Protein 4E51 (pdb70)

Foldseek 3Di:
DDDDDDAQADDQDPVRVLLVVLLVVLLVVLCVVVVADEDDFDQKDQLVLCCLFQHPLFCCNPPKWDWDADDPPRGTMTGAQDCPSVVLVCCFVVVVDVPHKHKYKYKDWHAIDDDDHHRIFMKIKIKGWFDQDPVVVLVQVVSVVVSCVSLVHDQWAKEKEFCADDVLVVVLLVQQLVLVVVVPVPDDPVCVVCSVPPNLQVLVDPDPVCPVSSVPGRFSLVSHDDVLVCRQVVSVVSCVVVPHDYDYDRSDDDRGPQAGRMWMFIQHPVGTFKIWHKRQCNSVSVPHDRGTMIMMMGGVVVVSVVCVVVVSSDDDDFFAEEEAEDDPLQLVVSVVLQVVLVVVVGGYHYDADPVRHHDDPVVSVVVRLVRNHQKYWYDYPVCSVVQWIWIDGCPDIDTDRSVCVNVVSVVVVVD/DDDDDDDQQADDQDPVNVLLVVLLVVLLVVLCVVVVADEDDFDQKDQLVLVVLVQNPAWWDWDADPPPRGIMTGAQDCPSVVLVCCFVVVVDVVHWHKYKYKDWHATHDNHRIFIKIKIKGWFDADPPVVLVQVVSVVVSCVSLVHDQKAKEKEFCADDVLVVVLLVQQLVLVVVDPVPDCSPPPSLVVCVVCVVSNVPGRFSLVSHDDVLVVRVVVSVVSCVVVPHDYHYDSNDDDPDPQAGRMWMFICHCHTFKIWHKRQCSSVSVPHDGGIMIMMMGTVVVVSVVCVVVVSSDDDAFFAEEEAEADPLQLVVLVVLQVVLVVLPGGYHYDADPVRHHDDRVVSVVVRLVRNHQWYWYDYPVCSVVQWIWIDGVPGIHIDRSVCVNVVSVVVVVD

Sequence (812 aa):
EKLTGVKGMNDILPQDAGLWEFFEATVKSLLRAYGYQNIRTPIVEHTPLFTRGIGEVTDIVEKEMYSFVDALNGENLTLRPENTAAVVRAAIEHNMLYDGPKRLWYIGPMFRHERPRYRQFHQVGVEALGFAGPDADAEIVMMCQRLWEDLGLTGIKLEINSLGLAEERAAHRVELIKYLEQHADKLDDDAQRRLYTNPLRVLDTKNPALQEIVRNAPKLIDFLGDVSRAHFEGLQRLLKANNVPFTINPRLVRGLDYYNLTVFEWVTDKGTVAAGGRYDPLIEQLGGKPTAACGWAMGIERILELLKEEHLVPEQEGVDVYVVHQGDAAREQAFIVAERLRDTGLDVILHCSADGAGASFKSQMKRADASGAAFAVIFGEDEVTNGTASVKPLSVQQSVPVESLTEFLINAMVALEKLTGVKGMNDILPQDAGLWEFFEATVKSLLRAYGYQNIRTPIVEHTPLFTRDIVEKEMYSFVDALNGENLTLRPENTAAVVRAAIEHNMLYDGPKRLWYIGPMFRHERYRQFHQVGVEALGFAGPDADAEIVMMCQRLWEDLGLTGIKLEINSLGLAEERAAHRVELIKYLEQHADQRRLYTNPLRVLPALQEIVRNAPKLIDFLGDVSRAHFEGLQRLLKANNVPFTINPRLVRGLDYYNLTVFEWVTDGTVAAGGRYDPLIEQLGGKPTAACGWAMGIERILELLKEEHLVPEQEGVDVYVVHQGDAAREQAFIVAERLRDTGLDVILHCSADGAGASFKSQMKRADASGAAFAVIFGEDEVTNGTASVKPLSVQQSVPVESLTEFLINAMVA

InterPro domains:
  IPR004154 Anticodon-binding [PF03129] (335-434)
  IPR004516 Histidine-tRNA ligase/ATP phosphoribosyltransferase regulatory subunit [PIRSF001549] (11-435)
  IPR004516 Histidine-tRNA ligase/ATP phosphoribosyltransferase regulatory subunit [PTHR43707] (13-410)
  IPR006195 Aminoacyl-tRNA synthetase, class II [PS50862] (1-341)
  IPR015807 Histidine-tRNA ligase [MF_00127] (9-435)
  IPR015807 Histidine-tRNA ligase [TIGR00442] (14-410)
  IPR033656 Histidyl-anticodon-binding [cd00859] (333-434)
  IPR036621 Anticodon-binding domain superfamily [G3DSA:3.40.50.800] (332-432)
  IPR041715 Class II Histidinyl-tRNA synthetase (HisRS)-like catalytic core domain [PF13393] (16-318)
  IPR041715 Class II Histidinyl-tRNA synthetase (HisRS)-like catalytic core domain [cd00773] (24-323)
  IPR045864 Class II Aminoacyl-tRNA synthetase/Biotinyl protein ligase (BPL) and lipoyl protein ligase (LPL) [G3DSA:3.30.930.10] (8-331)
  IPR045864 Class II Aminoacyl-tRNA synthetase/Biotinyl protein ligase (BPL) and lipoyl protein ligase (LPL) [SSF55681] (14-328)

Nearest PDB structures (foldseek):
  4e51-assembly1_A  TM=1.002E+00  e=2.594E-89  Burkholderia thailandensis E264
  4e51-assembly1_B  TM=9.849E-01  e=3.561E-78  Burkholderia thailandensis E264
  1htt-assembly2_C  TM=9.519E-01  e=2.570E-47  Escherichia coli
  1htt-assembly2_D  TM=9.475E-01  e=1.790E-46  Escherichia coli
  1h4v-assembly1_B-2  TM=8.874E-01  e=1.080E-42  Thermus thermophilus HB27

Organism: Burkholderia thailandensis (strain ATCC 700388 / DSM 13276 / CCUG 48851 / CIP 106301 / E264) (NCBI:txid271848)

B-factor: mean 51.8, std 16.65, range [24.07, 127.15]

Radius of gyration: 30.36 Å; Cα contacts (8 Å, |Δi|>4): 1565; chains: 2; bounding box: 76×84×80 Å

CATH classification: 3.30.930.10 (+1 more: 3.40.50.800)

Structure (mmCIF, N/CA/C/O backbone):
data_4E51
#
_entry.id   4E51
#
_cell.length_a   70.160
_cell.length_b   116.360
_cell.length_c   142.990
_cell.angle_alpha   90.000
_cell.angle_beta   90.000
_cell.angle_gamma   90.000
#
_symmetry.space_group_name_H-M   'P 21 21 21'
#
loop_
_entity.id
_entity.type
_entity.pdbx_description
1 polymer 'Histidine--tRNA ligase'
2 non-polymer HISTIDINE
3 water water
#
loop_
_atom_site.group_PDB
_atom_site.id
_atom_site.type_symbol
_atom_site.label_atom_id
_atom_site.label_alt_id
_atom_site.label_comp_id
_atom_site.label_asym_id
_atom_site.label_entity_id
_atom_site.label_seq_id
_atom_site.pdbx_PDB_ins_code
_atom_site.Cartn_x
_atom_site.Cartn_y
_atom_site.Cartn_z
_atom_site.occupancy
_atom_site.B_iso_or_equiv
_atom_site.auth_seq_id
_atom_site.auth_comp_id
_atom_site.auth_asym_id
_atom_site.auth_atom_id
_atom_site.pdbx_PDB_model_num
ATOM 1 N N . GLU A 1 30 ? 35.264 8.373 25.544 1.00 66.00 9 GLU A N 1
ATOM 2 C CA . GLU A 1 30 ? 35.020 7.160 26.405 1.00 72.69 9 GLU A CA 1
ATOM 3 C C . GLU A 1 30 ? 33.566 7.116 26.959 1.00 72.17 9 GLU A C 1
ATOM 4 O O . GLU A 1 30 ? 33.173 7.989 27.738 1.00 71.06 9 GLU A O 1
ATOM 6 N N . LYS A 1 31 ? 32.791 6.095 26.560 1.00 70.04 10 LYS A N 1
ATOM 7 C CA . LYS A 1 31 ? 31.382 5.926 26.990 1.00 64.14 10 LYS A CA 1
ATOM 8 C C . LYS A 1 31 ? 31.271 5.658 28.475 1.00 62.14 10 LYS A C 1
ATOM 9 O O . LYS A 1 31 ? 32.121 4.967 29.056 1.00 64.09 10 LYS A O 1
ATOM 15 N N . LEU A 1 32 ? 30.216 6.207 29.081 1.00 61.05 11 LEU A N 1
ATOM 16 C CA . LEU A 1 32 ? 29.896 6.029 30.516 1.00 58.68 11 LEU A CA 1
ATOM 17 C C . LEU A 1 32 ? 28.679 5.140 30.653 1.00 56.34 11 LEU A C 1
ATOM 18 O O . LEU A 1 32 ? 27.861 5.065 29.735 1.00 61.73 11 LEU A O 1
ATOM 23 N N . THR A 1 33 ? 28.540 4.464 31.783 1.00 53.90 12 THR A N 1
ATOM 24 C CA . THR A 1 33 ? 27.365 3.618 31.987 1.00 51.40 12 THR A CA 1
ATOM 25 C C . THR A 1 33 ? 26.616 3.936 33.265 1.00 47.39 12 THR A C 1
ATOM 26 O O . THR A 1 33 ? 27.140 4.545 34.181 1.00 44.12 12 THR A O 1
ATOM 30 N N . GLY A 1 34 ? 25.356 3.521 33.298 1.00 46.23 13 GLY A N 1
ATOM 31 C CA . GLY A 1 34 ? 24.513 3.748 34.447 1.00 44.83 13 GLY A CA 1
ATOM 32 C C . GLY A 1 34 ? 24.960 2.830 35.558 1.00 45.88 13 GLY A C 1
ATOM 33 O O . GLY A 1 34 ? 25.289 1.657 35.329 1.00 47.10 13 GLY A O 1
ATOM 34 N N . VAL A 1 35 ? 25.006 3.364 36.762 1.00 44.95 14 VAL A N 1
ATOM 35 C CA . VAL A 1 35 ? 25.256 2.530 37.926 1.00 45.43 14 VAL A CA 1
ATOM 36 C C . VAL A 1 35 ? 24.601 1.145 37.801 1.00 46.05 14 VAL A C 1
ATOM 37 O O . VAL A 1 35 ? 23.433 1.040 37.442 1.00 46.86 14 VAL A O 1
ATOM 41 N N . LYS A 1 36 ? 25.375 0.088 38.037 1.00 46.25 15 LYS A N 1
ATOM 42 C CA . LYS A 1 36 ? 24.827 -1.266 37.939 1.00 47.90 15 LYS A CA 1
ATOM 43 C C . LYS A 1 36 ? 23.683 -1.384 38.957 1.00 46.97 15 LYS A C 1
ATOM 44 O O . LYS A 1 36 ? 23.799 -0.903 40.092 1.00 47.80 15 LYS A O 1
ATOM 46 N N . GLY A 1 37 ? 22.572 -1.981 38.529 1.00 44.35 16 GLY A N 1
ATOM 47 C CA . GLY A 1 37 ? 21.412 -2.202 39.412 1.00 41.56 16 GLY A CA 1
ATOM 48 C C . GLY A 1 37 ? 20.483 -1.020 39.524 1.00 38.83 16 GLY A C 1
ATOM 49 O O . GLY A 1 37 ? 19.545 -1.021 40.341 1.00 35.64 16 GLY A O 1
ATOM 50 N N . MET A 1 38 ? 20.756 -0.013 38.691 1.00 39.26 17 MET A N 1
ATOM 51 C CA . MET A 1 38 ? 19.956 1.189 38.578 1.00 38.89 17 MET A CA 1
ATOM 52 C C . MET A 1 38 ? 19.591 1.379 37.121 1.00 40.48 17 MET A C 1
ATOM 53 O O . MET A 1 38 ? 20.277 2.048 36.379 1.00 42.75 17 MET A O 1
ATOM 58 N N . ASN A 1 39 ? 18.477 0.788 36.730 1.00 43.64 18 ASN A N 1
ATOM 59 C CA . ASN A 1 39 ? 18.029 0.792 35.349 1.00 45.41 18 ASN A CA 1
ATOM 60 C C . ASN A 1 39 ? 17.393 2.087 34.874 1.00 45.05 18 ASN A C 1
ATOM 61 O O . ASN A 1 39 ? 16.754 2.768 35.626 1.00 44.94 18 ASN A O 1
ATOM 66 N N . ASP A 1 40 ? 17.574 2.405 33.596 1.00 44.74 19 ASP A N 1
ATOM 67 C CA . ASP A 1 40 ? 16.816 3.452 32.980 1.00 42.88 19 ASP A CA 1
ATOM 68 C C . ASP A 1 40 ? 15.472 2.886 32.646 1.00 43.16 19 ASP A C 1
ATOM 69 O O . ASP A 1 40 ? 15.353 1.689 32.411 1.00 41.28 19 ASP A O 1
ATOM 74 N N . ILE A 1 41 ? 14.458 3.748 32.620 1.00 41.84 20 ILE A N 1
ATOM 75 C CA . ILE A 1 41 ? 13.147 3.376 32.113 1.00 38.91 20 ILE A CA 1
ATOM 76 C C . ILE A 1 41 ? 12.977 4.153 30.829 1.00 38.48 20 ILE A C 1
ATOM 77 O O . ILE A 1 41 ? 13.025 5.383 30.817 1.00 37.45 20 ILE A O 1
ATOM 82 N N . LEU A 1 42 ? 12.824 3.420 29.738 1.00 38.37 21 LEU A N 1
ATOM 83 C CA . LEU A 1 42 ? 12.827 4.013 28.407 1.00 38.71 21 LEU A CA 1
ATOM 84 C C . LEU A 1 42 ? 11.427 4.086 27.805 1.00 37.06 21 LEU A C 1
ATOM 85 O O . LEU A 1 42 ? 10.496 3.486 28.322 1.00 36.85 21 LEU A O 1
ATOM 90 N N . PRO A 1 43 ? 11.268 4.843 26.716 1.00 35.95 22 PRO A N 1
ATOM 91 C CA . PRO A 1 43 ? 9.932 4.989 26.164 1.00 36.60 22 PRO A CA 1
ATOM 92 C C . PRO A 1 43 ? 9.202 3.675 25.935 1.00 37.44 22 PRO A C 1
ATOM 93 O O . PRO A 1 43 ? 8.031 3.592 26.217 1.00 40.81 22 PRO A O 1
ATOM 97 N N . GLN A 1 44 ? 9.879 2.663 25.441 1.00 41.67 23 GLN A N 1
ATOM 98 C CA . GLN A 1 44 ? 9.263 1.320 25.252 1.00 46.40 23 GLN A CA 1
ATOM 99 C C . GLN A 1 44 ? 8.644 0.708 26.534 1.00 43.46 23 GLN A C 1
ATOM 100 O O . GLN A 1 44 ? 7.691 -0.044 26.468 1.00 43.28 23 GLN A O 1
ATOM 106 N N . ASP A 1 45 ? 9.180 1.052 27.692 1.00 43.06 24 ASP A N 1
ATOM 107 C CA . ASP A 1 45 ? 8.679 0.542 28.957 1.00 42.89 24 ASP A CA 1
ATOM 108 C C . ASP A 1 45 ? 7.678 1.455 29.624 1.00 42.96 24 ASP A C 1
ATOM 109 O O . ASP A 1 45 ? 6.984 1.013 30.545 1.00 40.53 24 ASP A O 1
ATOM 114 N N . ALA A 1 46 ? 7.644 2.732 29.207 1.00 39.93 25 ALA A N 1
ATOM 115 C CA . ALA A 1 46 ? 6.917 3.783 29.925 1.00 37.47 25 ALA A CA 1
ATOM 116 C C . ALA A 1 46 ? 5.427 3.461 30.073 1.00 36.06 25 ALA A C 1
ATOM 117 O O . ALA A 1 46 ? 4.846 3.519 31.169 1.00 34.91 25 ALA A O 1
ATOM 119 N N . GLY A 1 47 ? 4.811 3.107 28.962 1.00 34.72 26 GLY A N 1
ATOM 120 C CA . GLY A 1 47 ? 3.408 2.744 28.980 1.00 34.90 26 GLY A CA 1
ATOM 121 C C . GLY A 1 47 ? 3.054 1.750 30.061 1.00 35.84 26 GLY A C 1
ATOM 122 O O . GLY A 1 47 ? 2.017 1.870 30.685 1.00 36.72 26 GLY A O 1
ATOM 123 N N . LEU A 1 48 ? 3.923 0.764 30.291 1.00 36.09 27 LEU A N 1
ATOM 124 C CA . LEU A 1 48 ? 3.675 -0.239 31.316 1.00 35.37 27 LEU A CA 1
ATOM 125 C C . LEU A 1 48 ? 3.716 0.407 32.699 1.00 34.71 27 LEU A C 1
ATOM 126 O O . LEU A 1 48 ? 2.861 0.135 33.536 1.00 35.04 27 LEU A O 1
ATOM 131 N N . TRP A 1 49 ? 4.688 1.268 32.937 1.00 33.30 28 TRP A N 1
ATOM 132 C CA . TRP A 1 49 ? 4.711 2.020 34.189 1.00 33.97 28 TRP A CA 1
ATOM 133 C C . TRP A 1 49 ? 3.528 2.915 34.320 1.00 34.56 28 TRP A C 1
ATOM 134 O O . TRP A 1 49 ? 2.961 3.047 35.405 1.00 33.36 28 TRP A O 1
ATOM 145 N N . GLU A 1 50 ? 3.129 3.528 33.211 1.00 35.20 29 GLU A N 1
ATOM 146 C CA . GLU A 1 50 ? 2.027 4.477 33.256 1.00 35.34 29 GLU A CA 1
ATOM 147 C C . GLU A 1 50 ? 0.696 3.795 33.624 1.00 34.53 29 GLU A C 1
ATOM 148 O O . GLU A 1 50 ? -0.117 4.356 34.394 1.00 34.45 29 GLU A O 1
ATOM 154 N N . PHE A 1 51 ? 0.505 2.590 33.092 1.00 32.16 30 PHE A N 1
ATOM 155 C CA . PHE A 1 51 ? -0.656 1.783 33.382 1.00 31.53 30 PHE A CA 1
ATOM 156 C C . PHE A 1 51 ? -0.707 1.457 34.868 1.00 32.76 30 PHE A C 1
ATOM 157 O O . PHE A 1 51 ? -1.759 1.552 35.519 1.00 35.62 30 PHE A O 1
ATOM 165 N N . PHE A 1 52 ? 0.432 1.087 35.419 1.00 34.04 31 PHE A N 1
ATOM 166 C CA . PHE A 1 52 ? 0.487 0.671 36.809 1.00 33.96 31 PHE A CA 1
ATOM 167 C C . PHE A 1 52 ? 0.200 1.872 37.676 1.00 33.54 31 PHE A C 1
ATOM 168 O O . PHE A 1 52 ? -0.658 1.832 38.550 1.00 34.21 31 PHE A O 1
ATOM 176 N N . GLU A 1 53 ? 0.945 2.933 37.437 1.00 33.33 32 GLU A N 1
ATOM 177 C CA . GLU A 1 53 ? 0.763 4.159 38.191 1.00 32.84 32 GLU A CA 1
ATOM 178 C C . GLU A 1 53 ? -0.678 4.655 38.116 1.00 31.48 32 GLU A C 1
ATOM 179 O O . GLU A 1 53 ? -1.286 4.928 39.132 1.00 31.81 32 GLU A O 1
ATOM 185 N N . ALA A 1 54 ? -1.248 4.731 36.931 1.00 30.35 33 ALA A N 1
ATOM 186 C CA . ALA A 1 54 ? -2.654 5.167 36.847 1.00 31.08 33 ALA A CA 1
ATOM 187 C C . ALA A 1 54 ? -3.569 4.221 37.672 1.00 31.84 33 ALA A C 1
ATOM 188 O O . ALA A 1 54 ? -4.412 4.704 38.441 1.00 32.59 33 ALA A O 1
ATOM 190 N N . THR A 1 55 ? -3.402 2.907 37.523 1.00 30.00 34 THR A N 1
ATOM 191 C CA . THR A 1 55 ? -4.288 2.003 38.203 1.00 30.32 34 THR A CA 1
ATOM 192 C C . THR A 1 55 ? -4.224 2.150 39.710 1.00 31.74 34 THR A C 1
ATOM 193 O O . THR A 1 55 ? -5.249 2.263 40.354 1.00 34.10 34 THR A O 1
ATOM 197 N N . VAL A 1 56 ? -3.029 2.153 40.286 1.00 31.97 35 VAL A N 1
ATOM 198 C CA . VAL A 1 56 ? -2.924 2.206 41.720 1.00 30.39 35 VAL A CA 1
ATOM 199 C C . VAL A 1 56 ? -3.356 3.575 42.233 1.00 32.54 35 VAL A C 1
ATOM 200 O O . VAL A 1 56 ? -3.959 3.659 43.283 1.00 34.55 35 VAL A O 1
ATOM 204 N N . LYS A 1 57 ? -3.037 4.655 41.518 1.00 33.55 36 LYS A N 1
ATOM 205 C CA . LYS A 1 57 ? -3.367 6.006 42.014 1.00 34.73 36 LYS A CA 1
ATOM 206 C C . LYS A 1 57 ? -4.883 6.226 42.089 1.00 34.91 36 LYS A C 1
ATOM 207 O O . LYS A 1 57 ? -5.400 6.861 42.988 1.00 36.90 36 LYS A O 1
ATOM 213 N N . SER A 1 58 ? -5.579 5.638 41.150 1.00 33.98 37 SER A N 1
ATOM 214 C CA . SER A 1 58 ? -6.997 5.634 41.149 1.00 33.90 37 SER A CA 1
ATOM 215 C C . SER A 1 58 ? -7.551 4.827 42.323 1.00 35.86 37 SER A C 1
ATOM 216 O O . SER A 1 58 ? -8.508 5.242 42.969 1.00 37.57 37 SER A O 1
ATOM 219 N N . LEU A 1 59 ? -6.944 3.684 42.618 1.00 36.32 38 LEU A N 1
ATOM 220 C CA . LEU A 1 59 ? -7.398 2.870 43.745 1.00 36.70 38 LEU A CA 1
ATOM 221 C C . LEU A 1 59 ? -7.197 3.630 45.031 1.00 36.61 38 LEU A C 1
ATOM 222 O O . LEU A 1 59 ? -8.031 3.580 45.925 1.00 35.82 38 LEU A O 1
ATOM 227 N N . LEU A 1 60 ? -6.077 4.343 45.111 1.00 37.09 39 LEU A N 1
ATOM 228 C CA . LEU A 1 60 ? -5.702 5.026 46.341 1.00 36.51 39 LEU A CA 1
ATOM 229 C C . LEU A 1 60 ? -6.729 6.120 46.637 1.00 37.23 39 LEU A C 1
ATOM 230 O O . LEU A 1 60 ? -7.180 6.230 47.758 1.00 37.44 39 LEU A O 1
ATOM 235 N N . ARG A 1 61 ? -7.057 6.934 45.641 1.00 37.62 40 ARG A N 1
ATOM 236 C CA . ARG A 1 61 ? -8.123 7.907 45.756 1.00 40.46 40 ARG A CA 1
ATOM 237 C C . ARG A 1 61 ? -9.423 7.220 46.235 1.00 38.69 40 ARG A C 1
ATOM 238 O O . ARG A 1 61 ? -10.141 7.736 47.093 1.00 37.73 40 ARG A O 1
ATOM 246 N N . ALA A 1 62 ? -9.713 6.056 45.674 1.00 35.32 41 ALA A N 1
ATOM 247 C CA . ALA A 1 62 ? -10.950 5.358 45.969 1.00 33.98 41 ALA A CA 1
ATOM 248 C C . ALA A 1 62 ? -11.098 4.973 47.436 1.00 32.00 41 ALA A C 1
ATOM 249 O O . ALA A 1 62 ? -12.201 4.667 47.856 1.00 31.53 41 ALA A O 1
ATOM 251 N N . TYR A 1 63 ? -10.010 4.994 48.197 1.00 31.54 42 TYR A N 1
ATOM 252 C CA . TYR A 1 63 ? -10.054 4.755 49.644 1.00 32.85 42 TYR A CA 1
ATOM 253 C C . TYR A 1 63 ? -9.787 6.025 50.483 1.00 33.86 42 TYR A C 1
ATOM 254 O O . TYR A 1 63 ? -9.797 5.975 51.705 1.00 34.70 42 TYR A O 1
ATOM 263 N N . GLY A 1 64 ? -9.535 7.155 49.845 1.00 34.35 43 GLY A N 1
ATOM 264 C CA . GLY A 1 64 ? -9.365 8.387 50.585 1.00 34.98 43 GLY A CA 1
ATOM 265 C C . GLY A 1 64 ? -7.939 8.636 51.010 1.00 36.39 43 GLY A C 1
ATOM 266 O O . GLY A 1 64 ? -7.679 9.557 51.777 1.00 38.23 43 GLY A O 1
ATOM 267 N N . TYR A 1 65 ? -6.995 7.873 50.464 1.00 35.80 44 TYR A N 1
ATOM 268 C CA . TYR A 1 65 ? -5.574 8.060 50.774 1.00 35.15 44 TYR A CA 1
ATOM 269 C C . TYR A 1 65 ? -5.027 9.262 50.003 1.00 36.29 44 TYR A C 1
ATOM 270 O O . TYR A 1 65 ? -5.479 9.541 48.899 1.00 36.28 44 TYR A O 1
ATOM 279 N N . GLN A 1 66 ? -4.087 9.979 50.599 1.00 36.08 45 GLN A N 1
ATOM 280 C CA . GLN A 1 66 ? -3.599 11.243 50.070 1.00 37.38 45 GLN A CA 1
ATOM 281 C C . GLN A 1 66 ? -2.106 11.292 50.061 1.00 37.83 45 GLN A C 1
ATOM 282 O O . GLN A 1 66 ? -1.427 10.775 50.987 1.00 35.66 45 GLN A O 1
ATOM 288 N N . ASN A 1 67 ? -1.588 11.927 49.021 1.00 37.49 46 ASN A N 1
ATOM 289 C CA . ASN A 1 67 ? -0.163 11.828 48.710 1.00 38.52 46 ASN A CA 1
ATOM 290 C C . ASN A 1 67 ? 0.707 12.585 49.734 1.00 36.81 46 ASN A C 1
ATOM 291 O O . ASN A 1 67 ? 0.336 13.658 50.192 1.00 37.43 46 ASN A O 1
ATOM 296 N N . ILE A 1 68 ? 1.824 11.981 50.116 1.00 35.28 47 ILE A N 1
ATOM 297 C CA . ILE A 1 68 ? 2.899 12.665 50.837 1.00 34.90 47 ILE A CA 1
ATOM 298 C C . ILE A 1 68 ? 4.193 12.285 50.129 1.00 35.31 47 ILE A C 1
ATOM 299 O O . ILE A 1 68 ? 4.375 11.116 49.738 1.00 37.29 47 ILE A O 1
ATOM 304 N N . ARG A 1 69 ? 5.071 13.260 49.932 1.00 34.23 48 ARG A N 1
ATOM 305 C CA . ARG A 1 69 ? 6.350 13.023 49.261 1.00 34.01 48 ARG A CA 1
ATOM 306 C C . ARG A 1 69 ? 7.451 13.535 50.117 1.00 35.04 48 ARG A C 1
ATOM 307 O O . ARG A 1 69 ? 7.553 14.768 50.349 1.00 36.81 48 ARG A O 1
ATOM 315 N N . THR A 1 70 ? 8.288 12.613 50.574 1.00 35.00 49 THR A N 1
ATOM 316 C CA . THR A 1 70 ? 9.443 12.933 51.410 1.00 34.59 49 THR A CA 1
ATOM 317 C C . THR A 1 70 ? 10.705 12.919 50.548 1.00 35.13 49 THR A C 1
ATOM 318 O O . THR A 1 70 ? 10.675 12.479 49.426 1.00 35.47 49 THR A O 1
ATOM 322 N N . PRO A 1 71 ? 11.819 13.448 51.060 1.00 37.12 50 PRO A N 1
ATOM 323 C CA . PRO A 1 71 ? 12.987 13.532 50.205 1.00 36.26 50 PRO A CA 1
ATOM 324 C C . PRO A 1 71 ? 13.682 12.235 49.928 1.00 36.39 50 PRO A C 1
ATOM 325 O O . PRO A 1 71 ? 13.502 11.253 50.619 1.00 39.97 50 PRO A O 1
ATOM 329 N N . ILE A 1 72 ? 14.559 12.273 48.951 1.00 39.16 51 ILE A N 1
ATOM 330 C CA . ILE A 1 72 ? 15.344 11.114 48.593 1.00 40.20 51 ILE A CA 1
ATOM 331 C C . ILE A 1 72 ? 16.353 10.802 49.665 1.00 40.06 51 ILE A C 1
ATOM 332 O O . ILE A 1 72 ? 16.694 9.642 49.853 1.00 41.59 51 ILE A O 1
ATOM 337 N N . VAL A 1 73 ? 16.846 11.826 50.354 1.00 43.33 52 VAL A N 1
ATOM 338 C CA . VAL A 1 73 ? 17.776 11.623 51.482 1.00 46.50 52 VAL A CA 1
ATOM 339 C C . VAL A 1 73 ? 17.188 12.098 52.802 1.00 48.27 52 VAL A C 1
ATOM 340 O O . VAL A 1 73 ? 16.365 13.010 52.855 1.00 51.40 52 VAL A O 1
ATOM 344 N N . GLU A 1 74 ? 17.609 11.425 53.862 1.00 49.28 53 GLU A N 1
ATOM 345 C CA . GLU A 1 74 ? 17.280 11.800 55.216 1.00 47.87 53 GLU A CA 1
ATOM 346 C C . GLU A 1 74 ? 18.542 11.615 56.062 1.00 45.65 53 GLU A C 1
ATOM 347 O O . GLU A 1 74 ? 19.515 11.000 55.630 1.00 41.45 53 GLU A O 1
ATOM 353 N N . HIS A 1 75 ? 18.505 12.127 57.278 1.00 44.73 54 HIS A N 1
ATOM 354 C CA . HIS A 1 75 ? 19.583 11.898 58.194 1.00 45.67 54 HIS A CA 1
ATOM 355 C C . HIS A 1 75 ? 19.670 10.458 58.545 1.00 46.90 54 HIS A C 1
ATOM 356 O O . HIS A 1 75 ? 18.673 9.817 58.831 1.00 49.73 54 HIS A O 1
ATOM 363 N N . THR A 1 76 ? 20.887 9.936 58.539 1.00 48.58 55 THR A N 1
ATOM 364 C CA . THR A 1 76 ? 21.119 8.508 58.699 1.00 50.07 55 THR A CA 1
ATOM 365 C C . THR A 1 76 ? 20.522 7.918 59.979 1.00 49.96 55 THR A C 1
ATOM 366 O O . THR A 1 76 ? 20.020 6.780 59.984 1.00 47.80 55 THR A O 1
ATOM 370 N N . PRO A 1 77 ? 20.566 8.686 61.061 1.00 50.15 56 PRO A N 1
ATOM 371 C CA . PRO A 1 77 ? 20.006 8.127 62.267 1.00 52.87 56 PRO A CA 1
ATOM 372 C C . PRO A 1 77 ? 18.525 7.712 62.154 1.00 53.29 56 PRO A C 1
ATOM 373 O O . PRO A 1 77 ? 18.113 6.783 62.873 1.00 53.30 56 PRO A O 1
ATOM 377 N N . LEU A 1 78 ? 17.750 8.360 61.269 1.00 49.56 57 LEU A N 1
ATOM 378 C CA . LEU A 1 78 ? 16.347 7.969 61.035 1.00 46.35 57 LEU A CA 1
ATOM 379 C C . LEU A 1 78 ? 16.190 6.472 60.709 1.00 44.76 57 LEU A C 1
ATOM 380 O O . LEU A 1 78 ? 15.328 5.793 61.251 1.00 42.23 57 LEU A O 1
ATOM 385 N N . PHE A 1 79 ? 17.065 5.957 59.864 1.00 46.18 58 PHE A N 1
ATOM 386 C CA . PHE A 1 79 ? 16.977 4.573 59.434 1.00 48.14 58 PHE A CA 1
ATOM 387 C C . PHE A 1 79 ? 17.562 3.618 60.442 1.00 50.46 58 PHE A C 1
ATOM 388 O O . PHE A 1 79 ? 17.102 2.479 60.570 1.00 55.49 58 PHE A O 1
ATOM 396 N N . THR A 1 80 ? 18.579 4.078 61.154 1.00 53.52 59 THR A N 1
ATOM 397 C CA . THR A 1 80 ? 19.234 3.270 62.163 1.00 54.02 59 THR A CA 1
ATOM 398 C C . THR A 1 80 ? 18.284 2.974 63.318 1.00 54.74 59 THR A C 1
ATOM 399 O O . THR A 1 80 ? 18.308 1.870 63.877 1.00 57.98 59 THR A O 1
ATOM 403 N N . ARG A 1 81 ? 17.422 3.935 63.640 1.00 54.36 60 ARG A N 1
ATOM 404 C CA . ARG A 1 81 ? 16.507 3.814 64.785 1.00 52.14 60 ARG A CA 1
ATOM 405 C C . ARG A 1 81 ? 15.175 3.259 64.396 1.00 51.85 60 ARG A C 1
ATOM 406 O O . ARG A 1 81 ? 14.501 2.609 65.207 1.00 49.61 60 ARG A O 1
ATOM 414 N N . GLY A 1 82 ? 14.760 3.590 63.176 1.00 54.37 61 GLY A N 1
ATOM 415 C CA . GLY A 1 82 ? 13.475 3.146 62.651 1.00 52.67 61 GLY A CA 1
ATOM 416 C C . GLY A 1 82 ? 13.511 1.681 62.276 1.00 51.62 61 GLY A C 1
ATOM 417 O O . GLY A 1 82 ? 12.659 0.910 62.713 1.00 47.73 61 GLY A O 1
ATOM 418 N N . ILE A 1 83 ? 14.525 1.306 61.495 1.00 53.60 62 ILE A N 1
ATOM 419 C CA . ILE A 1 83 ? 14.572 -0.010 60.854 1.00 54.21 62 ILE A CA 1
ATOM 420 C C . ILE A 1 83 ? 15.280 -0.987 61.760 1.00 57.33 62 ILE A C 1
ATOM 421 O O . ILE A 1 83 ? 14.831 -2.138 61.899 1.00 53.13 62 ILE A O 1
ATOM 426 N N . GLY A 1 84 ? 16.371 -0.525 62.381 1.00 60.86 63 GLY A N 1
ATOM 427 C CA . GLY A 1 84 ? 17.000 -1.277 63.462 1.00 61.70 63 GLY A CA 1
ATOM 428 C C . GLY A 1 84 ? 18.376 -1.827 63.141 1.00 64.88 63 GLY A C 1
ATOM 429 O O . GLY A 1 84 ? 18.596 -2.474 62.102 1.00 58.08 63 GLY A O 1
ATOM 430 N N . GLU A 1 85 ? 19.277 -1.615 64.099 1.00 68.06 64 GLU A N 1
ATOM 431 C CA . GLU A 1 85 ? 20.699 -1.889 63.971 1.00 70.89 64 GLU A CA 1
ATOM 432 C C . GLU A 1 85 ? 20.957 -3.388 63.779 1.00 73.76 64 GLU A C 1
ATOM 433 O O . GLU A 1 85 ? 21.966 -3.786 63.192 1.00 74.04 64 GLU A O 1
ATOM 439 N N . VAL A 1 86 ? 20.029 -4.221 64.250 1.00 75.97 65 VAL A N 1
ATOM 440 C CA . VAL A 1 86 ? 20.150 -5.675 64.100 1.00 77.74 65 VAL A CA 1
ATOM 441 C C . VAL A 1 86 ? 19.764 -6.207 62.704 1.00 75.91 65 VAL A C 1
ATOM 442 O O . VAL A 1 86 ? 19.852 -7.418 62.492 1.00 76.86 65 VAL A O 1
ATOM 444 N N . THR A 1 87 ? 19.330 -5.339 61.772 1.00 70.64 66 THR A N 1
ATOM 445 C CA . THR A 1 87 ? 18.832 -5.787 60.440 1.00 63.61 66 THR A CA 1
ATOM 446 C C . THR A 1 87 ? 19.872 -5.674 59.310 1.00 60.21 66 THR A C 1
ATOM 447 O O . THR A 1 87 ? 20.720 -4.773 59.292 1.00 59.56 66 THR A O 1
ATOM 451 N N . ASP A 1 88 ? 19.771 -6.586 58.355 1.00 56.13 67 ASP A N 1
ATOM 452 C CA . ASP A 1 88 ? 20.602 -6.562 57.176 1.00 58.19 67 ASP A CA 1
ATOM 453 C C . ASP A 1 88 ? 20.526 -5.254 56.418 1.00 59.95 67 ASP A C 1
ATOM 454 O O . ASP A 1 88 ? 21.519 -4.834 55.841 1.00 62.26 67 ASP A O 1
ATOM 459 N N . ILE A 1 89 ? 19.336 -4.653 56.362 1.00 61.95 68 ILE A N 1
ATOM 460 C CA . ILE A 1 89 ? 19.170 -3.366 55.678 1.00 60.50 68 ILE A CA 1
ATOM 461 C C . ILE A 1 89 ? 20.132 -2.342 56.282 1.00 62.05 68 ILE A C 1
ATOM 462 O O . ILE A 1 89 ? 20.969 -1.809 55.563 1.00 65.17 68 ILE A O 1
ATOM 467 N N . VAL A 1 90 ? 20.034 -2.084 57.589 1.00 61.31 69 VAL A N 1
ATOM 468 C CA . VAL A 1 90 ? 20.822 -1.004 58.204 1.00 63.71 69 VAL A CA 1
ATOM 469 C C . VAL A 1 90 ? 22.322 -1.335 58.226 1.00 65.74 69 VAL A C 1
ATOM 470 O O . VAL A 1 90 ? 23.174 -0.460 58.051 1.00 66.60 69 VAL A O 1
ATOM 474 N N . GLU A 1 91 ? 22.618 -2.610 58.422 1.00 65.45 70 GLU A N 1
ATOM 475 C CA . GLU A 1 91 ? 23.985 -3.083 58.554 1.00 71.77 70 GLU A CA 1
ATOM 476 C C . GLU A 1 91 ? 24.685 -3.116 57.194 1.00 67.60 70 GLU A C 1
ATOM 477 O O . GLU A 1 91 ? 25.612 -2.364 56.937 1.00 66.82 70 GLU A O 1
ATOM 483 N N . LYS A 1 92 ? 24.208 -3.989 56.325 1.00 67.56 71 LYS A N 1
ATOM 484 C CA . LYS A 1 92 ? 24.873 -4.316 55.079 1.00 68.65 71 LYS A CA 1
ATOM 485 C C . LYS A 1 92 ? 24.366 -3.499 53.837 1.00 65.07 71 LYS A C 1
ATOM 486 O O . LYS A 1 92 ? 25.082 -3.402 52.852 1.00 62.81 71 LYS A O 1
ATOM 488 N N . GLU A 1 93 ? 23.172 -2.897 53.879 1.00 63.05 72 GLU A N 1
ATOM 489 C CA . GLU A 1 93 ? 22.490 -2.489 52.631 1.00 61.13 72 GLU A CA 1
ATOM 490 C C . GLU A 1 93 ? 22.184 -0.995 52.308 1.00 56.88 72 GLU A C 1
ATOM 491 O O . GLU A 1 93 ? 21.662 -0.727 51.240 1.00 57.06 72 GLU A O 1
ATOM 497 N N . MET A 1 94 ? 22.515 -0.028 53.160 1.00 53.85 73 MET A N 1
ATOM 498 C CA . MET A 1 94 ? 22.162 1.369 52.877 1.00 52.14 73 MET A CA 1
ATOM 499 C C . MET A 1 94 ? 23.270 2.137 52.188 1.00 52.06 73 MET A C 1
ATOM 500 O O . MET A 1 94 ? 24.438 1.914 52.455 1.00 58.48 73 MET A O 1
ATOM 505 N N . TYR A 1 95 ? 22.888 3.063 51.312 1.00 51.12 74 TYR A N 1
ATOM 506 C CA . TYR A 1 95 ? 23.826 4.009 50.743 1.00 49.31 74 TYR A CA 1
ATOM 507 C C . TYR A 1 95 ? 23.911 5.198 51.675 1.00 49.70 74 TYR A C 1
ATOM 508 O O . TYR A 1 95 ? 23.052 6.056 51.621 1.00 46.92 74 TYR A O 1
ATOM 517 N N . SER A 1 96 ? 24.941 5.238 52.527 1.00 54.76 75 SER A N 1
ATOM 518 C CA . SER A 1 96 ? 25.157 6.355 53.468 1.00 56.67 75 SER A CA 1
ATOM 519 C C . SER A 1 96 ? 26.446 7.108 53.146 1.00 56.95 75 SER A C 1
ATOM 520 O O . SER A 1 96 ? 27.360 6.548 52.548 1.00 57.50 75 SER A O 1
ATOM 523 N N . PHE A 1 97 ? 26.500 8.382 53.517 1.00 54.64 76 PHE A N 1
ATOM 524 C CA . PHE A 1 97 ? 27.662 9.194 53.244 1.00 57.41 76 PHE A CA 1
ATOM 525 C C . PHE A 1 97 ? 27.639 10.470 54.065 1.00 60.75 76 PHE A C 1
ATOM 526 O O . PHE A 1 97 ? 26.664 10.722 54.749 1.00 67.18 76 PHE A O 1
ATOM 534 N N . VAL A 1 98 ? 28.704 11.269 54.006 1.00 61.14 77 VAL A N 1
ATOM 535 C CA . VAL A 1 98 ? 28.756 12.510 54.774 1.00 63.37 77 VAL A CA 1
ATOM 536 C C . VAL A 1 98 ? 28.804 13.708 53.849 1.00 66.94 77 VAL A C 1
ATOM 537 O O . VAL A 1 98 ? 29.568 13.726 52.893 1.00 68.01 77 VAL A O 1
ATOM 541 N N . ASP A 1 99 ? 27.975 14.703 54.156 1.00 72.89 78 ASP A N 1
ATOM 542 C CA . ASP A 1 99 ? 27.904 15.969 53.425 1.00 77.02 78 ASP A CA 1
ATOM 543 C C . ASP A 1 99 ? 29.189 16.749 53.641 1.00 80.63 78 ASP A C 1
ATOM 544 O O . ASP A 1 99 ? 29.602 16.982 54.785 1.00 81.79 78 ASP A O 1
ATOM 549 N N . ALA A 1 100 ? 29.822 17.145 52.542 1.00 81.10 79 ALA A N 1
ATOM 550 C CA . ALA A 1 100 ? 31.092 17.872 52.604 1.00 81.48 79 ALA A CA 1
ATOM 551 C C . ALA A 1 100 ? 31.016 19.101 53.527 1.00 81.37 79 ALA A C 1
ATOM 552 O O . ALA A 1 100 ? 31.547 19.095 54.662 1.00 74.40 79 ALA A O 1
ATOM 554 N N . LEU A 1 101 ? 30.277 20.108 53.055 1.00 76.46 80 LEU A N 1
ATOM 555 C CA . LEU A 1 101 ? 30.318 21.458 53.615 1.00 78.00 80 LEU A CA 1
ATOM 556 C C . LEU A 1 101 ? 29.719 21.495 55.022 1.00 75.95 80 LEU A C 1
ATOM 557 O O . LEU A 1 101 ? 30.190 22.253 55.871 1.00 72.87 80 LEU A O 1
ATOM 559 N N . ASN A 1 102 ? 28.702 20.665 55.261 1.00 76.41 81 ASN A N 1
ATOM 560 C CA . ASN A 1 102 ? 27.903 20.731 56.479 1.00 76.32 81 ASN A CA 1
ATOM 561 C C . ASN A 1 102 ? 28.265 19.622 57.459 1.00 75.03 81 ASN A C 1
ATOM 562 O O . ASN A 1 102 ? 27.922 19.682 58.639 1.00 69.97 81 ASN A O 1
ATOM 564 N N . GLY A 1 103 ? 28.943 18.591 56.973 1.00 76.81 82 GLY A N 1
ATOM 565 C CA . GLY A 1 103 ? 29.163 17.424 57.811 1.00 79.16 82 GLY A CA 1
ATOM 566 C C . GLY A 1 103 ? 27.872 16.798 58.381 1.00 80.98 82 GLY A C 1
ATOM 567 O O . GLY A 1 103 ? 27.903 16.219 59.464 1.00 81.77 82 GLY A O 1
ATOM 568 N N . GLU A 1 104 ? 26.731 16.954 57.697 1.00 79.79 83 GLU A N 1
ATOM 569 C CA . GLU A 1 104 ? 25.518 16.151 57.974 1.00 77.47 83 GLU A CA 1
ATOM 570 C C . GLU A 1 104 ? 25.701 14.688 57.527 1.00 72.22 83 GLU A C 1
ATOM 571 O O . GLU A 1 104 ? 26.166 14.453 56.405 1.00 71.66 83 GLU A O 1
ATOM 577 N N . ASN A 1 105 ? 25.318 13.714 58.359 1.00 66.94 84 ASN A N 1
ATOM 578 C CA . ASN A 1 105 ? 25.253 12.305 57.902 1.00 68.22 84 ASN A CA 1
ATOM 579 C C . ASN A 1 105 ? 23.954 11.965 57.134 1.00 66.52 84 ASN A C 1
ATOM 580 O O . ASN A 1 105 ? 22.845 12.116 57.669 1.00 64.05 84 ASN A O 1
ATOM 585 N N . LEU A 1 106 ? 24.101 11.496 55.898 1.00 60.57 85 LEU A N 1
ATOM 586 C CA . LEU A 1 106 ? 22.974 11.342 54.995 1.00 57.04 85 LEU A CA 1
ATOM 587 C C . LEU A 1 106 ? 22.924 9.942 54.431 1.00 55.07 85 LEU A C 1
ATOM 588 O O . LEU A 1 106 ? 23.948 9.300 54.233 1.00 55.79 85 LEU A O 1
ATOM 593 N N . THR A 1 107 ? 21.708 9.504 54.140 1.00 55.19 86 THR A N 1
ATOM 594 C CA . THR A 1 107 ? 21.451 8.193 53.567 1.00 52.16 86 THR A CA 1
ATOM 595 C C . THR A 1 107 ? 20.329 8.296 52.518 1.00 50.56 86 THR A C 1
ATOM 596 O O . THR A 1 107 ? 19.340 9.018 52.710 1.00 51.82 86 THR A O 1
ATOM 600 N N . LEU A 1 108 ? 20.524 7.640 51.375 1.00 49.26 87 LEU A N 1
ATOM 601 C CA . LEU A 1 108 ? 19.468 7.514 50.375 1.00 47.35 87 LEU A CA 1
ATOM 602 C C . LEU A 1 108 ? 18.442 6.567 50.982 1.00 46.42 87 LEU A C 1
ATOM 603 O O . LEU A 1 108 ? 18.790 5.447 51.414 1.00 47.19 87 LEU A O 1
ATOM 608 N N . ARG A 1 109 ? 17.188 7.001 51.017 1.00 42.88 88 ARG A N 1
ATOM 609 C CA . ARG A 1 109 ? 16.138 6.203 51.649 1.00 42.18 88 ARG A CA 1
ATOM 610 C C . ARG A 1 109 ? 16.064 4.799 51.098 1.00 40.68 88 ARG A C 1
ATOM 611 O O . ARG A 1 109 ? 16.058 4.613 49.893 1.00 41.05 88 ARG A O 1
ATOM 619 N N . PRO A 1 110 ? 16.069 3.796 51.984 1.00 40.93 89 PRO A N 1
ATOM 620 C CA . PRO A 1 110 ? 15.922 2.405 51.592 1.00 41.07 89 PRO A CA 1
ATOM 621 C C . PRO A 1 110 ? 14.473 1.947 51.600 1.00 40.65 89 PRO A C 1
ATOM 622 O O . PRO A 1 110 ? 14.184 0.795 51.266 1.00 38.16 89 PRO A O 1
ATOM 626 N N . GLU A 1 111 ? 13.588 2.874 51.958 1.00 40.94 90 GLU A N 1
ATOM 627 C CA . GLU A 1 111 ? 12.278 2.558 52.494 1.00 41.04 90 GLU A CA 1
ATOM 628 C C . GLU A 1 111 ? 11.596 3.906 52.771 1.00 38.52 90 GLU A C 1
ATOM 629 O O . GLU A 1 111 ? 12.296 4.911 52.851 1.00 38.50 90 GLU A O 1
ATOM 635 N N . ASN A 1 112 ? 10.273 3.952 52.929 1.00 37.10 91 ASN A N 1
ATOM 636 C CA . ASN A 1 112 ? 9.590 5.243 53.181 1.00 36.53 91 ASN A CA 1
ATOM 637 C C . ASN A 1 112 ? 8.758 5.365 54.474 1.00 35.85 91 ASN A C 1
ATOM 638 O O . ASN A 1 112 ? 8.389 6.467 54.858 1.00 34.08 91 ASN A O 1
ATOM 643 N N . THR A 1 113 ? 8.497 4.265 55.175 1.00 36.11 92 THR A N 1
ATOM 644 C CA . THR A 1 113 ? 7.680 4.349 56.394 1.00 35.80 92 THR A CA 1
ATOM 645 C C . THR A 1 113 ? 8.235 5.261 57.464 1.00 37.17 92 THR A C 1
ATOM 646 O O . THR A 1 113 ? 7.516 6.072 58.035 1.00 35.63 92 THR A O 1
ATOM 650 N N . ALA A 1 114 ? 9.527 5.143 57.745 1.00 41.69 93 ALA A N 1
ATOM 651 C CA . ALA A 1 114 ? 10.154 5.983 58.786 1.00 40.50 93 ALA A CA 1
ATOM 652 C C . ALA A 1 114 ? 10.174 7.449 58.410 1.00 39.47 93 ALA A C 1
ATOM 653 O O . ALA A 1 114 ? 10.014 8.316 59.257 1.00 41.85 93 ALA A O 1
ATOM 655 N N . ALA A 1 115 ? 10.369 7.725 57.139 1.00 39.60 94 ALA A N 1
ATOM 656 C CA . ALA A 1 115 ? 10.359 9.100 56.659 1.00 41.06 94 ALA A CA 1
ATOM 657 C C . ALA A 1 115 ? 8.939 9.714 56.747 1.00 42.72 94 ALA A C 1
ATOM 658 O O . ALA A 1 115 ? 8.769 10.922 57.010 1.00 44.49 94 ALA A O 1
ATOM 660 N N . VAL A 1 116 ? 7.914 8.889 56.545 1.00 40.60 95 VAL A N 1
ATOM 661 C CA . VAL A 1 116 ? 6.534 9.368 56.675 1.00 39.47 95 VAL A CA 1
ATOM 662 C C . VAL A 1 116 ? 6.284 9.718 58.150 1.00 42.05 95 VAL A C 1
ATOM 663 O O . VAL A 1 116 ? 5.830 10.845 58.498 1.00 43.84 95 VAL A O 1
ATOM 667 N N . VAL A 1 117 ? 6.659 8.785 59.020 1.00 39.40 96 VAL A N 1
ATOM 668 C CA . VAL A 1 117 ? 6.624 9.060 60.425 1.00 39.98 96 VAL A CA 1
ATOM 669 C C . VAL A 1 117 ? 7.363 10.337 60.779 1.00 42.08 96 VAL A C 1
ATOM 670 O O . VAL A 1 117 ? 6.848 11.146 61.541 1.00 45.17 96 VAL A O 1
ATOM 674 N N . ARG A 1 118 ? 8.556 10.519 60.227 1.00 43.06 97 ARG A N 1
ATOM 675 C CA . ARG A 1 118 ? 9.359 11.734 60.451 1.00 42.52 97 ARG A CA 1
ATOM 676 C C . ARG A 1 118 ? 8.657 13.023 60.037 1.00 42.94 97 ARG A C 1
ATOM 677 O O . ARG A 1 118 ? 8.687 14.018 60.763 1.00 42.22 97 ARG A O 1
ATOM 685 N N . ALA A 1 119 ? 8.027 13.014 58.869 1.00 43.85 98 ALA A N 1
ATOM 686 C CA . ALA A 1 119 ? 7.260 14.178 58.422 1.00 43.28 98 ALA A CA 1
ATOM 687 C C . ALA A 1 119 ? 5.982 14.355 59.273 1.00 42.36 98 ALA A C 1
ATOM 688 O O . ALA A 1 119 ? 5.625 15.485 59.630 1.00 42.22 98 ALA A O 1
ATOM 690 N N . ALA A 1 120 ? 5.326 13.260 59.640 1.00 40.19 99 ALA A N 1
ATOM 691 C CA . ALA A 1 120 ? 4.101 13.381 60.437 1.00 41.53 99 ALA A CA 1
ATOM 692 C C . ALA A 1 120 ? 4.400 14.075 61.768 1.00 41.99 99 ALA A C 1
ATOM 693 O O . ALA A 1 120 ? 3.634 14.911 62.227 1.00 41.84 99 ALA A O 1
ATOM 695 N N . ILE A 1 121 ? 5.529 13.716 62.368 1.00 42.97 100 ILE A N 1
ATOM 696 C CA . ILE A 1 121 ? 5.941 14.289 63.629 1.00 44.93 100 ILE A CA 1
ATOM 697 C C . ILE A 1 121 ? 6.425 15.697 63.400 1.00 48.20 100 ILE A C 1
ATOM 698 O O . ILE A 1 121 ? 6.022 16.604 64.096 1.00 56.29 100 ILE A O 1
ATOM 703 N N . GLU A 1 122 ? 7.296 15.892 62.428 1.00 50.55 101 GLU A N 1
ATOM 704 C CA . GLU A 1 122 ? 7.842 17.214 62.200 1.00 50.84 101 GLU A CA 1
ATOM 705 C C . GLU A 1 122 ? 6.754 18.238 61.882 1.00 50.22 101 GLU A C 1
ATOM 706 O O . GLU A 1 122 ? 6.830 19.366 62.327 1.00 53.44 101 GLU A O 1
ATOM 712 N N . HIS A 1 123 ? 5.734 17.855 61.136 1.00 51.56 102 HIS A N 1
ATOM 713 C CA . HIS A 1 123 ? 4.700 18.823 60.713 1.00 52.64 102 HIS A CA 1
ATOM 714 C C . HIS A 1 123 ? 3.390 18.773 61.473 1.00 50.53 102 HIS A C 1
ATOM 715 O O . HIS A 1 123 ? 2.432 19.432 61.091 1.00 45.35 102 HIS A O 1
ATOM 722 N N . ASN A 1 124 ? 3.356 17.994 62.552 1.00 49.86 103 ASN A N 1
ATOM 723 C CA . ASN A 1 124 ? 2.218 17.960 63.443 1.00 52.49 103 ASN A CA 1
ATOM 724 C C . ASN A 1 124 ? 0.964 17.484 62.694 1.00 51.14 103 ASN A C 1
ATOM 725 O O . ASN A 1 124 ? -0.141 17.995 62.908 1.00 50.85 103 ASN A O 1
ATOM 730 N N . MET A 1 125 ? 1.133 16.478 61.842 1.00 49.86 104 MET A N 1
ATOM 731 C CA . MET A 1 125 ? 0.045 16.014 60.981 1.00 50.66 104 MET A CA 1
ATOM 732 C C . MET A 1 125 ? -1.123 15.352 61.742 1.00 51.40 104 MET A C 1
ATOM 733 O O . MET A 1 125 ? -2.254 15.370 61.274 1.00 49.82 104 MET A O 1
ATOM 738 N N . LEU A 1 126 ? -0.864 14.801 62.921 1.00 53.67 105 LEU A N 1
ATOM 739 C CA . LEU A 1 126 ? -1.900 14.069 63.657 1.00 55.55 105 LEU A CA 1
ATOM 740 C C . LEU A 1 126 ? -2.703 14.922 64.653 1.00 57.06 105 LEU A C 1
ATOM 741 O O . LEU A 1 126 ? -3.520 14.397 65.404 1.00 51.53 105 LEU A O 1
ATOM 746 N N . TYR A 1 127 ? -2.513 16.242 64.606 1.00 62.87 106 TYR A N 1
ATOM 747 C CA . TYR A 1 127 ? -3.196 17.174 65.531 1.00 64.51 106 TYR A CA 1
ATOM 748 C C . TYR A 1 127 ? -4.689 16.993 65.428 1.00 63.33 106 TYR A C 1
ATOM 749 O O . TYR A 1 127 ? -5.364 16.870 66.431 1.00 65.07 106 TYR A O 1
ATOM 751 N N . ASP A 1 128 ? -5.190 16.968 64.202 1.00 63.20 107 ASP A N 1
ATOM 752 C CA . ASP A 1 128 ? -6.628 16.950 63.952 1.00 63.70 107 ASP A CA 1
ATOM 753 C C . ASP A 1 128 ? -7.139 15.543 63.637 1.00 63.60 107 ASP A C 1
ATOM 754 O O . ASP A 1 128 ? -8.265 15.389 63.184 1.00 65.75 107 ASP A O 1
ATOM 759 N N . GLY A 1 129 ? -6.330 14.515 63.902 1.00 61.46 108 GLY A N 1
ATOM 760 C CA . GLY A 1 129 ? -6.791 13.127 63.809 1.00 56.59 108 GLY A CA 1
ATOM 761 C C . GLY A 1 129 ? -5.901 12.245 62.962 1.00 54.63 108 GLY A C 1
ATOM 762 O O . GLY A 1 129 ? -4.873 12.702 62.447 1.00 53.93 108 GLY A O 1
ATOM 763 N N . PRO A 1 130 ? -6.304 10.979 62.787 1.00 52.36 109 PRO A N 1
ATOM 764 C CA . PRO A 1 130 ? -5.550 10.037 61.965 1.00 52.00 109 PRO A CA 1
ATOM 765 C C . PRO A 1 130 ? -5.488 10.429 60.487 1.00 48.68 109 PRO A C 1
ATOM 766 O O . PRO A 1 130 ? -6.229 11.289 60.046 1.00 47.86 109 PRO A O 1
ATOM 770 N N . LYS A 1 131 ? -4.566 9.816 59.752 1.00 47.12 110 LYS A N 1
ATOM 771 C CA . LYS A 1 131 ? -4.287 10.205 58.380 1.00 46.51 110 LYS A CA 1
ATOM 772 C C . LYS A 1 131 ? -4.061 8.985 57.500 1.00 42.61 110 LYS A C 1
ATOM 773 O O . LYS A 1 131 ? -3.318 8.085 57.867 1.00 44.16 110 LYS A O 1
ATOM 779 N N . ARG A 1 132 ? -4.685 8.995 56.329 1.00 39.75 111 ARG A N 1
ATOM 780 C CA . ARG A 1 132 ? -4.434 7.997 55.298 1.00 37.94 111 ARG A CA 1
ATOM 781 C C . ARG A 1 132 ? -3.454 8.506 54.233 1.00 36.60 111 ARG A C 1
ATOM 782 O O . ARG A 1 132 ? -3.794 9.360 53.433 1.00 36.20 111 ARG A O 1
ATOM 790 N N . LEU A 1 133 ? -2.236 7.974 54.239 1.00 36.44 112 LEU A N 1
ATOM 791 C CA . LEU A 1 133 ? -1.165 8.480 53.389 1.00 35.76 112 LEU A CA 1
ATOM 792 C C . LEU A 1 133 ? -0.658 7.469 52.347 1.00 35.14 112 LEU A C 1
ATOM 793 O O . LEU A 1 133 ? -0.590 6.273 52.626 1.00 34.68 112 LEU A O 1
ATOM 798 N N . TRP A 1 134 ? -0.359 7.951 51.131 1.00 35.01 113 TRP A N 1
ATOM 799 C CA . TRP A 1 134 ? 0.366 7.136 50.148 1.00 34.86 113 TRP A CA 1
ATOM 800 C C . TRP A 1 134 ? 1.558 7.816 49.566 1.00 33.48 113 TRP A C 1
ATOM 801 O O . TRP A 1 134 ? 1.647 9.035 49.573 1.00 32.62 113 TRP A O 1
ATOM 812 N N . TYR A 1 135 ? 2.494 7.014 49.068 1.00 33.35 114 TYR A N 1
ATOM 813 C CA . TYR A 1 135 ? 3.717 7.545 48.465 1.00 34.51 114 TYR A CA 1
ATOM 814 C C . TYR A 1 135 ? 4.156 6.647 47.312 1.00 35.93 114 TYR A C 1
ATOM 815 O O . TYR A 1 135 ? 3.816 5.454 47.270 1.00 35.69 114 TYR A O 1
ATOM 824 N N . ILE A 1 136 ? 4.901 7.247 46.381 1.00 35.68 115 ILE A N 1
ATOM 825 C CA . ILE A 1 136 ? 5.484 6.515 45.279 1.00 34.93 115 ILE A CA 1
ATOM 826 C C . ILE A 1 136 ? 6.816 7.149 44.889 1.00 33.18 115 ILE A C 1
ATOM 827 O O . ILE A 1 136 ? 6.917 8.359 44.713 1.00 32.27 115 ILE A O 1
ATOM 832 N N . GLY A 1 137 ? 7.817 6.316 44.686 1.00 31.99 116 GLY A N 1
ATOM 833 C CA . GLY A 1 137 ? 9.113 6.829 44.309 1.00 32.53 116 GLY A CA 1
ATOM 834 C C . GLY A 1 137 ? 10.207 5.824 44.427 1.00 32.88 116 GLY A C 1
ATOM 835 O O . GLY A 1 137 ? 9.976 4.683 44.806 1.00 33.36 116 GLY A O 1
ATOM 836 N N . PRO A 1 138 ? 11.422 6.249 44.093 1.00 35.82 117 PRO A N 1
ATOM 837 C CA . PRO A 1 138 ? 12.585 5.347 44.152 1.00 37.12 117 PRO A CA 1
ATOM 838 C C . PRO A 1 138 ? 13.157 5.189 45.552 1.00 37.39 117 PRO A C 1
ATOM 839 O O . PRO A 1 138 ? 13.134 6.135 46.347 1.00 37.18 117 PRO A O 1
ATOM 843 N N . MET A 1 139 ? 13.659 3.988 45.807 1.00 38.22 118 MET A N 1
ATOM 844 C CA . MET A 1 139 ? 14.332 3.591 47.043 1.00 39.20 118 MET A CA 1
ATOM 845 C C . MET A 1 139 ? 15.661 2.929 46.682 1.00 39.65 118 MET A C 1
ATOM 846 O O . MET A 1 139 ? 15.819 2.465 45.546 1.00 39.59 118 MET A O 1
ATOM 851 N N . PHE A 1 140 ? 16.576 2.806 47.654 1.00 41.30 119 PHE A N 1
ATOM 852 C CA . PHE A 1 140 ? 17.961 2.346 47.377 1.00 41.94 119 PHE A CA 1
ATOM 853 C C . PHE A 1 140 ? 18.489 1.279 48.312 1.00 42.54 119 PHE A C 1
ATOM 854 O O . PHE A 1 140 ? 18.322 1.388 49.507 1.00 41.67 119 PHE A O 1
ATOM 862 N N . ARG A 1 141 ? 19.125 0.250 47.756 1.00 45.96 120 ARG A N 1
ATOM 863 C CA . ARG A 1 141 ? 19.630 -0.889 48.554 1.00 48.64 120 ARG A CA 1
ATOM 864 C C . ARG A 1 141 ? 20.705 -1.704 47.846 1.00 53.99 120 ARG A C 1
ATOM 865 O O . ARG A 1 141 ? 20.504 -2.145 46.713 1.00 57.73 120 ARG A O 1
ATOM 873 N N . HIS A 1 142 ? 21.823 -1.942 48.530 1.00 59.61 121 HIS A N 1
ATOM 874 C CA . HIS A 1 142 ? 22.836 -2.899 48.072 1.00 61.07 121 HIS A CA 1
ATOM 875 C C . HIS A 1 142 ? 22.371 -4.259 48.447 1.00 64.45 121 HIS A C 1
ATOM 876 O O . HIS A 1 142 ? 22.544 -4.665 49.595 1.00 68.42 121 HIS A O 1
ATOM 883 N N . GLU A 1 143 ? 21.768 -4.986 47.521 1.00 68.98 122 GLU A N 1
ATOM 884 C CA . GLU A 1 143 ? 21.330 -6.344 47.822 1.00 76.90 122 GLU A CA 1
ATOM 885 C C . GLU A 1 143 ? 22.113 -7.397 47.034 1.00 81.00 122 GLU A C 1
ATOM 886 O O . GLU A 1 143 ? 22.742 -7.077 46.027 1.00 82.56 122 GLU A O 1
ATOM 892 N N . ARG A 1 144 ? 22.112 -8.638 47.526 1.00 86.53 123 ARG A N 1
ATOM 893 C CA . ARG A 1 144 ? 22.624 -9.778 46.750 1.00 91.97 123 ARG A CA 1
ATOM 894 C C . ARG A 1 144 ? 21.526 -10.206 45.753 1.00 94.16 123 ARG A C 1
ATOM 895 O O . ARG A 1 144 ? 20.334 -10.142 46.092 1.00 90.47 123 ARG A O 1
ATOM 897 N N . PRO A 1 145 ? 21.912 -10.623 44.522 1.00 98.20 124 PRO A N 1
ATOM 898 C CA . PRO A 1 145 ? 20.884 -10.992 43.531 1.00 99.01 124 PRO A CA 1
ATOM 899 C C . PRO A 1 145 ? 20.404 -12.437 43.686 1.00 99.21 124 PRO A C 1
ATOM 900 O O . PRO A 1 145 ? 19.252 -12.665 44.073 1.00 99.11 124 PRO A O 1
ATOM 904 N N . ARG A 1 149 ? 17.321 -7.878 42.296 1.00 75.95 128 ARG A N 1
ATOM 905 C CA . ARG A 1 149 ? 18.303 -7.493 41.275 1.00 75.03 128 ARG A CA 1
ATOM 906 C C . ARG A 1 149 ? 18.577 -5.990 41.303 1.00 70.57 128 ARG A C 1
ATOM 907 O O . ARG A 1 149 ? 19.573 -5.536 40.722 1.00 69.58 128 ARG A O 1
ATOM 909 N N . TYR A 1 150 ? 17.712 -5.224 41.983 1.00 61.51 129 TYR A N 1
ATOM 910 C CA . TYR A 1 150 ? 17.684 -3.765 41.801 1.00 57.62 129 TYR A CA 1
ATOM 911 C C . TYR A 1 150 ? 18.220 -2.975 42.988 1.00 50.08 129 TYR A C 1
ATOM 912 O O . TYR A 1 150 ? 17.647 -2.978 44.049 1.00 47.30 129 TYR A O 1
ATOM 921 N N . ARG A 1 151 ? 19.312 -2.265 42.774 1.00 48.67 130 ARG A N 1
ATOM 922 C CA . ARG A 1 151 ? 19.869 -1.385 43.780 1.00 46.95 130 ARG A CA 1
ATOM 923 C C . ARG A 1 151 ? 19.091 -0.052 43.806 1.00 44.05 130 ARG A C 1
ATOM 924 O O . ARG A 1 151 ? 18.928 0.549 44.877 1.00 44.92 130 ARG A O 1
ATOM 926 N N . GLN A 1 152 ? 18.631 0.433 42.653 1.00 40.04 131 GLN A N 1
ATOM 927 C CA . GLN A 1 152 ? 17.557 1.455 42.655 1.00 40.37 131 GLN A CA 1
ATOM 928 C C . GLN A 1 152 ? 16.301 0.716 42.295 1.00 38.66 131 GLN A C 1
ATOM 929 O O . GLN A 1 152 ? 16.279 0.022 41.289 1.00 37.46 131 GLN A O 1
ATOM 935 N N . PHE A 1 153 ? 15.271 0.836 43.123 1.00 37.99 132 PHE A N 1
ATOM 936 C CA . PHE A 1 153 ? 13.974 0.225 42.796 1.00 40.41 132 PHE A CA 1
ATOM 937 C C . PHE A 1 153 ? 12.879 1.184 43.207 1.00 39.04 132 PHE A C 1
ATOM 938 O O . PHE A 1 153 ? 13.165 2.231 43.793 1.00 43.45 132 PHE A O 1
ATOM 946 N N . HIS A 1 154 ? 11.648 0.836 42.891 1.00 36.38 133 HIS A N 1
ATOM 947 C CA . HIS A 1 154 ? 10.535 1.727 43.140 1.00 38.20 133 HIS A CA 1
ATOM 948 C C . HIS A 1 154 ? 9.458 1.069 43.954 1.00 38.01 133 HIS A C 1
ATOM 949 O O . HIS A 1 154 ? 9.123 -0.126 43.768 1.00 36.54 133 HIS A O 1
ATOM 956 N N . GLN A 1 155 ? 8.902 1.871 44.859 1.00 35.68 134 GLN A N 1
ATOM 957 C CA . GLN A 1 155 ? 7.824 1.437 45.703 1.00 34.41 134 GLN A CA 1
ATOM 958 C C . GLN A 1 155 ? 6.663 2.336 45.550 1.00 33.86 134 GLN A C 1
ATOM 959 O O . GLN A 1 155 ? 6.814 3.559 45.342 1.00 35.54 134 GLN A O 1
ATOM 965 N N . VAL A 1 156 ? 5.488 1.737 45.647 1.00 32.67 135 VAL A N 1
ATOM 966 C CA . VAL A 1 156 ? 4.294 2.492 46.013 1.00 30.58 135 VAL A CA 1
ATOM 967 C C . VAL A 1 156 ? 3.903 1.930 47.370 1.00 31.80 135 VAL A C 1
ATOM 968 O O . VAL A 1 156 ? 4.024 0.700 47.622 1.00 29.72 135 VAL A O 1
ATOM 972 N N . GLY A 1 157 ? 3.426 2.801 48.246 1.00 32.34 136 GLY A N 1
ATOM 973 C CA . GLY A 1 157 ? 3.023 2.328 49.550 1.00 33.13 136 GLY A CA 1
ATOM 974 C C . GLY A 1 157 ? 2.058 3.227 50.248 1.00 33.50 136 GLY A C 1
ATOM 975 O O . GLY A 1 157 ? 1.841 4.374 49.855 1.00 34.09 136 GLY A O 1
ATOM 976 N N . VAL A 1 158 ? 1.463 2.678 51.295 1.00 34.50 137 VAL A N 1
ATOM 977 C CA . VAL A 1 158 ? 0.499 3.417 52.093 1.00 34.45 137 VAL A CA 1
ATOM 978 C C . VAL A 1 158 ? 0.893 3.354 53.559 1.00 34.95 137 VAL A C 1
ATOM 979 O O . VAL A 1 158 ? 1.524 2.369 54.016 1.00 33.16 137 VAL A O 1
ATOM 983 N N . GLU A 1 159 ? 0.553 4.420 54.287 1.00 35.88 138 GLU A N 1
ATOM 984 C CA . GLU A 1 159 ? 0.595 4.399 55.769 1.00 35.65 138 GLU A CA 1
ATOM 985 C C . GLU A 1 159 ? -0.713 4.909 56.328 1.00 34.04 138 GLU A C 1
ATOM 986 O O . GLU A 1 159 ? -1.170 5.970 55.937 1.00 32.88 138 GLU A O 1
ATOM 992 N N . ALA A 1 160 ? -1.340 4.113 57.199 1.00 33.83 139 ALA A N 1
ATOM 993 C CA . ALA A 1 160 ? -2.541 4.537 57.926 1.00 33.31 139 ALA A CA 1
ATOM 994 C C . ALA A 1 160 ? -2.085 4.940 59.296 1.00 34.42 139 ALA A C 1
ATOM 995 O O . ALA A 1 160 ? -1.822 4.080 60.152 1.00 34.90 139 ALA A O 1
ATOM 997 N N . LEU A 1 161 ? -1.911 6.243 59.486 1.00 36.38 140 LEU A N 1
ATOM 998 C CA . LEU A 1 161 ? -1.275 6.753 60.707 1.00 38.87 140 LEU A CA 1
ATOM 999 C C . LEU A 1 161 ? -2.330 7.127 61.711 1.00 39.84 140 LEU A C 1
ATOM 1000 O O . LEU A 1 161 ? -3.222 7.864 61.378 1.00 42.87 140 LEU A O 1
ATOM 1005 N N . GLY A 1 162 ? -2.216 6.629 62.935 1.00 39.79 141 GLY A N 1
ATOM 1006 C CA . GLY A 1 162 ? -3.180 6.933 63.992 1.00 41.20 141 GLY A CA 1
ATOM 1007 C C . GLY A 1 162 ? -4.364 5.984 64.193 1.00 43.37 141 GLY A C 1
ATOM 1008 O O . GLY A 1 162 ? -5.218 6.238 65.043 1.00 45.52 141 GLY A O 1
ATOM 1009 N N . PHE A 1 163 ? -4.427 4.886 63.441 1.00 42.82 142 PHE A N 1
ATOM 1010 C CA . PHE A 1 163 ? -5.528 3.946 63.542 1.00 40.23 142 PHE A CA 1
ATOM 1011 C C . PHE A 1 163 ? -5.051 2.721 64.312 1.00 40.70 142 PHE A C 1
ATOM 1012 O O . PHE A 1 163 ? -4.067 2.122 63.949 1.00 40.55 142 PHE A O 1
ATOM 1020 N N . ALA A 1 164 ? -5.737 2.348 65.382 1.00 42.37 143 ALA A N 1
ATOM 1021 C CA . ALA A 1 164 ? -5.373 1.152 66.178 1.00 41.45 143 ALA A CA 1
ATOM 1022 C C . ALA A 1 164 ? -5.632 -0.130 65.432 1.00 40.44 143 ALA A C 1
ATOM 1023 O O . ALA A 1 164 ? -4.961 -1.142 65.666 1.00 40.35 143 ALA A O 1
ATOM 1025 N N . GLY A 1 165 ? -6.661 -0.111 64.593 1.00 40.18 144 GLY A N 1
ATOM 1026 C CA . GLY A 1 165 ? -7.121 -1.329 63.929 1.00 41.72 144 GLY A CA 1
ATOM 1027 C C . GLY A 1 165 ? -7.861 -2.253 64.872 1.00 42.40 144 GLY A C 1
ATOM 1028 O O . GLY A 1 165 ? -8.192 -1.863 65.998 1.00 45.43 144 GLY A O 1
ATOM 1029 N N . PRO A 1 166 ? -8.136 -3.484 64.431 1.00 41.74 145 PRO A N 1
ATOM 1030 C CA . PRO A 1 166 ? -7.742 -4.105 63.186 1.00 42.66 145 PRO A CA 1
ATOM 1031 C C . PRO A 1 166 ? -8.537 -3.727 61.947 1.00 43.08 145 PRO A C 1
ATOM 1032 O O . PRO A 1 166 ? -8.242 -4.259 60.858 1.00 43.03 145 PRO A O 1
ATOM 1036 N N . ASP A 1 167 ? -9.526 -2.839 62.067 1.00 42.53 146 ASP A N 1
ATOM 1037 C CA . ASP A 1 167 ? -10.236 -2.405 60.860 1.00 41.08 146 ASP A CA 1
ATOM 1038 C C . ASP A 1 167 ? -9.261 -1.801 59.840 1.00 37.83 146 ASP A C 1
ATOM 1039 O O . ASP A 1 167 ? -9.280 -2.161 58.672 1.00 37.57 146 ASP A O 1
ATOM 1044 N N . ALA A 1 168 ? -8.372 -0.923 60.281 1.00 36.52 147 ALA A N 1
ATOM 1045 C CA . ALA A 1 168 ? -7.467 -0.256 59.352 1.00 36.02 147 ALA A CA 1
ATOM 1046 C C . ALA A 1 168 ? -6.593 -1.309 58.677 1.00 35.65 147 ALA A C 1
ATOM 1047 O O . ALA A 1 168 ? -6.398 -1.265 57.440 1.00 36.39 147 ALA A O 1
ATOM 1049 N N . ASP A 1 169 ? -6.129 -2.285 59.464 1.00 34.67 148 ASP A N 1
ATOM 1050 C CA . ASP A 1 169 ? -5.345 -3.413 58.917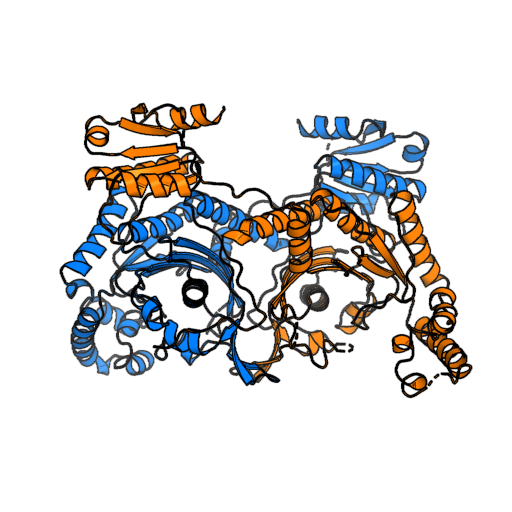 1.00 34.51 148 ASP A CA 1
ATOM 1051 C C . ASP A 1 169 ? -6.119 -4.126 57.793 1.00 33.94 148 ASP A C 1
ATOM 1052 O O . ASP A 1 169 ? -5.592 -4.342 56.697 1.00 34.00 148 ASP A O 1
ATOM 1057 N N . ALA A 1 170 ? -7.383 -4.440 58.042 1.00 32.70 149 ALA A N 1
ATOM 1058 C CA . ALA A 1 170 ? -8.215 -5.063 57.017 1.00 33.60 149 ALA A CA 1
ATOM 1059 C C . ALA A 1 170 ? -8.288 -4.209 55.757 1.00 33.59 149 ALA A C 1
ATOM 1060 O O . ALA A 1 170 ? -8.093 -4.709 54.642 1.00 32.19 149 ALA A O 1
ATOM 1062 N N . GLU A 1 171 ? -8.525 -2.916 55.948 1.00 33.32 150 GLU A N 1
ATOM 1063 C CA . GLU A 1 171 ? -8.624 -1.997 54.840 1.00 33.23 150 GLU A CA 1
ATOM 1064 C C . GLU A 1 171 ? -7.403 -2.099 53.973 1.00 32.04 150 GLU A C 1
ATOM 1065 O O . GLU A 1 171 ? -7.510 -2.309 52.754 1.00 30.93 150 GLU A O 1
ATOM 1071 N N . ILE A 1 172 ? -6.224 -1.962 54.566 1.00 33.15 151 ILE A N 1
ATOM 1072 C CA . ILE A 1 172 ? -5.026 -1.813 53.717 1.00 32.61 151 ILE A CA 1
ATOM 1073 C C . ILE A 1 172 ? -4.713 -3.134 53.027 1.00 32.62 151 ILE A C 1
ATOM 1074 O O . ILE A 1 172 ? -4.270 -3.138 51.880 1.00 33.19 151 ILE A O 1
ATOM 1079 N N . VAL A 1 173 ? -5.021 -4.257 53.670 1.00 33.17 152 VAL A N 1
ATOM 1080 C CA . VAL A 1 173 ? -4.878 -5.559 52.986 1.00 34.69 152 VAL A CA 1
ATOM 1081 C C . VAL A 1 173 ? -5.813 -5.614 51.765 1.00 36.91 152 VAL A C 1
ATOM 1082 O O . VAL A 1 173 ? -5.441 -6.077 50.701 1.00 39.25 152 VAL A O 1
ATOM 1086 N N . MET A 1 174 ? -7.037 -5.131 51.947 1.00 38.81 153 MET A N 1
ATOM 1087 C CA . MET A 1 174 ? -8.010 -5.122 50.895 1.00 37.69 153 MET A CA 1
ATOM 1088 C C . MET A 1 174 ? -7.601 -4.246 49.729 1.00 36.22 153 MET A C 1
ATOM 1089 O O . MET A 1 174 ? -7.957 -4.525 48.579 1.00 32.17 153 MET A O 1
ATOM 1094 N N . MET A 1 175 ? -6.928 -3.137 50.036 1.00 34.70 154 MET A N 1
ATOM 1095 C CA . MET A 1 175 ? -6.467 -2.272 48.972 1.00 34.41 154 MET A CA 1
ATOM 1096 C C . MET A 1 175 ? -5.588 -3.086 48.016 1.00 35.20 154 MET A C 1
ATOM 1097 O O . MET A 1 175 ? -5.738 -2.966 46.781 1.00 33.91 154 MET A O 1
ATOM 1102 N N . CYS A 1 176 ? -4.742 -3.972 48.569 1.00 33.55 155 CYS A N 1
ATOM 1103 C CA . CYS A 1 176 ? -3.864 -4.796 47.732 1.00 33.88 155 CYS A CA 1
ATOM 1104 C C . CYS A 1 176 ? -4.681 -5.720 46.853 1.00 33.69 155 CYS A C 1
ATOM 1105 O O . CYS A 1 176 ? -4.391 -5.865 45.671 1.00 32.96 155 CYS A O 1
ATOM 1108 N N . GLN A 1 177 ? -5.686 -6.363 47.430 1.00 34.52 156 GLN A N 1
ATOM 1109 C CA . GLN A 1 177 ? -6.459 -7.323 46.655 1.00 37.01 156 GLN A CA 1
ATOM 1110 C C . GLN A 1 177 ? -7.095 -6.656 45.448 1.00 36.88 156 GLN A C 1
ATOM 1111 O O . GLN A 1 177 ? -7.036 -7.168 44.321 1.00 37.51 156 GLN A O 1
ATOM 1117 N N . ARG A 1 178 ? -7.700 -5.505 45.690 1.00 36.16 157 ARG A N 1
ATOM 1118 C CA . ARG A 1 178 ? -8.305 -4.737 44.611 1.00 35.83 157 ARG A CA 1
ATOM 1119 C C . ARG A 1 178 ? -7.300 -4.378 43.535 1.00 34.80 157 ARG A C 1
ATOM 1120 O O . ARG A 1 178 ? -7.624 -4.474 42.356 1.00 35.61 157 ARG A O 1
ATOM 1128 N N . LEU A 1 179 ? -6.091 -3.976 43.918 1.00 33.82 158 LEU A N 1
ATOM 1129 C CA . LEU A 1 179 ? -5.075 -3.683 42.897 1.00 32.84 158 LEU A CA 1
ATOM 1130 C C . LEU A 1 179 ? -4.829 -4.884 41.982 1.00 33.92 158 LEU A C 1
ATOM 1131 O O . LEU A 1 179 ? -4.760 -4.713 40.773 1.00 35.67 158 LEU A O 1
ATOM 1136 N N . TRP A 1 180 ? -4.753 -6.094 42.519 1.00 34.50 159 TRP A N 1
ATOM 1137 C CA . TRP A 1 180 ? -4.516 -7.250 41.652 1.00 36.90 159 TRP A CA 1
ATOM 1138 C C . TRP A 1 180 ? -5.641 -7.425 40.676 1.00 37.23 159 TRP A C 1
ATOM 1139 O O . TRP A 1 180 ? -5.414 -7.735 39.510 1.00 35.66 159 TRP A O 1
ATOM 1150 N N . GLU A 1 181 ? -6.873 -7.260 41.148 1.00 38.34 160 GLU A N 1
ATOM 1151 C CA . GLU A 1 181 ? -8.035 -7.426 40.286 1.00 38.55 160 GLU A CA 1
ATOM 1152 C C . GLU A 1 181 ? -8.023 -6.387 39.185 1.00 37.02 160 GLU A C 1
ATOM 1153 O O . GLU A 1 181 ? -8.158 -6.715 38.018 1.00 33.89 160 GLU A O 1
ATOM 1159 N N . ASP A 1 182 ? -7.844 -5.128 39.576 1.00 36.77 161 ASP A N 1
ATOM 1160 C CA . ASP A 1 182 ? -7.749 -4.031 38.632 1.00 35.78 161 ASP A CA 1
ATOM 1161 C C . ASP A 1 182 ? -6.608 -4.221 37.625 1.00 36.85 161 ASP A C 1
ATOM 1162 O O . ASP A 1 182 ? -6.733 -3.771 36.483 1.00 37.05 161 ASP A O 1
ATOM 1167 N N . LEU A 1 183 ? -5.497 -4.847 38.041 1.00 34.29 162 LEU A N 1
ATOM 1168 C CA . LEU A 1 183 ? -4.359 -5.024 37.144 1.00 33.40 162 LEU A CA 1
ATOM 1169 C C . LEU A 1 183 ? -4.534 -6.227 36.248 1.00 34.50 162 LEU A C 1
ATOM 1170 O O . LEU A 1 183 ? -3.867 -6.325 35.219 1.00 36.57 162 LEU A O 1
ATOM 1175 N N . GLY A 1 184 ? -5.443 -7.121 36.620 1.00 35.30 163 GLY A N 1
ATOM 1176 C CA . GLY A 1 184 ? -5.667 -8.357 35.891 1.00 36.08 163 GLY A CA 1
ATOM 1177 C C . GLY A 1 184 ? -4.904 -9.556 36.454 1.00 38.37 163 GLY A C 1
ATOM 1178 O O . GLY A 1 184 ? -5.065 -10.677 35.968 1.00 40.64 163 GLY A O 1
ATOM 1179 N N . LEU A 1 185 ? -4.064 -9.350 37.462 1.00 37.90 164 LEU A N 1
ATOM 1180 C CA . LEU A 1 185 ? -3.261 -10.457 38.010 1.00 39.22 164 LEU A CA 1
ATOM 1181 C C . LEU A 1 185 ? -4.058 -11.412 38.886 1.00 40.33 164 LEU A C 1
ATOM 1182 O O . LEU A 1 185 ? -4.858 -11.009 39.722 1.00 42.12 164 LEU A O 1
ATOM 1187 N N . THR A 1 186 ? -3.824 -12.693 38.703 1.00 43.00 165 THR A N 1
ATOM 1188 C CA . THR A 1 186 ? -4.530 -13.697 39.481 1.00 45.87 165 THR A CA 1
ATOM 1189 C C . THR A 1 186 ? -3.459 -14.601 40.100 1.00 49.17 165 THR A C 1
ATOM 1190 O O . THR A 1 186 ? -2.268 -14.522 39.744 1.00 48.01 165 THR A O 1
ATOM 1194 N N . GLY A 1 187 ? -3.855 -15.421 41.056 1.00 50.07 166 GLY A N 1
ATOM 1195 C CA . GLY A 1 187 ? -2.872 -16.239 41.770 1.00 54.59 166 GLY A CA 1
ATOM 1196 C C . GLY A 1 187 ? -1.815 -15.482 42.587 1.00 53.12 166 GLY A C 1
ATOM 1197 O O . GLY A 1 187 ? -0.649 -15.891 42.656 1.00 61.10 166 GLY A O 1
ATOM 1198 N N . ILE A 1 188 ? -2.219 -14.383 43.203 1.00 47.13 167 ILE A N 1
ATOM 1199 C CA . ILE A 1 188 ? -1.421 -13.751 44.234 1.00 44.16 167 ILE A CA 1
ATOM 1200 C C . ILE A 1 188 ? -2.133 -14.065 45.534 1.00 42.73 167 ILE A C 1
ATOM 1201 O O . ILE A 1 188 ? -3.350 -13.971 45.619 1.00 39.02 167 ILE A O 1
ATOM 1206 N N . LYS A 1 189 ? -1.385 -14.494 46.534 1.00 42.55 168 LYS A N 1
ATOM 1207 C CA . LYS A 1 189 ? -1.996 -15.082 47.704 1.00 43.84 168 LYS A CA 1
ATOM 1208 C C . LYS A 1 189 ? -1.549 -14.291 48.916 1.00 42.43 168 LYS A C 1
ATOM 1209 O O . LYS A 1 189 ? -0.415 -13.837 48.981 1.00 44.66 168 LYS A O 1
ATOM 1215 N N . LEU A 1 190 ? -2.423 -14.187 49.896 1.00 38.53 169 LEU A N 1
ATOM 1216 C CA . LEU A 1 190 ? -2.148 -13.427 51.079 1.00 36.58 169 LEU A CA 1
ATOM 1217 C C . LEU A 1 190 ? -1.712 -14.362 52.187 1.00 37.27 169 LEU A C 1
ATOM 1218 O O . LEU A 1 190 ? -2.401 -15.342 52.462 1.00 38.08 169 LEU A O 1
ATOM 1223 N N . GLU A 1 191 ? -0.582 -14.059 52.822 1.00 36.54 170 GLU A N 1
ATOM 1224 C CA . GLU A 1 191 ? -0.251 -14.693 54.079 1.00 38.40 170 GLU A CA 1
ATOM 1225 C C . GLU A 1 191 ? -0.155 -13.649 55.170 1.00 36.51 170 GLU A C 1
ATOM 1226 O O . GLU A 1 191 ? 0.383 -12.569 54.952 1.00 36.51 170 GLU A O 1
ATOM 1232 N N . ILE A 1 192 ? -0.672 -13.982 56.338 1.00 35.45 171 ILE A N 1
ATOM 1233 C CA . ILE A 1 192 ? -0.638 -13.079 57.481 1.00 37.34 171 ILE A CA 1
ATOM 1234 C C . ILE A 1 192 ? 0.059 -13.710 58.681 1.00 38.35 171 ILE A C 1
ATOM 1235 O O . ILE A 1 192 ? 0.305 -14.910 58.710 1.00 37.43 171 ILE A O 1
ATOM 1240 N N . ASN A 1 193 ? 0.362 -12.893 59.680 1.00 39.34 172 ASN A N 1
ATOM 1241 C CA . ASN A 1 193 ? 1.048 -13.365 60.874 1.00 41.40 172 ASN A CA 1
ATOM 1242 C C . ASN A 1 193 ? 0.994 -12.244 61.892 1.00 41.83 172 ASN A C 1
ATOM 1243 O O . ASN A 1 193 ? 0.717 -11.124 61.543 1.00 42.90 172 ASN A O 1
ATOM 1248 N N . SER A 1 194 ? 1.190 -12.567 63.158 1.00 45.33 173 SER A N 1
ATOM 1249 C CA . SER A 1 194 ? 1.262 -11.557 64.199 1.00 46.29 173 SER A CA 1
ATOM 1250 C C . SER A 1 194 ? 2.627 -11.657 64.843 1.00 47.18 173 SER A C 1
ATOM 1251 O O . SER A 1 194 ? 3.138 -12.740 64.976 1.00 48.52 173 SER A O 1
ATOM 1254 N N . LEU A 1 195 ? 3.218 -10.519 65.188 1.00 49.23 174 LEU A N 1
ATOM 1255 C CA . LEU A 1 195 ? 4.429 -10.466 65.974 1.00 49.95 174 LEU A CA 1
ATOM 1256 C C . LEU A 1 195 ? 4.072 -10.102 67.409 1.00 50.92 174 LEU A C 1
ATOM 1257 O O . LEU A 1 195 ? 4.950 -9.882 68.227 1.00 47.68 174 LEU A O 1
ATOM 1262 N N . GLY A 1 196 ? 2.775 -10.000 67.700 1.00 52.01 175 GLY A N 1
ATOM 1263 C CA . GLY A 1 196 ? 2.308 -9.608 69.027 1.00 53.49 175 GLY A CA 1
ATOM 1264 C C . GLY A 1 196 ? 2.957 -8.343 69.543 1.00 57.75 175 GLY A C 1
ATOM 1265 O O . GLY A 1 196 ? 3.365 -7.486 68.758 1.00 54.47 175 GLY A O 1
ATOM 1266 N N . LEU A 1 197 ? 3.061 -8.240 70.873 1.00 62.16 176 LEU A N 1
ATOM 1267 C CA . LEU A 1 197 ? 3.746 -7.127 71.532 1.00 59.54 176 LEU A CA 1
ATOM 1268 C C . LEU A 1 197 ? 5.143 -7.574 71.993 1.00 61.71 176 LEU A C 1
ATOM 1269 O O . LEU A 1 197 ? 5.508 -8.757 71.880 1.00 63.94 176 LEU A O 1
ATOM 1274 N N . ALA A 1 198 ? 5.933 -6.618 72.486 1.00 61.65 177 ALA A N 1
ATOM 1275 C CA . ALA A 1 198 ? 7.325 -6.871 72.915 1.00 58.96 177 ALA A CA 1
ATOM 1276 C C . ALA A 1 198 ? 7.485 -8.028 73.934 1.00 58.23 177 ALA A C 1
ATOM 1277 O O . ALA A 1 198 ? 8.313 -8.923 73.735 1.00 52.22 177 ALA A O 1
ATOM 1279 N N . GLU A 1 199 ? 6.693 -8.001 75.013 1.00 61.15 178 GLU A N 1
ATOM 1280 C CA . GLU A 1 199 ? 6.752 -9.053 76.070 1.00 64.71 178 GLU A CA 1
ATOM 1281 C C . GLU A 1 199 ? 6.449 -10.430 75.503 1.00 64.41 178 GLU A C 1
ATOM 1282 O O . GLU A 1 199 ? 7.049 -11.434 75.922 1.00 64.49 178 GLU A O 1
ATOM 1288 N N . GLU A 1 200 ? 5.485 -10.478 74.579 1.00 58.17 179 GLU A N 1
ATOM 1289 C CA . GLU A 1 200 ? 5.076 -11.740 73.986 1.00 56.60 179 GLU A CA 1
ATOM 1290 C C . GLU A 1 200 ? 6.175 -12.231 73.030 1.00 54.20 179 GLU A C 1
ATOM 1291 O O . GLU A 1 200 ? 6.508 -13.406 73.000 1.00 51.38 179 GLU A O 1
ATOM 1297 N N . ARG A 1 201 ? 6.781 -11.304 72.305 1.00 54.09 180 ARG A N 1
ATOM 1298 C CA . ARG A 1 201 ? 7.953 -11.608 71.482 1.00 54.83 180 ARG A CA 1
ATOM 1299 C C . ARG A 1 201 ? 9.059 -12.197 72.356 1.00 51.46 180 ARG A C 1
ATOM 1300 O O . ARG A 1 201 ? 9.688 -13.191 71.991 1.00 53.40 180 ARG A O 1
ATOM 1308 N N . ALA A 1 202 ? 9.278 -11.589 73.517 1.00 49.12 181 ALA A N 1
ATOM 1309 C CA . ALA A 1 202 ? 10.369 -11.985 74.389 1.00 49.35 181 ALA A CA 1
ATOM 1310 C C . ALA A 1 202 ? 10.146 -13.400 74.910 1.00 50.67 181 ALA A C 1
ATOM 1311 O O . ALA A 1 202 ? 11.059 -14.215 74.911 1.00 51.76 181 ALA A O 1
ATOM 1313 N N . ALA A 1 203 ? 8.925 -13.689 75.344 1.00 51.36 182 ALA A N 1
ATOM 1314 C CA . ALA A 1 203 ? 8.586 -15.025 75.828 1.00 52.32 182 ALA A CA 1
ATOM 1315 C C . ALA A 1 203 ? 8.779 -16.054 74.729 1.00 53.09 182 ALA A C 1
ATOM 1316 O O . ALA A 1 203 ? 9.349 -17.130 74.955 1.00 54.49 182 ALA A O 1
ATOM 1318 N N . HIS A 1 204 ? 8.288 -15.720 73.538 1.00 50.74 183 HIS A N 1
ATOM 1319 C CA . HIS A 1 204 ? 8.421 -16.590 72.399 1.00 48.19 183 HIS A CA 1
ATOM 1320 C C . HIS A 1 204 ? 9.859 -16.819 72.091 1.00 47.41 183 HIS A C 1
ATOM 1321 O O . HIS A 1 204 ? 10.255 -17.974 71.871 1.00 44.72 183 HIS A O 1
ATOM 1328 N N . ARG A 1 205 ? 10.653 -15.731 72.070 1.00 47.70 184 ARG A N 1
ATOM 1329 C CA . ARG A 1 205 ? 12.107 -15.817 71.771 1.00 46.86 184 ARG A CA 1
ATOM 1330 C C . ARG A 1 205 ? 12.731 -16.907 72.648 1.00 48.87 184 ARG A C 1
ATOM 1331 O O . ARG A 1 205 ? 13.379 -17.831 72.150 1.00 51.78 184 ARG A O 1
ATOM 1333 N N . VAL A 1 206 ? 12.483 -16.845 73.946 1.00 47.02 185 VAL A N 1
ATOM 1334 C CA . VAL A 1 206 ? 13.057 -17.823 74.834 1.00 49.68 185 VAL A CA 1
ATOM 1335 C C . VAL A 1 206 ? 12.840 -19.242 74.303 1.00 51.68 185 VAL A C 1
ATOM 1336 O O . VAL A 1 206 ? 13.813 -19.968 74.095 1.00 54.87 185 VAL A O 1
ATOM 1340 N N . GLU A 1 207 ? 11.586 -19.642 74.059 1.00 53.64 186 GLU A N 1
ATOM 1341 C CA . GLU A 1 207 ? 11.302 -21.055 73.722 1.00 53.74 186 GLU A CA 1
ATOM 1342 C C . GLU A 1 207 ? 11.818 -21.412 72.355 1.00 49.74 186 GLU A C 1
ATOM 1343 O O . GLU A 1 207 ? 12.136 -22.577 72.088 1.00 47.53 186 GLU A O 1
ATOM 1349 N N . LEU A 1 208 ? 11.927 -20.405 71.500 1.00 47.77 187 LEU A N 1
ATOM 1350 C CA . LEU A 1 208 ? 12.440 -20.618 70.154 1.00 47.18 187 LEU A CA 1
ATOM 1351 C C . LEU A 1 208 ? 13.894 -20.910 70.246 1.00 47.09 187 LEU A C 1
ATOM 1352 O O . LEU A 1 208 ? 14.368 -21.856 69.614 1.00 50.47 187 LEU A O 1
ATOM 1357 N N . ILE A 1 209 ? 14.610 -20.113 71.041 1.00 46.77 188 ILE A N 1
ATOM 1358 C CA . ILE A 1 209 ? 16.039 -20.342 71.197 1.00 48.93 188 ILE A CA 1
ATOM 1359 C C . ILE A 1 209 ? 16.246 -21.704 71.856 1.00 49.83 188 ILE A C 1
ATOM 1360 O O . ILE A 1 209 ? 17.039 -22.513 71.364 1.00 51.11 188 ILE A O 1
ATOM 1365 N N . LYS A 1 210 ? 15.525 -21.966 72.950 1.00 50.22 189 LYS A N 1
ATOM 1366 C CA . LYS A 1 210 ? 15.602 -23.268 73.614 1.00 52.56 189 LYS A CA 1
ATOM 1367 C C . LYS A 1 210 ? 15.357 -24.385 72.584 1.00 53.56 189 LYS A C 1
ATOM 1368 O O . LYS A 1 210 ? 16.062 -25.392 72.589 1.00 56.19 189 LYS A O 1
ATOM 1370 N N . TYR A 1 211 ? 14.398 -24.185 71.674 1.00 51.43 190 TYR A N 1
ATOM 1371 C CA . TYR A 1 211 ? 14.097 -25.182 70.653 1.00 51.70 190 TYR A CA 1
ATOM 1372 C C . TYR A 1 211 ? 15.206 -25.300 69.647 1.00 50.70 190 TYR A C 1
ATOM 1373 O O . TYR A 1 211 ? 15.618 -26.417 69.294 1.00 47.97 190 TYR A O 1
ATOM 1382 N N . LEU A 1 212 ? 15.644 -24.151 69.137 1.00 50.89 191 LEU A N 1
ATOM 1383 C CA . LEU A 1 212 ? 16.639 -24.153 68.064 1.00 52.60 191 LEU A CA 1
ATOM 1384 C C . LEU A 1 212 ? 17.954 -24.751 68.608 1.00 53.68 191 LEU A C 1
ATOM 1385 O O . LEU A 1 212 ? 18.593 -25.562 67.936 1.00 52.24 191 LEU A O 1
ATOM 1390 N N . GLU A 1 213 ? 18.311 -24.391 69.848 1.00 59.23 192 GLU A N 1
ATOM 1391 C CA . GLU A 1 213 ? 19.488 -24.964 70.543 1.00 62.44 192 GLU A CA 1
ATOM 1392 C C . GLU A 1 213 ? 19.510 -26.499 70.471 1.00 62.17 192 GLU A C 1
ATOM 1393 O O . GLU A 1 213 ? 20.566 -27.074 70.325 1.00 62.92 192 GLU A O 1
ATOM 1399 N N . GLN A 1 214 ? 18.348 -27.158 70.542 1.00 63.90 193 GLN A N 1
ATOM 1400 C CA . GLN A 1 214 ? 18.281 -28.633 70.397 1.00 63.70 193 GLN A CA 1
ATOM 1401 C C . GLN A 1 214 ? 18.881 -29.178 69.105 1.00 60.99 193 GLN A C 1
ATOM 1402 O O . GLN A 1 214 ? 19.269 -30.349 69.032 1.00 59.34 193 GLN A O 1
ATOM 1408 N N . HIS A 1 215 ? 18.935 -28.336 68.079 1.00 60.91 194 HIS A N 1
ATOM 1409 C CA . HIS A 1 215 ? 19.356 -28.765 66.755 1.00 60.45 194 HIS A CA 1
ATOM 1410 C C . HIS A 1 215 ? 20.519 -27.987 66.252 1.00 61.73 194 HIS A C 1
ATOM 1411 O O . HIS A 1 215 ? 20.682 -27.829 65.049 1.00 58.98 194 HIS A O 1
ATOM 1418 N N . ALA A 1 216 ? 21.370 -27.513 67.158 1.00 66.62 195 ALA A N 1
ATOM 1419 C CA . ALA A 1 216 ? 22.511 -26.700 66.743 1.00 69.74 195 ALA A CA 1
ATOM 1420 C C . ALA A 1 216 ? 23.445 -27.484 65.835 1.00 69.60 195 ALA A C 1
ATOM 1421 O O . ALA A 1 216 ? 24.049 -26.906 64.938 1.00 68.63 195 ALA A O 1
ATOM 1423 N N . ASP A 1 217 ? 23.537 -28.795 66.048 1.00 71.90 196 ASP A N 1
ATOM 1424 C CA . ASP A 1 217 ? 24.340 -29.666 65.169 1.00 77.54 196 ASP A CA 1
ATOM 1425 C C . ASP A 1 217 ? 23.946 -29.594 63.671 1.00 73.22 196 ASP A C 1
ATOM 1426 O O . ASP A 1 217 ? 24.797 -29.806 62.810 1.00 71.45 196 ASP A O 1
ATOM 1431 N N . LYS A 1 218 ? 22.680 -29.282 63.372 1.00 68.64 197 LYS A N 1
ATOM 1432 C CA . LYS A 1 218 ? 22.199 -29.161 61.981 1.00 68.34 197 LYS A CA 1
ATOM 1433 C C . LYS A 1 218 ? 22.023 -27.709 61.466 1.00 66.46 197 LYS A C 1
ATOM 1434 O O . LYS A 1 218 ? 21.658 -27.518 60.312 1.00 66.45 197 LYS A O 1
ATOM 1436 N N . LEU A 1 219 ? 22.278 -26.695 62.290 1.00 65.13 198 LEU A N 1
ATOM 1437 C CA . LEU A 1 219 ? 22.177 -25.312 61.822 1.00 66.15 198 LEU A CA 1
ATOM 1438 C C . LEU A 1 219 ? 23.323 -24.966 60.911 1.00 70.24 198 LEU A C 1
ATOM 1439 O O . LEU A 1 219 ? 24.463 -25.335 61.166 1.00 73.81 198 LEU A O 1
ATOM 1444 N N . ASP A 1 220 ? 23.030 -24.217 59.862 1.00 76.63 199 ASP A N 1
ATOM 1445 C CA . ASP A 1 220 ? 24.085 -23.710 58.975 1.00 80.43 199 ASP A CA 1
ATOM 1446 C C . ASP A 1 220 ? 24.781 -22.512 59.634 1.00 80.80 199 ASP A C 1
ATOM 1447 O O . ASP A 1 220 ? 24.483 -22.168 60.785 1.00 81.84 199 ASP A O 1
ATOM 1452 N N . ASP A 1 221 ? 25.714 -21.889 58.921 1.00 80.84 200 ASP A N 1
ATOM 1453 C CA . ASP A 1 221 ? 26.460 -20.765 59.479 1.00 80.44 200 ASP A CA 1
ATOM 1454 C C . ASP A 1 221 ? 25.638 -19.490 59.571 1.00 76.18 200 ASP A C 1
ATOM 1455 O O . ASP A 1 221 ? 25.820 -18.704 60.506 1.00 73.35 200 ASP A O 1
ATOM 1460 N N . ASP A 1 222 ? 24.737 -19.289 58.611 1.00 72.61 201 ASP A N 1
ATOM 1461 C CA . ASP A 1 222 ? 23.819 -18.134 58.637 1.00 71.91 201 ASP A CA 1
ATOM 1462 C C . ASP A 1 222 ? 22.868 -18.256 59.832 1.00 70.67 201 ASP A C 1
ATOM 1463 O O . ASP A 1 222 ? 22.607 -17.275 60.533 1.00 70.12 201 ASP A O 1
ATOM 1465 N N . ALA A 1 223 ? 22.378 -19.468 60.081 1.00 67.55 202 ALA A N 1
ATOM 1466 C CA . ALA A 1 223 ? 21.500 -19.710 61.211 1.00 63.71 202 ALA A CA 1
ATOM 1467 C C . ALA A 1 223 ? 22.235 -19.484 62.536 1.00 64.01 202 ALA A C 1
ATOM 1468 O O . ALA A 1 223 ? 21.706 -18.832 63.428 1.00 64.66 202 ALA A O 1
ATOM 1470 N N . GLN A 1 224 ? 23.447 -20.000 62.672 1.00 62.46 203 GLN A N 1
ATOM 1471 C CA . GLN A 1 224 ? 24.215 -19.751 63.884 1.00 64.05 203 GLN A CA 1
ATOM 1472 C C . GLN A 1 224 ? 24.364 -18.264 64.218 1.00 58.16 203 GLN A C 1
ATOM 1473 O O . GLN A 1 224 ? 24.195 -17.849 65.350 1.00 53.01 203 GLN A O 1
ATOM 1479 N N . ARG A 1 225 ? 24.735 -17.480 63.216 1.00 58.56 204 ARG A N 1
ATOM 1480 C CA . ARG A 1 225 ? 24.957 -16.042 63.391 1.00 58.46 204 ARG A CA 1
ATOM 1481 C C . ARG A 1 225 ? 23.719 -15.405 63.979 1.00 57.65 204 ARG A C 1
ATOM 1482 O O . ARG A 1 225 ? 23.807 -14.589 64.875 1.00 60.70 204 ARG A O 1
ATOM 1484 N N . ARG A 1 226 ? 22.561 -15.798 63.468 1.00 58.49 205 ARG A N 1
ATOM 1485 C CA . ARG A 1 226 ? 21.291 -15.185 63.839 1.00 58.38 205 ARG A CA 1
ATOM 1486 C C . ARG A 1 226 ? 20.631 -15.778 65.090 1.00 52.55 205 ARG A C 1
ATOM 1487 O O . ARG A 1 226 ? 19.720 -15.190 65.640 1.00 52.88 205 ARG A O 1
ATOM 1495 N N . LEU A 1 227 ? 21.089 -16.933 65.544 1.00 50.23 206 LEU A N 1
ATOM 1496 C CA . LEU A 1 227 ? 20.387 -17.688 66.585 1.00 47.11 206 LEU A CA 1
ATOM 1497 C C . LEU A 1 227 ? 20.114 -16.872 67.824 1.00 47.68 206 LEU A C 1
ATOM 1498 O O . LEU A 1 227 ? 18.984 -16.817 68.263 1.00 46.82 206 LEU A O 1
ATOM 1503 N N . TYR A 1 228 ? 21.156 -16.248 68.381 1.00 49.03 207 TYR A N 1
ATOM 1504 C CA . TYR A 1 228 ? 21.032 -15.447 69.605 1.00 49.38 207 TYR A CA 1
ATOM 1505 C C . TYR A 1 228 ? 20.733 -13.946 69.410 1.00 49.77 207 TYR A C 1
ATOM 1506 O O . TYR A 1 228 ? 20.645 -13.220 70.398 1.00 49.51 207 TYR A O 1
ATOM 1515 N N . THR A 1 229 ? 20.562 -13.479 68.165 1.00 52.34 208 THR A N 1
ATOM 1516 C CA . THR A 1 229 ? 20.296 -12.037 67.889 1.00 54.16 208 THR A CA 1
ATOM 1517 C C . THR A 1 229 ? 18.922 -11.724 67.253 1.00 58.26 208 THR A C 1
ATOM 1518 O O . THR A 1 229 ? 18.192 -10.846 67.740 1.00 59.61 208 THR A O 1
ATOM 1522 N N . ASN A 1 230 ? 18.577 -12.419 66.172 1.00 60.90 209 ASN A N 1
ATOM 1523 C CA . ASN A 1 230 ? 17.222 -12.388 65.607 1.00 62.32 209 ASN A CA 1
ATOM 1524 C C . ASN A 1 230 ? 16.843 -13.808 65.163 1.00 55.05 209 ASN A C 1
ATOM 1525 O O . ASN A 1 230 ? 16.919 -14.145 63.993 1.00 51.09 209 ASN A O 1
ATOM 1530 N N . PRO A 1 231 ? 16.465 -14.654 66.123 1.00 52.54 210 PRO A N 1
ATOM 1531 C CA . PRO A 1 231 ? 16.113 -16.042 65.818 1.00 51.81 210 PRO A CA 1
ATOM 1532 C C . PRO A 1 231 ? 14.885 -16.192 64.938 1.00 49.73 210 PRO A C 1
ATOM 1533 O O . PRO A 1 231 ? 14.749 -17.193 64.243 1.00 48.41 210 PRO A O 1
ATOM 1537 N N . LEU A 1 232 ? 13.981 -15.225 64.982 1.00 49.27 211 LEU A N 1
ATOM 1538 C CA . LEU A 1 232 ? 12.814 -15.270 64.104 1.00 48.98 211 LEU A CA 1
ATOM 1539 C C . LEU A 1 232 ? 13.241 -15.355 62.647 1.00 49.20 211 LEU A C 1
ATOM 1540 O O . LEU A 1 232 ? 12.592 -16.034 61.847 1.00 52.08 211 LEU A O 1
ATOM 1545 N N . ARG A 1 233 ? 14.335 -14.673 62.303 1.00 49.42 212 ARG A N 1
ATOM 1546 C CA . ARG A 1 233 ? 14.864 -14.732 60.937 1.00 48.74 212 ARG A CA 1
ATOM 1547 C C . ARG A 1 233 ? 15.407 -16.122 60.581 1.00 46.66 212 ARG A C 1
ATOM 1548 O O . ARG A 1 233 ? 15.587 -16.427 59.430 1.00 48.16 212 ARG A O 1
ATOM 1550 N N . VAL A 1 234 ? 15.658 -16.974 61.560 1.00 48.45 213 VAL A N 1
ATOM 1551 C CA . VAL A 1 234 ? 16.046 -18.374 61.265 1.00 49.10 213 VAL A CA 1
ATOM 1552 C C . VAL A 1 234 ? 14.878 -19.189 60.690 1.00 49.15 213 VAL A C 1
ATOM 1553 O O . VAL A 1 234 ? 15.052 -20.005 59.820 1.00 46.60 213 VAL A O 1
ATOM 1557 N N . LEU A 1 235 ? 13.676 -18.916 61.166 1.00 51.83 214 LEU A N 1
ATOM 1558 C CA . LEU A 1 235 ? 12.468 -19.574 60.686 1.00 53.49 214 LEU A CA 1
ATOM 1559 C C . LEU A 1 235 ? 12.228 -19.382 59.182 1.00 56.75 214 LEU A C 1
ATOM 1560 O O . LEU A 1 235 ? 11.635 -20.228 58.509 1.00 59.33 214 LEU A O 1
ATOM 1565 N N . ASP A 1 236 ? 12.657 -18.238 58.679 1.00 61.25 215 ASP A N 1
ATOM 1566 C CA . ASP A 1 236 ? 12.611 -17.912 57.259 1.00 65.53 215 ASP A CA 1
ATOM 1567 C C . ASP A 1 236 ? 13.558 -18.804 56.399 1.00 66.07 215 ASP A C 1
ATOM 1568 O O . ASP A 1 236 ? 13.500 -18.769 55.188 1.00 69.29 215 ASP A O 1
ATOM 1573 N N . THR A 1 237 ? 14.398 -19.631 57.011 1.00 68.65 216 THR A N 1
ATOM 1574 C CA . THR A 1 237 ? 15.432 -20.381 56.269 1.00 67.25 216 THR A CA 1
ATOM 1575 C C . THR A 1 237 ? 14.988 -21.107 54.984 1.00 68.49 216 THR A C 1
ATOM 1576 O O . THR A 1 237 ? 13.904 -21.696 54.907 1.00 60.61 216 THR A O 1
ATOM 1580 N N . LYS A 1 238 ? 15.869 -21.035 53.985 1.00 73.81 217 LYS A N 1
ATOM 1581 C CA . LYS A 1 238 ? 15.711 -21.730 52.705 1.00 79.79 217 LYS A CA 1
ATOM 1582 C C . LYS A 1 238 ? 16.419 -23.102 52.752 1.00 79.73 217 LYS A C 1
ATOM 1583 O O . LYS A 1 238 ? 16.046 -24.017 52.012 1.00 81.10 217 LYS A O 1
ATOM 1585 N N . ASN A 1 239 ? 17.412 -23.233 53.638 1.00 76.99 218 ASN A N 1
ATOM 1586 C CA . ASN A 1 239 ? 18.152 -24.479 53.839 1.00 79.10 218 ASN A CA 1
ATOM 1587 C C . ASN A 1 239 ? 17.236 -25.688 53.918 1.00 80.87 218 ASN A C 1
ATOM 1588 O O . ASN A 1 239 ? 16.403 -25.767 54.810 1.00 80.23 218 ASN A O 1
ATOM 1593 N N . PRO A 1 240 ? 17.386 -26.631 52.974 1.00 91.18 219 PRO A N 1
ATOM 1594 C CA . PRO A 1 240 ? 16.587 -27.865 52.897 1.00 93.08 219 PRO A CA 1
ATOM 1595 C C . PRO A 1 240 ? 16.483 -28.706 54.175 1.00 89.59 219 PRO A C 1
ATOM 1596 O O . PRO A 1 240 ? 15.390 -29.192 54.470 1.00 91.52 219 PRO A O 1
ATOM 1600 N N . ALA A 1 241 ? 17.589 -28.874 54.909 1.00 81.96 220 ALA A N 1
ATOM 1601 C CA . ALA A 1 241 ? 17.619 -29.725 56.117 1.00 78.02 220 ALA A CA 1
ATOM 1602 C C . ALA A 1 241 ? 16.928 -29.103 57.346 1.00 73.20 220 ALA A C 1
ATOM 1603 O O . ALA A 1 241 ? 16.711 -29.775 58.363 1.00 69.52 220 ALA A O 1
ATOM 1605 N N . LEU A 1 242 ? 16.616 -27.814 57.260 1.00 68.53 221 LEU A N 1
ATOM 1606 C CA . LEU A 1 242 ? 16.046 -27.073 58.381 1.00 65.28 221 LEU A CA 1
ATOM 1607 C C . LEU A 1 242 ? 14.522 -26.980 58.326 1.00 62.56 221 LEU A C 1
ATOM 1608 O O . LEU A 1 242 ? 13.883 -26.483 59.270 1.00 58.52 221 LEU A O 1
ATOM 1613 N N . GLN A 1 243 ? 13.932 -27.491 57.249 1.00 60.65 222 GLN A N 1
ATOM 1614 C CA . GLN A 1 243 ? 12.531 -27.209 56.983 1.00 58.69 222 GLN A CA 1
ATOM 1615 C C . GLN A 1 243 ? 11.634 -27.873 57.996 1.00 56.23 222 GLN A C 1
ATOM 1616 O O . GLN A 1 243 ? 10.804 -27.205 58.609 1.00 55.89 222 GLN A O 1
ATOM 1622 N N . GLU A 1 244 ? 11.821 -29.171 58.203 1.00 56.81 223 GLU A N 1
ATOM 1623 C CA . GLU A 1 244 ? 11.018 -29.901 59.174 1.00 59.71 223 GLU A CA 1
ATOM 1624 C C . GLU A 1 244 ? 11.211 -29.331 60.582 1.00 59.18 223 GLU A C 1
ATOM 1625 O O . GLU A 1 244 ? 10.268 -29.298 61.366 1.00 57.44 223 GLU A O 1
ATOM 1631 N N . ILE A 1 245 ? 12.422 -28.856 60.887 1.00 59.47 224 ILE A N 1
ATOM 1632 C CA . ILE A 1 245 ? 12.704 -28.176 62.156 1.00 56.72 224 ILE A CA 1
ATOM 1633 C C . ILE A 1 245 ? 11.936 -26.860 62.313 1.00 53.52 224 ILE A C 1
ATOM 1634 O O . ILE A 1 245 ? 11.237 -26.658 63.312 1.00 47.01 224 ILE A O 1
ATOM 1639 N N . VAL A 1 246 ? 12.084 -25.970 61.332 1.00 52.00 225 VAL A N 1
ATOM 1640 C CA . VAL A 1 246 ? 11.469 -24.636 61.424 1.00 52.76 225 VAL A CA 1
ATOM 1641 C C . VAL A 1 246 ? 9.937 -24.734 61.448 1.00 53.13 225 VAL A C 1
ATOM 1642 O O . VAL A 1 246 ? 9.278 -24.058 62.240 1.00 49.03 225 VAL A O 1
ATOM 1646 N N . ARG A 1 247 ? 9.382 -25.622 60.627 1.00 56.61 226 ARG A N 1
ATOM 1647 C CA . ARG A 1 247 ? 7.929 -25.864 60.632 1.00 60.50 226 ARG A CA 1
ATOM 1648 C C . ARG A 1 247 ? 7.355 -26.365 61.988 1.00 57.81 226 ARG A C 1
ATOM 1649 O O . ARG A 1 247 ? 6.156 -26.244 62.227 1.00 56.24 226 ARG A O 1
ATOM 1657 N N . ASN A 1 248 ? 8.196 -26.918 62.861 1.00 53.66 227 ASN A N 1
ATOM 1658 C CA . ASN A 1 248 ? 7.761 -27.378 64.179 1.00 51.56 227 ASN A CA 1
ATOM 1659 C C . ASN A 1 248 ? 8.244 -26.499 65.311 1.00 52.07 227 ASN A C 1
ATOM 1660 O O . ASN A 1 248 ? 8.092 -26.840 66.482 1.00 52.81 227 ASN A O 1
ATOM 1665 N N . ALA A 1 249 ? 8.835 -25.367 64.955 1.00 51.42 228 ALA A N 1
ATOM 1666 C CA . ALA A 1 249 ? 9.250 -24.381 65.924 1.00 50.27 228 ALA A CA 1
ATOM 1667 C C . ALA A 1 249 ? 8.069 -23.948 66.757 1.00 48.76 228 ALA A C 1
ATOM 1668 O O . ALA A 1 249 ? 6.936 -23.998 66.292 1.00 50.86 228 ALA A O 1
ATOM 1670 N N . PRO A 1 250 ? 8.327 -23.501 67.990 1.00 48.45 229 PRO A N 1
ATOM 1671 C CA . PRO A 1 250 ? 7.291 -22.792 68.731 1.00 47.98 229 PRO A CA 1
ATOM 1672 C C . PRO A 1 250 ? 6.786 -21.591 67.919 1.00 48.20 229 PRO A C 1
ATOM 1673 O O . PRO A 1 250 ? 7.591 -20.821 67.371 1.00 46.57 229 PRO A O 1
ATOM 1677 N N . LYS A 1 251 ? 5.466 -21.450 67.840 1.00 49.38 230 LYS A N 1
ATOM 1678 C CA . LYS A 1 251 ? 4.829 -20.402 67.037 1.00 50.21 230 LYS A CA 1
ATOM 1679 C C . LYS A 1 251 ? 4.602 -19.157 67.869 1.00 49.41 230 LYS A C 1
ATOM 1680 O O . LYS A 1 251 ? 3.970 -19.228 68.903 1.00 48.49 230 LYS A O 1
ATOM 1686 N N . LEU A 1 252 ? 5.082 -18.006 67.417 1.00 50.13 231 LEU A N 1
ATOM 1687 C CA . LEU A 1 252 ? 4.823 -16.747 68.137 1.00 48.74 231 LEU A CA 1
ATOM 1688 C C . LEU A 1 252 ? 3.318 -16.527 68.437 1.00 49.33 231 LEU A C 1
ATOM 1689 O O . LEU A 1 252 ? 2.947 -15.918 69.416 1.00 50.26 231 LEU A O 1
ATOM 1694 N N . ILE A 1 253 ? 2.449 -17.082 67.610 1.00 55.06 232 ILE A N 1
ATOM 1695 C CA . ILE A 1 253 ? 1.012 -16.843 67.683 1.00 55.38 232 ILE A CA 1
ATOM 1696 C C . ILE A 1 253 ? 0.415 -17.465 68.944 1.00 59.65 232 ILE A C 1
ATOM 1697 O O . ILE A 1 253 ? -0.613 -16.998 69.428 1.00 63.64 232 ILE A O 1
ATOM 1702 N N . ASP A 1 254 ? 1.067 -18.503 69.478 1.00 57.27 233 ASP A N 1
ATOM 1703 C CA . ASP A 1 254 ? 0.633 -19.158 70.715 1.00 57.17 233 ASP A CA 1
ATOM 1704 C C . ASP A 1 254 ? 0.976 -18.383 71.978 1.00 58.73 233 ASP A C 1
ATOM 1705 O O . ASP A 1 254 ? 0.586 -18.801 73.072 1.00 60.86 233 ASP A O 1
ATOM 1710 N N . PHE A 1 255 ? 1.735 -17.292 71.846 1.00 61.15 234 PHE A N 1
ATOM 1711 C CA . PHE A 1 255 ? 2.123 -16.444 72.987 1.00 56.02 234 PHE A CA 1
ATOM 1712 C C . PHE A 1 255 ? 1.351 -15.134 72.978 1.00 55.09 234 PHE A C 1
ATOM 1713 O O . PHE A 1 255 ? 1.682 -14.203 73.702 1.00 58.69 234 PHE A O 1
ATOM 1721 N N . LEU A 1 256 ? 0.307 -15.055 72.167 1.00 51.96 235 LEU A N 1
ATOM 1722 C CA . LEU A 1 256 ? -0.504 -13.857 72.146 1.00 51.30 235 LEU A CA 1
ATOM 1723 C C . LEU A 1 256 ? -1.464 -13.809 73.331 1.00 51.91 235 LEU A C 1
ATOM 1724 O O . LEU A 1 256 ? -2.303 -14.697 73.516 1.00 55.82 235 LEU A O 1
ATOM 1729 N N . GLY A 1 257 ? -1.335 -12.760 74.132 1.00 53.94 236 GLY A N 1
ATOM 1730 C CA . GLY A 1 257 ? -2.339 -12.409 75.140 1.00 54.63 236 GLY A CA 1
ATOM 1731 C C . GLY A 1 257 ? -3.659 -11.938 74.548 1.00 56.53 236 GLY A C 1
ATOM 1732 O O . GLY A 1 257 ? -3.807 -11.889 73.320 1.00 60.29 236 GLY A O 1
ATOM 1733 N N . ASP A 1 258 ? -4.588 -11.565 75.431 1.00 58.32 237 ASP A N 1
ATOM 1734 C CA . ASP A 1 258 ? -5.967 -11.136 75.081 1.00 61.59 237 ASP A CA 1
ATOM 1735 C C . ASP A 1 258 ? -6.022 -10.021 74.052 1.00 61.56 237 ASP A C 1
ATOM 1736 O O . ASP A 1 258 ? -6.830 -10.084 73.122 1.00 66.86 237 ASP A O 1
ATOM 1741 N N . VAL A 1 259 ? -5.232 -8.966 74.263 1.00 56.88 238 VAL A N 1
ATOM 1742 C CA . VAL A 1 259 ? -5.353 -7.776 73.404 1.00 56.55 238 VAL A CA 1
ATOM 1743 C C . VAL A 1 259 ? -4.876 -8.110 71.979 1.00 56.28 238 VAL A C 1
ATOM 1744 O O . VAL A 1 259 ? -5.506 -7.698 70.998 1.00 57.63 238 VAL A O 1
ATOM 1748 N N . SER A 1 260 ? -3.767 -8.846 71.896 1.00 52.20 239 SER A N 1
ATOM 1749 C CA . SER A 1 260 ? -3.161 -9.259 70.635 1.00 49.79 239 SER A CA 1
ATOM 1750 C C . SER A 1 260 ? -4.020 -10.215 69.852 1.00 48.61 239 SER A C 1
ATOM 1751 O O . SER A 1 260 ? -4.214 -10.047 68.671 1.00 47.27 239 SER A O 1
ATOM 1754 N N . ARG A 1 261 ? -4.478 -11.258 70.522 1.00 52.10 240 ARG A N 1
ATOM 1755 C CA . ARG A 1 261 ? -5.241 -12.320 69.893 1.00 54.05 240 ARG A CA 1
ATOM 1756 C C . ARG A 1 261 ? -6.512 -11.674 69.337 1.00 51.38 240 ARG A C 1
ATOM 1757 O O . ARG A 1 261 ? -6.934 -11.958 68.211 1.00 47.86 240 ARG A O 1
ATOM 1765 N N . ALA A 1 262 ? -7.091 -10.763 70.115 1.00 49.80 241 ALA A N 1
ATOM 1766 C CA . ALA A 1 262 ? -8.339 -10.153 69.714 1.00 52.25 241 ALA A CA 1
ATOM 1767 C C . ALA A 1 262 ? -8.109 -9.355 68.419 1.00 50.10 241 ALA A C 1
ATOM 1768 O O . ALA A 1 262 ? -8.876 -9.473 67.464 1.00 51.38 241 ALA A O 1
ATOM 1770 N N . HIS A 1 263 ? -7.038 -8.583 68.385 1.00 45.32 242 HIS A N 1
ATOM 1771 C CA . HIS A 1 263 ? -6.682 -7.851 67.191 1.00 45.11 242 HIS A CA 1
ATOM 1772 C C . HIS A 1 263 ? -6.478 -8.769 66.000 1.00 43.67 242 HIS A C 1
ATOM 1773 O O . HIS A 1 263 ? -7.084 -8.570 64.949 1.00 44.52 242 HIS A O 1
ATOM 1780 N N . PHE A 1 264 ? -5.641 -9.792 66.160 1.00 41.28 243 PHE A N 1
ATOM 1781 C CA . PHE A 1 264 ? -5.339 -10.738 65.075 1.00 40.32 243 PHE A CA 1
ATOM 1782 C C . PHE A 1 264 ? -6.585 -11.461 64.590 1.00 40.43 243 PHE A C 1
ATOM 1783 O O . PHE A 1 264 ? -6.827 -11.613 63.392 1.00 40.09 243 PHE A O 1
ATOM 1791 N N . GLU A 1 265 ? -7.388 -11.901 65.532 1.00 43.94 244 GLU A N 1
ATOM 1792 C CA . GLU A 1 265 ? -8.602 -12.610 65.182 1.00 46.75 244 GLU A CA 1
ATOM 1793 C C . GLU A 1 265 ? -9.606 -11.680 64.507 1.00 45.41 244 GLU A C 1
ATOM 1794 O O . GLU A 1 265 ? -10.276 -12.077 63.570 1.00 43.90 244 GLU A O 1
ATOM 1800 N N . GLY A 1 266 ? -9.675 -10.440 64.966 1.00 45.23 245 GLY A N 1
ATOM 1801 C CA . GLY A 1 266 ? -10.571 -9.452 64.378 1.00 44.57 245 GLY A CA 1
ATOM 1802 C C . GLY A 1 266 ? -10.172 -9.073 62.970 1.00 45.50 245 GLY A C 1
ATOM 1803 O O . GLY A 1 266 ? -11.038 -8.846 62.122 1.00 49.23 245 GLY A O 1
ATOM 1804 N N . LEU A 1 267 ? -8.872 -9.011 62.707 1.00 43.02 246 LEU A N 1
ATOM 1805 C CA . LEU A 1 267 ? -8.416 -8.854 61.340 1.00 42.27 246 LEU A CA 1
ATOM 1806 C C . LEU A 1 267 ? -8.936 -10.050 60.510 1.00 43.67 246 LEU A C 1
ATOM 1807 O O . LEU A 1 267 ? -9.493 -9.876 59.434 1.00 42.35 246 LEU A O 1
ATOM 1812 N N . GLN A 1 268 ? -8.757 -11.272 61.016 1.00 45.84 247 GLN A N 1
ATOM 1813 C CA . GLN A 1 268 ? -9.242 -12.472 60.294 1.00 45.59 247 GLN A CA 1
ATOM 1814 C C . GLN A 1 268 ? -10.782 -12.464 60.114 1.00 46.64 247 GLN A C 1
ATOM 1815 O O . GLN A 1 268 ? -11.281 -12.911 59.088 1.00 45.86 247 GLN A O 1
ATOM 1821 N N . ARG A 1 269 ? -11.513 -11.946 61.102 1.00 47.08 248 ARG A N 1
ATOM 1822 C CA . ARG A 1 269 ? -12.959 -11.839 60.996 1.00 49.90 248 ARG A CA 1
ATOM 1823 C C . ARG A 1 269 ? -13.315 -10.975 59.806 1.00 46.85 248 ARG A C 1
ATOM 1824 O O . ARG A 1 269 ? -14.137 -11.391 58.978 1.00 44.35 248 ARG A O 1
ATOM 1832 N N . LEU A 1 270 ? -12.670 -9.809 59.688 1.00 42.75 249 LEU A N 1
ATOM 1833 C CA . LEU A 1 270 ? -13.015 -8.892 58.601 1.00 41.09 249 LEU A CA 1
ATOM 1834 C C . LEU A 1 270 ? -12.668 -9.472 57.256 1.00 39.01 249 LEU A C 1
ATOM 1835 O O . LEU A 1 270 ? -13.459 -9.386 56.306 1.00 39.34 249 LEU A O 1
ATOM 1840 N N . LEU A 1 271 ? -11.507 -10.100 57.180 1.00 37.98 250 LEU A N 1
ATOM 1841 C CA . LEU A 1 271 ? -11.092 -10.723 55.934 1.00 38.28 250 LEU A CA 1
ATOM 1842 C C . LEU A 1 271 ? -12.067 -11.809 55.523 1.00 39.03 250 LEU A C 1
ATOM 1843 O O . LEU A 1 271 ? -12.420 -11.920 54.359 1.00 40.55 250 LEU A O 1
ATOM 1848 N N . LYS A 1 272 ? -12.543 -12.598 56.469 1.00 42.33 251 LYS A N 1
ATOM 1849 C CA . LYS A 1 272 ? -13.487 -13.663 56.124 1.00 43.46 251 LYS A CA 1
ATOM 1850 C C . LYS A 1 272 ? -14.788 -13.038 55.650 1.00 41.83 251 LYS A C 1
ATOM 1851 O O . LYS A 1 272 ? -15.336 -13.414 54.606 1.00 40.13 251 LYS A O 1
ATOM 1857 N N . ALA A 1 273 ? -15.266 -12.063 56.413 1.00 41.26 252 ALA A N 1
ATOM 1858 C CA . ALA A 1 273 ? -16.497 -11.348 56.075 1.00 40.30 252 ALA A CA 1
ATOM 1859 C C . ALA A 1 273 ? -16.453 -10.766 54.645 1.00 39.84 252 ALA A C 1
ATOM 1860 O O . ALA A 1 273 ? -17.476 -10.713 53.974 1.00 44.91 252 ALA A O 1
ATOM 1862 N N . ASN A 1 274 ? -15.277 -10.372 54.169 1.00 37.31 253 ASN A N 1
ATOM 1863 C CA . ASN A 1 274 ? -15.113 -9.922 52.791 1.00 35.72 253 ASN A CA 1
ATOM 1864 C C . ASN A 1 274 ? -14.642 -10.993 51.812 1.00 35.53 253 ASN A C 1
ATOM 1865 O O . ASN A 1 274 ? -14.214 -10.679 50.693 1.00 32.42 253 ASN A O 1
ATOM 1870 N N . ASN A 1 275 ? -14.704 -12.258 52.236 1.00 35.98 254 ASN A N 1
ATOM 1871 C CA . ASN A 1 275 ? -14.297 -13.359 51.398 1.00 37.06 254 ASN A CA 1
ATOM 1872 C C . ASN A 1 275 ? -12.858 -13.249 50.866 1.00 37.51 254 ASN A C 1
ATOM 1873 O O . ASN A 1 275 ? -12.602 -13.611 49.715 1.00 41.58 254 ASN A O 1
ATOM 1878 N N . VAL A 1 276 ? -11.927 -12.753 51.669 1.00 36.74 255 VAL A N 1
ATOM 1879 C CA . VAL A 1 276 ? -10.507 -12.685 51.252 1.00 37.60 255 VAL A CA 1
ATOM 1880 C C . VAL A 1 276 ? -9.740 -13.945 51.691 1.00 35.84 255 VAL A C 1
ATOM 1881 O O . VAL A 1 276 ? -9.628 -14.209 52.888 1.00 34.65 255 VAL A O 1
ATOM 1885 N N . PRO A 1 277 ? -9.259 -14.737 50.729 1.00 34.80 256 PRO A N 1
ATOM 1886 C CA . PRO A 1 277 ? -8.569 -15.945 51.150 1.00 35.37 256 PRO A CA 1
ATOM 1887 C C . PRO A 1 277 ? -7.184 -15.606 51.650 1.00 35.78 256 PRO A C 1
ATOM 1888 O O . PRO A 1 277 ? -6.561 -14.627 51.185 1.00 35.56 256 PRO A O 1
ATOM 1892 N N . PHE A 1 278 ? -6.727 -16.422 52.598 1.00 36.39 257 PHE A N 1
ATOM 1893 C CA . PHE A 1 278 ? -5.456 -16.265 53.259 1.00 36.30 257 PHE A CA 1
ATOM 1894 C C . PHE A 1 278 ? -4.956 -17.520 53.994 1.00 37.68 257 PHE A C 1
ATOM 1895 O O . PHE A 1 278 ? -5.706 -18.418 54.353 1.00 34.55 257 PHE A O 1
ATOM 1903 N N . THR A 1 279 ? -3.661 -17.525 54.239 1.00 38.73 258 THR A N 1
ATOM 1904 C CA . THR A 1 279 ? -3.050 -18.539 55.040 1.00 40.84 258 THR A CA 1
ATOM 1905 C C . THR A 1 279 ? -2.312 -17.824 56.160 1.00 41.74 258 THR A C 1
ATOM 1906 O O . THR A 1 279 ? -1.766 -16.735 55.960 1.00 41.97 258 THR A O 1
ATOM 1910 N N . ILE A 1 280 ? -2.311 -18.442 57.337 1.00 41.34 259 ILE A N 1
ATOM 1911 C CA . ILE A 1 280 ? -1.479 -17.972 58.434 1.00 41.33 259 ILE A CA 1
ATOM 1912 C C . ILE A 1 280 ? -0.106 -18.580 58.259 1.00 41.04 259 ILE A C 1
ATOM 1913 O O . ILE A 1 280 ? 0.032 -19.799 58.223 1.00 40.89 259 ILE A O 1
ATOM 1918 N N . ASN A 1 281 ? 0.898 -17.728 58.109 1.00 42.79 260 ASN A N 1
ATOM 1919 C CA . ASN A 1 281 ? 2.293 -18.160 58.036 1.00 43.80 260 ASN A CA 1
ATOM 1920 C C . ASN A 1 281 ? 3.099 -17.659 59.255 1.00 46.22 260 ASN A C 1
ATOM 1921 O O . ASN A 1 281 ? 3.573 -16.534 59.271 1.00 44.06 260 ASN A O 1
ATOM 1926 N N . PRO A 1 282 ? 3.257 -18.506 60.272 1.00 48.96 261 PRO A N 1
ATOM 1927 C CA . PRO A 1 282 ? 3.973 -18.084 61.468 1.00 51.95 261 PRO A CA 1
ATOM 1928 C C . PRO A 1 282 ? 5.490 -17.866 61.300 1.00 50.95 261 PRO A C 1
ATOM 1929 O O . PRO A 1 282 ? 6.110 -17.267 62.167 1.00 50.49 261 PRO A O 1
ATOM 1933 N N . ARG A 1 283 ? 6.068 -18.331 60.202 1.00 52.75 262 ARG A N 1
ATOM 1934 C CA . ARG A 1 283 ? 7.467 -18.038 59.888 1.00 55.73 262 ARG A CA 1
ATOM 1935 C C . ARG A 1 283 ? 7.626 -16.718 59.142 1.00 51.64 262 ARG A C 1
ATOM 1936 O O . ARG A 1 283 ? 8.735 -16.353 58.758 1.00 48.59 262 ARG A O 1
ATOM 1944 N N . L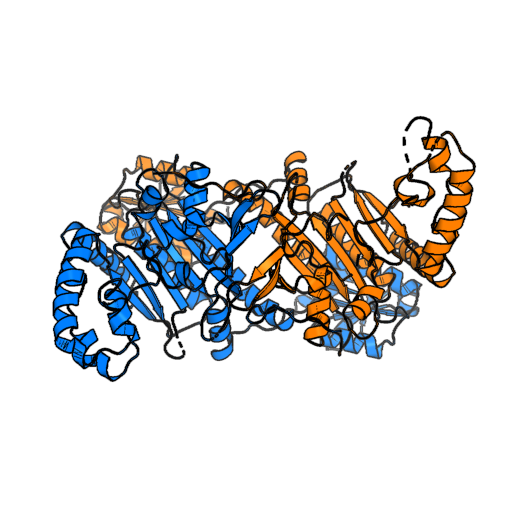EU A 1 284 ? 6.526 -16.019 58.905 1.00 51.94 263 LEU A N 1
ATOM 1945 C CA . LEU A 1 284 ? 6.577 -14.724 58.218 1.00 51.54 263 LEU A CA 1
ATOM 1946 C C . LEU A 1 284 ? 7.158 -13.674 59.144 1.00 51.01 263 LEU A C 1
ATOM 1947 O O . LEU A 1 284 ? 6.530 -13.294 60.138 1.00 52.74 263 LEU A O 1
ATOM 1952 N N . VAL A 1 285 ? 8.391 -13.276 58.857 1.00 51.90 264 VAL A N 1
ATOM 1953 C CA . VAL A 1 285 ? 9.016 -12.128 59.506 1.00 56.01 264 VAL A CA 1
ATOM 1954 C C . VAL A 1 285 ? 9.568 -11.209 58.429 1.00 57.53 264 VAL A C 1
ATOM 1955 O O . VAL A 1 285 ? 10.039 -11.638 57.364 1.00 56.02 264 VAL A O 1
ATOM 1959 N N . ARG A 1 286 ? 9.512 -9.933 58.726 1.00 55.88 265 ARG A N 1
ATOM 1960 C CA . ARG A 1 286 ? 9.896 -8.946 57.763 1.00 57.17 265 ARG A CA 1
ATOM 1961 C C . ARG A 1 286 ? 11.277 -8.483 58.149 1.00 58.44 265 ARG A C 1
ATOM 1962 O O . ARG A 1 286 ? 11.666 -8.620 59.320 1.00 61.73 265 ARG A O 1
ATOM 1970 N N . GLY A 1 287 ? 12.019 -7.916 57.201 1.00 57.09 266 GLY A N 1
ATOM 1971 C CA . GLY A 1 287 ? 13.381 -7.425 57.494 1.00 55.84 266 GLY A CA 1
ATOM 1972 C C . GLY A 1 287 ? 13.481 -6.007 58.063 1.00 55.02 266 GLY A C 1
ATOM 1973 O O . GLY A 1 287 ? 14.415 -5.276 57.732 1.00 54.04 266 GLY A O 1
ATOM 1974 N N . LEU A 1 288 ? 12.526 -5.614 58.903 1.00 53.42 267 LEU A N 1
ATOM 1975 C CA . LEU A 1 288 ? 12.539 -4.297 59.545 1.00 54.67 267 LEU A CA 1
ATOM 1976 C C . LEU A 1 288 ? 11.923 -4.491 60.935 1.00 53.64 267 LEU A C 1
ATOM 1977 O O . LEU A 1 288 ? 10.796 -4.966 61.034 1.00 51.14 267 LEU A O 1
ATOM 1982 N N . ASP A 1 289 ? 12.659 -4.127 61.995 1.00 56.57 268 ASP A N 1
ATOM 1983 C CA . ASP A 1 289 ? 12.239 -4.399 63.381 1.00 58.95 268 ASP A CA 1
ATOM 1984 C C . ASP A 1 289 ? 11.192 -3.439 63.967 1.00 54.24 268 ASP A C 1
ATOM 1985 O O . ASP A 1 289 ? 10.946 -3.479 65.168 1.00 58.16 268 ASP A O 1
ATOM 1990 N N . TYR A 1 290 ? 10.587 -2.571 63.160 1.00 50.89 269 TYR A N 1
ATOM 1991 C CA . TYR A 1 290 ? 9.565 -1.662 63.688 1.00 49.49 269 TYR A CA 1
ATOM 1992 C C . TYR A 1 290 ? 8.154 -2.307 63.825 1.00 46.25 269 TYR A C 1
ATOM 1993 O O . TYR A 1 290 ? 7.302 -1.809 64.536 1.00 44.18 269 TYR A O 1
ATOM 2002 N N . TYR A 1 291 ? 7.966 -3.454 63.194 1.00 47.72 270 TYR A N 1
ATOM 2003 C CA . TYR A 1 291 ? 6.698 -4.181 63.209 1.00 50.01 270 TYR A CA 1
ATOM 2004 C C . TYR A 1 291 ? 6.274 -4.737 64.561 1.00 50.27 270 TYR A C 1
ATOM 2005 O O . TYR A 1 291 ? 7.081 -5.263 65.311 1.00 52.42 270 TYR A O 1
ATOM 2014 N N . ASN A 1 292 ? 4.980 -4.655 64.829 1.00 48.64 271 ASN A N 1
ATOM 2015 C CA . ASN A 1 292 ? 4.374 -5.355 65.944 1.00 50.04 271 ASN A CA 1
ATOM 2016 C C . ASN A 1 292 ? 2.967 -5.751 65.524 1.00 47.41 271 ASN A C 1
ATOM 2017 O O . ASN A 1 292 ? 2.418 -5.201 64.577 1.00 45.03 271 ASN A O 1
ATOM 2022 N N . LEU A 1 293 ? 2.394 -6.720 66.215 1.00 45.47 272 LEU A N 1
ATOM 2023 C CA . LEU A 1 293 ? 1.074 -7.236 65.841 1.00 44.38 272 LEU A CA 1
ATOM 2024 C C . LEU A 1 293 ? 1.060 -7.736 64.366 1.00 42.80 272 LEU A C 1
ATOM 2025 O O . LEU A 1 293 ? 1.909 -8.546 63.976 1.00 38.12 272 LEU A O 1
ATOM 2030 N N . THR A 1 294 ? 0.124 -7.225 63.560 1.00 41.64 273 THR A N 1
ATOM 2031 C CA . THR A 1 294 ? -0.073 -7.692 62.192 1.00 38.79 273 THR A CA 1
ATOM 2032 C C . THR A 1 294 ? 1.145 -7.552 61.313 1.00 37.87 273 THR A C 1
ATOM 2033 O O . THR A 1 294 ? 1.709 -6.462 61.223 1.00 36.46 273 THR A O 1
ATOM 2037 N N . VAL A 1 295 ? 1.529 -8.641 60.660 1.00 35.19 274 VAL A N 1
ATOM 2038 C CA . VAL A 1 295 ? 2.411 -8.560 59.504 1.00 36.91 274 VAL A CA 1
ATOM 2039 C C . VAL A 1 295 ? 1.816 -9.391 58.373 1.00 37.74 274 VAL A C 1
ATOM 2040 O O . VAL A 1 295 ? 1.155 -10.401 58.615 1.00 38.81 274 VAL A O 1
ATOM 2044 N N . PHE A 1 296 ? 2.022 -8.971 57.137 1.00 36.71 275 PHE A N 1
ATOM 2045 C CA . PHE A 1 296 ? 1.429 -9.717 56.038 1.00 37.12 275 PHE A CA 1
ATOM 2046 C C . PHE A 1 296 ? 2.224 -9.562 54.783 1.00 38.31 275 PHE A C 1
ATOM 2047 O O . PHE A 1 296 ? 2.982 -8.600 54.637 1.00 39.46 275 PHE A O 1
ATOM 2055 N N . GLU A 1 297 ? 2.030 -10.508 53.878 1.00 38.89 276 GLU A N 1
ATOM 2056 C CA . GLU A 1 297 ? 2.720 -10.503 52.613 1.00 41.51 276 GLU A CA 1
ATOM 2057 C C . GLU A 1 297 ? 1.727 -10.966 51.544 1.00 41.69 276 GLU A C 1
ATOM 2058 O O . GLU A 1 297 ? 0.826 -11.758 51.825 1.00 41.02 276 GLU A O 1
ATOM 2064 N N . TRP A 1 298 ? 1.879 -10.419 50.341 1.00 40.30 277 TRP A N 1
ATOM 2065 C CA . TRP A 1 298 ? 1.258 -10.950 49.148 1.00 38.71 277 TRP A CA 1
ATOM 2066 C C . TRP A 1 298 ? 2.323 -11.612 48.268 1.00 39.73 277 TRP A C 1
ATOM 2067 O O . TRP A 1 298 ? 3.350 -11.034 47.938 1.00 37.78 277 TRP A O 1
ATOM 2078 N N . VAL A 1 299 ? 2.086 -12.858 47.909 1.00 41.17 278 VAL A N 1
ATOM 2079 C CA . VAL A 1 299 ? 3.109 -13.719 47.338 1.00 42.98 278 VAL A CA 1
ATOM 2080 C C . VAL A 1 299 ? 2.598 -14.375 46.064 1.00 45.09 278 VAL A C 1
ATOM 2081 O O . VAL A 1 299 ? 1.428 -14.743 45.961 1.00 44.78 278 VAL A O 1
ATOM 2085 N N . THR A 1 300 ? 3.486 -14.508 45.094 1.00 50.17 279 THR A N 1
ATOM 2086 C CA . THR A 1 300 ? 3.176 -15.151 43.827 1.00 54.85 279 THR A CA 1
ATOM 2087 C C . THR A 1 300 ? 3.904 -16.482 43.743 1.00 62.32 279 THR A C 1
ATOM 2088 O O . THR A 1 300 ? 5.049 -16.582 44.159 1.00 57.42 279 THR A O 1
ATOM 2092 N N . ASP A 1 301 ? 3.217 -17.488 43.196 1.00 75.49 280 ASP A N 1
ATOM 2093 C CA . ASP A 1 301 ? 3.738 -18.848 43.028 1.00 80.13 280 ASP A CA 1
ATOM 2094 C C . ASP A 1 301 ? 4.204 -19.028 41.582 1.00 80.00 280 ASP A C 1
ATOM 2095 O O . ASP A 1 301 ? 3.704 -19.876 40.858 1.00 80.31 280 ASP A O 1
ATOM 2100 N N . LYS A 1 302 ? 5.168 -18.203 41.181 1.00 82.41 281 LYS A N 1
ATOM 2101 C CA . LYS A 1 302 ? 5.790 -18.246 39.848 1.00 83.12 281 LYS A CA 1
ATOM 2102 C C . LYS A 1 302 ? 4.992 -17.394 38.865 1.00 76.10 281 LYS A C 1
ATOM 2103 O O . LYS A 1 302 ? 5.491 -16.383 38.381 1.00 68.99 281 LYS A O 1
ATOM 2105 N N . GLY A 1 307 ? 9.470 -13.440 44.814 1.00 53.70 286 GLY A N 1
ATOM 2106 C CA . GLY A 1 307 ? 8.205 -14.061 45.230 1.00 50.81 286 GLY A CA 1
ATOM 2107 C C . GLY A 1 307 ? 7.200 -13.135 45.925 1.00 48.22 286 GLY A C 1
ATOM 2108 O O . GLY A 1 307 ? 6.036 -13.141 45.580 1.00 50.88 286 GLY A O 1
ATOM 2109 N N . THR A 1 308 ? 7.642 -12.389 46.942 1.00 44.73 287 THR A N 1
ATOM 2110 C CA . THR A 1 308 ? 6.808 -11.418 47.637 1.00 42.79 287 THR A CA 1
ATOM 2111 C C . THR A 1 308 ? 6.603 -10.208 46.754 1.00 43.75 287 THR A C 1
ATOM 2112 O O . THR A 1 308 ? 7.555 -9.670 46.228 1.00 43.29 287 THR A O 1
ATOM 2116 N N . VAL A 1 309 ? 5.357 -9.752 46.661 1.00 44.87 288 VAL A N 1
ATOM 2117 C CA . VAL A 1 309 ? 4.961 -8.679 45.751 1.00 44.45 288 VAL A CA 1
ATOM 2118 C C . VAL A 1 309 ? 4.420 -7.476 46.513 1.00 42.90 288 VAL A C 1
ATOM 2119 O O . VAL A 1 309 ? 4.452 -6.364 46.035 1.00 44.67 288 VAL A O 1
ATOM 2123 N N . ALA A 1 310 ? 3.936 -7.704 47.718 1.00 42.40 289 ALA A N 1
ATOM 2124 C CA . ALA A 1 310 ? 3.498 -6.637 48.593 1.00 40.29 289 ALA A CA 1
ATOM 2125 C C . ALA A 1 310 ? 3.822 -7.101 49.993 1.00 37.12 289 ALA A C 1
ATOM 2126 O O . ALA A 1 310 ? 3.783 -8.284 50.260 1.00 38.87 289 ALA A O 1
ATOM 2128 N N . ALA A 1 311 ? 4.158 -6.188 50.886 1.00 35.06 290 ALA A N 1
ATOM 2129 C CA . ALA A 1 311 ? 4.424 -6.572 52.281 1.00 33.89 290 ALA A CA 1
ATOM 2130 C C . ALA A 1 311 ? 4.105 -5.429 53.188 1.00 33.34 290 ALA A C 1
ATOM 2131 O O . ALA A 1 311 ? 4.225 -4.274 52.793 1.00 32.87 290 ALA A O 1
ATOM 2133 N N . GLY A 1 312 ? 3.665 -5.739 54.398 1.00 33.78 291 GLY A N 1
ATOM 2134 C CA . GLY A 1 312 ? 3.351 -4.685 55.354 1.00 34.70 291 GLY A CA 1
ATOM 2135 C C . GLY A 1 312 ? 2.999 -5.169 56.731 1.00 35.65 291 GLY A C 1
ATOM 2136 O O . GLY A 1 312 ? 3.227 -6.309 57.087 1.00 37.34 291 GLY A O 1
ATOM 2137 N N . GLY A 1 313 ? 2.420 -4.289 57.519 1.00 35.74 292 GLY A N 1
ATOM 2138 C CA . GLY A 1 313 ? 2.096 -4.666 58.856 1.00 35.37 292 GLY A CA 1
ATOM 2139 C C . GLY A 1 313 ? 1.981 -3.450 59.721 1.00 35.75 292 GLY A C 1
ATOM 2140 O O . GLY A 1 313 ? 2.122 -2.303 59.257 1.00 33.21 292 GLY A O 1
ATOM 2141 N N . ARG A 1 314 ? 1.711 -3.734 60.993 1.00 36.72 293 ARG A N 1
ATOM 2142 C CA . ARG A 1 314 ? 1.493 -2.729 62.014 1.00 37.82 293 ARG A CA 1
ATOM 2143 C C . ARG A 1 314 ? 2.801 -2.456 62.703 1.00 38.92 293 ARG A C 1
ATOM 2144 O O . ARG A 1 314 ? 3.678 -3.309 62.756 1.00 38.39 293 ARG A O 1
ATOM 2152 N N . TYR A 1 315 ? 2.930 -1.239 63.216 1.00 41.96 294 TYR A N 1
ATOM 2153 C CA . TYR A 1 315 ? 4.196 -0.748 63.735 1.00 41.56 294 TYR A CA 1
ATOM 2154 C C . TYR A 1 315 ? 3.961 0.360 64.779 1.00 43.83 294 TYR A C 1
ATOM 2155 O O . TYR A 1 315 ? 4.587 1.408 64.734 1.00 45.72 294 TYR A O 1
ATOM 2164 N N . ASP A 1 316 ? 3.073 0.091 65.742 1.00 45.53 295 ASP A N 1
ATOM 2165 C CA . ASP A 1 316 ? 2.665 1.083 66.746 1.00 46.50 295 ASP A CA 1
ATOM 2166 C C . ASP A 1 316 ? 3.826 1.714 67.555 1.00 47.02 295 ASP A C 1
ATOM 2167 O O . ASP A 1 316 ? 3.805 2.900 67.868 1.00 50.80 295 ASP A O 1
ATOM 2172 N N . PRO A 1 317 ? 4.835 0.933 67.907 1.00 46.15 296 PRO A N 1
ATOM 2173 C CA . PRO A 1 317 ? 5.948 1.533 68.659 1.00 46.91 296 PRO A CA 1
ATOM 2174 C C . PRO A 1 317 ? 6.761 2.588 67.924 1.00 47.21 296 PRO A C 1
ATOM 2175 O O . PRO A 1 317 ? 7.353 3.471 68.573 1.00 53.56 296 PRO A O 1
ATOM 2179 N N . LEU A 1 318 ? 6.805 2.518 66.598 1.00 43.88 297 LEU A N 1
ATOM 2180 C CA . LEU A 1 318 ? 7.729 3.345 65.845 1.00 42.58 297 LEU A CA 1
ATOM 2181 C C . LEU A 1 318 ? 7.603 4.848 66.084 1.00 44.13 297 LEU A C 1
ATOM 2182 O O . LEU A 1 318 ? 8.601 5.540 66.195 1.00 44.89 297 LEU A O 1
ATOM 2187 N N . ILE A 1 319 ? 6.402 5.376 66.173 1.00 46.80 298 ILE A N 1
ATOM 2188 C CA . ILE A 1 319 ? 6.273 6.837 66.217 1.00 47.59 298 ILE A CA 1
ATOM 2189 C C . ILE A 1 319 ? 6.904 7.360 67.495 1.00 50.32 298 ILE A C 1
ATOM 2190 O O . ILE A 1 319 ? 7.719 8.275 67.452 1.00 46.83 298 ILE A O 1
ATOM 2195 N N . GLU A 1 320 ? 6.576 6.733 68.623 1.00 52.69 299 GLU A N 1
ATOM 2196 C CA . GLU A 1 320 ? 7.214 7.080 69.894 1.00 56.06 299 GLU A CA 1
ATOM 2197 C C . GLU A 1 320 ? 8.742 6.968 69.819 1.00 55.59 299 GLU A C 1
ATOM 2198 O O . GLU A 1 320 ? 9.448 7.870 70.267 1.00 54.29 299 GLU A O 1
ATOM 2204 N N . GLN A 1 321 ? 9.232 5.863 69.256 1.00 54.48 300 GLN A N 1
ATOM 2205 C CA . GLN A 1 321 ? 10.672 5.628 69.097 1.00 56.67 300 GLN A CA 1
ATOM 2206 C C . GLN A 1 321 ? 11.390 6.735 68.328 1.00 55.24 300 GLN A C 1
ATOM 2207 O O . GLN A 1 321 ? 12.612 6.843 68.417 1.00 53.87 300 GLN A O 1
ATOM 2213 N N . LEU A 1 322 ? 10.641 7.488 67.513 1.00 51.64 301 LEU A N 1
ATOM 2214 C CA . LEU A 1 322 ? 11.181 8.595 66.767 1.00 48.13 301 LEU A CA 1
ATOM 2215 C C . LEU A 1 322 ? 10.722 9.929 67.368 1.00 50.32 301 LEU A C 1
ATOM 2216 O O . LEU A 1 322 ? 10.807 10.983 66.729 1.00 49.63 301 LEU A O 1
ATOM 2221 N N . GLY A 1 323 ? 10.257 9.881 68.614 1.00 53.19 302 GLY A N 1
ATOM 2222 C CA . GLY A 1 323 ? 10.091 11.073 69.437 1.00 52.57 302 GLY A CA 1
ATOM 2223 C C . GLY A 1 323 ? 8.718 11.676 69.406 1.00 54.24 302 GLY A C 1
ATOM 2224 O O . GLY A 1 323 ? 8.540 12.831 69.806 1.00 56.30 302 GLY A O 1
ATOM 2225 N N . GLY A 1 324 ? 7.743 10.903 68.945 1.00 53.49 303 GLY A N 1
ATOM 2226 C CA . GLY A 1 324 ? 6.372 11.399 68.787 1.00 53.58 303 GLY A CA 1
ATOM 2227 C C . GLY A 1 324 ? 5.407 10.900 69.851 1.00 52.90 303 GLY A C 1
ATOM 2228 O O . GLY A 1 324 ? 5.669 9.908 70.535 1.00 56.62 303 GLY A O 1
ATOM 2229 N N . LYS A 1 325 ? 4.271 11.574 69.974 1.00 50.71 304 LYS A N 1
ATOM 2230 C CA . LYS A 1 325 ? 3.222 11.114 70.864 1.00 51.82 304 LYS A CA 1
ATOM 2231 C C . LYS A 1 325 ? 2.966 9.626 70.508 1.00 52.87 304 LYS A C 1
ATOM 2232 O O . LYS A 1 325 ? 2.826 9.286 69.331 1.00 53.91 304 LYS A O 1
ATOM 2234 N N . PRO A 1 326 ? 2.939 8.736 71.496 1.00 52.56 305 PRO A N 1
ATOM 2235 C CA . PRO A 1 326 ? 2.646 7.343 71.154 1.00 55.20 305 PRO A CA 1
ATOM 2236 C C . PRO A 1 326 ? 1.372 7.192 70.276 1.00 56.73 305 PRO A C 1
ATOM 2237 O O . PRO A 1 326 ? 0.314 7.740 70.591 1.00 58.78 305 PRO A O 1
ATOM 2241 N N . THR A 1 327 ? 1.507 6.458 69.175 1.00 57.03 306 THR A N 1
ATOM 2242 C CA . THR A 1 327 ? 0.524 6.473 68.080 1.00 53.77 306 THR A CA 1
ATOM 2243 C C . THR A 1 327 ? 0.533 5.150 67.367 1.00 54.06 306 THR A C 1
ATOM 2244 O O . THR A 1 327 ? 1.598 4.624 67.076 1.00 59.74 306 THR A O 1
ATOM 2248 N N . ALA A 1 328 ? -0.647 4.626 67.053 1.00 50.67 307 ALA A N 1
ATOM 2249 C CA . ALA A 1 328 ? -0.756 3.355 66.372 1.00 46.25 307 ALA A CA 1
ATOM 2250 C C . ALA A 1 328 ? -0.652 3.629 64.876 1.00 43.45 307 ALA A C 1
ATOM 2251 O O . ALA A 1 328 ? -1.004 4.701 64.419 1.00 41.64 307 ALA A O 1
ATOM 2253 N N . ALA A 1 329 ? -0.170 2.650 64.116 1.00 43.57 308 ALA A N 1
ATOM 2254 C CA . ALA A 1 329 ? 0.074 2.814 62.672 1.00 40.90 308 ALA A CA 1
ATOM 2255 C C . ALA A 1 329 ? 0.200 1.470 62.017 1.00 40.56 308 ALA A C 1
ATOM 2256 O O . ALA A 1 329 ? 0.738 0.530 62.613 1.00 38.10 308 ALA A O 1
ATOM 2258 N N . CYS A 1 330 ? -0.282 1.398 60.776 1.00 41.60 309 CYS A N 1
ATOM 2259 C CA . CYS A 1 330 ? 0.009 0.270 59.908 1.00 40.60 309 CYS A CA 1
ATOM 2260 C C . CYS A 1 330 ? 0.100 0.733 58.476 1.00 39.69 309 CYS A C 1
ATOM 2261 O O . CYS A 1 330 ? -0.354 1.835 58.137 1.00 40.68 309 CYS A O 1
ATOM 2264 N N . GLY A 1 331 ? 0.718 -0.097 57.629 1.00 37.58 310 GLY A N 1
ATOM 2265 C CA . GLY A 1 331 ? 0.920 0.258 56.220 1.00 34.92 310 GLY A CA 1
ATOM 2266 C C . GLY A 1 331 ? 1.497 -0.828 55.344 1.00 32.18 310 GLY A C 1
ATOM 2267 O O . GLY A 1 331 ? 1.723 -1.937 55.821 1.00 31.66 310 GLY A O 1
ATOM 2268 N N . TRP A 1 332 ? 1.701 -0.515 54.063 1.00 30.00 311 TRP A N 1
ATOM 2269 C CA . TRP A 1 332 ? 2.397 -1.431 53.175 1.00 30.62 311 TRP A CA 1
ATOM 2270 C C . TRP A 1 332 ? 3.106 -0.775 52.058 1.00 30.93 311 TRP A C 1
ATOM 2271 O O . TRP A 1 332 ? 2.888 0.403 51.813 1.00 33.81 311 TRP A O 1
ATOM 2282 N N . ALA A 1 333 ? 3.968 -1.542 51.382 1.00 29.93 312 ALA A N 1
ATOM 2283 C CA . ALA A 1 333 ? 4.707 -1.098 50.181 1.00 29.67 312 ALA A CA 1
ATOM 2284 C C . ALA A 1 333 ? 4.803 -2.269 49.218 1.00 29.50 312 ALA A C 1
ATOM 2285 O O . ALA A 1 333 ? 4.713 -3.421 49.630 1.00 28.73 312 ALA A O 1
ATOM 2287 N N . MET A 1 334 ? 4.983 -1.946 47.946 1.00 30.21 313 MET A N 1
ATOM 2288 C CA . MET A 1 334 ? 5.093 -2.902 46.852 1.00 31.11 313 MET A CA 1
ATOM 2289 C C . MET A 1 334 ? 6.295 -2.535 46.019 1.00 32.11 313 MET A C 1
ATOM 2290 O O . MET A 1 334 ? 6.529 -1.358 45.787 1.00 32.47 313 MET A O 1
ATOM 2295 N N . GLY A 1 335 ? 7.023 -3.536 45.531 1.00 32.41 314 GLY A N 1
ATOM 2296 C CA . GLY A 1 335 ? 8.110 -3.301 44.624 1.00 32.28 314 GLY A CA 1
ATOM 2297 C C . GLY A 1 335 ? 7.497 -3.305 43.250 1.00 34.41 314 GLY A C 1
ATOM 2298 O O . GLY A 1 335 ? 6.983 -4.327 42.775 1.00 34.09 314 GLY A O 1
ATOM 2299 N N . ILE A 1 336 ? 7.505 -2.135 42.615 1.00 34.07 315 ILE A N 1
ATOM 2300 C CA . ILE A 1 336 ? 6.802 -1.997 41.371 1.00 34.25 315 ILE A CA 1
ATOM 2301 C C . ILE A 1 336 ? 7.411 -2.931 40.316 1.00 35.40 315 ILE A C 1
ATOM 2302 O O . ILE A 1 336 ? 6.684 -3.640 39.609 1.00 36.13 315 ILE A O 1
ATOM 2307 N N . GLU A 1 337 ? 8.742 -2.896 40.197 1.00 34.66 316 GLU A N 1
ATOM 2308 C CA . GLU A 1 337 ? 9.444 -3.639 39.154 1.00 33.91 316 GLU A CA 1
ATOM 2309 C C . GLU A 1 337 ? 9.019 -5.093 39.150 1.00 34.72 316 GLU A C 1
ATOM 2310 O O . GLU A 1 337 ? 8.887 -5.684 38.086 1.00 35.36 316 GLU A O 1
ATOM 2316 N N . ARG A 1 338 ? 8.863 -5.670 40.345 1.00 36.01 317 ARG A N 1
ATOM 2317 C CA . ARG A 1 338 ? 8.471 -7.070 40.504 1.00 37.65 317 ARG A CA 1
ATOM 2318 C C . ARG A 1 338 ? 7.010 -7.248 39.995 1.00 37.08 317 ARG A C 1
ATOM 2319 O O . ARG A 1 338 ? 6.708 -8.207 39.276 1.00 40.14 317 ARG A O 1
ATOM 2321 N N . ILE A 1 339 ? 6.123 -6.298 40.265 1.00 35.68 318 ILE A N 1
ATOM 2322 C CA . ILE A 1 339 ? 4.759 -6.369 39.686 1.00 33.85 318 ILE A CA 1
ATOM 2323 C C . ILE A 1 339 ? 4.772 -6.177 38.149 1.00 34.29 318 ILE A C 1
ATOM 2324 O O . ILE A 1 339 ? 3.995 -6.803 37.412 1.00 32.85 318 ILE A O 1
ATOM 2329 N N . LEU A 1 340 ? 5.654 -5.317 37.661 1.00 34.15 319 LEU A N 1
ATOM 2330 C CA . LEU A 1 340 ? 5.759 -5.128 36.212 1.00 36.62 319 LEU A CA 1
ATOM 2331 C C . LEU A 1 340 ? 6.174 -6.432 35.543 1.00 37.79 319 LEU A C 1
ATOM 2332 O O . LEU A 1 340 ? 5.589 -6.834 34.547 1.00 38.12 319 LEU A O 1
ATOM 2337 N N . GLU A 1 341 ? 7.176 -7.104 36.091 1.00 40.38 320 GLU A N 1
ATOM 2338 C CA . GLU A 1 341 ? 7.596 -8.378 35.509 1.00 45.37 320 GLU A CA 1
ATOM 2339 C C . GLU A 1 341 ? 6.422 -9.361 35.439 1.00 42.13 320 GLU A C 1
ATOM 2340 O O . GLU A 1 341 ? 6.207 -10.020 34.440 1.00 39.86 320 GLU A O 1
ATOM 2346 N N . LEU A 1 342 ? 5.623 -9.393 36.481 1.00 42.78 321 LEU A N 1
ATOM 2347 C CA . LEU A 1 342 ? 4.425 -10.207 36.458 1.00 43.84 321 LEU A CA 1
ATOM 2348 C C . LEU A 1 342 ? 3.484 -9.842 35.332 1.00 41.82 321 LEU A C 1
ATOM 2349 O O . LEU A 1 342 ? 2.924 -10.722 34.690 1.00 42.93 321 LEU A O 1
ATOM 2354 N N . LEU A 1 343 ? 3.280 -8.553 35.100 1.00 41.09 322 LEU A N 1
ATOM 2355 C CA . LEU A 1 343 ? 2.360 -8.133 34.043 1.00 40.70 322 LEU A CA 1
ATOM 2356 C C . LEU A 1 343 ? 2.878 -8.602 32.682 1.00 42.98 322 LEU A C 1
ATOM 2357 O O . LEU A 1 343 ? 2.085 -8.958 31.815 1.00 41.93 322 LEU A O 1
ATOM 2362 N N . LYS A 1 344 ? 4.203 -8.585 32.496 1.00 46.64 323 LYS A N 1
ATOM 2363 C CA . LYS A 1 344 ? 4.826 -9.089 31.266 1.00 47.48 323 LYS A CA 1
ATOM 2364 C C . LYS A 1 344 ? 4.663 -10.622 31.138 1.00 48.27 323 LYS A C 1
ATOM 2365 O O . LYS A 1 344 ? 4.108 -11.118 30.159 1.00 46.83 323 LYS A O 1
ATOM 2371 N N . GLU A 1 345 ? 5.091 -11.357 32.158 1.00 50.08 324 GLU A N 1
ATOM 2372 C CA . GLU A 1 345 ? 4.906 -12.811 32.205 1.00 50.44 324 GLU A CA 1
ATOM 2373 C C . GLU A 1 345 ? 3.443 -13.200 31.888 1.00 52.55 324 GLU A C 1
ATOM 2374 O O . GLU A 1 345 ? 3.212 -14.098 31.081 1.00 58.55 324 GLU A O 1
ATOM 2376 N N . GLU A 1 346 ? 2.456 -12.497 32.450 1.00 52.89 325 GLU A N 1
ATOM 2377 C CA . GLU A 1 346 ? 1.050 -12.855 32.238 1.00 51.40 325 GLU A CA 1
ATOM 2378 C C . GLU A 1 346 ? 0.405 -12.122 31.028 1.00 51.25 325 GLU A C 1
ATOM 2379 O O . GLU A 1 346 ? -0.803 -12.173 30.829 1.00 50.29 325 GLU A O 1
ATOM 2381 N N . HIS A 1 347 ? 1.228 -11.498 30.189 1.00 54.68 326 HIS A N 1
ATOM 2382 C CA . HIS A 1 347 ? 0.760 -10.788 28.963 1.00 58.53 326 HIS A CA 1
ATOM 2383 C C . HIS A 1 347 ? -0.281 -9.718 29.147 1.00 54.01 326 HIS A C 1
ATOM 2384 O O . HIS A 1 347 ? -1.147 -9.542 28.301 1.00 57.81 326 HIS A O 1
ATOM 2391 N N . LEU A 1 348 ? -0.156 -8.938 30.207 1.00 50.37 327 LEU A N 1
ATOM 2392 C CA . LEU A 1 348 ? -1.086 -7.855 30.479 1.00 46.48 327 LEU A CA 1
ATOM 2393 C C . LEU A 1 348 ? -0.533 -6.474 30.137 1.00 47.35 327 LEU A C 1
ATOM 2394 O O . LEU A 1 348 ? -1.136 -5.457 30.510 1.00 48.41 327 LEU A O 1
ATOM 2399 N N . VAL A 1 349 ? 0.576 -6.442 29.385 1.00 48.42 328 VAL A N 1
ATOM 2400 C CA . VAL A 1 349 ? 1.157 -5.179 28.881 1.00 50.05 328 VAL A CA 1
ATOM 2401 C C . VAL A 1 349 ? 0.231 -4.530 27.864 1.00 47.80 328 VAL A C 1
ATOM 2402 O O . VAL A 1 349 ? 0.045 -5.070 26.796 1.00 49.85 328 VAL A O 1
ATOM 2406 N N . PRO A 1 350 ? -0.338 -3.357 28.175 1.00 49.11 329 PRO A N 1
ATOM 2407 C CA . PRO A 1 350 ? -1.251 -2.716 27.185 1.00 47.67 329 PRO A CA 1
ATOM 2408 C C . PRO A 1 350 ? -0.523 -2.292 25.923 1.00 46.72 329 PRO A C 1
ATOM 2409 O O . PRO A 1 350 ? 0.707 -2.261 25.889 1.00 46.80 329 PRO A O 1
ATOM 2413 N N . GLU A 1 351 ? -1.275 -1.990 24.879 1.00 51.24 330 GLU A N 1
ATOM 2414 C CA . GLU A 1 351 ? -0.681 -1.581 23.603 1.00 55.10 330 GLU A CA 1
ATOM 2415 C C . GLU A 1 351 ? -0.120 -0.151 23.733 1.00 55.82 330 GLU A C 1
ATOM 2416 O O . GLU A 1 351 ? -0.625 0.640 24.514 1.00 57.56 330 GLU A O 1
ATOM 2418 N N . GLN A 1 352 ? 0.934 0.175 22.987 1.00 61.41 331 GLN A N 1
ATOM 2419 C CA . GLN A 1 352 ? 1.468 1.555 22.968 1.00 60.01 331 GLN A CA 1
ATOM 2420 C C . GLN A 1 352 ? 0.371 2.510 22.520 1.00 57.60 331 GLN A C 1
ATOM 2421 O O . GLN A 1 352 ? -0.329 2.233 21.559 1.00 56.39 331 GLN A O 1
ATOM 2423 N N . GLU A 1 353 ? 0.197 3.626 23.223 1.00 63.64 332 GLU A N 1
ATOM 2424 C CA . GLU A 1 353 ? -0.731 4.669 22.756 1.00 63.21 332 GLU A CA 1
ATOM 2425 C C . GLU A 1 353 ? 0.023 5.349 21.621 1.00 61.17 332 GLU A C 1
ATOM 2426 O O . GLU A 1 353 ? 1.235 5.586 21.730 1.00 65.44 332 GLU A O 1
ATOM 2428 N N . GLY A 1 354 ? -0.656 5.594 20.512 1.00 57.03 333 GLY A N 1
ATOM 2429 C CA . GLY A 1 354 ? -0.079 6.398 19.442 1.00 55.94 333 GLY A CA 1
ATOM 2430 C C . GLY A 1 354 ? -0.706 7.776 19.470 1.00 53.58 333 GLY A C 1
ATOM 2431 O O . GLY A 1 354 ? -1.710 8.000 20.143 1.00 57.47 333 GLY A O 1
ATOM 2432 N N . VAL A 1 355 ? -0.125 8.707 18.732 1.00 49.42 334 VAL A N 1
ATOM 2433 C CA . VAL A 1 355 ? -0.701 10.038 18.603 1.00 43.41 334 VAL A CA 1
ATOM 2434 C C . VAL A 1 355 ? -1.849 9.930 17.630 1.00 42.59 334 VAL A C 1
ATOM 2435 O O . VAL A 1 355 ? -2.032 8.879 17.017 1.00 45.71 334 VAL A O 1
ATOM 2439 N N . ASP A 1 356 ? -2.639 10.979 17.495 1.00 38.93 335 ASP A N 1
ATOM 2440 C CA . ASP A 1 356 ? -3.751 10.937 16.565 1.00 39.12 335 ASP A CA 1
ATOM 2441 C C . ASP A 1 356 ? -3.326 11.286 15.146 1.00 40.35 335 ASP A C 1
ATOM 2442 O O . ASP A 1 356 ? -3.806 10.684 14.191 1.00 42.66 335 ASP A O 1
ATOM 2447 N N . VAL A 1 357 ? -2.443 12.277 14.991 1.00 40.42 336 VAL A N 1
ATOM 2448 C CA . VAL A 1 357 ? -2.042 12.795 13.658 1.00 36.95 336 VAL A CA 1
ATOM 2449 C C . VAL A 1 357 ? -0.537 12.967 13.489 1.00 36.17 336 VAL A C 1
ATOM 2450 O O . VAL A 1 357 ? 0.145 13.306 14.432 1.00 35.75 336 VAL A O 1
ATOM 2454 N N . TYR A 1 358 ? -0.024 12.743 12.283 1.00 36.94 337 TYR A N 1
ATOM 2455 C CA . TYR A 1 358 ? 1.390 12.986 11.978 1.00 37.31 337 TYR A CA 1
ATOM 2456 C C . TYR A 1 358 ? 1.357 13.978 10.838 1.00 37.77 337 TYR A C 1
ATOM 2457 O O . TYR A 1 358 ? 0.749 13.677 9.815 1.00 36.32 337 TYR A O 1
ATOM 2466 N N . VAL A 1 359 ? 1.955 15.169 11.026 1.00 36.88 338 VAL A N 1
ATOM 2467 C CA . VAL A 1 359 ? 1.915 16.181 9.992 1.00 37.22 338 VAL A CA 1
ATOM 2468 C C . VAL A 1 359 ? 3.154 16.117 9.096 1.00 37.19 338 VAL A C 1
ATOM 2469 O O . VAL A 1 359 ? 4.281 16.243 9.555 1.00 35.55 338 VAL A O 1
ATOM 2473 N N . VAL A 1 360 ? 2.899 15.888 7.811 1.00 39.39 339 VAL A N 1
ATOM 2474 C CA . VAL A 1 360 ? 3.923 15.657 6.796 1.00 39.84 339 VAL A CA 1
ATOM 2475 C C . VAL A 1 360 ? 3.988 16.892 5.909 1.00 40.62 339 VAL A C 1
ATOM 2476 O O . VAL A 1 360 ? 2.950 17.452 5.549 1.00 40.23 339 VAL A O 1
ATOM 2480 N N . HIS A 1 361 ? 5.190 17.326 5.559 1.00 41.35 340 HIS A N 1
ATOM 2481 C CA . HIS A 1 361 ? 5.333 18.531 4.751 1.00 42.21 340 HIS A CA 1
ATOM 2482 C C . HIS A 1 361 ? 6.623 18.609 3.989 1.00 43.24 340 HIS A C 1
ATOM 2483 O O . HIS A 1 361 ? 7.645 18.100 4.438 1.00 42.07 340 HIS A O 1
ATOM 2490 N N . GLN A 1 362 ? 6.567 19.257 2.822 1.00 45.76 341 GLN A N 1
ATOM 2491 C CA . GLN A 1 362 ? 7.758 19.684 2.046 1.00 47.18 341 GLN A CA 1
ATOM 2492 C C . GLN A 1 362 ? 7.565 21.119 1.607 1.00 46.33 341 GLN A C 1
ATOM 2493 O O . GLN A 1 362 ? 6.464 21.493 1.220 1.00 44.48 341 GLN A O 1
ATOM 2499 N N . GLY A 1 363 ? 8.645 21.895 1.601 1.00 46.81 342 GLY A N 1
ATOM 2500 C CA . GLY A 1 363 ? 8.586 23.320 1.254 1.00 46.50 342 GLY A CA 1
ATOM 2501 C C . GLY A 1 363 ? 8.550 24.204 2.486 1.00 46.30 342 GLY A C 1
ATOM 2502 O O . GLY A 1 363 ? 8.045 23.818 3.525 1.00 45.58 342 GLY A O 1
ATOM 2503 N N . ASP A 1 364 ? 9.074 25.413 2.348 1.00 50.19 343 ASP A N 1
ATOM 2504 C CA . ASP A 1 364 ? 9.034 26.444 3.404 1.00 47.47 343 ASP A CA 1
ATOM 2505 C C . ASP A 1 364 ? 7.622 26.905 3.686 1.00 44.33 343 ASP A C 1
ATOM 2506 O O . ASP A 1 364 ? 7.253 27.105 4.828 1.00 45.94 343 ASP A O 1
ATOM 2511 N N . ALA A 1 365 ? 6.831 27.101 2.657 1.00 43.17 344 ALA A N 1
ATOM 2512 C CA . ALA A 1 365 ? 5.482 27.601 2.862 1.00 45.00 344 ALA A CA 1
ATOM 2513 C C . ALA A 1 365 ? 4.687 26.543 3.626 1.00 45.33 344 ALA A C 1
ATOM 2514 O O . ALA A 1 365 ? 3.974 26.839 4.573 1.00 44.60 344 ALA A O 1
ATOM 2516 N N . ALA A 1 366 ? 4.862 25.297 3.203 1.00 47.81 345 ALA A N 1
ATOM 2517 C CA . ALA A 1 366 ? 4.163 24.164 3.769 1.00 46.45 345 ALA A CA 1
ATOM 2518 C C . ALA A 1 366 ? 4.539 23.923 5.217 1.00 44.52 345 ALA A C 1
ATOM 2519 O O . ALA A 1 366 ? 3.691 23.612 6.018 1.00 42.87 345 ALA A O 1
ATOM 2521 N N . ARG A 1 367 ? 5.815 24.055 5.539 1.00 44.91 346 ARG A N 1
ATOM 2522 C CA . ARG A 1 367 ? 6.297 23.905 6.909 1.00 45.63 346 ARG A CA 1
ATOM 2523 C C . ARG A 1 367 ? 5.659 24.928 7.847 1.00 45.20 346 ARG A C 1
ATOM 2524 O O . ARG A 1 367 ? 5.251 24.589 8.942 1.00 43.39 346 ARG A O 1
ATOM 2532 N N . GLU A 1 368 ? 5.571 26.184 7.436 1.00 47.94 347 GLU A N 1
ATOM 2533 C CA . GLU A 1 368 ? 4.923 27.173 8.288 1.00 49.21 347 GLU A CA 1
ATOM 2534 C C . GLU A 1 368 ? 3.491 26.749 8.539 1.00 47.52 347 GLU A C 1
ATOM 2535 O O . GLU A 1 368 ? 3.050 26.714 9.704 1.00 44.98 347 GLU A O 1
ATOM 2541 N N . GLN A 1 369 ? 2.782 26.397 7.468 1.00 43.00 348 GLN A N 1
ATOM 2542 C CA . GLN A 1 369 ? 1.415 25.923 7.616 1.00 42.70 348 GLN A CA 1
ATOM 2543 C C . GLN A 1 369 ? 1.370 24.652 8.497 1.00 41.27 348 GLN A C 1
ATOM 2544 O O . GLN A 1 369 ? 0.536 24.522 9.381 1.00 40.43 348 GLN A O 1
ATOM 2550 N N . ALA A 1 370 ? 2.299 23.731 8.291 1.00 39.97 349 ALA A N 1
ATOM 2551 C CA . ALA A 1 370 ? 2.298 22.483 9.049 1.00 38.12 349 ALA A CA 1
ATOM 2552 C C . ALA A 1 370 ? 2.400 22.806 10.536 1.00 39.02 349 ALA A C 1
ATOM 2553 O O . ALA A 1 370 ? 1.705 22.188 11.350 1.00 39.36 349 ALA A O 1
ATOM 2555 N N . PHE A 1 371 ? 3.245 23.787 10.878 1.00 38.37 350 PHE A N 1
ATOM 2556 C CA . PHE A 1 371 ? 3.417 24.230 12.272 1.00 37.70 350 PHE A CA 1
ATOM 2557 C C . PHE A 1 371 ? 2.105 24.754 12.822 1.00 37.55 350 PHE A C 1
ATOM 2558 O O . PHE A 1 371 ? 1.656 24.318 13.877 1.00 35.82 350 PHE A O 1
ATOM 2566 N N . ILE A 1 372 ? 1.510 25.692 12.086 1.00 37.57 351 ILE A N 1
ATOM 2567 C CA . ILE A 1 372 ? 0.283 26.359 12.506 1.00 37.65 351 ILE A CA 1
ATOM 2568 C C . ILE A 1 372 ? -0.836 25.357 12.678 1.00 37.73 351 ILE A C 1
ATOM 2569 O O . ILE A 1 372 ? -1.530 25.409 13.684 1.00 41.02 351 ILE A O 1
ATOM 2574 N N . VAL A 1 373 ? -1.017 24.454 11.715 1.00 37.18 352 VAL A N 1
ATOM 2575 C CA . VAL A 1 373 ? -2.101 23.450 11.823 1.00 37.47 352 VAL A CA 1
ATOM 2576 C C . VAL A 1 373 ? -1.844 22.386 12.906 1.00 36.50 352 VAL A C 1
ATOM 2577 O O . VAL A 1 373 ? -2.755 21.985 13.636 1.00 37.78 352 VAL A O 1
ATOM 2581 N N . ALA A 1 374 ? -0.602 21.977 13.062 1.00 35.35 353 ALA A N 1
ATOM 2582 C CA . ALA A 1 374 ? -0.238 21.155 14.197 1.00 35.21 353 ALA A CA 1
ATOM 2583 C C . ALA A 1 374 ? -0.717 21.800 15.486 1.00 37.08 353 ALA A C 1
ATOM 2584 O O . ALA A 1 374 ? -1.220 21.114 16.381 1.00 38.77 353 ALA A O 1
ATOM 2586 N N . GLU A 1 375 ? -0.578 23.123 15.594 1.00 37.72 354 GLU A N 1
ATOM 2587 C CA . GLU A 1 375 ? -0.900 23.776 16.851 1.00 36.87 354 GLU A CA 1
ATOM 2588 C C . GLU A 1 375 ? -2.404 23.862 17.038 1.00 36.21 354 GLU A C 1
ATOM 2589 O O . GLU A 1 375 ? -2.916 23.633 18.149 1.00 36.74 354 GLU A O 1
ATOM 2595 N N . ARG A 1 376 ? -3.117 24.132 15.953 1.00 36.45 355 ARG A N 1
ATOM 2596 C CA . ARG A 1 376 ? -4.585 24.225 16.027 1.00 37.09 355 ARG A CA 1
ATOM 2597 C C . ARG A 1 376 ? -5.082 22.837 16.446 1.00 37.52 355 ARG A C 1
ATOM 2598 O O . ARG A 1 376 ? -5.894 22.740 17.350 1.00 39.04 355 ARG A O 1
ATOM 2600 N N . LEU A 1 377 ? -4.591 21.771 15.806 1.00 35.29 356 LEU A N 1
ATOM 2601 C CA . LEU A 1 377 ? -5.089 20.446 16.111 1.00 35.34 356 LEU A CA 1
ATOM 2602 C C . LEU A 1 377 ? -4.901 20.078 17.609 1.00 35.81 356 LEU A C 1
ATOM 2603 O O . LEU A 1 377 ? -5.766 19.437 18.242 1.00 37.12 356 LEU A O 1
ATOM 2608 N N . ARG A 1 378 ? -3.782 20.505 18.174 1.00 34.98 357 ARG A N 1
ATOM 2609 C CA . ARG A 1 378 ? -3.526 20.290 19.589 1.00 35.18 357 ARG A CA 1
ATOM 2610 C C . ARG A 1 378 ? -4.470 21.126 20.431 1.00 35.36 357 ARG A C 1
ATOM 2611 O O . ARG A 1 378 ? -4.881 20.664 21.477 1.00 34.52 357 ARG A O 1
ATOM 2619 N N . ASP A 1 379 ? -4.801 22.340 19.983 1.00 34.87 358 ASP A N 1
ATOM 2620 C CA . ASP A 1 379 ? -5.753 23.189 20.730 1.00 36.47 358 ASP A CA 1
ATOM 2621 C C . ASP A 1 379 ? -7.079 22.493 20.887 1.00 37.76 358 ASP A C 1
ATOM 2622 O O . ASP A 1 379 ? -7.809 22.760 21.825 1.00 36.78 358 ASP A O 1
ATOM 2627 N N . THR A 1 380 ? -7.384 21.602 19.946 1.00 41.28 359 THR A N 1
ATOM 2628 C CA . THR A 1 380 ? -8.635 20.844 19.925 1.00 42.31 359 THR A CA 1
ATOM 2629 C C . THR A 1 380 ? -8.594 19.601 20.774 1.00 42.05 359 THR A C 1
ATOM 2630 O O . THR A 1 380 ? -9.591 18.878 20.803 1.00 44.97 359 THR A O 1
ATOM 2634 N N . GLY A 1 381 ? -7.458 19.302 21.401 1.00 38.27 360 GLY A N 1
ATOM 2635 C CA . GLY A 1 381 ? -7.341 18.086 22.199 1.00 38.22 360 GLY A CA 1
ATOM 2636 C C . GLY A 1 381 ? -6.717 16.889 21.497 1.00 38.36 360 GLY A C 1
ATOM 2637 O O . GLY A 1 381 ? -6.599 15.826 22.094 1.00 37.28 360 GLY A O 1
ATOM 2638 N N . LEU A 1 382 ? -6.285 17.039 20.248 1.00 38.22 361 LEU A N 1
ATOM 2639 C CA . LEU A 1 382 ? -5.565 15.945 19.593 1.00 38.39 361 LEU A CA 1
ATOM 2640 C C . LEU A 1 382 ? -4.087 15.874 20.008 1.00 38.08 361 LEU A C 1
ATOM 2641 O O . LEU A 1 382 ? -3.532 16.848 20.476 1.00 39.53 361 LEU A O 1
ATOM 2646 N N . ASP A 1 383 ? -3.490 14.692 19.851 1.00 37.25 362 ASP A N 1
ATOM 2647 C CA . ASP A 1 383 ? -2.064 14.507 20.015 1.00 35.79 362 ASP A CA 1
ATOM 2648 C C . ASP A 1 383 ? -1.447 14.516 18.601 1.00 36.27 362 ASP A C 1
ATOM 2649 O O . ASP A 1 383 ? -1.919 13.817 17.700 1.00 36.86 362 ASP A O 1
ATOM 2654 N N . VAL A 1 384 ? -0.411 15.323 18.391 1.00 35.08 363 VAL A N 1
ATOM 2655 C CA . VAL A 1 384 ? 0.097 15.553 17.029 1.00 35.28 363 VAL A CA 1
ATOM 2656 C C . VAL A 1 384 ? 1.599 15.603 17.019 1.00 35.31 363 VAL A C 1
ATOM 2657 O O . VAL A 1 384 ? 2.169 16.180 17.930 1.00 37.61 363 VAL A O 1
ATOM 2661 N N . ILE A 1 385 ? 2.231 14.909 16.068 1.00 33.85 364 ILE A N 1
ATOM 2662 C CA . ILE A 1 385 ? 3.665 15.011 15.876 1.00 34.18 364 ILE A CA 1
ATOM 2663 C C . ILE A 1 385 ? 3.843 15.751 14.585 1.00 34.47 364 ILE A C 1
ATOM 2664 O O . ILE A 1 385 ? 3.170 15.427 13.602 1.00 33.03 364 ILE A O 1
ATOM 2669 N N . LEU A 1 386 ? 4.751 16.726 14.594 1.00 34.61 365 LEU A N 1
ATOM 2670 C CA . LEU A 1 386 ? 5.066 17.523 13.426 1.00 36.28 365 LEU A CA 1
ATOM 2671 C C . LEU A 1 386 ? 6.372 17.000 12.911 1.00 37.78 365 LEU A C 1
ATOM 2672 O O . LEU A 1 386 ? 7.369 16.933 13.644 1.00 37.02 365 LEU A O 1
ATOM 2677 N N . HIS A 1 387 ? 6.408 16.641 11.644 1.00 39.86 366 HIS A N 1
ATOM 2678 C CA . HIS A 1 387 ? 7.650 16.103 11.135 1.00 42.04 366 HIS A CA 1
ATOM 2679 C C . HIS A 1 387 ? 8.788 17.091 11.207 1.00 42.05 366 HIS A C 1
ATOM 2680 O O . HIS A 1 387 ? 8.680 18.205 10.708 1.00 41.31 366 HIS A O 1
ATOM 2687 N N . CYS A 1 388 ? 9.875 16.657 11.842 1.00 43.75 367 CYS A N 1
ATOM 2688 C CA . CYS A 1 388 ? 11.176 17.356 11.853 1.00 44.95 367 CYS A CA 1
ATOM 2689 C C . CYS A 1 388 ? 12.259 16.316 11.518 1.00 45.22 367 CYS A C 1
ATOM 2690 O O . CYS A 1 388 ? 12.201 15.172 11.973 1.00 46.29 367 CYS A O 1
ATOM 2693 N N . SER A 1 389 ? 13.224 16.695 10.694 1.00 47.36 368 SER A N 1
ATOM 2694 C CA . SER A 1 389 ? 14.202 15.728 10.188 1.00 47.32 368 SER A CA 1
ATOM 2695 C C . SER A 1 389 ? 15.455 15.760 11.010 1.00 44.46 368 SER A C 1
ATOM 2696 O O . SER A 1 389 ? 15.844 16.806 11.498 1.00 41.50 368 SER A O 1
ATOM 2699 N N . ALA A 1 390 ? 16.081 14.600 11.136 1.00 43.85 369 ALA A N 1
ATOM 2700 C CA . ALA A 1 390 ? 17.280 14.502 11.894 1.00 44.10 369 ALA A CA 1
ATOM 2701 C C . ALA A 1 390 ? 18.278 15.545 11.399 1.00 44.09 369 ALA A C 1
ATOM 2702 O O . ALA A 1 390 ? 18.927 16.221 12.198 1.00 42.25 369 ALA A O 1
ATOM 2704 N N . ASP A 1 391 ? 18.392 15.695 10.084 1.00 46.37 370 ASP A N 1
ATOM 2705 C CA . ASP A 1 391 ? 19.489 16.500 9.516 1.00 48.44 370 ASP A CA 1
ATOM 2706 C C . ASP A 1 391 ? 19.126 17.967 9.198 1.00 48.93 370 ASP A C 1
ATOM 2707 O O . ASP A 1 391 ? 19.969 18.717 8.725 1.00 48.25 370 ASP A O 1
ATOM 2712 N N . GLY A 1 392 ? 17.881 18.358 9.473 1.00 52.54 371 GLY A N 1
ATOM 2713 C CA . GLY A 1 392 ? 17.437 19.749 9.326 1.00 54.43 371 GLY A CA 1
ATOM 2714 C C . GLY A 1 392 ? 16.816 20.048 7.978 1.00 56.11 371 GLY A C 1
ATOM 2715 O O . GLY A 1 392 ? 15.912 20.869 7.874 1.00 60.17 371 GLY A O 1
ATOM 2716 N N . ALA A 1 393 ? 17.285 19.358 6.945 1.00 55.32 372 ALA A N 1
ATOM 2717 C CA . ALA A 1 393 ? 16.791 19.561 5.585 1.00 52.84 372 ALA A CA 1
ATOM 2718 C C . ALA A 1 393 ? 15.385 18.966 5.425 1.00 50.67 372 ALA A C 1
ATOM 2719 O O . ALA A 1 393 ? 15.052 17.993 6.094 1.00 52.72 372 ALA A O 1
ATOM 2721 N N . GLY A 1 394 ? 14.554 19.546 4.565 1.00 46.86 373 GLY A N 1
ATOM 2722 C CA . GLY A 1 394 ? 13.286 18.909 4.236 1.00 46.41 373 GLY A CA 1
ATOM 2723 C C . GLY A 1 394 ? 13.478 17.435 3.890 1.00 44.16 373 GLY A C 1
ATOM 2724 O O . GLY A 1 394 ? 14.577 17.003 3.571 1.00 43.23 373 GLY A O 1
ATOM 2725 N N . ALA A 1 395 ? 12.394 16.671 3.940 1.00 43.39 374 ALA A N 1
ATOM 2726 C CA . ALA A 1 395 ? 12.448 15.201 3.795 1.00 42.65 374 ALA A CA 1
ATOM 2727 C C . ALA A 1 395 ? 11.482 14.704 2.716 1.00 42.64 374 ALA A C 1
ATOM 2728 O O . ALA A 1 395 ? 10.536 15.411 2.325 1.00 42.03 374 ALA A O 1
ATOM 2730 N N . SER A 1 396 ? 11.732 13.496 2.221 1.00 43.71 375 SER A N 1
ATOM 2731 C CA . SER A 1 396 ? 10.904 12.934 1.160 1.00 45.79 375 SER A CA 1
ATOM 2732 C C . SER A 1 396 ? 9.543 12.573 1.732 1.00 46.72 375 SER A C 1
ATOM 2733 O O . SER A 1 396 ? 9.453 12.175 2.906 1.00 48.45 375 SER A O 1
ATOM 2736 N N . PHE A 1 397 ? 8.497 12.687 0.923 1.00 47.32 376 PHE A N 1
ATOM 2737 C CA . PHE A 1 397 ? 7.177 12.210 1.355 1.00 50.23 376 PHE A CA 1
ATOM 2738 C C . PHE A 1 397 ? 7.232 10.742 1.833 1.00 51.14 376 PHE A C 1
ATOM 2739 O O . PHE A 1 397 ? 6.622 10.406 2.836 1.00 50.90 376 PHE A O 1
ATOM 2747 N N . LYS A 1 398 ? 7.987 9.884 1.160 1.00 52.31 377 LYS A N 1
ATOM 2748 C CA . LYS A 1 398 ? 7.999 8.456 1.514 1.00 56.30 377 LYS A CA 1
ATOM 2749 C C . LYS A 1 398 ? 8.612 8.217 2.888 1.00 55.88 377 LYS A C 1
ATOM 2750 O O . LYS A 1 398 ? 8.060 7.470 3.703 1.00 57.34 377 LYS A O 1
ATOM 2752 N N . SER A 1 399 ? 9.742 8.853 3.151 1.00 55.84 378 SER A N 1
ATOM 2753 C CA . SER A 1 399 ? 10.385 8.732 4.460 1.00 56.40 378 SER A CA 1
ATOM 2754 C C . SER A 1 399 ? 9.478 9.264 5.587 1.00 54.38 378 SER A C 1
ATOM 2755 O O . SER A 1 399 ? 9.388 8.650 6.670 1.00 52.45 378 SER A O 1
ATOM 2758 N N . GLN A 1 400 ? 8.835 10.415 5.341 1.00 50.02 379 GLN A N 1
ATOM 2759 C CA . GLN A 1 400 ? 7.927 11.009 6.330 1.00 47.36 379 GLN A CA 1
ATOM 2760 C C . GLN A 1 400 ? 6.775 10.077 6.576 1.00 45.29 379 GLN A C 1
ATOM 2761 O O . GLN A 1 400 ? 6.376 9.830 7.706 1.00 43.49 379 GLN A O 1
ATOM 2767 N N . MET A 1 401 ? 6.275 9.499 5.510 1.00 47.00 380 MET A N 1
ATOM 2768 C CA . MET A 1 401 ? 5.169 8.584 5.659 1.00 49.09 380 MET A CA 1
ATOM 2769 C C . MET A 1 401 ? 5.558 7.316 6.424 1.00 50.43 380 MET A C 1
ATOM 2770 O O . MET A 1 401 ? 4.717 6.744 7.121 1.00 51.16 380 MET A O 1
ATOM 2775 N N . LYS A 1 402 ? 6.818 6.887 6.304 1.00 50.18 381 LYS A N 1
ATOM 2776 C CA . LYS A 1 402 ? 7.305 5.750 7.077 1.00 50.56 381 LYS A CA 1
ATOM 2777 C C . LYS A 1 402 ? 7.263 6.135 8.543 1.00 50.79 381 LYS A C 1
ATOM 2778 O O . LYS A 1 402 ? 6.805 5.357 9.380 1.00 53.57 381 LYS A O 1
ATOM 2780 N N . ARG A 1 403 ? 7.733 7.337 8.864 1.00 51.97 382 ARG A N 1
ATOM 2781 C CA . ARG A 1 403 ? 7.697 7.821 10.254 1.00 49.37 382 ARG A CA 1
ATOM 2782 C C . ARG A 1 403 ? 6.252 7.930 10.736 1.00 49.06 382 ARG A C 1
ATOM 2783 O O . ARG A 1 403 ? 5.946 7.614 11.883 1.00 46.67 382 ARG A O 1
ATOM 2791 N N . ALA A 1 404 ? 5.374 8.412 9.858 1.00 49.20 383 ALA A N 1
ATOM 2792 C CA . ALA A 1 404 ? 3.975 8.515 10.193 1.00 48.82 383 ALA A CA 1
ATOM 2793 C C . ALA A 1 404 ? 3.450 7.143 10.607 1.00 50.68 383 ALA A C 1
ATOM 2794 O O . ALA A 1 404 ? 2.848 7.029 11.661 1.00 47.58 383 ALA A O 1
ATOM 2796 N N . ASP A 1 405 ? 3.722 6.100 9.810 1.00 55.82 384 ASP A N 1
ATOM 2797 C CA . ASP A 1 405 ? 3.304 4.706 10.139 1.00 58.78 384 ASP A CA 1
ATOM 2798 C C . ASP A 1 405 ? 3.849 4.252 11.487 1.00 55.70 384 ASP A C 1
ATOM 2799 O O . ASP A 1 405 ? 3.088 3.940 12.392 1.00 56.13 384 ASP A O 1
ATOM 2804 N N . ALA A 1 406 ? 5.168 4.263 11.627 1.00 54.23 385 ALA A N 1
ATOM 2805 C CA . ALA A 1 406 ? 5.820 3.905 12.881 1.00 55.07 385 ALA A CA 1
ATOM 2806 C C . ALA A 1 406 ? 5.280 4.636 14.132 1.00 54.73 385 ALA A C 1
ATOM 2807 O O . ALA A 1 406 ? 5.327 4.099 15.222 1.00 60.64 385 ALA A O 1
ATOM 2809 N N . SER A 1 407 ? 4.787 5.853 13.975 1.00 51.58 386 SER A N 1
ATOM 2810 C CA . SER A 1 407 ? 4.320 6.636 15.109 1.00 50.71 386 SER A CA 1
ATOM 2811 C C . SER A 1 407 ? 3.028 6.116 15.778 1.00 50.55 386 SER A C 1
ATOM 2812 O O . SER A 1 407 ? 2.681 6.569 16.872 1.00 48.33 386 SER A O 1
ATOM 2815 N N . GLY A 1 408 ? 2.289 5.231 15.107 1.00 48.13 387 GLY A N 1
ATOM 2816 C CA . GLY A 1 408 ? 0.949 4.869 15.555 1.00 47.39 387 GLY A CA 1
ATOM 2817 C C . GLY A 1 408 ? -0.121 5.923 15.306 1.00 48.92 387 GLY A C 1
ATOM 2818 O O . GLY A 1 408 ? -1.240 5.796 15.813 1.00 56.02 387 GLY A O 1
ATOM 2819 N N . ALA A 1 409 ? 0.195 6.959 14.529 1.00 46.11 388 ALA A N 1
ATOM 2820 C CA . ALA A 1 409 ? -0.776 7.992 14.205 1.00 44.65 388 ALA A CA 1
ATOM 2821 C C . ALA A 1 409 ? -1.921 7.377 13.437 1.00 44.79 388 ALA A C 1
ATOM 2822 O O . ALA A 1 409 ? -1.709 6.416 12.726 1.00 48.15 388 ALA A O 1
ATOM 2824 N N . ALA A 1 410 ? -3.128 7.918 13.589 1.00 44.06 389 ALA A N 1
ATOM 2825 C CA . ALA A 1 410 ? -4.284 7.458 12.813 1.00 43.03 389 ALA A CA 1
ATOM 2826 C C . ALA A 1 410 ? -4.386 8.161 11.478 1.00 46.72 389 ALA A C 1
ATOM 2827 O O . ALA A 1 410 ? -4.966 7.613 10.542 1.00 51.42 389 ALA A O 1
ATOM 2829 N N . PHE A 1 411 ? -3.902 9.399 11.390 1.00 47.07 390 PHE A N 1
ATOM 2830 C CA . PHE A 1 411 ? -3.927 10.113 10.114 1.00 45.99 390 PHE A CA 1
ATOM 2831 C C . PHE A 1 411 ? -2.594 10.745 9.823 1.00 45.03 390 PHE A C 1
ATOM 2832 O O . PHE A 1 411 ? -1.859 11.103 10.751 1.00 47.49 390 PHE A O 1
ATOM 2840 N N . ALA A 1 412 ? -2.265 10.848 8.543 1.00 42.18 391 ALA A N 1
ATOM 2841 C CA . ALA A 1 412 ? -1.208 11.737 8.103 1.00 41.17 391 ALA A CA 1
ATOM 2842 C C . ALA A 1 412 ? -1.917 12.937 7.532 1.00 40.78 391 ALA A C 1
ATOM 2843 O O . ALA A 1 412 ? -2.803 12.785 6.717 1.00 40.15 391 ALA A O 1
ATOM 2845 N N . VAL A 1 413 ? -1.573 14.126 8.013 1.00 40.98 392 VAL A N 1
ATOM 2846 C CA . VAL A 1 413 ? -2.029 15.355 7.400 1.00 40.22 392 VAL A CA 1
ATOM 2847 C C . VAL A 1 413 ? -0.851 15.920 6.608 1.00 40.38 392 VAL A C 1
ATOM 2848 O O . VAL A 1 413 ? 0.230 16.090 7.154 1.00 40.65 392 VAL A O 1
ATOM 2852 N N . ILE A 1 414 ? -1.059 16.165 5.313 1.00 40.32 393 ILE A N 1
ATOM 2853 C CA . ILE A 1 414 ? 0.031 16.366 4.365 1.00 39.27 393 ILE A CA 1
ATOM 2854 C C . ILE A 1 414 ? -0.049 17.733 3.721 1.00 39.72 393 ILE A C 1
ATOM 2855 O O . ILE A 1 414 ? -1.118 18.140 3.250 1.00 39.02 393 ILE A O 1
ATOM 2860 N N . PHE A 1 415 ? 1.076 18.447 3.712 1.00 40.39 394 PHE A N 1
ATOM 2861 C CA . PHE A 1 415 ? 1.149 19.748 3.065 1.00 41.57 394 PHE A CA 1
ATOM 2862 C C . PHE A 1 415 ? 2.320 19.812 2.114 1.00 43.90 394 PHE A C 1
ATOM 2863 O O . PHE A 1 415 ? 3.466 19.704 2.529 1.00 46.56 394 PHE A O 1
ATOM 2871 N N . GLY A 1 416 ? 2.017 19.944 0.827 1.00 47.50 395 GLY A N 1
ATOM 2872 C CA . GLY A 1 416 ? 3.001 20.287 -0.197 1.00 50.37 395 GLY A CA 1
ATOM 2873 C C . GLY A 1 416 ? 2.607 21.622 -0.819 1.00 53.77 395 GLY A C 1
ATOM 2874 O O . GLY A 1 416 ? 1.778 22.344 -0.255 1.00 53.62 395 GLY A O 1
ATOM 2875 N N . GLU A 1 417 ? 3.202 21.958 -1.970 1.00 58.22 396 GLU A N 1
ATOM 2876 C CA . GLU A 1 417 ? 2.996 23.283 -2.586 1.00 59.23 396 GLU A CA 1
ATOM 2877 C C . GLU A 1 417 ? 1.556 23.424 -3.028 1.00 59.23 396 GLU A C 1
ATOM 2878 O O . GLU A 1 417 ? 0.934 24.447 -2.783 1.00 59.87 396 GLU A O 1
ATOM 2880 N N . ASP A 1 418 ? 1.002 22.388 -3.642 1.00 60.67 397 ASP A N 1
ATOM 2881 C CA . ASP A 1 418 ? -0.389 22.477 -4.091 1.00 62.97 397 ASP A CA 1
ATOM 2882 C C . ASP A 1 418 ? -1.309 22.808 -2.935 1.00 58.16 397 ASP A C 1
ATOM 2883 O O . ASP A 1 418 ? -2.134 23.720 -3.045 1.00 59.51 397 ASP A O 1
ATOM 2888 N N . GLU A 1 419 ? -1.161 22.071 -1.837 1.00 55.86 398 GLU A N 1
ATOM 2889 C CA . GLU A 1 419 ? -2.005 22.264 -0.650 1.00 56.55 398 GLU A CA 1
ATOM 2890 C C . GLU A 1 419 ? -1.952 23.699 -0.110 1.00 54.85 398 GLU A C 1
ATOM 2891 O O . GLU A 1 419 ? -2.985 24.291 0.217 1.00 52.77 398 GLU A O 1
ATOM 2897 N N . VAL A 1 420 ? -0.745 24.242 -0.021 1.00 53.95 399 VAL A N 1
ATOM 2898 C CA . VAL A 1 420 ? -0.554 25.620 0.442 1.00 55.39 399 VAL A CA 1
ATOM 2899 C C . VAL A 1 420 ? -1.279 26.611 -0.460 1.00 58.04 399 VAL A C 1
ATOM 2900 O O . VAL A 1 420 ? -2.011 27.463 0.027 1.00 60.43 399 VAL A O 1
ATOM 2904 N N . THR A 1 421 ? -1.057 26.481 -1.766 1.00 57.51 400 THR A N 1
ATOM 2905 C CA . THR A 1 421 ? -1.677 27.332 -2.772 1.00 58.11 400 THR A CA 1
ATOM 2906 C C . THR A 1 421 ? -3.197 27.218 -2.811 1.00 58.10 400 THR A C 1
ATOM 2907 O O . THR A 1 421 ? -3.878 28.230 -2.905 1.00 57.08 400 THR A O 1
ATOM 2911 N N . ASN A 1 422 ? -3.716 25.993 -2.782 1.00 56.69 401 ASN A N 1
ATOM 2912 C CA . ASN A 1 422 ? -5.158 25.773 -2.837 1.00 56.81 401 ASN A CA 1
ATOM 2913 C C . ASN A 1 422 ? -5.857 26.039 -1.519 1.00 57.71 401 ASN A C 1
ATOM 2914 O O . ASN A 1 422 ? -7.084 26.109 -1.488 1.00 58.28 401 ASN A O 1
ATOM 2919 N N . GLY A 1 423 ? -5.096 26.128 -0.425 1.00 55.39 402 GLY A N 1
ATOM 2920 C CA . GLY A 1 423 ? -5.682 26.290 0.898 1.00 56.21 402 GLY A CA 1
ATOM 2921 C C . GLY A 1 423 ? -6.300 25.010 1.425 1.00 56.18 402 GLY A C 1
ATOM 2922 O O . GLY A 1 423 ? -7.320 25.019 2.116 1.00 60.33 402 GLY A O 1
ATOM 2923 N N . THR A 1 424 ? -5.671 23.895 1.112 1.00 54.79 403 THR A N 1
ATOM 2924 C CA . THR A 1 424 ? -6.186 22.621 1.528 1.00 55.30 403 THR A CA 1
ATOM 2925 C C . THR A 1 424 ? -5.197 21.917 2.419 1.00 53.95 403 THR A C 1
ATOM 2926 O O . THR A 1 424 ? -4.057 22.387 2.612 1.00 55.60 403 THR A O 1
ATOM 2930 N N . ALA A 1 425 ? -5.657 20.796 2.976 1.00 51.73 404 ALA A N 1
ATOM 2931 C CA . ALA A 1 425 ? -4.808 19.815 3.643 1.00 48.94 404 ALA A CA 1
ATOM 2932 C C . ALA A 1 425 ? -5.168 18.436 3.088 1.00 51.38 404 ALA A C 1
ATOM 2933 O O . ALA A 1 425 ? -6.345 18.117 2.877 1.00 51.70 404 ALA A O 1
ATOM 2935 N N . SER A 1 426 ? -4.156 17.627 2.815 1.00 51.07 405 SER A N 1
ATOM 2936 C CA . SER A 1 426 ? -4.386 16.333 2.228 1.00 50.95 405 SER A CA 1
ATOM 2937 C C . SER A 1 426 ? -4.315 15.338 3.369 1.00 50.18 405 SER A C 1
ATOM 2938 O O . SER A 1 426 ? -3.297 15.272 4.047 1.00 51.28 405 SER A O 1
ATOM 2941 N N . VAL A 1 427 ? -5.408 14.609 3.620 1.00 48.62 406 VAL A N 1
ATOM 2942 C CA . VAL A 1 427 ? -5.507 13.708 4.774 1.00 47.03 406 VAL A CA 1
ATOM 2943 C C . VAL A 1 427 ? -5.533 12.254 4.334 1.00 47.87 406 VAL A C 1
ATOM 2944 O O . VAL A 1 427 ? -6.403 11.868 3.550 1.00 51.19 406 VAL A O 1
ATOM 2948 N N . LYS A 1 428 ? -4.604 11.460 4.850 1.00 46.24 407 LYS A N 1
ATOM 2949 C CA . LYS A 1 428 ? -4.557 10.036 4.592 1.00 48.45 407 LYS A CA 1
ATOM 2950 C C . LYS A 1 428 ? -4.739 9.203 5.858 1.00 47.78 407 LYS A C 1
ATOM 2951 O O . LYS A 1 428 ? -3.868 9.201 6.703 1.00 45.21 407 LYS A O 1
ATOM 2957 N N . PRO A 1 429 ? -5.854 8.452 5.966 1.00 49.89 408 PRO A N 1
ATOM 2958 C CA . PRO A 1 429 ? -6.010 7.515 7.075 1.00 49.91 408 PRO A CA 1
ATOM 2959 C C . PRO A 1 429 ? -4.913 6.472 7.090 1.00 50.24 408 PRO A C 1
ATOM 2960 O O . PRO A 1 429 ? -4.516 6.000 6.046 1.00 51.22 408 PRO A O 1
ATOM 2964 N N . LEU A 1 430 ? -4.406 6.147 8.264 1.00 50.10 409 LEU A N 1
ATOM 2965 C CA . LEU A 1 430 ? -3.434 5.089 8.409 1.00 51.24 409 LEU A CA 1
ATOM 2966 C C . LEU A 1 430 ? -4.072 4.071 9.335 1.00 51.87 409 LEU A C 1
ATOM 2967 O O . LEU A 1 430 ? -4.085 2.898 9.045 1.00 53.57 409 LEU A O 1
ATOM 2972 N N . SER A 1 440 ? -8.209 3.292 3.529 1.00 81.67 419 SER A N 1
ATOM 2973 C CA . SER A 1 440 ? -8.895 4.168 2.576 1.00 85.71 419 SER A CA 1
ATOM 2974 C C . SER A 1 440 ? -7.904 4.958 1.657 1.00 83.42 419 SER A C 1
ATOM 2975 O O . SER A 1 440 ? -6.752 4.534 1.439 1.00 73.26 419 SER A O 1
ATOM 2977 N N . VAL A 1 441 ? -8.380 6.080 1.103 1.00 80.48 420 VAL A N 1
ATOM 2978 C CA . VAL A 1 441 ? -7.612 6.878 0.138 1.00 76.41 420 VAL A CA 1
ATOM 2979 C C . VAL A 1 441 ? -7.350 8.306 0.642 1.00 70.18 420 VAL A C 1
ATOM 2980 O O . VAL A 1 441 ? -8.117 8.858 1.420 1.00 65.99 420 VAL A O 1
ATOM 2982 N N . GLN A 1 442 ? -6.248 8.886 0.177 1.00 67.31 421 GLN A N 1
ATOM 2983 C CA . GLN A 1 442 ? -5.841 10.248 0.507 1.00 65.03 421 GLN A CA 1
ATOM 2984 C C . GLN A 1 442 ? -6.889 11.272 0.038 1.00 66.36 421 GLN A C 1
ATOM 2985 O O . GLN A 1 442 ? -7.297 11.251 -1.116 1.00 68.60 421 GLN A O 1
ATOM 2991 N N . GLN A 1 443 ? -7.303 12.182 0.914 1.00 65.04 422 GLN A N 1
ATOM 2992 C CA . GLN A 1 443 ? -8.414 13.082 0.590 1.00 64.68 422 GLN A CA 1
ATOM 2993 C C . GLN A 1 443 ? -8.103 14.563 0.821 1.00 61.79 422 GLN A C 1
ATOM 2994 O O . GLN A 1 443 ? -7.551 14.929 1.838 1.00 67.11 422 GLN A O 1
ATOM 3000 N N . SER A 1 444 ? -8.479 15.406 -0.124 1.00 64.59 423 SER A N 1
ATOM 3001 C CA . SER A 1 444 ? -8.321 16.864 0.019 1.00 66.88 423 SER A CA 1
ATOM 3002 C C . SER A 1 444 ? -9.454 17.454 0.822 1.00 68.33 423 SER A C 1
ATOM 3003 O O . SER A 1 444 ? -10.608 17.135 0.591 1.00 73.28 423 SER A O 1
ATOM 3006 N N . VAL A 1 445 ? -9.109 18.369 1.718 1.00 66.58 424 VAL A N 1
ATOM 3007 C CA . VAL A 1 445 ? -10.057 18.983 2.637 1.00 66.49 424 VAL A CA 1
ATOM 3008 C C . VAL A 1 445 ? -9.674 20.454 2.754 1.00 67.17 424 VAL A C 1
ATOM 3009 O O . VAL A 1 445 ? -8.489 20.762 2.866 1.00 68.41 424 VAL A O 1
ATOM 3013 N N . PRO A 1 446 ? -10.658 21.369 2.706 1.00 67.78 425 PRO A N 1
ATOM 3014 C CA . PRO A 1 446 ? -10.295 22.768 2.960 1.00 67.12 425 PRO A CA 1
ATOM 3015 C C . PRO A 1 446 ? -9.685 22.884 4.337 1.00 63.94 425 PRO A C 1
ATOM 3016 O O . PRO A 1 446 ? -10.224 22.339 5.298 1.00 63.70 425 PRO A O 1
ATOM 3020 N N . VAL A 1 447 ? -8.566 23.587 4.440 1.00 63.52 426 VAL A N 1
ATOM 3021 C CA . VAL A 1 447 ? -7.827 23.619 5.699 1.00 61.66 426 VAL A CA 1
ATOM 3022 C C . VAL A 1 447 ? -8.690 24.128 6.851 1.00 61.01 426 VAL A C 1
ATOM 3023 O O . VAL A 1 447 ? -8.585 23.629 7.976 1.00 60.90 426 VAL A O 1
ATOM 3027 N N . GLU A 1 448 ? -9.563 25.088 6.560 1.00 58.40 427 GLU A N 1
ATOM 3028 C CA . GLU A 1 448 ? -10.517 25.586 7.563 1.00 60.07 427 GLU A CA 1
ATOM 3029 C C . GLU A 1 448 ? -11.524 24.547 8.099 1.00 58.82 427 GLU A C 1
ATOM 3030 O O . GLU A 1 448 ? -12.275 24.850 9.014 1.00 57.65 427 GLU A O 1
ATOM 3036 N N . SER A 1 449 ? -11.558 23.350 7.506 1.00 59.41 428 SER A N 1
ATOM 3037 C CA . SER A 1 449 ? -12.502 22.292 7.887 1.00 58.23 428 SER A CA 1
ATOM 3038 C C . SER A 1 449 ? -11.807 21.057 8.410 1.00 59.23 428 SER A C 1
ATOM 3039 O O . SER A 1 449 ? -12.479 20.083 8.814 1.00 61.55 428 SER A O 1
ATOM 3042 N N . LEU A 1 450 ? -10.469 21.079 8.417 1.00 55.35 429 LEU A N 1
ATOM 3043 C CA . LEU A 1 450 ? -9.692 19.909 8.814 1.00 51.79 429 LEU A CA 1
ATOM 3044 C C . LEU A 1 450 ? -10.118 19.379 10.164 1.00 51.38 429 LEU A C 1
ATOM 3045 O O . LEU A 1 450 ? -10.131 18.165 10.398 1.00 53.16 429 LEU A O 1
ATOM 3050 N N . THR A 1 451 ? -10.446 20.280 11.076 1.00 52.58 430 THR A N 1
ATOM 3051 C CA . THR A 1 451 ? -10.771 19.850 12.430 1.00 54.40 430 THR A CA 1
ATOM 3052 C C . THR A 1 451 ? -12.043 19.019 12.436 1.00 54.56 430 THR A C 1
ATOM 3053 O O . THR A 1 451 ? -12.053 17.919 12.964 1.00 50.97 430 THR A O 1
ATOM 3057 N N . GLU A 1 452 ? -13.109 19.576 11.858 1.00 60.22 431 GLU A N 1
ATOM 3058 C CA . GLU A 1 452 ? -14.381 18.863 11.726 1.00 61.41 431 GLU A CA 1
ATOM 3059 C C . GLU A 1 452 ? -14.134 17.546 10.967 1.00 61.42 431 GLU A C 1
ATOM 3060 O O . GLU A 1 452 ? -14.617 16.480 11.374 1.00 60.82 431 GLU A O 1
ATOM 3062 N N . PHE A 1 453 ? -13.361 17.612 9.886 1.00 58.76 432 PHE A N 1
ATOM 3063 C CA . PHE A 1 453 ? -13.072 16.400 9.132 1.00 57.68 432 PHE A CA 1
ATOM 3064 C C . PHE A 1 453 ? -12.472 15.325 10.024 1.00 58.25 432 PHE A C 1
ATOM 3065 O O . PHE A 1 453 ? -12.942 14.198 10.035 1.00 59.12 432 PHE A O 1
ATOM 3073 N N . LEU A 1 454 ? -11.436 15.673 10.783 1.00 60.88 433 LEU A N 1
ATOM 3074 C CA . LEU A 1 454 ? -10.739 14.669 11.559 1.00 60.81 433 LEU A CA 1
ATOM 3075 C C . LEU A 1 454 ? -11.645 14.137 12.674 1.00 65.10 433 LEU A C 1
ATOM 3076 O O . LEU A 1 454 ? -11.769 12.908 12.843 1.00 69.18 433 LEU A O 1
ATOM 3081 N N . ILE A 1 455 ? -12.307 15.036 13.397 1.00 68.08 434 ILE A N 1
ATOM 3082 C CA . ILE A 1 455 ? -13.212 14.614 14.481 1.00 75.14 434 ILE A CA 1
ATOM 3083 C C . ILE A 1 455 ? -14.225 13.589 13.940 1.00 73.60 434 ILE A C 1
ATOM 3084 O O . ILE A 1 455 ? -14.293 12.448 14.425 1.00 63.92 434 ILE A O 1
ATOM 3089 N N . ASN A 1 456 ? -14.959 14.003 12.908 1.00 69.91 435 ASN A N 1
ATOM 3090 C CA . ASN A 1 456 ? -15.900 13.127 12.222 1.00 73.48 435 ASN A CA 1
ATOM 3091 C C . ASN A 1 456 ? -15.314 11.760 11.911 1.00 73.13 435 ASN A C 1
ATOM 3092 O O . ASN A 1 456 ? -15.921 10.738 12.218 1.00 70.25 435 ASN A O 1
ATOM 3097 N N . ALA A 1 457 ? -14.141 11.748 11.289 1.00 72.98 436 ALA A N 1
ATOM 3098 C CA . ALA A 1 457 ? -13.518 10.503 10.878 1.00 75.11 436 ALA A CA 1
ATOM 3099 C C . ALA A 1 457 ? -13.154 9.598 12.073 1.00 79.89 436 ALA A C 1
ATOM 3100 O O . ALA A 1 457 ? -13.110 8.384 11.912 1.00 80.30 436 ALA A O 1
ATOM 3102 N N . MET A 1 458 ? -12.904 10.173 13.258 1.00 85.46 437 MET A N 1
ATOM 3103 C CA . MET A 1 458 ? -12.603 9.367 14.460 1.00 85.90 437 MET A CA 1
ATOM 3104 C C . MET A 1 458 ? -13.867 8.818 15.125 1.00 88.99 437 MET A C 1
ATOM 3105 O O . MET A 1 458 ? -13.787 7.930 15.973 1.00 93.73 437 MET A O 1
ATOM 3110 N N . VAL A 1 459 ? -15.026 9.354 14.752 1.00 92.94 438 VAL A N 1
ATOM 3111 C CA . VAL A 1 459 ? -16.310 8.740 15.094 1.00 95.61 438 VAL A CA 1
ATOM 3112 C C . VAL A 1 459 ? -16.380 7.259 14.668 1.00 96.97 438 VAL A C 1
ATOM 3113 O O . VAL A 1 459 ? -16.857 6.426 15.441 1.00 100.85 438 VAL A O 1
ATOM 3115 N N . ALA A 1 460 ? -15.888 6.941 13.464 1.00 97.80 439 ALA A N 1
ATOM 3116 C CA . ALA A 1 460 ? -15.782 5.543 12.949 1.00 98.18 439 ALA A CA 1
ATOM 3117 C C . ALA A 1 460 ? -16.429 4.455 13.838 1.00 102.41 439 ALA A C 1
ATOM 3118 O O . ALA A 1 460 ? -15.880 4.050 14.872 1.00 107.32 439 ALA A O 1
ATOM 3120 N N . LEU B 1 29 ? 13.627 11.081 74.327 1.00 68.54 8 LEU B N 1
ATOM 3121 C CA . LEU B 1 29 ? 13.802 10.425 72.977 1.00 71.85 8 LEU B CA 1
ATOM 3122 C C . LEU B 1 29 ? 13.677 11.455 71.842 1.00 70.94 8 LEU B C 1
ATOM 3123 O O . LEU B 1 29 ? 12.596 11.993 71.610 1.00 70.81 8 LEU B O 1
ATOM 3125 N N . GLU B 1 30 ? 14.779 11.693 71.128 1.00 72.77 9 GLU B N 1
ATOM 3126 C CA . GLU B 1 30 ? 14.935 12.852 70.217 1.00 75.16 9 GLU B CA 1
ATOM 3127 C C . GLU B 1 30 ? 14.259 12.764 68.804 1.00 69.05 9 GLU B C 1
ATOM 3128 O O . GLU B 1 30 ? 14.500 11.826 68.030 1.00 63.87 9 GLU B O 1
ATOM 3134 N N . LYS B 1 31 ? 13.426 13.760 68.480 1.00 65.91 10 LYS B N 1
ATOM 3135 C CA . LYS B 1 31 ? 12.834 13.920 67.129 1.00 61.46 10 LYS B CA 1
ATOM 3136 C C . LYS B 1 31 ? 13.915 14.156 66.073 1.00 61.71 10 LYS B C 1
ATOM 3137 O O . LYS B 1 31 ? 14.935 14.789 66.353 1.00 63.71 10 LYS B O 1
ATOM 3143 N N . LEU B 1 32 ? 13.666 13.646 64.868 1.00 62.53 11 LEU B N 1
ATOM 3144 C CA . LEU B 1 32 ? 14.576 13.777 63.718 1.00 62.95 11 LEU B CA 1
ATOM 3145 C C . LEU B 1 32 ? 13.991 14.767 62.725 1.00 61.29 11 LEU B C 1
ATOM 3146 O O . LEU B 1 32 ? 12.770 14.909 62.649 1.00 63.44 11 LEU B O 1
ATOM 3151 N N . THR B 1 33 ? 14.856 15.441 61.965 1.00 59.01 12 THR B N 1
ATOM 3152 C CA . THR B 1 33 ? 14.439 16.577 61.143 1.00 57.43 12 THR B CA 1
ATOM 3153 C C . THR B 1 33 ? 14.698 16.346 59.671 1.00 54.24 12 THR B C 1
ATOM 3154 O O . THR B 1 33 ? 15.586 15.589 59.295 1.00 52.15 12 THR B O 1
ATOM 3158 N N . GLY B 1 34 ? 13.910 17.008 58.836 1.00 52.45 13 GLY B N 1
ATOM 3159 C CA . GLY B 1 34 ? 14.079 16.896 57.405 1.00 50.83 13 GLY B CA 1
ATOM 3160 C C . GLY B 1 34 ? 15.341 17.645 57.048 1.00 52.15 13 GLY B C 1
ATOM 3161 O O . GLY B 1 34 ? 15.557 18.774 57.514 1.00 52.50 13 GLY B O 1
ATOM 3162 N N . VAL B 1 35 ? 16.178 17.024 56.218 1.00 49.97 14 VAL B N 1
ATOM 3163 C CA . VAL B 1 35 ? 17.312 17.725 55.622 1.00 48.07 14 VAL B CA 1
ATOM 3164 C C . VAL B 1 35 ? 16.911 19.139 55.212 1.00 46.45 14 VAL B C 1
ATOM 3165 O O . VAL B 1 35 ? 15.907 19.348 54.518 1.00 48.20 14 VAL B O 1
ATOM 3169 N N . LYS B 1 36 ? 17.690 20.115 55.648 1.00 47.77 15 LYS B N 1
ATOM 3170 C CA . LYS B 1 36 ? 17.411 21.512 55.321 1.00 48.12 15 LYS B CA 1
ATOM 3171 C C . LYS B 1 36 ? 17.457 21.675 53.793 1.00 45.61 15 LYS B C 1
ATOM 3172 O O . LYS B 1 36 ? 18.352 21.144 53.144 1.00 43.39 15 LYS B O 1
ATOM 3174 N N . GLY B 1 37 ? 16.461 22.359 53.229 1.00 45.62 16 GLY B N 1
ATOM 3175 C CA . GLY B 1 37 ? 16.421 22.633 51.778 1.00 45.90 16 GLY B CA 1
ATOM 3176 C C . GLY B 1 37 ? 15.826 21.501 50.948 1.00 47.07 16 GLY B C 1
ATOM 3177 O O . GLY B 1 37 ? 15.868 21.522 49.698 1.00 44.16 16 GLY B O 1
ATOM 3178 N N . MET B 1 38 ? 15.280 20.512 51.657 1.00 46.08 17 MET B N 1
ATOM 3179 C CA . MET B 1 38 ? 14.602 19.383 51.052 1.00 44.52 17 MET B CA 1
ATOM 3180 C C . MET B 1 38 ? 13.220 19.263 51.679 1.00 44.11 17 MET B C 1
ATOM 3181 O O . MET B 1 38 ? 13.042 18.618 52.701 1.00 47.18 17 MET B O 1
ATOM 3186 N N . ASN B 1 39 ? 12.260 19.943 51.083 1.00 43.96 18 ASN B N 1
ATOM 3187 C CA . ASN B 1 39 ? 10.917 20.031 51.623 1.00 44.15 18 ASN B CA 1
ATOM 3188 C C . ASN B 1 39 ? 10.068 18.799 51.398 1.00 41.96 18 ASN B C 1
ATOM 3189 O O . ASN B 1 39 ? 10.219 18.126 50.422 1.00 47.78 18 ASN B O 1
ATOM 3194 N N . ASP B 1 40 ? 9.197 18.490 52.337 1.00 40.95 19 ASP B N 1
ATOM 3195 C CA . ASP B 1 40 ? 8.232 17.464 52.142 1.00 40.83 19 ASP B CA 1
ATOM 3196 C C . ASP B 1 40 ? 7.140 18.069 51.346 1.00 40.47 19 ASP B C 1
ATOM 3197 O O . ASP B 1 40 ? 6.938 19.263 51.401 1.00 39.82 19 ASP B O 1
ATOM 3202 N N . ILE B 1 41 ? 6.450 17.245 50.574 1.00 41.06 20 ILE B N 1
ATOM 3203 C CA . ILE B 1 41 ? 5.226 17.700 49.924 1.00 40.64 20 ILE B CA 1
ATOM 3204 C C . ILE B 1 41 ? 4.108 16.958 50.617 1.00 40.01 20 ILE B C 1
ATOM 3205 O O . ILE B 1 41 ? 4.077 15.728 50.610 1.00 39.28 20 ILE B O 1
ATOM 3210 N N . LEU B 1 42 ? 3.222 17.717 51.242 1.00 40.49 21 LEU B N 1
ATOM 3211 C CA . LEU B 1 42 ? 2.192 17.140 52.085 1.00 41.22 21 LEU B CA 1
ATOM 3212 C C . LEU B 1 42 ? 0.860 17.115 51.367 1.00 40.09 21 LEU B C 1
ATOM 3213 O O . LEU B 1 42 ? 0.678 17.771 50.344 1.00 41.04 21 LEU B O 1
ATOM 3218 N N . PRO B 1 43 ? -0.110 16.393 51.920 1.00 40.96 22 PRO B N 1
ATOM 3219 C CA . PRO B 1 43 ? -1.394 16.327 51.226 1.00 39.68 22 PRO B CA 1
ATOM 3220 C C . PRO B 1 43 ? -1.968 17.668 50.821 1.00 39.59 22 PRO B C 1
ATOM 3221 O O . PRO B 1 43 ? -2.465 17.785 49.728 1.00 40.43 22 PRO B O 1
ATOM 3225 N N . GLN B 1 44 ? -1.903 18.671 51.676 1.00 42.58 23 GLN B N 1
ATOM 3226 C CA . GLN B 1 44 ? -2.493 19.971 51.335 1.00 44.62 23 GLN B CA 1
ATOM 3227 C C . GLN B 1 44 ? -1.782 20.696 50.174 1.00 43.42 23 GLN B C 1
ATOM 3228 O O . GLN B 1 44 ? -2.376 21.543 49.561 1.00 42.01 23 GLN B O 1
ATOM 3234 N N . ASP B 1 45 ? -0.555 20.323 49.837 1.00 43.16 24 ASP B N 1
ATOM 3235 C CA . ASP B 1 45 ? 0.115 20.838 48.638 1.00 43.91 24 ASP B CA 1
ATOM 3236 C C . ASP B 1 45 ? -0.018 19.937 47.401 1.00 44.33 24 ASP B C 1
ATOM 3237 O O . ASP B 1 45 ? 0.224 20.394 46.284 1.00 43.21 24 ASP B O 1
ATOM 3242 N N . ALA B 1 46 ? -0.377 18.663 47.608 1.00 42.92 25 ALA B N 1
ATOM 3243 C CA . ALA B 1 46 ? -0.347 17.650 46.571 1.00 41.18 25 ALA B CA 1
ATOM 3244 C C . ALA B 1 46 ? -1.207 17.995 45.346 1.00 41.58 25 ALA B C 1
ATOM 3245 O O . ALA B 1 46 ? -0.761 17.911 44.205 1.00 43.61 25 ALA B O 1
ATOM 3247 N N . GLY B 1 47 ? -2.439 18.403 45.575 1.00 40.97 26 GLY B N 1
ATOM 3248 C CA . GLY B 1 47 ? -3.297 18.837 44.491 1.00 40.90 26 GLY B CA 1
ATOM 3249 C C . GLY B 1 47 ? -2.633 19.826 43.536 1.00 39.91 26 GLY B C 1
ATOM 3250 O O . GLY B 1 47 ? -2.812 19.722 42.335 1.00 39.20 26 GLY B O 1
ATOM 3251 N N . LEU B 1 48 ? -1.892 20.792 44.076 1.00 38.94 27 LEU B N 1
ATOM 3252 C CA . LEU B 1 48 ? -1.226 21.803 43.255 1.00 37.69 27 LEU B CA 1
ATOM 3253 C C . LEU B 1 48 ? -0.153 21.152 42.392 1.00 36.42 27 LEU B C 1
ATOM 3254 O O . LEU B 1 48 ? -0.063 21.431 41.207 1.00 34.56 27 LEU B O 1
ATOM 3259 N N . TRP B 1 49 ? 0.624 20.237 42.977 1.00 35.73 28 TRP B N 1
ATOM 3260 C CA . TRP B 1 49 ? 1.573 19.442 42.194 1.00 34.28 28 TRP B CA 1
ATOM 3261 C C . TRP B 1 49 ? 0.880 18.589 41.174 1.00 35.35 28 TRP B C 1
ATOM 3262 O O . TRP B 1 49 ? 1.342 18.470 40.042 1.00 35.94 28 TRP B O 1
ATOM 3273 N N . GLU B 1 50 ? -0.247 17.993 41.556 1.00 37.91 29 GLU B N 1
ATOM 3274 C CA . GLU B 1 50 ? -0.972 17.065 40.666 1.00 38.55 29 GLU B CA 1
ATOM 3275 C C . GLU B 1 50 ? -1.508 17.778 39.436 1.00 38.00 29 GLU B C 1
ATOM 3276 O O . GLU B 1 50 ? -1.457 17.233 38.302 1.00 36.82 29 GLU B O 1
ATOM 3282 N N . PHE B 1 51 ? -1.972 19.010 39.663 1.00 35.73 30 PHE B N 1
ATOM 3283 C CA . PHE B 1 51 ? -2.466 19.867 38.593 1.00 35.33 30 PHE B CA 1
ATOM 3284 C C . PHE B 1 51 ? -1.342 20.187 37.594 1.00 34.50 30 PHE B C 1
ATOM 3285 O O . PHE B 1 51 ? -1.534 20.083 36.360 1.00 31.63 30 PHE B O 1
ATOM 3293 N N . PHE B 1 52 ? -0.181 20.536 38.135 1.00 32.65 31 PHE B N 1
ATOM 3294 C CA . PHE B 1 52 ? 0.930 20.911 37.293 1.00 32.84 31 PHE B CA 1
ATOM 3295 C C . PHE B 1 52 ? 1.372 19.707 36.513 1.00 33.95 31 PHE B C 1
ATOM 3296 O O . PHE B 1 52 ? 1.451 19.734 35.279 1.00 36.91 31 PHE B O 1
ATOM 3304 N N . GLU B 1 53 ? 1.619 18.625 37.225 1.00 34.52 32 GLU B N 1
ATOM 3305 C CA . GLU B 1 53 ? 2.016 17.368 36.569 1.00 34.18 32 GLU B CA 1
ATOM 3306 C C . GLU B 1 53 ? 1.025 16.902 35.513 1.00 32.74 32 GLU B C 1
ATOM 3307 O O . GLU B 1 53 ? 1.400 16.632 34.407 1.00 34.83 32 GLU B O 1
ATOM 3313 N N . ALA B 1 54 ? -0.255 16.851 35.830 1.00 32.41 33 ALA B N 1
ATOM 3314 C CA . ALA B 1 54 ? -1.224 16.459 34.834 1.00 31.90 33 ALA B CA 1
ATOM 3315 C C . ALA B 1 54 ? -1.179 17.386 33.612 1.00 33.33 33 ALA B C 1
ATOM 3316 O O . ALA B 1 54 ? -1.153 16.906 32.479 1.00 34.15 33 ALA B O 1
ATOM 3318 N N . THR B 1 55 ? -1.157 18.710 33.828 1.00 33.43 34 THR B N 1
ATOM 3319 C CA . THR B 1 55 ? -1.192 19.635 32.719 1.00 32.65 34 THR B CA 1
ATOM 3320 C C . THR B 1 55 ? -0.004 19.453 31.799 1.00 33.28 34 THR B C 1
ATOM 3321 O O . THR B 1 55 ? -0.184 19.348 30.580 1.00 33.10 34 THR B O 1
ATOM 3325 N N . VAL B 1 56 ? 1.203 19.423 32.357 1.00 31.80 35 VAL B N 1
ATOM 3326 C CA . VAL B 1 56 ? 2.352 19.338 31.503 1.00 31.86 35 VAL B CA 1
ATOM 3327 C C . VAL B 1 56 ? 2.462 17.971 30.847 1.00 33.37 35 VAL B C 1
ATOM 3328 O O . VAL B 1 56 ? 2.865 17.888 29.680 1.00 35.79 35 VAL B O 1
ATOM 3332 N N . LYS B 1 57 ? 2.095 16.901 31.553 1.00 33.74 36 LYS B N 1
ATOM 3333 C CA . LYS B 1 57 ? 2.205 15.536 30.961 1.00 34.06 36 LYS B CA 1
ATOM 3334 C C . LYS B 1 57 ? 1.298 15.380 29.744 1.00 34.29 36 LYS B C 1
ATOM 3335 O O . LYS B 1 57 ? 1.625 14.716 28.759 1.00 35.95 36 LYS B O 1
ATOM 3341 N N . SER B 1 58 ? 0.142 15.995 29.830 1.00 35.56 37 SER B N 1
ATOM 3342 C CA . SER B 1 58 ? -0.788 16.010 28.739 1.00 37.18 37 SER B CA 1
ATOM 3343 C C . SER B 1 58 ? -0.239 16.800 27.550 1.00 37.32 37 SER B C 1
ATOM 3344 O O . SER B 1 58 ? -0.358 16.376 26.415 1.00 36.69 37 SER B O 1
ATOM 3347 N N . LEU B 1 59 ? 0.405 17.933 27.820 1.00 38.05 38 LEU B N 1
ATOM 3348 C CA . LEU B 1 59 ? 1.005 18.734 26.744 1.00 36.42 38 LEU B CA 1
ATOM 3349 C C . LEU B 1 59 ? 2.097 17.936 26.075 1.00 36.88 38 LEU B C 1
ATOM 3350 O O . LEU B 1 59 ? 2.206 17.956 24.844 1.00 37.47 38 LEU B O 1
ATOM 3355 N N . LEU B 1 60 ? 2.867 17.204 26.875 1.00 34.29 39 LEU B N 1
ATOM 3356 C CA . LEU B 1 60 ? 3.996 16.466 26.346 1.00 34.81 39 LEU B CA 1
ATOM 3357 C C . LEU B 1 60 ? 3.544 15.339 25.407 1.00 36.40 39 LEU B C 1
ATOM 3358 O O . LEU B 1 60 ? 4.081 15.213 24.319 1.00 38.98 39 LEU B O 1
ATOM 3363 N N . ARG B 1 61 ? 2.555 14.550 25.809 1.00 37.74 40 ARG B N 1
ATOM 3364 C CA . ARG B 1 61 ? 1.867 13.616 24.892 1.00 38.84 40 ARG B CA 1
ATOM 3365 C C . ARG B 1 61 ? 1.402 14.305 23.592 1.00 37.30 40 ARG B C 1
ATOM 3366 O O . ARG B 1 61 ? 1.570 13.798 22.498 1.00 34.21 40 ARG B O 1
ATOM 3374 N N . ALA B 1 62 ? 0.838 15.497 23.734 1.00 38.81 41 ALA B N 1
ATOM 3375 C CA . ALA B 1 62 ? 0.253 16.198 22.607 1.00 36.45 41 ALA B CA 1
ATOM 3376 C C . ALA B 1 62 ? 1.294 16.563 21.559 1.00 35.07 41 ALA B C 1
ATOM 3377 O O . ALA B 1 62 ? 0.904 16.855 20.438 1.00 35.64 41 ALA B O 1
ATOM 3379 N N . TYR B 1 63 ? 2.594 16.553 21.904 1.00 33.33 42 TYR B N 1
ATOM 3380 C CA . TYR B 1 63 ? 3.680 16.769 20.930 1.00 32.58 42 TYR B CA 1
ATOM 3381 C C . TYR B 1 63 ? 4.421 15.496 20.560 1.00 32.65 42 TYR B C 1
ATOM 3382 O O . TYR B 1 63 ? 5.302 15.515 19.714 1.00 34.56 42 TYR B O 1
ATOM 3391 N N . GLY B 1 64 ? 4.077 14.364 21.163 1.00 33.12 43 GLY B N 1
ATOM 3392 C CA . GLY B 1 64 ? 4.685 13.092 20.776 1.00 32.03 43 GLY B CA 1
ATOM 3393 C C . GLY B 1 64 ? 5.904 12.761 21.595 1.00 31.13 43 GLY B C 1
ATOM 3394 O O . GLY B 1 64 ? 6.630 11.842 21.274 1.00 33.05 43 GLY B O 1
ATOM 3395 N N . TYR B 1 65 ? 6.123 13.502 22.663 1.00 30.24 44 TYR B N 1
ATOM 3396 C CA . TYR B 1 65 ? 7.283 13.298 23.520 1.00 29.60 44 TYR B CA 1
ATOM 3397 C C . TYR B 1 65 ? 6.999 12.107 24.428 1.00 29.07 44 TYR B C 1
ATOM 3398 O O . TYR B 1 65 ? 5.887 11.861 24.773 1.00 27.19 44 TYR B O 1
ATOM 3407 N N . GLN B 1 66 ? 8.033 11.361 24.765 1.00 30.36 45 GLN B N 1
ATOM 3408 C CA . GLN B 1 66 ? 7.893 10.096 25.449 1.00 31.80 45 GLN B CA 1
ATOM 3409 C C . GLN B 1 66 ? 8.833 10.027 26.612 1.00 32.59 45 GLN B C 1
ATOM 3410 O O . GLN B 1 66 ? 9.994 10.486 26.525 1.00 30.21 45 GLN B O 1
ATOM 3416 N N . ASN B 1 67 ? 8.328 9.415 27.693 1.00 32.71 46 ASN B N 1
ATOM 3417 C CA . ASN B 1 67 ? 9.000 9.449 28.971 1.00 32.31 46 ASN B CA 1
ATOM 3418 C C . ASN B 1 67 ? 10.279 8.616 28.947 1.00 32.62 46 ASN B C 1
ATOM 3419 O O . ASN B 1 67 ? 10.336 7.528 28.360 1.00 31.49 46 ASN B O 1
ATOM 3424 N N . ILE B 1 68 ? 11.324 9.169 29.546 1.00 34.62 47 ILE B N 1
ATOM 3425 C CA . ILE B 1 68 ? 12.536 8.418 29.928 1.00 34.44 47 ILE B CA 1
ATOM 3426 C C . ILE B 1 68 ? 12.801 8.770 31.393 1.00 34.86 47 ILE B C 1
ATOM 3427 O O . ILE B 1 68 ? 12.653 9.932 31.803 1.00 33.09 47 ILE B O 1
ATOM 3432 N N . ARG B 1 69 ? 13.120 7.752 32.192 1.00 36.63 48 ARG B N 1
ATOM 3433 C CA . ARG B 1 69 ? 13.455 7.952 33.609 1.00 36.47 48 ARG B CA 1
ATOM 3434 C C . ARG B 1 69 ? 14.826 7.391 33.879 1.00 36.93 48 ARG B C 1
ATOM 3435 O O . ARG B 1 69 ? 15.018 6.179 33.799 1.00 40.95 48 ARG B O 1
ATOM 3443 N N . THR B 1 70 ? 15.766 8.271 34.190 1.00 37.56 49 THR B N 1
ATOM 3444 C CA . THR B 1 70 ? 17.144 7.874 34.511 1.00 36.83 49 THR B CA 1
ATOM 3445 C C . THR B 1 70 ? 17.314 7.885 36.025 1.00 37.91 49 THR B C 1
ATOM 3446 O O . THR B 1 70 ? 16.438 8.373 36.738 1.00 39.81 49 THR B O 1
ATOM 3450 N N . PRO B 1 71 ? 18.398 7.287 36.538 1.00 38.25 50 PRO B N 1
ATOM 3451 C CA . PRO B 1 71 ? 18.440 7.116 37.986 1.00 36.79 50 PRO B CA 1
ATOM 3452 C C . PRO B 1 71 ? 18.792 8.344 38.737 1.00 38.65 50 PRO B C 1
ATOM 3453 O O . PRO B 1 71 ? 19.239 9.335 38.154 1.00 43.68 50 PRO B O 1
ATOM 3457 N N . ILE B 1 72 ? 18.580 8.298 40.041 1.00 39.38 51 ILE B N 1
ATOM 3458 C CA . ILE B 1 72 ? 18.844 9.451 40.861 1.00 40.62 51 ILE B CA 1
ATOM 3459 C C . ILE B 1 72 ? 20.328 9.666 41.006 1.00 42.33 51 ILE B C 1
ATOM 3460 O O . ILE B 1 72 ? 20.764 10.792 41.143 1.00 40.82 51 ILE B O 1
ATOM 3465 N N . VAL B 1 73 ? 21.095 8.579 40.983 1.00 44.96 52 VAL B N 1
ATOM 3466 C CA . VAL B 1 73 ? 22.539 8.692 40.981 1.00 47.29 52 VAL B CA 1
ATOM 3467 C C . VAL B 1 73 ? 23.138 8.211 39.676 1.00 47.89 52 VAL B C 1
ATOM 3468 O O . VAL B 1 73 ? 22.600 7.316 38.999 1.00 47.26 52 VAL B O 1
ATOM 3472 N N . GLU B 1 74 ? 24.258 8.833 39.332 1.00 47.89 53 GLU B N 1
ATOM 3473 C CA . GLU B 1 74 ? 25.078 8.419 38.201 1.00 48.76 53 GLU B CA 1
ATOM 3474 C C . GLU B 1 74 ? 26.535 8.488 38.631 1.00 48.10 53 GLU B C 1
ATOM 3475 O O . GLU B 1 74 ? 26.860 9.063 39.664 1.00 47.03 53 GLU B O 1
ATOM 3481 N N . HIS B 1 75 ? 27.419 7.929 37.821 1.00 49.34 54 HIS B N 1
ATOM 3482 C CA . HIS B 1 75 ? 28.842 8.078 38.056 1.00 49.20 54 HIS B CA 1
ATOM 3483 C C . HIS B 1 75 ? 29.245 9.532 37.896 1.00 52.38 54 HIS B C 1
ATOM 3484 O O . HIS B 1 75 ? 28.849 10.220 36.951 1.00 50.82 54 HIS B O 1
ATOM 3491 N N . THR B 1 76 ? 30.045 10.013 38.844 1.00 54.21 55 THR B N 1
ATOM 3492 C CA . THR B 1 76 ? 30.358 11.437 38.944 1.00 52.43 55 THR B CA 1
ATOM 3493 C C . THR B 1 76 ? 30.984 12.018 37.675 1.00 52.32 55 THR B C 1
ATOM 3494 O O . THR B 1 76 ? 30.742 13.190 37.312 1.00 50.34 55 THR B O 1
ATOM 3498 N N . PRO B 1 77 ? 31.805 11.213 36.992 1.00 52.06 56 PRO B N 1
ATOM 3499 C CA . PRO B 1 77 ? 32.449 11.789 35.817 1.00 52.33 56 PRO B CA 1
ATOM 3500 C C . PRO B 1 77 ? 31.449 12.267 34.769 1.00 54.06 56 PRO B C 1
ATOM 3501 O O . PRO B 1 77 ? 31.778 13.170 34.001 1.00 58.82 56 PRO B O 1
ATOM 3505 N N . LEU B 1 78 ? 30.235 11.693 34.747 1.00 54.98 57 LEU B N 1
ATOM 3506 C CA . LEU B 1 78 ? 29.165 12.160 33.823 1.00 53.34 57 LEU B CA 1
ATOM 3507 C C . LEU B 1 78 ? 28.916 13.679 33.906 1.00 52.32 57 LEU B C 1
ATOM 3508 O O . LEU B 1 78 ? 28.815 14.377 32.910 1.00 48.58 57 LEU B O 1
ATOM 3513 N N . PHE B 1 79 ? 28.844 14.182 35.120 1.00 55.07 58 PHE B N 1
ATOM 3514 C CA . PHE B 1 79 ? 28.518 15.595 35.345 1.00 57.98 58 PHE B CA 1
ATOM 3515 C C . PHE B 1 79 ? 29.739 16.516 35.174 1.00 61.69 58 PHE B C 1
ATOM 3516 O O . PHE B 1 79 ? 29.605 17.660 34.758 1.00 59.50 58 PHE B O 1
ATOM 3524 N N . THR B 1 80 ? 30.922 15.989 35.474 1.00 66.81 59 THR B N 1
ATOM 3525 C CA . THR B 1 80 ? 32.169 16.705 35.257 1.00 69.97 59 THR B CA 1
ATOM 3526 C C . THR B 1 80 ? 32.395 16.985 33.775 1.00 72.98 59 THR B C 1
ATOM 3527 O O . THR B 1 80 ? 32.917 18.041 33.422 1.00 79.49 59 THR B O 1
ATOM 3531 N N . ARG B 1 81 ? 31.970 16.059 32.915 1.00 72.90 60 ARG B N 1
ATOM 3532 C CA . ARG B 1 81 ? 32.192 16.169 31.469 1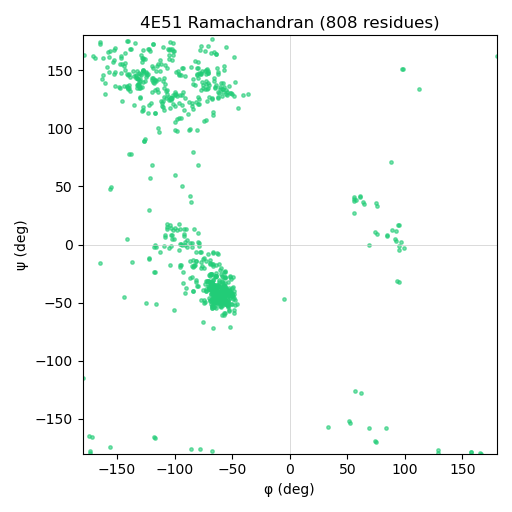.00 71.30 60 ARG B CA 1
ATOM 3533 C C . ARG B 1 81 ? 31.042 16.815 30.738 1.00 69.39 60 ARG B C 1
ATOM 3534 O O . ARG B 1 81 ? 31.262 17.383 29.678 1.00 68.04 60 ARG B O 1
ATOM 3542 N N . ASP B 1 88 ? 30.410 26.623 38.526 1.00 107.75 67 ASP B N 1
ATOM 3543 C CA . ASP B 1 88 ? 29.801 26.641 39.853 1.00 117.12 67 ASP B CA 1
ATOM 3544 C C . ASP B 1 88 ? 29.099 25.316 40.178 1.00 122.36 67 ASP B C 1
ATOM 3545 O O . ASP B 1 88 ? 29.287 24.761 41.265 1.00 127.15 67 ASP B O 1
ATOM 3547 N N . ILE B 1 89 ? 28.304 24.802 39.239 1.00 120.75 68 ILE B N 1
ATOM 3548 C CA . ILE B 1 89 ? 27.567 23.555 39.455 1.00 118.02 68 ILE B CA 1
ATOM 3549 C C . ILE B 1 89 ? 28.513 22.386 39.777 1.00 115.60 68 ILE B C 1
ATOM 3550 O O . ILE B 1 89 ? 28.446 21.803 40.869 1.00 116.28 68 ILE B O 1
ATOM 3552 N N . VAL B 1 90 ? 29.417 22.070 38.853 1.00 108.67 69 VAL B N 1
ATOM 3553 C CA . VAL B 1 90 ? 30.319 20.929 39.039 1.00 105.83 69 VAL B CA 1
ATOM 3554 C C . VAL B 1 90 ? 31.339 21.209 40.159 1.00 101.66 69 VAL B C 1
ATOM 3555 O O . VAL B 1 90 ? 31.720 20.305 40.929 1.00 86.28 69 VAL B O 1
ATOM 3557 N N . GLU B 1 91 ? 31.735 22.474 40.278 1.00 101.73 70 GLU B N 1
ATOM 3558 C CA . GLU B 1 91 ? 32.740 22.860 41.255 1.00 107.31 70 GLU B CA 1
ATOM 3559 C C . GLU B 1 91 ? 32.180 22.676 42.678 1.00 109.09 70 GLU B C 1
ATOM 3560 O O . GLU B 1 91 ? 32.540 21.734 43.376 1.00 107.69 70 GLU B O 1
ATOM 3566 N N . LYS B 1 92 ? 31.253 23.538 43.080 1.00 110.17 71 LYS B N 1
ATOM 3567 C CA . LYS B 1 92 ? 30.770 23.556 44.468 1.00 104.05 71 LYS B CA 1
ATOM 3568 C C . LYS B 1 92 ? 29.547 22.639 44.698 1.00 95.59 71 LYS B C 1
ATOM 3569 O O . LYS B 1 92 ? 29.444 21.949 45.721 1.00 86.49 71 LYS B O 1
ATOM 3571 N N . GLU B 1 93 ? 28.663 22.604 43.702 1.00 87.73 72 GLU B N 1
ATOM 3572 C CA . GLU B 1 93 ? 27.223 22.436 43.946 1.00 81.20 72 GLU B CA 1
ATOM 3573 C C . GLU B 1 93 ? 26.659 21.010 43.876 1.00 68.00 72 GLU B C 1
ATOM 3574 O O . GLU B 1 93 ? 25.475 20.832 44.103 1.00 63.96 72 GLU B O 1
ATOM 3580 N N . MET B 1 94 ? 27.473 19.998 43.618 1.00 61.04 73 MET B N 1
ATOM 3581 C CA . MET B 1 94 ? 26.951 18.627 43.547 1.00 56.65 73 MET B CA 1
ATOM 3582 C C . MET B 1 94 ? 27.117 17.850 44.845 1.00 55.92 73 MET B C 1
ATOM 3583 O O . MET B 1 94 ? 28.087 18.028 45.562 1.00 56.14 73 MET B O 1
ATOM 3588 N N . TYR B 1 95 ? 26.156 16.985 45.140 1.00 55.91 74 TYR B N 1
ATOM 3589 C CA . TYR B 1 95 ? 26.293 16.010 46.218 1.00 54.97 74 TYR B CA 1
ATOM 3590 C C . TYR B 1 95 ? 26.980 14.795 45.642 1.00 54.36 74 TYR B C 1
ATOM 3591 O O . TYR B 1 95 ? 26.340 13.985 44.980 1.00 55.84 74 TYR B O 1
ATOM 3600 N N . SER B 1 96 ? 28.282 14.682 45.871 1.00 56.11 75 SER B N 1
ATOM 3601 C CA . SER B 1 96 ? 29.043 13.517 45.432 1.00 54.24 75 SER B CA 1
ATOM 3602 C C . SER B 1 96 ? 29.504 12.722 46.648 1.00 54.46 75 SER B C 1
ATOM 3603 O O . SER B 1 96 ? 29.614 13.258 47.746 1.00 54.26 75 SER B O 1
ATOM 3606 N N . PHE B 1 97 ? 29.754 11.435 46.455 1.00 54.99 76 PHE B N 1
ATOM 3607 C CA . PHE B 1 97 ? 30.231 10.591 47.538 1.00 55.25 76 PHE B CA 1
ATOM 3608 C C . PHE B 1 97 ? 30.792 9.296 46.986 1.00 56.43 76 PHE B C 1
ATOM 3609 O O . PHE B 1 97 ? 30.712 9.063 45.794 1.00 62.18 76 PHE B O 1
ATOM 3617 N N . VAL B 1 98 ? 31.402 8.480 47.841 1.00 58.41 77 VAL B N 1
ATOM 3618 C CA . VAL B 1 98 ? 32.049 7.246 47.408 1.00 58.54 77 VAL B CA 1
ATOM 3619 C C . VAL B 1 98 ? 31.308 6.052 47.992 1.00 60.10 77 VAL B C 1
ATOM 3620 O O . VAL B 1 98 ? 30.996 6.018 49.181 1.00 58.58 77 VAL B O 1
ATOM 3622 N N . ASP B 1 99 ? 31.013 5.093 47.122 1.00 62.16 78 ASP B N 1
ATOM 3623 C CA . ASP B 1 99 ? 30.264 3.891 47.449 1.00 63.11 78 ASP B CA 1
ATOM 3624 C C . ASP B 1 99 ? 31.088 3.019 48.396 1.00 64.48 78 ASP B C 1
ATOM 3625 O O . ASP B 1 99 ? 32.205 2.639 48.061 1.00 68.49 78 ASP B O 1
ATOM 3630 N N . ALA B 1 100 ? 30.507 2.674 49.546 1.00 65.10 79 ALA B N 1
ATOM 3631 C CA . ALA B 1 100 ? 31.157 1.869 50.589 1.00 64.03 79 ALA B CA 1
ATOM 3632 C C . ALA B 1 100 ? 31.427 0.404 50.194 1.00 65.39 79 ALA B C 1
ATOM 3633 O O . ALA B 1 100 ? 32.405 -0.175 50.648 1.00 67.70 79 ALA B O 1
ATOM 3635 N N . LEU B 1 101 ? 30.558 -0.197 49.387 1.00 69.09 80 LEU B N 1
ATOM 3636 C CA . LEU B 1 101 ? 30.714 -1.599 48.956 1.00 72.74 80 LEU B CA 1
ATOM 3637 C C . LEU B 1 101 ? 31.764 -1.771 47.861 1.00 73.55 80 LEU B C 1
ATOM 3638 O O . LEU B 1 101 ? 32.626 -2.643 47.951 1.00 78.91 80 LEU B O 1
ATOM 3640 N N . ASN B 1 102 ? 31.678 -0.923 46.842 1.00 75.22 81 ASN B N 1
ATOM 3641 C CA . ASN B 1 102 ? 32.426 -1.073 45.574 1.00 73.08 81 ASN B CA 1
ATOM 3642 C C . ASN B 1 102 ? 33.475 0.005 45.367 1.00 70.30 81 ASN B C 1
ATOM 3643 O O . ASN B 1 102 ? 34.226 -0.044 44.402 1.00 68.87 81 ASN B O 1
ATOM 3645 N N . GLY B 1 103 ? 33.507 1.001 46.244 1.00 69.24 82 GLY B N 1
ATOM 3646 C CA . GLY B 1 103 ? 34.405 2.135 46.068 1.00 70.23 82 GLY B CA 1
ATOM 3647 C C . GLY B 1 103 ? 34.137 3.100 44.924 1.00 70.46 82 GLY B C 1
ATOM 3648 O O . GLY B 1 103 ? 34.869 4.074 44.817 1.00 68.06 82 GLY B O 1
ATOM 3649 N N . GLU B 1 104 ? 33.090 2.886 44.110 1.00 71.76 83 GLU B N 1
ATOM 3650 C CA . GLU B 1 104 ? 32.841 3.733 42.901 1.00 71.45 83 GLU B CA 1
ATOM 3651 C C . GLU B 1 104 ? 32.363 5.167 43.264 1.00 71.12 83 GLU B C 1
ATOM 3652 O O . GLU B 1 104 ? 31.707 5.386 44.302 1.00 72.21 83 GLU B O 1
ATOM 3654 N N . ASN B 1 105 ? 32.697 6.144 42.422 1.00 69.40 84 ASN B N 1
ATOM 3655 C CA . ASN B 1 105 ? 32.318 7.542 42.691 1.00 67.64 84 ASN B CA 1
ATOM 3656 C C . ASN B 1 105 ? 30.900 7.914 42.128 1.00 66.41 84 ASN B C 1
ATOM 3657 O O . ASN B 1 105 ? 30.606 7.782 40.920 1.00 70.19 84 ASN B O 1
ATOM 3662 N N . LEU B 1 106 ? 30.024 8.372 43.024 1.00 59.09 85 LEU B N 1
ATOM 3663 C CA . LEU B 1 106 ? 28.611 8.565 42.713 1.00 54.06 85 LEU B CA 1
ATOM 3664 C C . LEU B 1 106 ? 28.172 9.967 43.071 1.00 52.11 85 LEU B C 1
ATOM 3665 O O . LEU B 1 106 ? 28.711 10.581 43.992 1.00 51.29 85 LEU B O 1
ATOM 3670 N N . THR B 1 107 ? 27.193 10.462 42.324 1.00 50.06 86 THR B N 1
ATOM 3671 C CA . THR B 1 107 ? 26.664 11.792 42.511 1.00 50.45 86 THR B CA 1
ATOM 3672 C C . THR B 1 107 ? 25.135 11.784 42.348 1.00 50.92 86 THR B C 1
ATOM 3673 O O . THR B 1 107 ? 24.609 11.149 41.430 1.00 51.85 86 THR B O 1
ATOM 3677 N N . LEU B 1 108 ? 24.438 12.504 43.225 1.00 48.80 87 LEU B N 1
ATOM 3678 C CA . LEU B 1 108 ? 23.016 12.767 43.035 1.00 45.45 87 LEU B CA 1
ATOM 3679 C C . LEU B 1 108 ? 22.897 13.762 41.883 1.00 44.84 87 LEU B C 1
ATOM 3680 O O . LEU B 1 108 ? 23.510 14.833 41.893 1.00 44.90 87 LEU B O 1
ATOM 3685 N N . ARG B 1 109 ? 22.139 13.380 40.865 1.00 43.58 88 ARG B N 1
ATOM 3686 C CA . ARG B 1 109 ? 22.002 14.190 39.677 1.00 41.97 88 ARG B CA 1
ATOM 3687 C C . ARG B 1 109 ? 21.609 15.621 40.019 1.00 42.01 88 ARG B C 1
ATOM 3688 O O . ARG B 1 109 ? 20.653 15.853 40.764 1.00 40.15 88 ARG B O 1
ATOM 3696 N N . PRO B 1 110 ? 22.337 16.588 39.447 1.00 43.29 89 PRO B N 1
ATOM 3697 C CA . PRO B 1 110 ? 22.014 18.001 39.579 1.00 42.50 89 PRO B CA 1
ATOM 3698 C C . PRO B 1 110 ? 21.154 18.515 38.454 1.00 42.46 89 PRO B C 1
ATOM 3699 O O . PRO B 1 110 ? 20.745 19.679 38.476 1.00 45.34 89 PRO B O 1
ATOM 3703 N N . GLU B 1 111 ? 20.823 17.633 37.515 1.00 43.23 90 GLU B N 1
ATOM 3704 C CA . GLU B 1 111 ? 20.398 18.020 36.177 1.00 42.96 90 GLU B CA 1
ATOM 3705 C C . GLU B 1 111 ? 20.103 16.708 35.466 1.00 42.08 90 GLU B C 1
ATOM 3706 O O . GLU B 1 111 ? 20.542 15.668 35.952 1.00 43.92 90 GLU B O 1
ATOM 3712 N N . ASN B 1 112 ? 19.371 16.704 34.346 1.00 40.35 91 ASN B N 1
ATOM 3713 C CA . ASN B 1 112 ? 19.050 15.421 33.646 1.00 37.76 91 ASN B CA 1
ATOM 3714 C C . ASN B 1 112 ? 19.496 15.305 32.178 1.00 38.10 91 ASN B C 1
ATOM 3715 O O . ASN B 1 112 ? 19.485 14.199 31.620 1.00 38.94 91 ASN B O 1
ATOM 3720 N N . THR B 1 113 ? 19.897 16.401 31.536 1.00 36.39 92 THR B N 1
ATOM 3721 C CA . THR B 1 113 ? 20.293 16.312 30.132 1.00 36.30 92 THR B CA 1
ATOM 3722 C C . THR B 1 113 ? 21.456 15.311 29.878 1.00 38.06 92 THR B C 1
ATOM 3723 O O . THR B 1 113 ? 21.393 14.521 28.934 1.00 42.33 92 THR B O 1
ATOM 3727 N N . ALA B 1 114 ? 22.517 15.369 30.672 1.00 37.30 93 ALA B N 1
ATOM 3728 C CA . ALA B 1 114 ? 23.668 14.484 30.465 1.00 38.01 93 ALA B CA 1
ATOM 3729 C C . ALA B 1 114 ? 23.309 13.012 30.679 1.00 38.42 93 ALA B C 1
ATOM 3730 O O . ALA B 1 114 ? 23.796 12.124 29.967 1.00 37.33 93 ALA B O 1
ATOM 3732 N N . ALA B 1 115 ? 22.458 12.763 31.667 1.00 37.97 94 ALA B N 1
ATOM 3733 C CA . ALA B 1 115 ? 22.023 11.406 31.931 1.00 39.00 94 ALA B CA 1
ATOM 3734 C C . ALA B 1 115 ? 21.135 10.874 30.771 1.00 39.06 94 ALA B C 1
ATOM 3735 O O . ALA B 1 115 ? 21.131 9.667 30.474 1.00 40.48 94 ALA B O 1
ATOM 3737 N N . VAL B 1 116 ? 20.383 11.758 30.123 1.00 37.04 95 VAL B N 1
ATOM 3738 C CA . VAL B 1 116 ? 19.562 11.338 28.991 1.00 35.76 95 VAL B CA 1
ATOM 3739 C C . VAL B 1 116 ? 20.487 10.932 27.861 1.00 36.73 95 VAL B C 1
ATOM 3740 O O . VAL B 1 116 ? 20.377 9.822 27.260 1.00 33.87 95 VAL B O 1
ATOM 3744 N N . VAL B 1 117 ? 21.438 11.817 27.598 1.00 38.05 96 VAL B N 1
ATOM 3745 C CA . VAL B 1 117 ? 22.473 11.503 26.635 1.00 38.81 96 VAL B CA 1
ATOM 3746 C C . VAL B 1 117 ? 23.172 10.180 26.970 1.00 39.96 96 VAL B C 1
ATOM 3747 O O . VAL B 1 117 ? 23.352 9.361 26.096 1.00 43.92 96 VAL B O 1
ATOM 3751 N N . ARG B 1 118 ? 23.504 9.962 28.232 1.00 39.12 97 ARG B 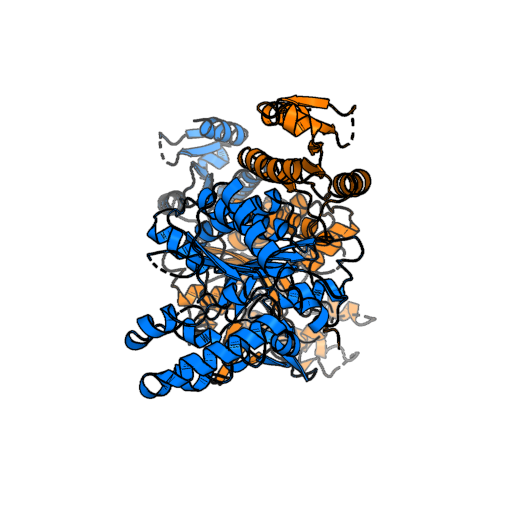N 1
ATOM 3752 C CA . ARG B 1 118 ? 24.116 8.706 28.685 1.00 39.20 97 ARG B CA 1
ATOM 3753 C C . ARG B 1 118 ? 23.265 7.464 28.387 1.00 41.17 97 ARG B C 1
ATOM 3754 O O . ARG B 1 118 ? 23.783 6.438 27.955 1.00 43.63 97 ARG B O 1
ATOM 3762 N N . ALA B 1 119 ? 21.962 7.536 28.645 1.00 41.54 98 ALA B N 1
ATOM 3763 C CA . ALA B 1 119 ? 21.088 6.431 28.305 1.00 39.79 98 ALA B CA 1
ATOM 3764 C C . ALA B 1 119 ? 20.943 6.293 26.805 1.00 40.91 98 ALA B C 1
ATOM 3765 O O . ALA B 1 119 ? 20.892 5.187 26.292 1.00 44.30 98 ALA B O 1
ATOM 3767 N N . ALA B 1 120 ? 20.855 7.405 26.086 1.00 41.25 99 ALA B N 1
ATOM 3768 C CA . ALA B 1 120 ? 20.648 7.305 24.642 1.00 42.36 99 ALA B CA 1
ATOM 3769 C C . ALA B 1 120 ? 21.809 6.539 24.032 1.00 45.34 99 ALA B C 1
ATOM 3770 O O . ALA B 1 120 ? 21.630 5.724 23.123 1.00 44.30 99 ALA B O 1
ATOM 3772 N N . ILE B 1 121 ? 23.015 6.833 24.522 1.00 45.98 100 ILE B N 1
ATOM 3773 C CA . ILE B 1 121 ? 24.207 6.190 24.008 1.00 45.04 100 ILE B CA 1
ATOM 3774 C C . ILE B 1 121 ? 24.284 4.753 24.504 1.00 44.56 100 ILE B C 1
ATOM 3775 O O . ILE B 1 121 ? 24.506 3.843 23.731 1.00 43.60 100 ILE B O 1
ATOM 3780 N N . GLU B 1 122 ? 24.082 4.554 25.792 1.00 44.05 101 GLU B N 1
ATOM 3781 C CA . GLU B 1 122 ? 24.150 3.222 26.350 1.00 45.17 101 GLU B CA 1
ATOM 3782 C C . GLU B 1 122 ? 23.169 2.264 25.698 1.00 44.18 101 GLU B C 1
ATOM 3783 O O . GLU B 1 122 ? 23.510 1.117 25.452 1.00 43.94 101 GLU B O 1
ATOM 3789 N N . HIS B 1 123 ? 21.971 2.728 25.378 1.00 44.79 102 HIS B N 1
ATOM 3790 C CA . HIS B 1 123 ? 20.928 1.831 24.842 1.00 45.20 102 HIS B CA 1
ATOM 3791 C C . HIS B 1 123 ? 20.698 1.921 23.354 1.00 46.03 102 HIS B C 1
ATOM 3792 O O . HIS B 1 123 ? 19.761 1.315 22.833 1.00 44.12 102 HIS B O 1
ATOM 3799 N N . ASN B 1 124 ? 21.550 2.666 22.654 1.00 48.97 103 ASN B N 1
ATOM 3800 C CA . ASN B 1 124 ? 21.500 2.740 21.190 1.00 51.81 103 ASN B CA 1
ATOM 3801 C C . ASN B 1 124 ? 20.154 3.298 20.689 1.00 48.65 103 ASN B C 1
ATOM 3802 O O . ASN B 1 124 ? 19.589 2.831 19.699 1.00 47.61 103 ASN B O 1
ATOM 3807 N N . MET B 1 125 ? 19.668 4.325 21.377 1.00 47.95 104 MET B N 1
ATOM 3808 C CA . MET B 1 125 ? 18.340 4.861 21.122 1.00 48.01 104 MET B CA 1
ATOM 3809 C C . MET B 1 125 ? 18.222 5.571 19.774 1.00 47.58 104 MET B C 1
ATOM 3810 O O . MET B 1 125 ? 17.139 5.601 19.198 1.00 49.12 104 MET B O 1
ATOM 3815 N N . LEU B 1 126 ? 19.315 6.118 19.253 1.00 46.76 105 LEU B N 1
ATOM 3816 C CA . LEU B 1 126 ? 19.243 6.888 18.013 1.00 47.83 105 LEU B CA 1
ATOM 3817 C C . LEU B 1 126 ? 19.488 6.074 16.733 1.00 50.05 105 LEU B C 1
ATOM 3818 O O . LEU B 1 126 ? 19.524 6.630 15.629 1.00 47.77 105 LEU B O 1
ATOM 3823 N N . TYR B 1 127 ? 19.579 4.755 16.873 1.00 57.45 106 TYR B N 1
ATOM 3824 C CA . TYR B 1 127 ? 19.899 3.888 15.743 1.00 62.15 106 TYR B CA 1
ATOM 3825 C C . TYR B 1 127 ? 18.825 4.038 14.671 1.00 59.67 106 TYR B C 1
ATOM 3826 O O . TYR B 1 127 ? 19.140 4.175 13.512 1.00 60.70 106 TYR B O 1
ATOM 3835 N N . ASP B 1 128 ? 17.562 4.048 15.069 1.00 58.56 107 ASP B N 1
ATOM 3836 C CA . ASP B 1 128 ? 16.440 4.090 14.121 1.00 56.60 107 ASP B CA 1
ATOM 3837 C C . ASP B 1 128 ? 15.886 5.512 13.936 1.00 53.40 107 ASP B C 1
ATOM 3838 O O . ASP B 1 128 ? 14.809 5.685 13.385 1.00 52.92 107 ASP B O 1
ATOM 3843 N N . GLY B 1 129 ? 16.607 6.525 14.412 1.00 49.92 108 GLY B N 1
ATOM 3844 C CA . GLY B 1 129 ? 16.221 7.915 14.187 1.00 46.43 108 GLY B CA 1
ATOM 3845 C C . GLY B 1 129 ? 16.172 8.763 15.443 1.00 43.06 108 GLY B C 1
ATOM 3846 O O . GLY B 1 129 ? 16.421 8.290 16.548 1.00 41.00 108 GLY B O 1
ATOM 3847 N N . PRO B 1 130 ? 15.812 10.030 15.283 1.00 40.78 109 PRO B N 1
ATOM 3848 C CA . PRO B 1 130 ? 15.773 10.967 16.397 1.00 39.19 109 PRO B CA 1
ATOM 3849 C C . PRO B 1 130 ? 14.658 10.640 17.391 1.00 38.44 109 PRO B C 1
ATOM 3850 O O . PRO B 1 130 ? 13.784 9.836 17.106 1.00 39.84 109 PRO B O 1
ATOM 3854 N N . LYS B 1 131 ? 14.727 11.229 18.574 1.00 38.37 110 LYS B N 1
ATOM 3855 C CA . LYS B 1 131 ? 13.835 10.869 19.669 1.00 36.82 110 LYS B CA 1
ATOM 3856 C C . LYS B 1 131 ? 13.373 12.103 20.400 1.00 33.95 110 LYS B C 1
ATOM 3857 O O . LYS B 1 131 ? 14.182 12.973 20.730 1.00 32.46 110 LYS B O 1
ATOM 3863 N N . ARG B 1 132 ? 12.063 12.170 20.635 1.00 32.53 111 ARG B N 1
ATOM 3864 C CA . ARG B 1 132 ? 11.489 13.220 21.458 1.00 33.60 111 ARG B CA 1
ATOM 3865 C C . ARG B 1 132 ? 11.300 12.719 22.886 1.00 34.54 111 ARG B C 1
ATOM 3866 O O . ARG B 1 132 ? 10.423 11.890 23.136 1.00 35.93 111 ARG B O 1
ATOM 3874 N N . LEU B 1 133 ? 12.104 13.219 23.824 1.00 34.26 112 LEU B N 1
ATOM 3875 C CA . LEU B 1 133 ? 12.084 12.703 25.206 1.00 33.33 112 LEU B CA 1
ATOM 3876 C C . LEU B 1 133 ? 11.661 13.738 26.252 1.00 32.60 112 LEU B C 1
ATOM 3877 O O . LEU B 1 133 ? 12.005 14.914 26.149 1.00 31.60 112 LEU B O 1
ATOM 3882 N N . TRP B 1 134 ? 10.883 13.302 27.245 1.00 32.72 113 TRP B N 1
ATOM 3883 C CA . TRP B 1 134 ? 10.660 14.111 28.434 1.00 31.61 113 TRP B CA 1
ATOM 3884 C C . TRP B 1 134 ? 10.949 13.379 29.722 1.00 32.13 113 TRP B C 1
ATOM 3885 O O . TRP B 1 134 ? 10.967 12.146 29.776 1.00 29.96 113 TRP B O 1
ATOM 3896 N N . TYR B 1 135 ? 11.179 14.157 30.778 1.00 32.92 114 TYR B N 1
ATOM 3897 C CA . TYR B 1 135 ? 11.488 13.598 32.077 1.00 33.61 114 TYR B CA 1
ATOM 3898 C C . TYR B 1 135 ? 10.951 14.490 33.167 1.00 33.64 114 TYR B C 1
ATOM 3899 O O . TYR B 1 135 ? 10.765 15.691 32.965 1.00 32.92 114 TYR B O 1
ATOM 3908 N N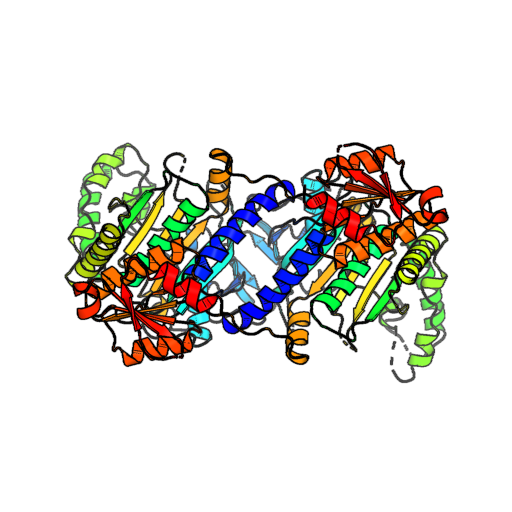 . ILE B 1 136 ? 10.714 13.876 34.330 1.00 34.45 115 ILE B N 1
ATOM 3909 C CA . ILE B 1 136 ? 10.289 14.606 35.512 1.00 35.71 115 ILE B CA 1
ATOM 3910 C C . ILE B 1 136 ? 10.831 13.930 36.768 1.00 37.46 115 ILE B C 1
ATOM 3911 O O . ILE B 1 136 ? 10.773 12.702 36.913 1.00 37.10 115 ILE B O 1
ATOM 3916 N N . GLY B 1 137 ? 11.348 14.730 37.693 1.00 37.36 116 GLY B N 1
ATOM 3917 C CA . GLY B 1 137 ? 11.852 14.167 38.935 1.00 35.45 116 GLY B CA 1
ATOM 3918 C C . GLY B 1 137 ? 12.713 15.115 39.708 1.00 35.05 116 GLY B C 1
ATOM 3919 O O . GLY B 1 137 ? 12.889 16.268 39.317 1.00 36.37 116 GLY B O 1
ATOM 3920 N N . PRO B 1 138 ? 13.216 14.652 40.847 1.00 36.19 117 PRO B N 1
ATOM 3921 C CA . PRO B 1 138 ? 14.030 15.495 41.723 1.00 37.21 117 PRO B CA 1
ATOM 3922 C C . PRO B 1 138 ? 15.455 15.591 41.249 1.00 37.96 117 PRO B C 1
ATOM 3923 O O . PRO B 1 138 ? 16.001 14.616 40.714 1.00 35.00 117 PRO B O 1
ATOM 3927 N N . MET B 1 139 ? 16.026 16.775 41.484 1.00 39.92 118 MET B N 1
ATOM 3928 C CA . MET B 1 139 ? 17.422 17.113 41.224 1.00 40.53 118 MET B CA 1
ATOM 3929 C C . MET B 1 139 ? 18.033 17.711 42.495 1.00 41.72 118 MET B C 1
ATOM 3930 O O . MET B 1 139 ? 17.304 18.174 43.377 1.00 39.11 118 MET B O 1
ATOM 3935 N N . PHE B 1 140 ? 19.363 17.710 42.587 1.00 44.70 119 PHE B N 1
ATOM 3936 C CA . PHE B 1 140 ? 20.050 18.087 43.840 1.00 46.67 119 PHE B CA 1
ATOM 3937 C C . PHE B 1 140 ? 21.158 19.091 43.662 1.00 47.45 119 PHE B C 1
ATOM 3938 O O . PHE B 1 140 ? 21.953 18.951 42.759 1.00 47.25 119 PHE B O 1
ATOM 3946 N N . ARG B 1 141 ? 21.195 20.101 44.532 1.00 51.56 120 ARG B N 1
ATOM 3947 C CA . ARG B 1 141 ? 22.190 21.181 44.479 1.00 56.62 120 ARG B CA 1
ATOM 3948 C C . ARG B 1 141 ? 22.725 21.459 45.887 1.00 62.61 120 ARG B C 1
ATOM 3949 O O . ARG B 1 141 ? 21.967 21.809 46.781 1.00 70.01 120 ARG B O 1
ATOM 3951 N N . HIS B 1 142 ? 24.037 21.303 46.062 1.00 68.74 121 HIS B N 1
ATOM 3952 C CA . HIS B 1 142 ? 24.751 21.480 47.352 1.00 69.57 121 HIS B CA 1
ATOM 3953 C C . HIS B 1 142 ? 25.013 22.949 47.664 1.00 72.54 121 HIS B C 1
ATOM 3954 O O . HIS B 1 142 ? 25.579 23.684 46.853 1.00 73.21 121 HIS B O 1
ATOM 3961 N N . GLU B 1 143 ? 24.613 23.398 48.849 1.00 76.66 122 GLU B N 1
ATOM 3962 C CA . GLU B 1 143 ? 24.521 24.845 49.130 1.00 76.46 122 GLU B CA 1
ATOM 3963 C C . GLU B 1 143 ? 24.041 25.079 50.573 1.00 76.69 122 GLU B C 1
ATOM 3964 O O . GLU B 1 143 ? 24.673 24.648 51.537 1.00 70.29 122 GLU B O 1
ATOM 3966 N N . ARG B 1 149 ? 17.182 28.452 47.051 1.00 80.70 128 ARG B N 1
ATOM 3967 C CA . ARG B 1 149 ? 16.703 28.038 48.375 1.00 76.77 128 ARG B CA 1
ATOM 3968 C C . ARG B 1 149 ? 16.463 26.508 48.508 1.00 74.00 128 ARG B C 1
ATOM 3969 O O . ARG B 1 149 ? 16.399 25.994 49.634 1.00 71.29 128 ARG B O 1
ATOM 3971 N N . TYR B 1 150 ? 16.337 25.786 47.383 1.00 67.44 129 TYR B N 1
ATOM 3972 C CA . TYR B 1 150 ? 16.054 24.334 47.426 1.00 62.33 129 TYR B CA 1
ATOM 3973 C C . TYR B 1 150 ? 17.291 23.492 47.107 1.00 57.92 129 TYR B C 1
ATOM 3974 O O . TYR B 1 150 ? 17.799 23.542 46.007 1.00 58.57 129 TYR B O 1
ATOM 3983 N N . ARG B 1 151 ? 17.739 22.691 48.062 1.00 57.04 130 ARG B N 1
ATOM 3984 C CA . ARG B 1 151 ? 18.809 21.717 47.829 1.00 57.42 130 ARG B CA 1
ATOM 3985 C C . ARG B 1 151 ? 18.247 20.446 47.144 1.00 53.26 130 ARG B C 1
ATOM 3986 O O . ARG B 1 151 ? 18.902 19.870 46.290 1.00 52.35 130 ARG B O 1
ATOM 3994 N N . GLN B 1 152 ? 17.026 20.035 47.485 1.00 48.73 131 GLN B N 1
ATOM 3995 C CA . GLN B 1 152 ? 16.267 19.112 46.619 1.00 45.03 131 GLN B CA 1
ATOM 3996 C C . GLN B 1 152 ? 15.235 19.935 45.903 1.00 42.34 131 GLN B C 1
ATOM 3997 O O . GLN B 1 152 ? 14.472 20.637 46.530 1.00 41.09 131 GLN B O 1
ATOM 4003 N N . PHE B 1 153 ? 15.210 19.855 44.582 1.00 43.28 132 PHE B N 1
ATOM 4004 C CA . PHE B 1 153 ? 14.181 20.552 43.810 1.00 43.15 132 PHE B CA 1
ATOM 4005 C C . PHE B 1 153 ? 13.747 19.658 42.656 1.00 42.12 132 PHE B C 1
ATOM 4006 O O . PHE B 1 153 ? 14.299 18.566 42.488 1.00 43.75 132 PHE B O 1
ATOM 4014 N N . HIS B 1 154 ? 12.737 20.096 41.900 1.00 39.91 133 HIS B N 1
ATOM 4015 C CA . HIS B 1 154 ? 12.143 19.259 40.881 1.00 39.27 133 HIS B CA 1
ATOM 4016 C C . HIS B 1 154 ? 12.083 19.919 39.529 1.00 40.39 133 HIS B C 1
ATOM 4017 O O . HIS B 1 154 ? 11.810 21.128 39.399 1.00 38.49 133 HIS B O 1
ATOM 4024 N N . GLN B 1 155 ? 12.361 19.112 38.503 1.00 39.75 134 GLN B N 1
ATOM 4025 C CA . GLN B 1 155 ? 12.337 19.583 37.136 1.00 38.42 134 GLN B CA 1
ATOM 4026 C C . GLN B 1 155 ? 11.422 18.739 36.341 1.00 37.47 134 GLN B C 1
ATOM 4027 O O . GLN B 1 155 ? 11.328 17.508 36.555 1.00 35.75 134 GLN B O 1
ATOM 4033 N N . VAL B 1 156 ? 10.799 19.397 35.370 1.00 36.66 135 VAL B N 1
ATOM 4034 C CA . VAL B 1 156 ? 10.295 18.693 34.187 1.00 35.45 135 VAL B CA 1
ATOM 4035 C C . VAL B 1 156 ? 11.079 19.261 33.006 1.00 34.75 135 VAL B C 1
ATOM 4036 O O . VAL B 1 156 ? 11.365 20.461 32.945 1.00 32.98 135 VAL B O 1
ATOM 4040 N N . GLY B 1 157 ? 11.427 18.391 32.072 1.00 34.65 136 GLY B N 1
ATOM 4041 C CA . GLY B 1 157 ? 12.198 18.826 30.927 1.00 34.84 136 GLY B CA 1
ATOM 4042 C C . GLY B 1 157 ? 12.042 17.945 29.716 1.00 33.20 136 GLY B C 1
ATOM 4043 O O . GLY B 1 157 ? 11.514 16.832 29.815 1.00 32.33 136 GLY B O 1
ATOM 4044 N N . VAL B 1 158 ? 12.499 18.469 28.581 1.00 32.01 137 VAL B N 1
ATOM 4045 C CA . VAL B 1 158 ? 12.453 17.756 27.316 1.00 32.16 137 VAL B CA 1
ATOM 4046 C C . VAL B 1 158 ? 13.835 17.748 26.686 1.00 34.16 137 VAL B C 1
ATOM 4047 O O . VAL B 1 158 ? 14.644 18.677 26.905 1.00 37.58 137 VAL B O 1
ATOM 4051 N N . GLU B 1 159 ? 14.124 16.687 25.939 1.00 34.40 138 GLU B N 1
ATOM 4052 C CA . GLU B 1 159 ? 15.271 16.675 25.045 1.00 35.35 138 GLU B CA 1
ATOM 4053 C C . GLU B 1 159 ? 14.800 16.213 23.679 1.00 36.06 138 GLU B C 1
ATOM 4054 O O . GLU B 1 159 ? 14.172 15.162 23.564 1.00 39.41 138 GLU B O 1
ATOM 4060 N N . ALA B 1 160 ? 15.092 16.996 22.651 1.00 36.06 139 ALA B N 1
ATOM 4061 C CA . ALA B 1 160 ? 14.893 16.578 21.262 1.00 36.14 139 ALA B CA 1
ATOM 4062 C C . ALA B 1 160 ? 16.249 16.098 20.782 1.00 38.06 139 ALA B C 1
ATOM 4063 O O . ALA B 1 160 ? 17.110 16.911 20.430 1.00 35.87 139 ALA B O 1
ATOM 4065 N N . LEU B 1 161 ? 16.457 14.774 20.818 1.00 40.32 140 LEU B N 1
ATOM 4066 C CA . LEU B 1 161 ? 17.769 14.189 20.521 1.00 40.59 140 LEU B CA 1
ATOM 4067 C C . LEU B 1 161 ? 17.846 13.798 19.060 1.00 41.04 140 LEU B C 1
ATOM 4068 O O . LEU B 1 161 ? 16.983 13.067 18.578 1.00 41.97 140 LEU B O 1
ATOM 4073 N N . GLY B 1 162 ? 18.892 14.242 18.372 1.00 41.02 141 GLY B N 1
ATOM 4074 C CA . GLY B 1 162 ? 19.090 13.912 16.964 1.00 41.32 141 GLY B CA 1
ATOM 4075 C C . GLY B 1 162 ? 18.519 14.872 15.938 1.00 41.72 141 GLY B C 1
ATOM 4076 O O . GLY B 1 162 ? 18.573 14.591 14.749 1.00 45.02 141 GLY B O 1
ATOM 4077 N N . PHE B 1 163 ? 17.961 15.992 16.371 1.00 41.07 142 PHE B N 1
ATOM 4078 C CA . PHE B 1 163 ? 17.373 16.933 15.443 1.00 40.29 142 PHE B CA 1
ATOM 4079 C C . PHE B 1 163 ? 18.307 18.113 15.300 1.00 39.34 142 PHE B C 1
ATOM 4080 O O . PHE B 1 163 ? 18.675 18.708 16.294 1.00 44.81 142 PHE B O 1
ATOM 4088 N N . ALA B 1 164 ? 18.680 18.464 14.088 1.00 36.94 143 ALA B N 1
ATOM 4089 C CA . ALA B 1 164 ? 19.573 19.599 13.851 1.00 37.89 143 ALA B CA 1
ATOM 4090 C C . ALA B 1 164 ? 18.910 20.940 14.102 1.00 37.43 143 ALA B C 1
ATOM 4091 O O . ALA B 1 164 ? 19.561 21.908 14.491 1.00 36.05 143 ALA B O 1
ATOM 4093 N N . GLY B 1 165 ? 17.607 20.981 13.856 1.00 38.32 144 GLY B N 1
ATOM 4094 C CA . GLY B 1 165 ? 16.861 22.207 13.951 1.00 38.75 144 GLY B CA 1
ATOM 4095 C C . GLY B 1 165 ? 17.159 23.104 12.765 1.00 38.88 144 GLY B C 1
ATOM 4096 O O . GLY B 1 165 ? 17.810 22.697 11.809 1.00 39.48 144 GLY B O 1
ATOM 4097 N N . PRO B 1 166 ? 16.707 24.342 12.831 1.00 37.10 145 PRO B N 1
ATOM 4098 C CA . PRO B 1 166 ? 16.036 25.005 13.929 1.00 37.87 145 PRO B CA 1
ATOM 4099 C C . PRO B 1 166 ? 14.525 24.707 14.102 1.00 37.71 145 PRO B C 1
ATOM 4100 O O . PRO B 1 166 ? 13.894 25.289 15.022 1.00 35.58 145 PRO B O 1
ATOM 4104 N N . ASP B 1 167 ? 13.949 23.832 13.274 1.00 35.23 146 ASP B N 1
ATOM 4105 C CA . ASP B 1 167 ? 12.555 23.444 13.512 1.00 35.16 146 ASP B CA 1
ATOM 4106 C C . ASP B 1 167 ? 12.335 22.864 14.920 1.00 35.86 146 ASP B C 1
ATOM 4107 O O . ASP B 1 167 ? 11.432 23.292 15.645 1.00 37.31 146 ASP B O 1
ATOM 4112 N N . ALA B 1 168 ? 13.176 21.935 15.344 1.00 35.26 147 ALA B N 1
ATOM 4113 C CA . ALA B 1 168 ? 12.954 21.323 16.639 1.00 34.28 147 ALA B CA 1
ATOM 4114 C C . ALA B 1 168 ? 13.064 22.406 17.706 1.00 34.82 147 ALA B C 1
ATOM 4115 O O . ALA B 1 168 ? 12.247 22.426 18.638 1.00 35.77 147 ALA B O 1
ATOM 4117 N N . ASP B 1 169 ? 14.057 23.312 17.566 1.00 34.54 148 ASP B N 1
ATOM 4118 C CA . ASP B 1 169 ? 14.200 24.462 18.494 1.00 33.88 148 ASP B CA 1
ATOM 4119 C C . ASP B 1 169 ? 12.870 25.218 18.637 1.00 33.18 148 ASP B C 1
ATOM 4120 O O . ASP B 1 169 ? 12.381 25.472 19.741 1.00 32.55 148 ASP B O 1
ATOM 4125 N N . ALA B 1 170 ? 12.269 25.572 17.509 1.00 33.28 149 ALA B N 1
ATOM 4126 C CA . ALA B 1 170 ? 10.983 26.279 17.530 1.00 31.97 149 ALA B CA 1
ATOM 4127 C C . ALA B 1 170 ? 9.920 25.479 18.307 1.00 31.18 149 ALA B C 1
ATOM 4128 O O . ALA B 1 170 ? 9.223 26.000 19.171 1.00 29.24 149 ALA B O 1
ATOM 4130 N N . GLU B 1 171 ? 9.836 24.193 17.998 1.00 31.17 150 GLU B N 1
ATOM 4131 C CA . GLU B 1 171 ? 8.862 23.326 18.620 1.00 31.47 150 GLU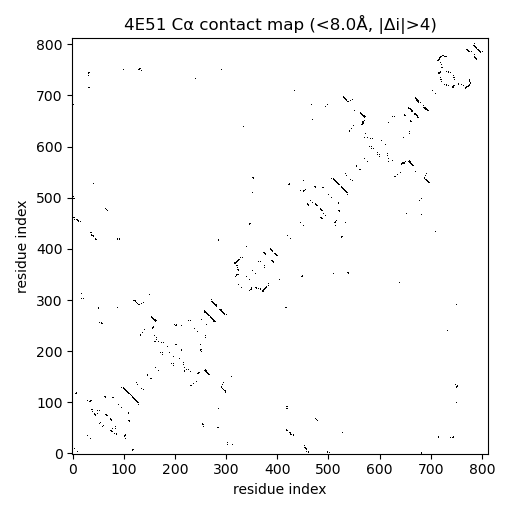 B CA 1
ATOM 4132 C C . GLU B 1 171 ? 8.990 23.421 20.133 1.00 31.70 150 GLU B C 1
ATOM 4133 O O . GLU B 1 171 ? 8.011 23.656 20.822 1.00 32.10 150 GLU B O 1
ATOM 4139 N N . ILE B 1 172 ? 10.193 23.233 20.664 1.00 31.43 151 ILE B N 1
ATOM 4140 C CA . ILE B 1 172 ? 10.299 23.079 22.094 1.00 31.48 151 ILE B CA 1
ATOM 4141 C C . ILE B 1 172 ? 10.026 24.398 22.778 1.00 32.56 151 ILE B C 1
ATOM 4142 O O . ILE B 1 172 ? 9.509 24.425 23.895 1.00 32.46 151 ILE B O 1
ATOM 4147 N N . VAL B 1 173 ? 10.366 25.501 22.116 1.00 33.39 152 VAL B N 1
ATOM 4148 C CA . VAL B 1 173 ? 10.073 26.826 22.672 1.00 33.39 152 VAL B CA 1
ATOM 4149 C C . VAL B 1 173 ? 8.573 26.953 22.740 1.00 32.41 152 VAL B C 1
ATOM 4150 O O . VAL B 1 173 ? 8.009 27.441 23.728 1.00 35.28 152 VAL B O 1
ATOM 4154 N N . MET B 1 174 ? 7.915 26.494 21.704 1.00 31.99 153 MET B N 1
ATOM 4155 C CA . MET B 1 174 ? 6.457 26.603 21.620 1.00 33.36 153 MET B CA 1
ATOM 4156 C C . MET B 1 174 ? 5.749 25.731 22.651 1.00 33.38 153 MET B C 1
ATOM 4157 O O . MET B 1 174 ? 4.696 26.099 23.183 1.00 33.84 153 MET B O 1
ATOM 4162 N N . MET B 1 175 ? 6.349 24.594 22.977 1.00 33.17 154 MET B N 1
ATOM 4163 C CA . MET B 1 175 ? 5.808 23.776 24.037 1.00 34.26 154 MET B CA 1
ATOM 4164 C C . MET B 1 175 ? 5.688 24.594 25.344 1.00 33.27 154 MET B C 1
ATOM 4165 O O . MET B 1 175 ? 4.666 24.513 26.028 1.00 33.73 154 MET B O 1
ATOM 4170 N N . CYS B 1 176 ? 6.702 25.404 25.665 1.00 33.40 155 CYS B N 1
ATOM 4171 C CA . CYS B 1 176 ? 6.691 26.232 26.885 1.00 34.15 155 CYS B CA 1
ATOM 4172 C C . CYS B 1 176 ? 5.546 27.203 26.832 1.00 33.78 155 CYS B C 1
ATOM 4173 O O . CYS B 1 176 ? 4.831 27.355 27.808 1.00 32.03 155 CYS B O 1
ATOM 4176 N N . GLN B 1 177 ? 5.355 27.854 25.688 1.00 35.89 156 GLN B N 1
ATOM 4177 C CA . GLN B 1 177 ? 4.291 28.862 25.617 1.00 37.96 156 GLN B CA 1
ATOM 4178 C C . GLN B 1 177 ? 2.925 28.250 25.885 1.00 36.04 156 GLN B C 1
ATOM 4179 O O . GLN B 1 177 ? 2.142 28.763 26.682 1.00 39.99 156 GLN B O 1
ATOM 4185 N N . ARG B 1 178 ? 2.665 27.130 25.256 1.00 35.13 157 ARG B N 1
ATOM 4186 C CA . ARG B 1 178 ? 1.428 26.400 25.496 1.00 36.06 157 ARG B CA 1
ATOM 4187 C C . ARG B 1 178 ? 1.245 26.052 26.955 1.00 35.50 157 ARG B C 1
ATOM 4188 O O . ARG B 1 178 ? 0.132 26.155 27.469 1.00 35.29 157 ARG B O 1
ATOM 4196 N N . LEU B 1 179 ? 2.311 25.623 27.628 1.00 34.91 158 LEU B N 1
ATOM 4197 C CA . LEU B 1 179 ? 2.175 25.293 29.066 1.00 35.00 158 LEU B CA 1
ATOM 4198 C C . LEU B 1 179 ? 1.677 26.475 29.865 1.00 33.68 158 LEU B C 1
ATOM 4199 O O . LEU B 1 179 ? 0.812 26.299 30.711 1.00 33.61 158 LEU B O 1
ATOM 4204 N N . TRP B 1 180 ? 2.185 27.679 29.597 1.00 33.89 159 TRP B N 1
ATOM 4205 C CA . TRP B 1 180 ? 1.740 28.844 30.371 1.00 34.51 159 TRP B CA 1
ATOM 4206 C C . TRP B 1 180 ? 0.271 29.095 30.142 1.00 35.70 159 TRP B C 1
ATOM 4207 O O . TRP B 1 180 ? -0.467 29.402 31.080 1.00 36.03 159 TRP B O 1
ATOM 4218 N N . GLU B 1 181 ? -0.169 28.957 28.896 1.00 37.20 160 GLU B N 1
ATOM 4219 C CA . GLU B 1 181 ? -1.562 29.176 28.581 1.00 40.65 160 GLU B CA 1
ATOM 4220 C C . GLU B 1 181 ? -2.430 28.164 29.299 1.00 39.78 160 GLU B C 1
ATOM 4221 O O . GLU B 1 181 ? -3.387 28.531 29.956 1.00 42.89 160 GLU B O 1
ATOM 4227 N N . ASP B 1 182 ? -2.088 26.892 29.164 1.00 38.40 161 ASP B N 1
ATOM 4228 C CA . ASP B 1 182 ? -2.808 25.819 29.815 1.00 38.05 161 ASP B CA 1
ATOM 4229 C C . ASP B 1 182 ? -2.830 25.980 31.333 1.00 38.30 161 ASP B C 1
ATOM 4230 O O . ASP B 1 182 ? -3.759 25.520 31.969 1.00 39.21 161 ASP B O 1
ATOM 4235 N N . LEU B 1 183 ? -1.785 26.557 31.921 1.00 37.59 162 LEU B N 1
ATOM 4236 C CA . LEU B 1 183 ? -1.712 26.666 33.377 1.00 37.03 162 LEU B CA 1
ATOM 4237 C C . LEU B 1 183 ? -2.475 27.879 33.833 1.00 38.11 162 LEU B C 1
ATOM 4238 O O . LEU B 1 183 ? -2.829 27.973 35.011 1.00 36.34 162 LEU B O 1
ATOM 4243 N N . GLY B 1 184 ? -2.716 28.814 32.909 1.00 38.15 163 GLY B N 1
ATOM 4244 C CA . GLY B 1 184 ? -3.366 30.068 33.263 1.00 40.34 163 GLY B CA 1
ATOM 4245 C C . GLY B 1 184 ? -2.417 31.228 33.568 1.00 41.77 163 GLY B C 1
ATOM 4246 O O . GLY B 1 184 ? -2.869 32.348 33.840 1.00 42.65 163 GLY B O 1
ATOM 4247 N N . LEU B 1 185 ? -1.112 30.990 33.503 1.00 40.71 164 LEU B N 1
ATOM 4248 C CA . LEU B 1 185 ? -0.142 32.054 33.790 1.00 41.95 164 LEU B CA 1
ATOM 4249 C C . LEU B 1 185 ? -0.001 33.054 32.647 1.00 41.98 164 LEU B C 1
ATOM 4250 O O . LEU B 1 185 ? 0.065 32.677 31.473 1.00 44.56 164 LEU B O 1
ATOM 4255 N N . THR B 1 186 ? 0.102 34.321 33.018 1.00 41.25 165 THR B N 1
ATOM 4256 C CA . THR B 1 186 ? 0.253 35.401 32.067 1.00 43.53 165 THR B CA 1
ATOM 4257 C C . THR B 1 186 ? 1.551 36.162 32.368 1.00 43.87 165 THR B C 1
ATOM 4258 O O . THR B 1 186 ? 2.180 35.964 33.401 1.00 41.07 165 THR B O 1
ATOM 4262 N N . GLY B 1 187 ? 1.965 36.999 31.430 1.00 45.27 166 GLY B N 1
ATOM 4263 C CA . GLY B 1 187 ? 3.169 37.789 31.608 1.00 47.81 166 GLY B CA 1
ATOM 4264 C C . GLY B 1 187 ? 4.461 36.999 31.717 1.00 49.97 166 GLY B C 1
ATOM 4265 O O . GLY B 1 187 ? 5.347 37.393 32.478 1.00 56.52 166 GLY B O 1
ATOM 4266 N N . ILE B 1 188 ? 4.568 35.885 30.984 1.00 47.22 167 ILE B N 1
ATOM 4267 C CA . ILE B 1 188 ? 5.830 35.153 30.863 1.00 46.71 167 ILE B CA 1
ATOM 4268 C C . ILE B 1 188 ? 6.382 35.403 29.448 1.00 46.74 167 ILE B C 1
ATOM 4269 O O . ILE B 1 188 ? 5.661 35.272 28.472 1.00 48.49 167 ILE B O 1
ATOM 4274 N N . LYS B 1 189 ? 7.650 35.799 29.348 1.00 45.65 168 LYS B N 1
ATOM 4275 C CA . LYS B 1 189 ? 8.179 36.365 28.113 1.00 44.90 168 LYS B CA 1
ATOM 4276 C C . LYS B 1 189 ? 9.383 35.574 27.694 1.00 42.94 168 LYS B C 1
ATOM 4277 O O . LYS B 1 189 ? 10.136 35.084 28.536 1.00 42.78 168 LYS B O 1
ATOM 4283 N N . LEU B 1 190 ? 9.592 35.481 26.387 1.00 40.20 169 LEU B N 1
ATOM 4284 C CA . LEU B 1 190 ? 10.659 34.665 25.840 1.00 38.00 169 LEU B CA 1
ATOM 4285 C C . LEU B 1 190 ? 11.836 35.564 25.497 1.00 38.18 169 LEU B C 1
ATOM 4286 O O . LEU B 1 190 ? 11.665 36.589 24.812 1.00 39.38 169 LEU B O 1
ATOM 4291 N N . GLU B 1 191 ? 13.024 35.189 25.956 1.00 37.59 170 GLU B N 1
ATOM 4292 C CA . GLU B 1 191 ? 14.242 35.805 25.429 1.00 39.08 170 GLU B CA 1
ATOM 4293 C C . GLU B 1 191 ? 15.079 34.713 24.800 1.00 37.46 170 GLU B C 1
ATOM 4294 O O . GLU B 1 191 ? 15.194 33.616 25.355 1.00 37.18 170 GLU B O 1
ATOM 4300 N N . ILE B 1 192 ? 15.677 35.036 23.658 1.00 36.78 171 ILE B N 1
ATOM 4301 C CA . ILE B 1 192 ? 16.523 34.103 22.930 1.00 37.64 171 ILE B CA 1
ATOM 4302 C C . ILE B 1 192 ? 17.928 34.682 22.704 1.00 39.06 171 ILE B C 1
ATOM 4303 O O . ILE B 1 192 ? 18.170 35.854 22.921 1.00 40.19 171 ILE B O 1
ATOM 4308 N N . ASN B 1 193 ? 18.847 33.836 22.265 1.00 40.15 172 ASN B N 1
ATOM 4309 C CA . ASN B 1 193 ? 20.194 34.252 22.010 1.00 41.05 172 ASN B CA 1
ATOM 4310 C C . ASN B 1 193 ? 20.868 33.107 21.323 1.00 42.54 172 ASN B C 1
ATOM 4311 O O . ASN B 1 193 ? 20.357 31.980 21.360 1.00 44.88 172 ASN B O 1
ATOM 4316 N N . SER B 1 194 ? 21.995 33.373 20.668 1.00 43.04 173 SER B N 1
ATOM 4317 C CA . SER B 1 194 ? 22.803 32.294 20.111 1.00 43.69 173 SER B CA 1
ATOM 4318 C C . SER B 1 194 ? 24.143 32.343 20.783 1.00 43.42 173 SER B C 1
ATOM 4319 O O . SER B 1 194 ? 24.611 33.409 21.086 1.00 44.62 173 SER B O 1
ATOM 4322 N N . LEU B 1 195 ? 24.733 31.182 21.046 1.00 43.91 174 LEU B N 1
ATOM 4323 C CA . LEU B 1 195 ? 26.074 31.107 21.513 1.00 44.30 174 LEU B CA 1
ATOM 4324 C C . LEU B 1 195 ? 26.993 30.744 20.368 1.00 44.86 174 LEU B C 1
ATOM 4325 O O . LEU B 1 195 ? 28.191 30.564 20.566 1.00 49.95 174 LEU B O 1
ATOM 4330 N N . GLY B 1 196 ? 26.459 30.660 19.165 1.00 44.73 175 GLY B N 1
ATOM 4331 C CA . GLY B 1 196 ? 27.274 30.316 18.004 1.00 47.25 175 GLY B CA 1
ATOM 4332 C C . GLY B 1 196 ? 28.085 29.051 18.212 1.00 49.65 175 GLY B C 1
ATOM 4333 O O . GLY B 1 196 ? 27.692 28.175 18.994 1.00 52.21 175 GLY B O 1
ATOM 4334 N N . LEU B 1 197 ? 29.206 28.945 17.504 1.00 51.51 176 LEU B N 1
ATOM 4335 C CA . LEU B 1 197 ? 30.149 27.827 17.674 1.00 52.21 176 LEU B CA 1
ATOM 4336 C C . LEU B 1 197 ? 31.362 28.297 18.467 1.00 54.41 176 LEU B C 1
ATOM 4337 O O . LEU B 1 197 ? 31.510 29.492 18.747 1.00 53.67 176 LEU B O 1
ATOM 4342 N N . ALA B 1 198 ? 32.246 27.364 18.805 1.00 59.58 177 ALA B N 1
ATOM 4343 C CA . ALA B 1 198 ? 33.451 27.668 19.612 1.00 62.12 177 ALA B CA 1
ATOM 4344 C C . ALA B 1 198 ? 34.343 28.805 19.049 1.00 64.46 177 ALA B C 1
ATOM 4345 O O . ALA B 1 198 ? 34.694 29.742 19.775 1.00 66.47 177 ALA B O 1
ATOM 4347 N N . GLU B 1 199 ? 34.713 28.701 17.773 1.00 64.99 178 GLU B N 1
ATOM 4348 C CA . GLU B 1 199 ? 35.605 29.654 17.121 1.00 67.68 178 GLU B CA 1
ATOM 4349 C C . GLU B 1 199 ? 34.990 31.073 17.123 1.00 69.90 178 GLU B C 1
ATOM 4350 O O . GLU B 1 199 ? 35.701 32.079 17.314 1.00 70.72 178 GLU B O 1
ATOM 4356 N N . GLU B 1 200 ? 33.667 31.147 16.974 1.00 66.24 179 GLU B N 1
ATOM 4357 C CA . GLU B 1 200 ? 32.981 32.425 16.959 1.00 60.08 179 GLU B CA 1
ATOM 4358 C C . GLU B 1 200 ? 32.975 32.983 18.372 1.00 60.41 179 GLU B C 1
ATOM 4359 O O . GLU B 1 200 ? 33.147 34.187 18.603 1.00 55.86 179 GLU B O 1
ATOM 4365 N N . ARG B 1 201 ? 32.759 32.097 19.327 1.00 63.57 180 ARG B N 1
ATOM 4366 C CA . ARG B 1 201 ? 32.767 32.485 20.732 1.00 65.96 180 ARG B CA 1
ATOM 4367 C C . ARG B 1 201 ? 34.142 33.077 21.053 1.00 67.13 180 ARG B C 1
ATOM 4368 O O . ARG B 1 201 ? 34.252 34.109 21.711 1.00 68.35 180 ARG B O 1
ATOM 4376 N N . ALA B 1 202 ? 35.185 32.415 20.556 1.00 67.17 181 ALA B N 1
ATOM 4377 C CA . ALA B 1 202 ? 36.564 32.816 20.801 1.00 64.46 181 ALA B CA 1
ATOM 4378 C C . ALA B 1 202 ? 36.855 34.192 20.185 1.00 63.93 181 ALA B C 1
ATOM 4379 O O . ALA B 1 202 ? 37.378 35.095 20.847 1.00 65.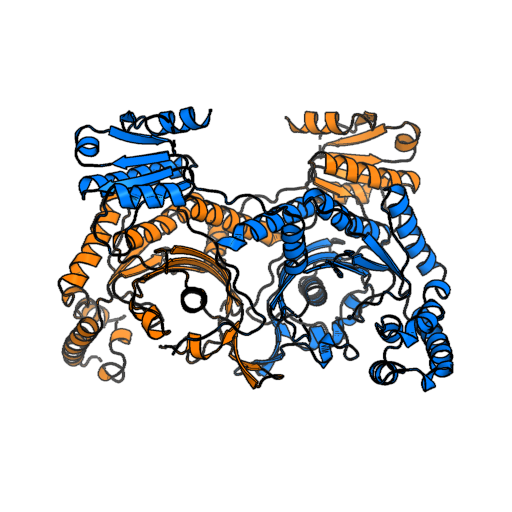22 181 ALA B O 1
ATOM 4381 N N . ALA B 1 203 ? 36.495 34.345 18.916 1.00 61.52 182 ALA B N 1
ATOM 4382 C CA . ALA B 1 203 ? 36.726 35.589 18.197 1.00 61.80 182 ALA B CA 1
ATOM 4383 C C . ALA B 1 203 ? 36.039 36.761 18.910 1.00 63.73 182 ALA B C 1
ATOM 4384 O O . ALA B 1 203 ? 36.587 37.848 19.014 1.00 70.99 182 ALA B O 1
ATOM 4386 N N . HIS B 1 204 ? 34.836 36.530 19.407 1.00 65.67 183 HIS B N 1
ATOM 4387 C CA . HIS B 1 204 ? 34.101 37.561 20.131 1.00 65.39 183 HIS B CA 1
ATOM 4388 C C . HIS B 1 204 ? 34.870 37.981 21.350 1.00 65.11 183 HIS B C 1
ATOM 4389 O O . HIS B 1 204 ? 34.990 39.174 21.607 1.00 62.22 183 HIS B O 1
ATOM 4396 N N . ARG B 1 205 ? 35.378 37.005 22.108 1.00 67.19 184 ARG B N 1
ATOM 4397 C CA . ARG B 1 205 ? 36.200 37.266 23.306 1.00 69.94 184 ARG B CA 1
ATOM 4398 C C . ARG B 1 205 ? 37.295 38.313 23.008 1.00 69.71 184 ARG B C 1
ATOM 4399 O O . ARG B 1 205 ? 37.427 39.339 23.694 1.00 70.21 184 ARG B O 1
ATOM 4407 N N . VAL B 1 206 ? 38.050 38.067 21.951 1.00 67.36 185 VAL B N 1
ATOM 4408 C CA . VAL B 1 206 ? 39.098 38.988 21.590 1.00 68.82 185 VAL B CA 1
ATOM 4409 C C . VAL B 1 206 ? 38.580 40.421 21.582 1.00 68.78 185 VAL B C 1
ATOM 4410 O O . VAL B 1 206 ? 39.110 41.254 22.310 1.00 76.52 185 VAL B O 1
ATOM 4414 N N . GLU B 1 207 ? 37.565 40.721 20.771 1.00 65.24 186 GLU B N 1
ATOM 4415 C CA . GLU B 1 207 ? 37.157 42.127 20.588 1.00 64.70 186 GLU B CA 1
ATOM 4416 C C . GLU B 1 207 ? 36.532 42.685 21.858 1.00 65.21 186 GLU B C 1
ATOM 4417 O O . GLU B 1 207 ? 36.558 43.900 22.084 1.00 64.55 186 GLU B O 1
ATOM 4419 N N . LEU B 1 208 ? 35.978 41.799 22.687 1.00 69.11 187 LEU B N 1
ATOM 4420 C CA . LEU B 1 208 ? 35.384 42.207 23.962 1.00 69.91 187 LEU B CA 1
ATOM 4421 C C . LEU B 1 208 ? 36.508 42.679 24.857 1.00 70.23 187 LEU B C 1
ATOM 4422 O O . LEU B 1 208 ? 36.418 43.746 25.468 1.00 67.17 187 LEU B O 1
ATOM 4424 N N . ILE B 1 209 ? 37.570 41.887 24.933 1.00 72.94 188 ILE B N 1
ATOM 4425 C CA . ILE B 1 209 ? 38.701 42.276 25.767 1.00 77.96 188 ILE B CA 1
ATOM 4426 C C . ILE B 1 209 ? 39.323 43.560 25.205 1.00 76.38 188 ILE B C 1
ATOM 4427 O O . ILE B 1 209 ? 39.542 44.512 25.952 1.00 72.77 188 ILE B O 1
ATOM 4432 N N . LYS B 1 210 ? 39.564 43.592 23.892 1.00 73.84 189 LYS B N 1
ATOM 4433 C CA . LYS B 1 210 ? 40.037 44.815 23.226 1.00 73.29 189 LYS B CA 1
ATOM 4434 C C . LYS B 1 210 ? 39.146 46.017 23.606 1.00 73.29 189 LYS B C 1
ATOM 4435 O O . LYS B 1 210 ? 39.646 47.086 23.934 1.00 72.53 189 LYS B O 1
ATOM 4437 N N . TYR B 1 211 ? 37.833 45.819 23.615 1.00 76.66 190 TYR B N 1
ATOM 4438 C CA . TYR B 1 211 ? 36.895 46.888 23.985 1.00 76.33 190 TYR B CA 1
ATOM 4439 C C . TYR B 1 211 ? 36.979 47.240 25.463 1.00 76.21 190 TYR B C 1
ATOM 4440 O O . TYR B 1 211 ? 37.027 48.423 25.816 1.00 71.24 190 TYR B O 1
ATOM 4449 N N . LEU B 1 212 ? 36.966 46.212 26.316 1.00 74.47 191 LEU B N 1
ATOM 4450 C CA . LEU B 1 212 ? 36.964 46.419 27.753 1.00 77.86 191 LEU B CA 1
ATOM 4451 C C . LEU B 1 212 ? 38.265 47.131 28.155 1.00 81.87 191 LEU B C 1
ATOM 4452 O O . LEU B 1 212 ? 38.248 48.096 28.946 1.00 78.91 191 LEU B O 1
ATOM 4454 N N . GLU B 1 213 ? 39.382 46.685 27.564 1.00 85.41 192 GLU B N 1
ATOM 4455 C CA . GLU B 1 213 ? 40.702 47.317 27.765 1.00 80.86 192 GLU B CA 1
ATOM 4456 C C . GLU B 1 213 ? 40.654 48.831 27.548 1.00 75.13 192 GLU B C 1
ATOM 4457 O O . GLU B 1 213 ? 41.283 49.547 28.291 1.00 79.13 192 GLU B O 1
ATOM 4459 N N . GLN B 1 214 ? 39.880 49.313 26.579 1.00 74.49 193 GLN B N 1
ATOM 4460 C CA . GLN B 1 214 ? 39.746 50.758 26.308 1.00 77.50 193 GLN B CA 1
ATOM 4461 C C . GLN B 1 214 ? 39.048 51.555 27.419 1.00 80.54 193 GLN B C 1
ATOM 4462 O O . GLN B 1 214 ? 38.994 52.776 27.331 1.00 86.93 193 GLN B O 1
ATOM 4464 N N . HIS B 1 215 ? 38.509 50.893 28.447 1.00 83.90 194 HIS B N 1
ATOM 4465 C CA . HIS B 1 215 ? 37.814 51.598 29.534 1.00 84.08 194 HIS B CA 1
ATOM 4466 C C . HIS B 1 215 ? 38.379 51.253 30.910 1.00 87.11 194 HIS B C 1
ATOM 4467 O O . HIS B 1 215 ? 37.986 50.269 31.550 1.00 80.78 194 HIS B O 1
ATOM 4474 N N . ALA B 1 216 ? 39.364 52.060 31.329 1.00 90.88 195 ALA B N 1
ATOM 4475 C CA . ALA B 1 216 ? 39.964 52.020 32.672 1.00 88.26 195 ALA B CA 1
ATOM 4476 C C . ALA B 1 216 ? 39.104 52.846 33.646 1.00 93.85 195 ALA B C 1
ATOM 4477 O O . ALA B 1 216 ? 39.431 54.007 33.951 1.00 85.78 195 ALA B O 1
ATOM 4479 N N . ASP B 1 217 ? 38.002 52.233 34.114 1.00 93.39 196 ASP B N 1
ATOM 4480 C CA . ASP B 1 217 ? 36.933 52.927 34.846 1.00 85.42 196 ASP B CA 1
ATOM 4481 C C . ASP B 1 217 ? 36.384 52.077 35.979 1.00 80.96 196 ASP B C 1
ATOM 4482 O O . ASP B 1 217 ? 36.048 50.923 35.774 1.00 75.24 196 ASP B O 1
ATOM 4484 N N . GLN B 1 224 ? 39.429 45.908 37.309 1.00 110.63 203 GLN B N 1
ATOM 4485 C CA . GLN B 1 224 ? 40.296 45.427 36.221 1.00 109.11 203 GLN B CA 1
ATOM 4486 C C . GLN B 1 224 ? 40.666 43.938 36.342 1.00 112.38 203 GLN B C 1
ATOM 4487 O O . GLN B 1 224 ? 41.104 43.336 35.364 1.00 108.60 203 GLN B O 1
ATOM 4489 N N . ARG B 1 225 ? 40.471 43.335 37.516 1.00 119.70 204 ARG B N 1
ATOM 4490 C CA . ARG B 1 225 ? 40.882 41.950 37.749 1.00 119.59 204 ARG B CA 1
ATOM 4491 C C . ARG B 1 225 ? 40.242 40.986 36.745 1.00 115.18 204 ARG B C 1
ATOM 4492 O O . ARG B 1 225 ? 40.923 40.127 36.182 1.00 107.72 204 ARG B O 1
ATOM 4494 N N . ARG B 1 226 ? 38.944 41.164 36.503 1.00 114.28 205 ARG B N 1
ATOM 4495 C CA . ARG B 1 226 ? 38.154 40.213 35.706 1.00 112.35 205 ARG B CA 1
ATOM 4496 C C . ARG B 1 226 ? 38.235 40.416 34.184 1.00 111.47 205 ARG B C 1
ATOM 4497 O O . ARG B 1 226 ? 37.820 39.527 33.428 1.00 112.89 205 ARG B O 1
ATOM 4499 N N . LEU B 1 227 ? 38.764 41.561 33.732 1.00 115.06 206 LEU B N 1
ATOM 4500 C CA . LEU B 1 227 ? 38.807 41.885 32.286 1.00 111.35 206 LEU B CA 1
ATOM 4501 C C . LEU B 1 227 ? 39.473 40.776 31.488 1.00 108.82 206 LEU B C 1
ATOM 4502 O O . LEU B 1 227 ? 38.905 40.312 30.511 1.00 110.01 206 LEU B O 1
ATOM 4504 N N . TYR B 1 228 ? 40.650 40.328 31.921 1.00 106.32 207 TYR B N 1
ATOM 4505 C CA . TYR B 1 228 ? 41.373 39.271 31.202 1.00 103.12 207 TYR B CA 1
ATOM 4506 C C . TYR B 1 228 ? 40.900 37.841 31.527 1.00 98.09 207 TYR B C 1
ATOM 4507 O O . TYR B 1 228 ? 41.130 36.930 30.730 1.00 87.00 207 TYR B O 1
ATOM 4516 N N . THR B 1 229 ? 40.181 37.657 32.638 1.00 99.36 208 THR B N 1
ATOM 4517 C CA . THR B 1 229 ? 39.972 36.314 33.207 1.00 103.07 208 THR B CA 1
ATOM 4518 C C . THR B 1 229 ? 38.603 35.707 32.864 1.00 105.20 208 THR B C 1
ATOM 4519 O O . THR B 1 229 ? 38.536 34.599 32.315 1.00 106.80 208 THR B O 1
ATOM 4523 N N . ASN B 1 230 ? 37.532 36.428 33.208 1.00 102.20 209 ASN B N 1
ATOM 4524 C CA . ASN B 1 230 ? 36.167 36.088 32.785 1.00 97.64 209 ASN B CA 1
ATOM 4525 C C . ASN B 1 230 ? 35.466 37.375 32.393 1.00 97.04 209 ASN B C 1
ATOM 4526 O O . ASN B 1 230 ? 34.695 37.909 33.180 1.00 95.80 209 ASN B O 1
ATOM 4528 N N . PRO B 1 231 ? 35.768 37.906 31.184 1.00 98.66 210 PRO B N 1
ATOM 4529 C CA . PRO B 1 231 ? 35.201 39.195 30.746 1.00 100.23 210 PRO B CA 1
ATOM 4530 C C . PRO B 1 231 ? 33.684 39.181 30.559 1.00 101.53 210 PRO B C 1
ATOM 4531 O O . PRO B 1 231 ? 33.044 40.218 30.733 1.00 95.45 210 PRO B O 1
ATOM 4535 N N . LEU B 1 232 ? 33.115 38.020 30.232 1.00 99.06 211 LEU B N 1
ATOM 4536 C CA . LEU B 1 232 ? 31.663 37.910 30.129 1.00 93.01 211 LEU B CA 1
ATOM 4537 C C . LEU B 1 232 ? 30.995 38.275 31.460 1.00 92.72 211 LEU B C 1
ATOM 4538 O O . LEU B 1 232 ? 29.954 38.934 31.474 1.00 85.56 211 LEU B O 1
ATOM 4543 N N . ARG B 1 233 ? 31.624 37.888 32.574 1.00 95.16 212 ARG B N 1
ATOM 4544 C CA . ARG B 1 233 ? 31.123 38.236 33.907 1.00 94.26 212 ARG B CA 1
ATOM 4545 C C . ARG B 1 233 ? 31.215 39.757 34.201 1.00 93.36 212 ARG B C 1
ATOM 4546 O O . ARG B 1 233 ? 30.549 40.240 35.100 1.00 93.89 212 ARG B O 1
ATOM 4548 N N . VAL B 1 234 ? 32.004 40.514 33.430 1.00 94.86 213 VAL B N 1
ATOM 4549 C CA . VAL B 1 234 ? 32.069 41.985 33.572 1.00 91.57 213 VAL B CA 1
ATOM 4550 C C . VAL B 1 234 ? 30.866 42.700 32.947 1.00 88.76 213 VAL B C 1
ATOM 4551 O O . VAL B 1 234 ? 30.610 43.846 33.288 1.00 89.05 213 VAL B O 1
ATOM 4553 N N . LEU B 1 235 ? 30.151 42.042 32.027 1.00 89.31 214 LEU B N 1
ATOM 4554 C CA . LEU B 1 235 ? 28.844 42.513 31.539 1.00 85.15 214 LEU B CA 1
ATOM 4555 C C . LEU B 1 235 ? 27.685 41.864 32.326 1.00 82.93 214 LEU B C 1
ATOM 4556 O O . LEU B 1 235 ? 27.273 42.345 33.395 1.00 76.08 214 LEU B O 1
ATOM 4558 N N . PRO B 1 240 ? 25.189 50.576 37.243 1.00 102.84 219 PRO B N 1
ATOM 4559 C CA . PRO B 1 240 ? 26.030 51.721 37.625 1.00 107.49 219 PRO B CA 1
ATOM 4560 C C . PRO B 1 240 ? 26.233 52.762 36.480 1.00 108.60 219 PRO B C 1
ATOM 4561 O O . PRO B 1 240 ? 25.427 52.831 35.548 1.00 101.46 219 PRO B O 1
ATOM 4565 N N . ALA B 1 241 ? 27.303 53.561 36.553 1.00 109.74 220 ALA B N 1
ATOM 4566 C CA . ALA B 1 241 ? 27.779 54.345 35.390 1.00 107.00 220 ALA B CA 1
ATOM 4567 C C . ALA B 1 241 ? 28.425 53.437 34.309 1.00 105.99 220 ALA B C 1
ATOM 4568 O O . ALA B 1 241 ? 28.710 53.890 33.198 1.00 97.06 220 ALA B O 1
ATOM 4570 N N . LEU B 1 242 ? 28.616 52.153 34.642 1.00 106.71 221 LEU B N 1
ATOM 4571 C CA . LEU B 1 242 ? 29.235 51.157 33.762 1.00 104.31 221 LEU B CA 1
ATOM 4572 C C . LEU B 1 242 ? 28.244 50.579 32.736 1.00 101.41 221 LEU B C 1
ATOM 4573 O O . LEU B 1 242 ? 28.641 49.835 31.835 1.00 100.46 221 LEU B O 1
ATOM 4575 N N . GLN B 1 243 ? 26.965 50.936 32.867 1.00 100.99 222 GLN B N 1
ATOM 4576 C CA . GLN B 1 243 ? 25.909 50.424 31.982 1.00 97.26 222 GLN B CA 1
ATOM 4577 C C . GLN B 1 243 ? 26.099 50.869 30.533 1.00 95.01 222 GLN B C 1
ATOM 4578 O O . GLN B 1 243 ? 26.024 50.045 29.627 1.00 90.51 222 GLN B O 1
ATOM 4584 N N . GLU B 1 244 ? 26.347 52.163 30.319 1.00 94.63 223 GLU B N 1
ATOM 4585 C CA . GLU B 1 244 ? 26.535 52.695 28.957 1.00 91.96 223 GLU B CA 1
ATOM 4586 C C . GLU B 1 244 ? 27.703 51.984 28.230 1.00 91.23 223 GLU B C 1
ATOM 4587 O O . GLU B 1 244 ? 27.633 51.733 27.023 1.00 86.72 223 GLU B O 1
ATOM 4589 N N . ILE B 1 245 ? 28.752 51.625 28.976 1.00 89.69 224 ILE B N 1
ATOM 4590 C CA . ILE B 1 245 ? 29.867 50.822 28.431 1.00 88.47 224 ILE B CA 1
ATOM 4591 C C . ILE B 1 245 ? 29.429 49.408 28.043 1.00 88.95 224 ILE B C 1
ATOM 4592 O O . ILE B 1 245 ? 29.662 48.960 26.913 1.00 88.26 224 ILE B O 1
ATOM 4594 N N . VAL B 1 246 ? 28.812 48.702 28.989 1.00 89.82 225 VAL B N 1
ATOM 4595 C CA . VAL B 1 246 ? 28.399 47.312 28.771 1.00 85.61 225 VAL B CA 1
ATOM 4596 C C . VAL B 1 246 ? 27.395 47.206 27.644 1.00 81.01 225 VAL B C 1
ATOM 4597 O O . VAL B 1 246 ? 27.494 46.313 26.810 1.00 82.28 225 VAL B O 1
ATOM 4599 N N . ARG B 1 247 ? 26.439 48.126 27.615 1.00 78.69 226 ARG B N 1
ATOM 4600 C CA . ARG B 1 247 ? 25.420 48.156 26.556 1.00 80.01 226 ARG B CA 1
ATOM 4601 C C . ARG B 1 247 ? 25.994 48.336 25.142 1.00 78.32 226 ARG B C 1
ATOM 4602 O O . ARG B 1 247 ? 25.336 47.998 24.170 1.00 79.45 226 ARG B O 1
ATOM 4604 N N . ASN B 1 248 ? 27.207 48.870 25.029 1.00 79.52 227 ASN B N 1
ATOM 4605 C CA . ASN B 1 248 ? 27.859 49.059 23.732 1.00 75.78 227 ASN B CA 1
ATOM 4606 C C . ASN B 1 248 ? 29.018 48.096 23.507 1.00 71.99 227 ASN B C 1
ATOM 4607 O O . ASN B 1 248 ? 29.746 48.219 22.517 1.00 64.56 227 ASN B O 1
ATOM 4612 N N . ALA B 1 249 ? 29.192 47.142 24.423 1.00 71.50 228 ALA B N 1
ATOM 4613 C CA . ALA B 1 249 ? 30.191 46.090 24.246 1.00 71.56 228 ALA B CA 1
ATOM 4614 C C . ALA B 1 249 ? 29.914 45.346 22.934 1.00 72.78 228 ALA B C 1
ATOM 4615 O O . ALA B 1 249 ? 28.770 45.282 22.480 1.00 70.59 228 ALA B O 1
ATOM 4617 N N . PRO B 1 250 ? 30.964 44.819 22.287 1.00 78.92 229 PRO B N 1
ATOM 4618 C CA . PRO B 1 250 ? 30.732 43.939 21.132 1.00 80.44 229 PRO B CA 1
ATOM 4619 C C . PRO B 1 250 ? 29.796 42.761 21.457 1.00 76.13 229 PRO B C 1
ATOM 4620 O O . PRO B 1 250 ? 29.974 42.064 22.478 1.00 69.83 229 PRO B O 1
ATOM 4624 N N . LYS B 1 251 ? 28.812 42.571 20.584 1.00 70.64 230 LYS B N 1
ATOM 4625 C CA . LYS B 1 251 ? 27.789 41.574 20.787 1.00 70.34 230 LYS B CA 1
ATOM 4626 C C . LYS B 1 251 ? 28.252 40.294 20.079 1.00 65.01 230 LYS B C 1
ATOM 4627 O O . LYS B 1 251 ? 28.655 40.307 18.907 1.00 57.31 230 LYS B O 1
ATOM 4629 N N . LEU B 1 252 ? 28.180 39.184 20.799 1.00 61.66 231 LEU B N 1
ATOM 4630 C CA . LEU B 1 252 ? 28.470 37.876 20.217 1.00 61.12 231 LEU B CA 1
ATOM 4631 C C . LEU B 1 252 ? 27.737 37.628 18.890 1.00 61.40 231 LEU B C 1
ATOM 4632 O O . LEU B 1 252 ? 28.226 36.925 18.032 1.00 58.78 231 LEU B O 1
ATOM 4637 N N . ILE B 1 253 ? 26.588 38.255 18.707 1.00 66.39 232 ILE B N 1
ATOM 4638 C CA . ILE B 1 253 ? 25.722 37.965 17.576 1.00 71.15 232 ILE B CA 1
ATOM 4639 C C . ILE B 1 253 ? 26.338 38.431 16.261 1.00 69.94 232 ILE B C 1
ATOM 4640 O O . ILE B 1 253 ? 26.025 37.891 15.200 1.00 64.79 232 ILE B O 1
ATOM 4645 N N . ASP B 1 254 ? 27.216 39.427 16.346 1.00 75.37 233 ASP B N 1
ATOM 4646 C CA . ASP B 1 254 ? 27.916 39.973 15.171 1.00 78.96 233 ASP B CA 1
ATOM 4647 C C . ASP B 1 254 ? 29.074 39.109 14.694 1.00 79.27 233 ASP B C 1
ATOM 4648 O O . ASP B 1 254 ? 29.666 39.403 13.661 1.00 79.83 233 ASP B O 1
ATOM 4653 N N . PHE B 1 255 ? 29.399 38.059 15.441 1.00 76.08 234 PHE B N 1
ATOM 4654 C CA . PHE B 1 255 ? 30.450 37.126 15.054 1.00 73.25 234 PHE B CA 1
ATOM 4655 C C . PHE B 1 255 ? 29.901 35.786 14.583 1.00 69.88 234 PHE B C 1
ATOM 4656 O O . PHE B 1 255 ? 30.621 34.815 14.464 1.00 67.40 234 PHE B O 1
ATOM 4664 N N . LEU B 1 256 ? 28.613 35.736 14.295 1.00 69.80 235 LEU B N 1
ATOM 4665 C CA . LEU B 1 256 ? 28.027 34.514 13.790 1.00 65.16 235 LEU B CA 1
ATOM 4666 C C . LEU B 1 256 ? 28.327 34.396 12.301 1.00 63.23 235 LEU B C 1
ATOM 4667 O O . LEU B 1 256 ? 27.956 35.277 11.494 1.00 66.90 235 LEU B O 1
ATOM 4672 N N . GLY B 1 257 ? 29.006 33.311 11.942 1.00 58.04 236 GLY B N 1
ATOM 4673 C CA . GLY B 1 257 ? 29.144 32.912 10.553 1.00 58.62 236 GLY B CA 1
ATOM 4674 C C . GLY B 1 257 ? 27.824 32.480 9.966 1.00 59.75 236 GLY B C 1
ATOM 4675 O O . GLY B 1 257 ? 26.794 32.460 10.634 1.00 64.33 236 GLY B O 1
ATOM 4676 N N . ASP B 1 258 ? 27.813 32.154 8.692 1.00 61.33 237 ASP B N 1
ATOM 4677 C CA . ASP B 1 258 ? 26.533 31.934 8.080 1.00 65.05 237 ASP B CA 1
ATOM 4678 C C . ASP B 1 258 ? 25.846 30.602 8.458 1.00 62.35 237 ASP B C 1
ATOM 4679 O O . ASP B 1 258 ? 24.632 30.555 8.382 1.00 66.56 237 ASP B O 1
ATOM 4684 N N . VAL B 1 259 ? 26.547 29.573 8.942 1.00 58.61 238 VAL B N 1
ATOM 4685 C CA . VAL B 1 259 ? 25.832 28.376 9.430 1.00 59.84 238 VAL B CA 1
ATOM 4686 C C . VAL B 1 259 ? 25.036 28.699 10.710 1.00 56.54 238 VAL B C 1
ATOM 4687 O O . VAL B 1 259 ? 23.861 28.309 10.851 1.00 52.83 238 VAL B O 1
ATOM 4691 N N . SER B 1 260 ? 25.675 29.453 11.600 1.00 54.85 239 SER B N 1
ATOM 4692 C CA . SER B 1 260 ? 25.066 29.930 12.844 1.00 55.15 239 SER B CA 1
ATOM 4693 C C . SER B 1 260 ? 23.932 30.893 12.602 1.00 53.82 239 SER B C 1
ATOM 4694 O O . SER B 1 260 ? 22.869 30.754 13.206 1.00 55.73 239 SER B O 1
ATOM 4697 N N . ARG B 1 261 ? 24.181 31.900 11.767 1.00 53.85 240 ARG B N 1
ATOM 4698 C CA . ARG B 1 261 ? 23.200 32.972 11.559 1.00 52.19 240 ARG B CA 1
ATOM 4699 C C . ARG B 1 261 ? 21.970 32.322 10.955 1.00 48.49 240 ARG B C 1
ATOM 4700 O O . ARG B 1 261 ? 20.839 32.647 11.330 1.00 47.78 240 ARG B O 1
ATOM 4702 N N . ALA B 1 262 ? 22.189 31.378 10.042 1.00 45.15 241 ALA B N 1
ATOM 4703 C CA . ALA B 1 262 ? 21.065 30.785 9.314 1.00 45.10 241 ALA B CA 1
ATOM 4704 C C . ALA B 1 262 ? 20.187 30.034 10.298 1.00 45.36 241 ALA B C 1
ATOM 4705 O O . ALA B 1 262 ? 18.966 30.179 10.299 1.00 47.28 241 ALA B O 1
ATOM 4707 N N . HIS B 1 263 ? 20.816 29.274 11.180 1.00 44.73 242 HIS B N 1
ATOM 4708 C CA . HIS B 1 263 ? 20.073 28.576 12.219 1.00 45.84 242 HIS B CA 1
ATOM 4709 C C . HIS B 1 263 ? 19.285 29.515 13.130 1.00 44.60 242 HIS B C 1
ATOM 4710 O O . HIS B 1 263 ? 18.074 29.381 13.295 1.00 45.30 242 HIS B O 1
ATOM 4717 N N . PHE B 1 264 ? 19.946 30.522 13.664 1.00 44.98 243 PHE B N 1
ATOM 4718 C CA . PHE B 1 264 ? 19.290 31.527 14.538 1.00 46.02 243 PHE B CA 1
ATOM 4719 C C . PHE B 1 264 ? 18.188 32.289 13.824 1.00 45.04 243 PHE B C 1
ATOM 4720 O O . PHE B 1 264 ? 17.119 32.504 14.363 1.00 38.97 243 PHE B O 1
ATOM 4728 N N . GLU B 1 265 ? 18.468 32.701 12.596 1.00 48.80 244 GLU B N 1
ATOM 4729 C CA . GLU B 1 265 ? 17.479 33.445 11.834 1.00 52.63 244 GLU B CA 1
ATOM 4730 C C . GLU B 1 265 ? 16.292 32.554 11.484 1.00 49.16 244 GLU B C 1
ATOM 4731 O O . GLU B 1 265 ? 15.139 32.995 11.570 1.00 48.08 244 GLU B O 1
ATOM 4737 N N . GLY B 1 266 ? 16.564 31.288 11.165 1.00 45.65 245 GLY B N 1
ATOM 4738 C CA . GLY B 1 266 ? 15.486 30.340 10.894 1.00 44.88 245 GLY B CA 1
ATOM 4739 C C . GLY B 1 266 ? 14.626 30.054 12.110 1.00 42.88 245 GLY B C 1
ATOM 4740 O O . GLY B 1 266 ? 13.418 29.840 11.992 1.00 43.32 245 GLY B O 1
ATOM 4741 N N . LEU B 1 267 ? 15.241 30.028 13.287 1.00 42.20 246 LEU B N 1
ATOM 4742 C CA . LEU B 1 267 ? 14.466 29.905 14.522 1.00 41.75 246 LEU B CA 1
ATOM 4743 C C . LEU B 1 267 ? 13.552 31.115 14.654 1.00 40.87 246 LEU B C 1
ATOM 4744 O O . LEU B 1 267 ? 12.363 30.974 14.923 1.00 40.37 246 LEU B O 1
ATOM 4749 N N . GLN B 1 268 ? 14.099 32.299 14.441 1.00 40.97 247 GLN B N 1
ATOM 4750 C CA . GLN B 1 268 ? 13.285 33.525 14.516 1.00 41.71 247 GLN B CA 1
ATOM 4751 C C . GLN B 1 268 ? 12.137 33.509 13.509 1.00 42.64 247 GLN B C 1
ATOM 4752 O O . GLN B 1 268 ? 11.046 34.002 13.802 1.00 41.46 247 GLN B O 1
ATOM 4758 N N . ARG B 1 269 ? 12.386 32.946 12.327 1.00 44.93 248 ARG B N 1
ATOM 4759 C CA . ARG B 1 269 ? 11.364 32.875 11.295 1.00 46.65 248 ARG B CA 1
ATOM 4760 C C . ARG B 1 269 ? 10.211 32.075 11.823 1.00 43.86 248 ARG B C 1
ATOM 4761 O O . ARG B 1 269 ? 9.051 32.511 11.705 1.00 44.68 248 ARG B O 1
ATOM 4769 N N . LEU B 1 270 ? 10.510 30.904 12.387 1.00 40.60 249 LEU B N 1
ATOM 4770 C CA . LEU B 1 270 ? 9.433 29.990 12.781 1.00 39.48 249 LEU B CA 1
ATOM 4771 C C . LEU B 1 270 ? 8.648 30.609 13.917 1.00 39.67 249 LEU B C 1
ATOM 4772 O O . LEU B 1 270 ? 7.399 30.556 13.917 1.00 41.69 249 LEU B O 1
ATOM 4777 N N . LEU B 1 271 ? 9.363 31.225 14.858 1.00 36.88 250 LEU B N 1
ATOM 4778 C CA . LEU B 1 271 ? 8.703 31.849 15.990 1.00 36.52 250 LEU B CA 1
ATOM 4779 C C . LEU B 1 271 ? 7.781 32.981 15.533 1.00 37.15 250 LEU B C 1
ATOM 4780 O O . LEU B 1 271 ? 6.640 33.087 16.004 1.00 38.13 250 LEU B O 1
ATOM 4785 N N . LYS B 1 272 ? 8.208 33.761 14.554 1.00 37.77 251 LYS B N 1
ATOM 4786 C CA . LYS B 1 272 ? 7.353 34.837 14.074 1.00 39.58 251 LYS B CA 1
ATOM 4787 C C . LYS B 1 272 ? 6.122 34.251 13.398 1.00 39.89 251 LYS B C 1
ATOM 4788 O O . LYS B 1 272 ? 4.987 34.663 13.701 1.00 42.30 251 LYS B O 1
ATOM 4794 N N . ALA B 1 273 ? 6.332 33.273 12.515 1.00 39.20 252 ALA B N 1
ATOM 4795 C CA . ALA B 1 273 ? 5.193 32.644 11.784 1.00 39.08 252 ALA B CA 1
ATOM 4796 C C . ALA B 1 273 ? 4.145 32.076 12.735 1.00 38.62 252 ALA B C 1
ATOM 4797 O O . ALA B 1 273 ? 2.948 32.119 12.445 1.00 40.71 252 ALA B O 1
ATOM 4799 N N . ASN B 1 274 ? 4.591 31.588 13.888 1.00 38.00 253 ASN B N 1
ATOM 4800 C CA . ASN B 1 274 ? 3.673 31.070 14.907 1.00 38.12 253 ASN B CA 1
ATOM 4801 C C . ASN B 1 274 ? 3.308 32.068 16.003 1.00 38.94 253 ASN B C 1
ATOM 4802 O O . ASN B 1 274 ? 2.795 31.679 17.053 1.00 37.18 253 ASN B O 1
ATOM 4807 N N . ASN B 1 275 ? 3.542 33.357 15.737 1.00 40.67 254 ASN B N 1
ATOM 4808 C CA . ASN B 1 275 ? 3.139 34.421 16.630 1.00 41.16 254 ASN B CA 1
ATOM 4809 C C . ASN B 1 275 ? 3.672 34.271 18.025 1.00 41.06 254 ASN B C 1
ATOM 4810 O O . ASN B 1 275 ? 2.932 34.531 18.961 1.00 42.76 254 ASN B O 1
ATOM 4815 N N . VAL B 1 276 ? 4.933 33.850 18.164 1.00 40.03 255 VAL B N 1
ATOM 4816 C CA . VAL B 1 276 ? 5.606 33.851 19.451 1.00 38.88 255 VAL B CA 1
ATOM 4817 C C . VAL B 1 276 ? 6.487 35.066 19.554 1.00 37.85 255 VAL B C 1
ATOM 4818 O O . VAL B 1 276 ? 7.568 35.149 18.945 1.00 38.93 255 VAL B O 1
ATOM 4822 N N . PRO B 1 277 ? 6.053 36.041 20.340 1.00 38.61 256 PRO B N 1
ATOM 4823 C CA . PRO B 1 277 ? 6.936 37.211 20.497 1.00 38.33 256 PRO B CA 1
ATOM 4824 C C . PRO B 1 277 ? 8.187 36.915 21.354 1.00 38.98 256 PRO B C 1
ATOM 4825 O O . PRO B 1 277 ? 8.153 36.060 22.279 1.00 38.03 256 PRO B O 1
ATOM 4829 N N . PHE B 1 278 ? 9.259 37.644 21.065 1.00 37.73 257 PHE B N 1
ATOM 4830 C CA . PHE B 1 278 ? 10.494 37.474 21.787 1.00 38.00 257 PHE B CA 1
ATOM 4831 C C . PHE B 1 278 ? 11.413 38.707 21.743 1.00 39.18 257 PHE B C 1
ATOM 4832 O O . PHE B 1 278 ? 11.286 39.572 20.881 1.00 39.46 257 PHE B O 1
ATOM 4840 N N . THR B 1 279 ? 12.355 38.742 22.679 1.00 37.68 258 THR B N 1
ATOM 4841 C CA . THR B 1 279 ? 13.396 39.728 22.681 1.00 39.52 258 THR B CA 1
ATOM 4842 C C . THR B 1 279 ? 14.702 38.993 22.587 1.00 40.51 258 THR B C 1
ATOM 4843 O O . THR B 1 279 ? 14.844 37.882 23.133 1.00 39.09 258 THR B O 1
ATOM 4847 N N . ILE B 1 280 ? 15.647 39.575 21.849 1.00 42.51 259 ILE B N 1
ATOM 4848 C CA . ILE B 1 280 ? 16.995 39.022 21.809 1.00 41.40 259 ILE B CA 1
ATOM 4849 C C . ILE B 1 280 ? 17.712 39.599 22.998 1.00 42.76 259 ILE B C 1
ATOM 4850 O O . ILE B 1 280 ? 17.796 40.810 23.147 1.00 41.09 259 ILE B O 1
ATOM 4855 N N . ASN B 1 281 ? 18.200 38.721 23.851 1.00 44.68 260 ASN B N 1
ATOM 4856 C CA . ASN B 1 281 ? 18.990 39.116 25.004 1.00 48.04 260 ASN B CA 1
ATOM 4857 C C . ASN B 1 281 ? 20.425 38.588 24.863 1.00 49.85 260 ASN B C 1
ATOM 4858 O O . ASN B 1 281 ? 20.695 37.432 25.125 1.00 49.98 260 ASN B O 1
ATOM 4863 N N . PRO B 1 282 ? 21.347 39.444 24.447 1.00 53.31 261 PRO B N 1
ATOM 4864 C CA . PRO B 1 282 ? 22.692 38.968 24.168 1.00 57.14 261 PRO B CA 1
ATOM 4865 C C . PRO B 1 282 ? 23.491 38.683 25.434 1.00 59.05 261 PRO B C 1
ATOM 4866 O O . PRO B 1 282 ? 24.545 38.061 25.346 1.00 56.82 261 PRO B O 1
ATOM 4870 N N . ARG B 1 283 ? 23.001 39.122 26.596 1.00 65.81 262 ARG B N 1
ATOM 4871 C CA . ARG B 1 283 ? 23.635 38.781 27.888 1.00 71.28 262 ARG B CA 1
ATOM 4872 C C . ARG B 1 283 ? 23.160 37.438 28.405 1.00 73.10 262 ARG B C 1
ATOM 4873 O O . ARG B 1 283 ? 23.561 37.008 29.485 1.00 78.23 262 ARG B O 1
ATOM 4881 N N . LEU B 1 284 ? 22.301 36.778 27.641 1.00 71.21 263 LEU B N 1
ATOM 4882 C CA . LEU B 1 284 ? 21.821 35.477 28.013 1.00 70.99 263 LEU B CA 1
ATOM 4883 C C . LEU B 1 284 ? 22.915 34.437 27.794 1.00 72.63 263 LEU B C 1
ATOM 4884 O O . LEU B 1 284 ? 23.236 34.102 26.666 1.00 67.67 263 LEU B O 1
ATOM 4889 N N . VAL B 1 285 ? 23.496 33.966 28.896 1.00 80.08 264 VAL B N 1
ATOM 4890 C CA . VAL B 1 285 ? 24.320 32.745 28.917 1.00 84.85 264 VAL B CA 1
ATOM 4891 C C . VAL B 1 285 ? 23.755 31.818 30.005 1.00 92.20 264 VAL B C 1
ATOM 4892 O O . VAL B 1 285 ? 23.244 32.267 31.040 1.00 88.98 264 VAL B O 1
ATOM 4896 N N . ARG B 1 286 ? 23.855 30.519 29.770 1.00 100.57 265 ARG B N 1
ATOM 4897 C CA . ARG B 1 286 ? 23.348 29.535 30.719 1.00 106.14 265 ARG B CA 1
ATOM 4898 C C . ARG B 1 286 ? 24.562 28.979 31.501 1.00 110.46 265 ARG B C 1
ATOM 4899 O O . ARG B 1 286 ? 25.724 29.140 31.077 1.00 100.32 265 ARG B O 1
ATOM 4901 N N . GLY B 1 287 ? 24.291 28.340 32.640 1.00 109.28 266 GLY B N 1
ATOM 4902 C CA . GLY B 1 287 ? 25.345 27.871 33.553 1.00 111.07 266 GLY B CA 1
ATOM 4903 C C . GLY B 1 287 ? 25.959 26.493 33.294 1.00 115.51 266 GLY B C 1
ATOM 4904 O O . GLY B 1 287 ? 26.188 25.730 34.237 1.00 111.71 266 GLY B O 1
ATOM 4905 N N . LEU B 1 288 ? 26.231 26.173 32.026 1.00 118.08 267 LEU B N 1
ATOM 4906 C CA . LEU B 1 288 ? 27.033 24.990 31.655 1.00 111.65 267 LEU B CA 1
ATOM 4907 C C . LEU B 1 288 ? 27.570 25.138 30.224 1.00 107.54 267 LEU B C 1
ATOM 4908 O O . LEU B 1 288 ? 26.849 25.594 29.338 1.00 105.75 267 LEU B O 1
ATOM 4910 N N . ASP B 1 289 ? 28.824 24.739 30.005 1.00 102.49 268 ASP B N 1
ATOM 4911 C CA . ASP B 1 289 ? 29.535 24.974 28.724 1.00 102.67 268 ASP B CA 1
ATOM 4912 C C . ASP B 1 289 ? 29.268 23.973 27.583 1.00 99.96 268 ASP B C 1
ATOM 4913 O O . ASP B 1 289 ? 30.004 23.967 26.589 1.00 96.82 268 ASP B O 1
ATOM 4918 N N . TYR B 1 290 ? 28.232 23.138 27.697 1.00 94.51 269 TYR B N 1
ATOM 4919 C CA . TYR B 1 290 ? 27.858 22.268 26.570 1.00 87.42 269 TYR B CA 1
ATOM 4920 C C . TYR B 1 290 ? 26.956 22.975 25.512 1.00 77.00 269 TYR B C 1
ATOM 4921 O O . TYR B 1 290 ? 26.874 22.514 24.373 1.00 72.90 269 TYR B O 1
ATOM 4930 N N . TYR B 1 291 ? 26.325 24.094 25.880 1.00 67.43 270 TYR B N 1
ATOM 4931 C CA . TYR B 1 291 ? 25.442 24.822 24.972 1.00 66.22 270 TYR B CA 1
ATOM 4932 C C . TYR B 1 291 ? 26.162 25.400 23.764 1.00 60.07 270 TYR B C 1
ATOM 4933 O O . TYR B 1 291 ? 27.222 25.967 23.865 1.00 59.69 270 TYR B O 1
ATOM 4942 N N . ASN B 1 292 ? 25.526 25.264 22.620 1.00 58.84 271 ASN B N 1
ATOM 4943 C CA . ASN B 1 292 ? 26.040 25.716 21.359 1.00 58.07 271 ASN B CA 1
ATOM 4944 C C . ASN B 1 292 ? 24.841 26.300 20.618 1.00 54.98 271 ASN B C 1
ATOM 4945 O O . ASN B 1 292 ? 23.708 25.816 20.803 1.00 50.58 271 ASN B O 1
ATOM 4950 N N . LEU B 1 293 ? 25.038 27.349 19.813 1.00 48.36 272 LEU B N 1
ATOM 4951 C CA . LEU B 1 293 ? 23.916 27.879 19.015 1.00 44.15 272 LEU B CA 1
ATOM 4952 C C . LEU B 1 293 ? 22.752 28.400 19.889 1.00 41.51 272 LEU B C 1
ATOM 4953 O O . LEU B 1 293 ? 22.978 29.209 20.790 1.00 41.15 272 LEU B O 1
ATOM 4958 N N . THR B 1 294 ? 21.516 27.948 19.634 1.00 41.15 273 THR B N 1
ATOM 4959 C CA . THR B 1 294 ? 20.323 28.451 20.348 1.00 41.05 273 THR B CA 1
ATOM 4960 C C . THR B 1 294 ? 20.408 28.344 21.848 1.00 40.09 273 THR B C 1
ATOM 4961 O O . THR B 1 294 ? 20.710 27.278 22.383 1.00 40.74 273 THR B O 1
ATOM 4965 N N . VAL B 1 295 ? 20.128 29.449 22.516 1.00 40.09 274 VAL B N 1
ATOM 4966 C CA . VAL B 1 295 ? 19.865 29.412 23.934 1.00 41.25 274 VAL B CA 1
ATOM 4967 C C . VAL B 1 295 ? 18.646 30.290 24.223 1.00 40.43 274 VAL B C 1
ATOM 4968 O O . VAL B 1 295 ? 18.451 31.329 23.579 1.00 39.76 274 VAL B O 1
ATOM 4972 N N . PHE B 1 296 ? 17.821 29.898 25.184 1.00 39.41 275 PHE B N 1
ATOM 4973 C CA . PHE B 1 296 ? 16.611 30.691 25.455 1.00 39.57 275 PHE B CA 1
ATOM 4974 C C . PHE B 1 296 ? 16.138 30.540 26.882 1.00 38.54 275 PHE B C 1
ATOM 4975 O O . PHE B 1 296 ? 16.428 29.554 27.549 1.00 37.35 275 PHE B O 1
ATOM 4983 N N . GLU B 1 297 ? 15.396 31.536 27.326 1.00 39.28 276 GLU B N 1
ATOM 4984 C CA . GLU B 1 297 ? 14.881 31.562 28.676 1.00 39.84 276 GLU B CA 1
ATOM 4985 C C . GLU B 1 297 ? 13.459 32.090 28.611 1.00 38.99 276 GLU B C 1
ATOM 4986 O O . GLU B 1 297 ? 13.122 32.881 27.727 1.00 39.75 276 GLU B O 1
ATOM 4992 N N . TRP B 1 298 ? 12.613 31.590 29.495 1.00 38.60 277 TRP B N 1
ATOM 4993 C CA . TRP B 1 298 ? 11.296 32.170 29.737 1.00 39.58 277 TRP B CA 1
ATOM 4994 C C . TRP B 1 298 ? 11.288 32.838 31.086 1.00 40.60 277 TRP B C 1
ATOM 4995 O O . TRP B 1 298 ? 11.662 32.233 32.092 1.00 41.51 277 TRP B O 1
ATOM 5006 N N . VAL B 1 299 ? 10.893 34.104 31.126 1.00 43.91 278 VAL B N 1
ATOM 5007 C CA . VAL B 1 299 ? 11.103 34.939 32.311 1.00 46.58 278 VAL B CA 1
ATOM 5008 C C . VAL B 1 299 ? 9.838 35.631 32.724 1.00 50.42 278 VAL B C 1
ATOM 5009 O O . VAL B 1 299 ? 9.045 36.046 31.879 1.00 51.58 278 VAL B O 1
ATOM 5013 N N . THR B 1 300 ? 9.705 35.806 34.031 1.00 55.91 279 THR B N 1
ATOM 5014 C CA . THR B 1 300 ? 8.578 36.482 34.618 1.00 60.44 279 THR B CA 1
ATOM 5015 C C . THR B 1 300 ? 9.069 37.812 35.198 1.00 62.37 279 THR B C 1
ATOM 5016 O O . THR B 1 300 ? 9.969 37.829 36.033 1.00 66.75 279 THR B O 1
ATOM 5020 N N . ASP B 1 301 ? 8.506 38.920 34.736 1.00 61.34 280 ASP B N 1
ATOM 5021 C CA . ASP B 1 301 ? 8.964 40.249 35.171 1.00 64.45 280 ASP B CA 1
ATOM 5022 C C . ASP B 1 301 ? 8.420 40.654 36.533 1.00 59.95 280 ASP B C 1
ATOM 5023 O O . ASP B 1 301 ? 7.351 41.258 36.605 1.00 54.60 280 ASP B O 1
ATOM 5025 N N . GLY B 1 307 ? 13.490 34.440 38.648 1.00 59.44 286 GLY B N 1
ATOM 5026 C CA . GLY B 1 307 ? 12.953 35.221 37.517 1.00 56.07 286 GLY B CA 1
ATOM 5027 C C . GLY B 1 307 ? 12.754 34.345 36.294 1.00 52.91 286 GLY B C 1
ATOM 5028 O O . GLY B 1 307 ? 11.730 34.409 35.639 1.00 52.58 286 GLY B O 1
ATOM 5029 N N . THR B 1 308 ? 13.751 33.520 35.996 1.00 50.44 287 THR B N 1
ATOM 5030 C CA . THR B 1 308 ? 13.677 32.544 34.922 1.00 46.96 287 THR B CA 1
ATOM 5031 C C . THR B 1 308 ? 12.847 31.351 35.337 1.00 44.12 287 THR B C 1
ATOM 5032 O O . THR B 1 308 ? 13.048 30.812 36.395 1.00 48.31 287 THR B O 1
ATOM 5036 N N . VAL B 1 309 ? 11.941 30.928 34.483 1.00 41.18 288 VAL B N 1
ATOM 5037 C CA . VAL B 1 309 ? 10.968 29.905 34.808 1.00 39.70 288 VAL B CA 1
ATOM 5038 C C . VAL B 1 309 ? 11.145 28.668 33.921 1.00 37.60 288 VAL B C 1
ATOM 5039 O O . VAL B 1 309 ? 10.796 27.567 34.305 1.00 37.31 288 VAL B O 1
ATOM 5043 N N . ALA B 1 310 ? 11.735 28.854 32.752 1.00 36.38 289 ALA B N 1
ATOM 5044 C CA . ALA B 1 310 ? 12.160 27.749 31.900 1.00 34.93 289 ALA B CA 1
ATOM 5045 C C . ALA B 1 310 ? 13.457 28.199 31.258 1.00 35.17 289 ALA B C 1
ATOM 5046 O O . ALA B 1 310 ? 13.675 29.397 31.053 1.00 36.36 289 ALA B O 1
ATOM 5048 N N . ALA B 1 311 ? 14.330 27.259 30.950 1.00 34.64 290 ALA B N 1
ATOM 5049 C CA . ALA B 1 311 ? 15.581 27.612 30.256 1.00 35.51 290 ALA B CA 1
ATOM 5050 C C . ALA B 1 311 ? 16.060 26.433 29.436 1.00 35.46 290 ALA B C 1
ATOM 5051 O O . ALA B 1 311 ? 15.830 25.288 29.802 1.00 35.16 290 ALA B O 1
ATOM 5053 N N . GLY B 1 312 ? 16.689 26.722 28.300 1.00 36.61 291 GLY B N 1
ATOM 5054 C CA . GLY B 1 312 ? 17.169 25.656 27.435 1.00 37.42 291 GLY B CA 1
ATOM 5055 C C . GLY B 1 312 ? 18.027 26.107 26.286 1.00 35.86 291 GLY B C 1
ATOM 5056 O O . GLY B 1 312 ? 18.499 27.209 26.239 1.00 38.14 291 GLY B O 1
ATOM 5057 N N . GLY B 1 313 ? 18.228 25.222 25.349 1.00 36.43 292 GLY B N 1
ATOM 5058 C CA . GLY B 1 313 ? 19.069 25.535 24.237 1.00 37.61 292 GLY B CA 1
ATOM 5059 C C . GLY B 1 313 ? 19.608 24.277 23.580 1.00 37.98 292 GLY B C 1
ATOM 5060 O O . GLY B 1 313 ? 19.310 23.146 24.000 1.00 33.89 292 GLY B O 1
ATOM 5061 N N . ARG B 1 314 ? 20.421 24.526 22.559 1.00 38.80 293 ARG B N 1
ATOM 5062 C CA . ARG B 1 314 ? 21.024 23.502 21.763 1.00 40.22 293 ARG B CA 1
ATOM 5063 C C . ARG B 1 314 ? 22.404 23.168 22.336 1.00 39.70 293 ARG B C 1
ATOM 5064 O O . ARG B 1 314 ? 23.045 23.995 22.967 1.00 36.63 293 ARG B O 1
ATOM 5072 N N . TYR B 1 315 ? 22.830 21.934 22.114 1.00 41.07 294 TYR B N 1
ATOM 5073 C CA . TYR B 1 315 ? 24.023 21.392 22.748 1.00 42.06 294 TYR B CA 1
ATOM 5074 C C . TYR B 1 315 ? 24.604 20.244 21.916 1.00 42.86 294 TYR B C 1
ATOM 5075 O O . TYR B 1 315 ? 24.947 19.194 22.441 1.00 46.28 294 TYR B O 1
ATOM 5084 N N . ASP B 1 316 ? 24.747 20.470 20.615 1.00 44.03 295 ASP B N 1
ATOM 5085 C CA . ASP B 1 316 ? 25.169 19.421 19.672 1.00 45.43 295 ASP B CA 1
ATOM 5086 C C . ASP B 1 316 ? 26.498 18.700 20.059 1.00 48.31 295 ASP B C 1
ATOM 5087 O O . ASP B 1 316 ? 26.630 17.502 19.868 1.00 54.39 295 ASP B O 1
ATOM 5092 N N . PRO B 1 317 ? 27.497 19.428 20.560 1.00 46.12 296 PRO B N 1
ATOM 5093 C CA . PRO B 1 317 ? 28.749 18.748 20.892 1.00 46.58 296 PRO B CA 1
ATOM 5094 C C . PRO B 1 317 ? 28.654 17.693 22.012 1.00 47.10 296 PRO B C 1
ATOM 5095 O O . PRO B 1 317 ? 29.472 16.751 22.049 1.00 44.01 296 PRO B O 1
ATOM 5099 N N . LEU B 1 318 ? 27.692 17.856 22.914 1.00 43.37 297 LEU B N 1
ATOM 5100 C CA . LEU B 1 318 ? 27.667 17.027 24.094 1.00 43.49 297 LEU B CA 1
ATOM 5101 C C . LEU B 1 318 ? 27.657 15.518 23.811 1.00 44.12 297 LEU B C 1
ATOM 5102 O O . LEU B 1 318 ? 28.308 14.771 24.524 1.00 43.55 297 LEU B O 1
ATOM 5107 N N . ILE B 1 319 ? 26.930 15.054 22.801 1.00 45.05 298 ILE B N 1
ATOM 5108 C CA . ILE B 1 319 ? 26.786 13.613 22.651 1.00 48.43 298 ILE B CA 1
ATOM 5109 C C . ILE B 1 319 ? 28.139 12.997 22.359 1.00 48.35 298 ILE B C 1
ATOM 5110 O O . ILE B 1 319 ? 28.537 12.055 23.007 1.00 49.80 298 ILE B O 1
ATOM 5115 N N . GLU B 1 320 ? 28.844 13.551 21.395 1.00 52.21 299 GLU B N 1
ATOM 5116 C CA . GLU B 1 320 ? 30.189 13.103 21.085 1.00 53.66 299 GLU B CA 1
ATOM 5117 C C . GLU B 1 320 ? 31.082 13.148 22.320 1.00 53.08 299 GLU B C 1
ATOM 5118 O O . GLU B 1 320 ? 31.801 12.197 22.592 1.00 50.74 299 GLU B O 1
ATOM 5124 N N . GLN B 1 321 ? 31.023 14.248 23.067 1.00 54.48 300 GLN B N 1
ATOM 5125 C CA . GLN B 1 321 ? 31.815 14.410 24.288 1.00 55.95 300 GLN B CA 1
ATOM 5126 C C . GLN B 1 321 ? 31.593 13.315 25.335 1.00 56.20 300 GLN B C 1
ATOM 5127 O O . GLN B 1 321 ? 32.437 13.113 26.198 1.00 55.69 300 GLN B O 1
ATOM 5133 N N . LEU B 1 322 ? 30.442 12.656 25.282 1.00 55.81 301 LEU B N 1
ATOM 5134 C CA . LEU B 1 322 ? 30.127 11.552 26.173 1.00 56.41 301 LEU B CA 1
ATOM 5135 C C . LEU B 1 322 ? 30.248 10.207 25.456 1.00 57.83 301 LEU B C 1
ATOM 5136 O O . LEU B 1 322 ? 29.739 9.189 25.915 1.00 56.31 301 LEU B O 1
ATOM 5141 N N . GLY B 1 323 ? 30.923 10.220 24.313 1.00 61.17 302 GLY B N 1
ATOM 5142 C CA . GLY B 1 323 ? 31.377 8.996 23.672 1.00 61.26 302 GLY B CA 1
ATOM 5143 C C . GLY B 1 323 ? 30.450 8.462 22.611 1.00 59.23 302 GLY B C 1
ATOM 5144 O O . GLY B 1 323 ? 30.588 7.303 22.208 1.00 59.82 302 GLY B O 1
ATOM 5145 N N . GLY B 1 324 ? 29.538 9.307 22.132 1.00 56.71 303 GLY B N 1
ATOM 5146 C CA . GLY B 1 324 ? 28.541 8.880 21.154 1.00 55.94 303 GLY B CA 1
ATOM 5147 C C . GLY B 1 324 ? 28.806 9.361 19.743 1.00 54.24 303 GLY B C 1
ATOM 5148 O O . GLY B 1 324 ? 29.529 10.313 19.521 1.00 54.54 303 GLY B O 1
ATOM 5149 N N . LYS B 1 325 ? 28.208 8.677 18.788 1.00 54.50 304 LYS B N 1
ATOM 5150 C CA . LYS B 1 325 ? 28.246 9.097 17.420 1.00 57.65 304 LYS B CA 1
ATOM 5151 C C . LYS B 1 325 ? 27.871 10.592 17.397 1.00 54.90 304 LYS B C 1
ATOM 5152 O O . LYS B 1 325 ? 26.866 10.981 17.980 1.00 55.80 304 LYS B O 1
ATOM 5158 N N . PRO B 1 326 ? 28.692 11.449 16.756 1.00 55.23 305 PRO B N 1
ATOM 5159 C CA . PRO B 1 326 ? 28.331 12.882 16.723 1.00 52.81 305 PRO B CA 1
ATOM 5160 C C . PRO B 1 326 ? 26.914 13.145 16.219 1.00 52.14 305 PRO B C 1
ATOM 5161 O O . PRO B 1 326 ? 26.445 12.519 15.253 1.00 50.23 305 PRO B O 1
ATOM 5165 N N . THR B 1 327 ? 26.215 14.040 16.902 1.00 51.82 306 THR B N 1
ATOM 5166 C CA . THR B 1 327 ? 24.865 14.378 16.508 1.00 50.69 306 THR B CA 1
ATOM 5167 C C . THR B 1 327 ? 24.455 15.775 17.001 1.00 51.15 306 THR B C 1
ATOM 5168 O O . THR B 1 327 ? 25.285 16.545 17.508 1.00 55.66 306 THR B O 1
ATOM 5172 N N . ALA B 1 328 ? 23.188 16.113 16.781 1.00 47.22 307 ALA B N 1
ATOM 5173 C CA . ALA B 1 328 ? 22.600 17.332 17.288 1.00 44.05 307 ALA B CA 1
ATOM 5174 C C . ALA B 1 328 ? 21.496 17.081 18.334 1.00 41.54 307 ALA B C 1
ATOM 5175 O O . ALA B 1 328 ? 20.884 16.045 18.366 1.00 39.55 307 ALA B O 1
ATOM 5177 N N . ALA B 1 329 ? 21.271 18.077 19.187 1.00 41.94 308 ALA B N 1
ATOM 5178 C CA . ALA B 1 329 ? 20.343 17.955 20.298 1.00 41.31 308 ALA B CA 1
ATOM 5179 C C . ALA B 1 329 ? 19.990 19.343 20.809 1.00 40.61 308 ALA B C 1
ATOM 5180 O O . ALA B 1 329 ? 20.847 20.236 20.846 1.00 37.53 308 ALA B O 1
ATOM 5182 N N . CYS B 1 330 ? 18.722 19.502 21.196 1.00 38.76 309 CYS B N 1
ATOM 5183 C CA . CYS B 1 330 ? 18.321 20.646 21.986 1.00 39.18 309 CYS B CA 1
ATOM 5184 C C . CYS B 1 330 ? 17.264 20.232 23.002 1.00 38.55 309 CYS B C 1
ATOM 5185 O O . CYS B 1 330 ? 16.684 19.147 22.886 1.00 41.05 309 CYS B O 1
ATOM 5188 N N . GLY B 1 331 ? 17.030 21.079 23.999 1.00 36.69 310 GLY B N 1
ATOM 5189 C CA . GLY B 1 331 ? 16.063 20.756 25.027 1.00 36.69 310 GLY B CA 1
ATOM 5190 C C . GLY B 1 331 ? 15.791 21.863 26.005 1.00 37.50 310 GLY B C 1
ATOM 5191 O O . GLY B 1 331 ? 16.348 22.971 25.873 1.00 39.65 310 GLY B O 1
ATOM 5192 N N . TRP B 1 332 ? 14.933 21.575 26.991 1.00 35.17 311 TRP B N 1
ATOM 5193 C CA . TRP B 1 332 ? 14.754 22.505 28.119 1.00 33.61 311 TRP B CA 1
ATOM 5194 C C . TRP B 1 332 ? 14.340 21.836 29.387 1.00 32.58 311 TRP B C 1
ATOM 5195 O O . TRP B 1 332 ? 13.982 20.668 29.385 1.00 31.89 311 TRP B O 1
ATOM 5206 N N . ALA B 1 333 ? 14.383 22.605 30.467 1.00 32.46 312 ALA B N 1
ATOM 5207 C CA . ALA B 1 333 ? 13.938 22.182 31.797 1.00 33.29 312 ALA B CA 1
ATOM 5208 C C . ALA B 1 333 ? 13.301 23.356 32.515 1.00 32.87 312 ALA B C 1
ATOM 5209 O O . ALA B 1 333 ? 13.660 24.494 32.236 1.00 33.65 312 ALA B O 1
ATOM 5211 N N . MET B 1 334 ? 12.393 23.059 33.449 1.00 33.28 313 MET B N 1
ATOM 5212 C CA . MET B 1 334 ? 11.690 24.037 34.278 1.00 34.02 313 MET B CA 1
ATOM 5213 C C . MET B 1 334 ? 11.790 23.612 35.744 1.00 35.11 313 MET B C 1
ATOM 5214 O O . MET B 1 334 ? 11.671 22.434 36.080 1.00 36.52 313 MET B O 1
ATOM 5219 N N . GLY B 1 335 ? 11.980 24.566 36.633 1.00 36.95 314 GLY B N 1
ATOM 5220 C CA . GLY B 1 335 ? 11.949 24.276 38.055 1.00 35.18 314 GLY B CA 1
ATOM 5221 C C . GLY B 1 335 ? 10.495 24.311 38.462 1.00 35.32 314 GLY B C 1
ATOM 5222 O O . GLY B 1 335 ? 9.834 25.364 38.404 1.00 36.61 314 GLY B O 1
ATOM 5223 N N . ILE B 1 336 ? 9.984 23.186 38.897 1.00 35.25 315 ILE B N 1
ATOM 5224 C CA . ILE B 1 336 ? 8.560 23.105 39.214 1.00 36.12 315 ILE B CA 1
ATOM 5225 C C . ILE B 1 336 ? 8.195 24.039 40.375 1.00 36.61 315 ILE B C 1
ATOM 5226 O O . ILE B 1 336 ? 7.246 24.814 40.270 1.00 37.46 315 ILE B O 1
ATOM 5231 N N . GLU B 1 337 ? 8.974 23.978 41.459 1.00 36.58 316 GLU B N 1
ATOM 5232 C CA . GLU B 1 337 ? 8.704 24.755 42.676 1.00 36.79 316 GLU B CA 1
ATOM 5233 C C . GLU B 1 337 ? 8.502 26.221 42.396 1.00 36.76 316 GLU B C 1
ATOM 5234 O O . GLU B 1 337 ? 7.621 26.837 42.965 1.00 37.66 316 GLU B O 1
ATOM 5240 N N . ARG B 1 338 ? 9.292 26.764 41.482 1.00 39.88 317 ARG B N 1
ATOM 5241 C CA . ARG B 1 338 ? 9.147 28.155 41.086 1.00 41.86 317 ARG B CA 1
ATOM 5242 C C . ARG B 1 338 ? 7.837 28.412 40.348 1.00 39.88 317 ARG B C 1
ATOM 5243 O O . ARG B 1 338 ? 7.171 29.424 40.576 1.00 39.74 317 ARG B O 1
ATOM 5251 N N . ILE B 1 339 ? 7.455 27.509 39.464 1.00 37.26 318 ILE B N 1
ATOM 5252 C CA . ILE B 1 339 ? 6.170 27.663 38.783 1.00 37.22 318 ILE B CA 1
ATOM 5253 C C . ILE B 1 339 ? 5.014 27.494 39.780 1.00 38.30 318 ILE B C 1
ATOM 5254 O O . ILE B 1 339 ? 3.977 28.136 39.665 1.00 38.48 318 ILE B O 1
ATOM 5259 N N . LEU B 1 340 ? 5.184 26.627 40.771 1.00 40.33 319 LEU B N 1
ATOM 5260 C CA . LEU B 1 340 ? 4.128 26.431 41.769 1.00 41.81 319 LEU B CA 1
ATOM 5261 C C . LEU B 1 340 ? 3.918 27.701 42.568 1.00 41.37 319 LEU B C 1
ATOM 5262 O O . LEU B 1 340 ? 2.792 28.147 42.728 1.00 42.29 319 LEU B O 1
ATOM 5267 N N . GLU B 1 341 ? 4.998 28.319 43.022 1.00 42.20 320 GLU B N 1
ATOM 5268 C CA . GLU B 1 341 ? 4.853 29.609 43.729 1.00 44.13 320 GLU B CA 1
ATOM 5269 C C . GLU B 1 341 ? 4.048 30.603 42.855 1.00 44.91 320 GLU B C 1
ATOM 5270 O O . GLU B 1 341 ? 3.151 31.294 43.339 1.00 45.86 320 GLU B O 1
ATOM 5272 N N . LEU B 1 342 ? 4.319 30.637 41.558 1.00 45.07 321 LEU B N 1
ATOM 5273 C CA . LEU B 1 342 ? 3.563 31.506 40.684 1.00 45.84 321 LEU B CA 1
ATOM 5274 C C . LEU B 1 342 ? 2.084 31.205 40.663 1.00 46.59 321 LEU B C 1
ATOM 5275 O O . LEU B 1 342 ? 1.271 32.124 40.650 1.00 49.29 321 LEU B O 1
ATOM 5280 N N . LEU B 1 343 ? 1.729 29.924 40.616 1.00 44.45 322 LEU B N 1
ATOM 5281 C CA . LEU B 1 343 ? 0.332 29.535 40.547 1.00 43.11 322 LEU B CA 1
ATOM 5282 C C . LEU B 1 343 ? -0.372 29.982 41.828 1.00 45.87 322 LEU B C 1
ATOM 5283 O O . LEU B 1 343 ? -1.537 30.380 41.780 1.00 46.26 322 LEU B O 1
ATOM 5288 N N . LYS B 1 344 ? 0.337 29.937 42.962 1.00 48.47 323 LYS B N 1
ATOM 5289 C CA . LYS B 1 344 ? -0.190 30.441 44.237 1.00 50.30 323 LYS B CA 1
ATOM 5290 C C . LYS B 1 344 ? -0.357 31.960 44.186 1.00 49.15 323 LYS B C 1
ATOM 5291 O O . LYS B 1 344 ? -1.429 32.472 44.429 1.00 52.28 323 LYS B O 1
ATOM 5297 N N . GLU B 1 345 ? 0.707 32.677 43.860 1.00 51.94 324 GLU B N 1
ATOM 5298 C CA . GLU B 1 345 ? 0.646 34.139 43.730 1.00 53.50 324 GLU B CA 1
ATOM 5299 C C . GLU B 1 345 ? -0.552 34.568 42.867 1.00 55.93 324 GLU B C 1
ATOM 5300 O O . GLU B 1 345 ? -1.309 35.474 43.261 1.00 57.66 324 GLU B O 1
ATOM 5302 N N . GLU B 1 346 ? -0.763 33.913 41.722 1.00 55.37 325 GLU B N 1
ATOM 5303 C CA . GLU B 1 346 ? -1.851 34.345 40.818 1.00 54.78 325 GLU B CA 1
ATOM 5304 C C . GLU B 1 346 ? -3.185 33.636 41.126 1.00 54.60 325 GLU B C 1
ATOM 5305 O O . GLU B 1 346 ? -4.126 33.735 40.357 1.00 53.68 325 GLU B O 1
ATOM 5307 N N . HIS B 1 347 ? -3.268 32.970 42.275 1.00 56.68 326 HIS B N 1
ATOM 5308 C CA . HIS B 1 347 ? -4.498 32.281 42.741 1.00 63.11 326 HIS B CA 1
ATOM 5309 C C . HIS B 1 347 ? -5.065 31.239 41.820 1.00 59.09 326 HIS B C 1
ATOM 5310 O O . HIS B 1 347 ? -6.281 31.109 41.714 1.00 58.42 326 HIS B O 1
ATOM 5317 N N . LEU B 1 348 ? -4.198 30.467 41.171 1.00 54.13 327 LEU B N 1
ATOM 5318 C CA . LEU B 1 348 ? -4.641 29.456 40.222 1.00 53.17 327 LEU B CA 1
ATOM 5319 C C . LEU B 1 348 ? -4.621 28.054 40.826 1.00 54.94 327 LEU B C 1
ATOM 5320 O O . LEU B 1 348 ? -4.759 27.063 40.095 1.00 51.27 327 LEU B O 1
ATOM 5325 N N . VAL B 1 349 ? -4.471 27.989 42.158 1.00 56.43 328 VAL B N 1
ATOM 5326 C CA . VAL B 1 349 ? -4.526 26.738 42.914 1.00 59.78 328 VAL B CA 1
ATOM 5327 C C . VAL B 1 349 ? -5.944 26.168 42.838 1.00 60.00 328 VAL B C 1
ATOM 5328 O O . VAL B 1 349 ? -6.849 26.722 43.431 1.00 58.66 328 VAL B O 1
ATOM 5332 N N . PRO B 1 350 ? -6.137 25.039 42.149 1.00 63.76 329 PRO B N 1
ATOM 5333 C CA . PRO B 1 350 ? -7.489 24.451 42.091 1.00 66.60 329 PRO B CA 1
ATOM 5334 C C . PRO B 1 350 ? -8.019 23.994 43.463 1.00 65.88 329 PRO B C 1
ATOM 5335 O O . PRO B 1 350 ? -7.245 23.870 44.418 1.00 62.41 329 PRO B O 1
ATOM 5339 N N . GLU B 1 351 ? -9.329 23.764 43.556 1.00 64.96 330 GLU B N 1
ATOM 5340 C CA . GLU B 1 351 ? -9.932 23.350 44.821 1.00 63.72 330 GLU B CA 1
ATOM 5341 C C . GLU B 1 351 ? -9.535 21.898 45.103 1.00 65.02 330 GLU B C 1
ATOM 5342 O O . GLU B 1 351 ? -9.367 21.110 44.171 1.00 64.40 330 GLU B O 1
ATOM 5344 N N . GLN B 1 352 ? -9.366 21.542 46.376 1.00 68.31 331 GLN B N 1
ATOM 5345 C CA . GLN B 1 352 ? -9.237 20.130 46.766 1.00 71.73 331 GLN B CA 1
ATOM 5346 C C . GLN B 1 352 ? -10.498 19.365 46.285 1.00 73.48 331 GLN B C 1
ATOM 5347 O O . GLN B 1 352 ? -11.615 19.892 46.379 1.00 73.72 331 GLN B O 1
ATOM 5349 N N . GLU B 1 353 ? -10.317 18.174 45.703 1.00 75.62 332 GLU B N 1
ATOM 5350 C CA . GLU B 1 353 ? -11.451 17.259 45.404 1.00 73.71 332 GLU B CA 1
ATOM 5351 C C . GLU B 1 353 ? -11.645 16.325 46.606 1.00 70.16 332 GLU B C 1
ATOM 5352 O O . GLU B 1 353 ? -10.682 15.961 47.302 1.00 65.60 332 GLU B O 1
ATOM 5354 N N . GLY B 1 354 ? -12.898 15.979 46.873 1.00 62.95 333 GLY B N 1
ATOM 5355 C CA . GLY B 1 354 ? -13.214 15.100 47.979 1.00 60.27 333 GLY B CA 1
ATOM 5356 C C . GLY B 1 354 ? -13.677 13.761 47.460 1.00 55.84 333 GLY B C 1
ATOM 5357 O O . GLY B 1 354 ? -13.941 13.601 46.269 1.00 56.37 333 GLY B O 1
ATOM 5358 N N . VAL B 1 355 ? -13.796 12.799 48.361 1.00 50.75 334 VAL B N 1
ATOM 5359 C CA . VAL B 1 355 ? -14.363 11.512 48.002 1.00 47.45 334 VAL B CA 1
ATOM 5360 C C . VAL B 1 355 ? -15.860 11.684 47.753 1.00 46.48 334 VAL B C 1
ATOM 5361 O O . VAL B 1 355 ? -16.400 12.755 47.996 1.00 44.53 334 VAL B O 1
ATOM 5365 N N . ASP B 1 356 ? -16.526 10.656 47.234 1.00 44.96 335 ASP B N 1
ATOM 5366 C CA . ASP B 1 356 ? -17.968 10.735 47.015 1.00 43.85 335 ASP B CA 1
ATOM 5367 C C . ASP B 1 356 ? -18.767 10.400 48.275 1.00 42.39 335 ASP B C 1
ATOM 5368 O O . ASP B 1 356 ? -19.743 11.066 48.554 1.00 43.25 335 ASP B O 1
ATOM 5373 N N . VAL B 1 357 ? -18.334 9.401 49.045 1.00 41.00 336 VAL B N 1
ATOM 5374 C CA . VAL B 1 357 ? -19.085 8.909 50.216 1.00 41.03 336 VAL B CA 1
ATOM 5375 C C . VAL B 1 357 ? -18.214 8.707 51.486 1.00 41.25 336 VAL B C 1
ATOM 5376 O O . VAL B 1 357 ? -17.070 8.320 51.405 1.00 40.11 336 VAL B O 1
ATOM 5380 N N . TYR B 1 358 ? -18.768 8.964 52.665 1.00 43.94 337 TYR B N 1
ATOM 5381 C CA . TYR B 1 358 ? -18.090 8.678 53.952 1.00 41.94 337 TYR B CA 1
ATOM 5382 C C . TYR B 1 358 ? -19.012 7.718 54.650 1.00 42.82 337 TYR B C 1
ATOM 5383 O O . TYR B 1 358 ? -20.187 8.040 54.813 1.00 44.02 337 TYR B O 1
ATOM 5392 N N . VAL B 1 359 ? -18.536 6.526 55.004 1.00 42.11 338 VAL B N 1
ATOM 5393 C CA . VAL B 1 359 ? -19.424 5.533 55.588 1.00 42.17 338 VAL B CA 1
ATOM 5394 C C . VAL B 1 359 ? -19.313 5.617 57.082 1.00 43.85 338 VAL B C 1
ATOM 5395 O O . VAL B 1 359 ? -18.241 5.409 57.648 1.00 42.12 338 VAL B O 1
ATOM 5399 N N . VAL B 1 360 ? -20.461 5.876 57.711 1.00 48.13 339 VAL B N 1
ATOM 5400 C CA . VAL B 1 360 ? -20.579 6.082 59.157 1.00 48.79 339 VAL B CA 1
ATOM 5401 C C . VAL B 1 360 ? -21.287 4.909 59.783 1.00 47.66 339 VAL B C 1
ATOM 5402 O O . VAL B 1 360 ? -22.203 4.353 59.191 1.00 47.56 339 VAL B O 1
ATOM 5406 N N . HIS B 1 361 ? -20.873 4.526 60.974 1.00 51.60 340 HIS B N 1
ATOM 5407 C CA . HIS B 1 361 ? -21.489 3.366 61.628 1.00 59.26 340 HIS B CA 1
ATOM 5408 C C . HIS B 1 361 ? -21.321 3.331 63.125 1.00 63.55 340 HIS B C 1
ATOM 5409 O O . HIS B 1 361 ? -20.349 3.859 63.659 1.00 70.21 340 HIS B O 1
ATOM 5416 N N . GLN B 1 362 ? -22.263 2.683 63.804 1.00 65.70 341 GLN B N 1
ATOM 5417 C CA . GLN B 1 362 ? -22.096 2.293 65.215 1.00 70.13 341 GLN B CA 1
ATOM 5418 C C . GLN B 1 362 ? -22.658 0.892 65.435 1.00 68.38 341 GLN B C 1
ATOM 5419 O O . GLN B 1 362 ? -23.662 0.513 64.826 1.00 66.54 341 GLN B O 1
ATOM 5425 N N . GLY B 1 363 ? -21.997 0.135 66.303 1.00 66.74 342 GLY B N 1
ATOM 5426 C CA . GLY B 1 363 ? -22.315 -1.269 66.501 1.00 69.74 342 GLY B CA 1
ATOM 5427 C C . GLY B 1 363 ? -21.388 -2.159 65.710 1.00 72.49 342 GLY B C 1
ATOM 5428 O O . GLY B 1 363 ? -20.878 -1.777 64.652 1.00 79.12 342 GLY B O 1
ATOM 5429 N N . ASP B 1 364 ? -21.171 -3.358 66.232 1.00 75.58 343 ASP B N 1
ATOM 5430 C CA . ASP B 1 364 ? -20.332 -4.375 65.585 1.00 78.23 343 ASP B CA 1
ATOM 5431 C C . ASP B 1 364 ? -20.944 -4.902 64.288 1.00 72.06 343 ASP B C 1
ATOM 5432 O O . ASP B 1 364 ? -20.242 -5.142 63.313 1.00 78.54 343 ASP B O 1
ATOM 5437 N N . ALA B 1 365 ? -22.252 -5.084 64.274 1.00 68.95 344 ALA B N 1
ATOM 5438 C CA . ALA B 1 365 ? -22.920 -5.588 63.091 1.00 67.27 344 ALA B CA 1
ATOM 5439 C C . ALA B 1 365 ? -22.784 -4.556 61.990 1.00 64.04 344 ALA B C 1
ATOM 5440 O O . ALA B 1 365 ? -22.471 -4.889 60.846 1.00 60.52 344 ALA B O 1
ATOM 5442 N N . ALA B 1 366 ? -22.994 -3.301 62.370 1.00 61.96 345 ALA B N 1
ATOM 5443 C CA . ALA B 1 366 ? -22.965 -2.185 61.440 1.00 62.57 345 ALA B CA 1
ATOM 5444 C C . ALA B 1 366 ? -21.591 -1.986 60.820 1.00 62.96 345 ALA B C 1
ATOM 5445 O O . ALA B 1 366 ? -21.502 -1.732 59.629 1.00 61.99 345 ALA B O 1
ATOM 5447 N N . ARG B 1 367 ? -20.534 -2.106 61.626 1.00 63.14 346 ARG B N 1
ATOM 5448 C CA . ARG B 1 367 ? -19.161 -1.977 61.128 1.00 61.19 346 ARG B CA 1
ATOM 5449 C C . ARG B 1 367 ? -18.844 -3.034 60.077 1.00 60.25 346 ARG B C 1
ATOM 5450 O O . ARG B 1 367 ? -18.288 -2.721 59.035 1.00 61.16 346 ARG B O 1
ATOM 5452 N N . GLU B 1 368 ? -19.226 -4.280 60.303 1.00 60.73 347 GLU B N 1
ATOM 5453 C CA . GLU B 1 368 ? -18.989 -5.286 59.275 1.00 61.16 347 GLU B CA 1
ATOM 5454 C C . GLU B 1 368 ? -19.715 -4.896 57.994 1.00 60.87 347 GLU B C 1
ATOM 5455 O O . GLU B 1 368 ? -19.124 -4.925 56.903 1.00 65.29 347 GLU B O 1
ATOM 5461 N N . GLN B 1 369 ? -20.984 -4.525 58.113 1.00 57.62 348 GLN B N 1
ATOM 5462 C CA . GLN B 1 369 ? -21.732 -4.101 56.936 1.00 56.47 348 GLN B CA 1
ATOM 5463 C C . GLN B 1 369 ? -21.076 -2.874 56.308 1.00 50.94 348 GLN B C 1
ATOM 5464 O O . GLN B 1 369 ? -20.929 -2.793 55.089 1.00 52.46 348 GLN B O 1
ATOM 5470 N N . ALA B 1 370 ? -20.650 -1.927 57.129 1.00 49.97 349 ALA B N 1
ATOM 5471 C CA . ALA B 1 370 ? -20.059 -0.698 56.606 1.00 50.72 349 ALA B CA 1
ATOM 5472 C C . ALA B 1 370 ? -18.878 -1.052 55.711 1.00 52.59 349 ALA B C 1
ATOM 5473 O O . ALA B 1 370 ? -18.677 -0.479 54.627 1.00 52.90 349 ALA B O 1
ATOM 5475 N N . PHE B 1 371 ? -18.104 -2.025 56.175 1.00 50.80 350 PHE B N 1
ATOM 5476 C CA . PHE B 1 371 ? -16.937 -2.500 55.454 1.00 48.08 350 PHE B CA 1
ATOM 5477 C C . PHE B 1 371 ? -17.290 -3.052 54.078 1.00 47.02 350 PHE B C 1
ATOM 5478 O O . PHE B 1 371 ? -16.716 -2.642 53.041 1.00 48.81 350 PHE B O 1
ATOM 5486 N N . ILE B 1 372 ? -18.229 -3.991 54.092 1.00 47.44 351 ILE B N 1
ATOM 5487 C CA . ILE B 1 372 ? -18.660 -4.701 52.890 1.00 46.48 351 ILE B CA 1
ATOM 5488 C C . ILE B 1 372 ? -19.245 -3.734 51.908 1.00 45.22 351 ILE B C 1
ATOM 5489 O O . ILE B 1 372 ? -18.924 -3.799 50.731 1.00 50.62 351 ILE B O 1
ATOM 5494 N N . VAL B 1 373 ? -20.101 -2.822 52.364 1.00 43.19 352 VAL B N 1
ATOM 5495 C CA . VAL B 1 373 ? -20.717 -1.844 51.434 1.00 41.32 352 VAL B CA 1
ATOM 5496 C C . VAL B 1 373 ? -19.726 -0.799 50.892 1.00 38.69 352 VAL B C 1
ATOM 5497 O O . VAL B 1 373 ? -19.787 -0.405 49.732 1.00 37.86 352 VAL B O 1
ATOM 5501 N N . ALA B 1 374 ? -18.808 -0.348 51.733 1.00 38.62 353 ALA B N 1
ATOM 5502 C CA . ALA B 1 374 ? -17.720 0.502 51.252 1.00 37.63 353 ALA B CA 1
ATOM 5503 C C . ALA B 1 374 ? -17.027 -0.187 50.064 1.00 38.57 353 ALA B C 1
ATOM 5504 O O . ALA B 1 374 ? -16.732 0.456 49.051 1.00 38.62 353 ALA B O 1
ATOM 5506 N N . GLU B 1 375 ? -16.849 -1.506 50.132 1.00 37.88 354 GLU B N 1
ATOM 5507 C CA . GLU B 1 375 ? -16.160 -2.194 49.039 1.00 36.51 354 GLU B CA 1
ATOM 5508 C C . GLU B 1 375 ? -17.031 -2.280 47.778 1.00 35.86 354 GLU B C 1
ATOM 5509 O O . GLU B 1 375 ? -16.532 -2.091 46.659 1.00 32.50 354 GLU B O 1
ATOM 5515 N N . ARG B 1 376 ? -18.332 -2.541 47.971 1.00 36.18 355 ARG B N 1
ATOM 5516 C CA . ARG B 1 376 ? -19.270 -2.631 46.850 1.00 35.15 355 ARG B CA 1
ATOM 5517 C C . ARG B 1 376 ? -19.334 -1.262 46.185 1.00 36.98 355 ARG B C 1
ATOM 5518 O O . ARG B 1 376 ? -19.177 -1.173 44.988 1.00 40.00 355 ARG B O 1
ATOM 5520 N N . LEU B 1 377 ? -19.459 -0.184 46.954 1.00 38.41 356 LEU B N 1
ATOM 5521 C CA . LEU B 1 377 ? -19.503 1.158 46.372 1.00 39.08 356 LEU B CA 1
ATOM 5522 C C . LEU B 1 377 ? -18.266 1.505 45.537 1.00 39.01 356 LEU B C 1
ATOM 5523 O O . LEU B 1 377 ? -18.380 2.126 44.451 1.00 40.17 356 LEU B O 1
ATOM 5528 N N . ARG B 1 378 ? -17.098 1.071 46.009 1.00 37.72 357 ARG B N 1
ATOM 5529 C CA . ARG B 1 378 ? -15.857 1.267 45.255 1.00 37.48 357 ARG B CA 1
ATOM 5530 C C . ARG B 1 378 ? -15.849 0.424 44.007 1.00 37.40 357 ARG B C 1
ATOM 5531 O O . ARG B 1 378 ? -15.391 0.895 42.971 1.00 38.28 357 ARG B O 1
ATOM 5539 N N . ASP B 1 379 ? -16.390 -0.796 44.075 1.00 38.03 358 ASP B N 1
ATOM 5540 C CA . ASP B 1 379 ? -16.505 -1.659 42.858 1.00 38.34 358 ASP B CA 1
ATOM 5541 C C . ASP B 1 379 ? -17.278 -0.959 41.761 1.00 39.09 358 ASP B C 1
ATOM 5542 O O . ASP B 1 379 ? -17.063 -1.226 40.588 1.00 37.38 358 ASP B O 1
ATOM 5547 N N . THR B 1 380 ? -18.174 -0.058 42.159 1.00 42.15 359 THR B N 1
ATOM 5548 C CA . THR B 1 380 ? -19.014 0.658 41.224 1.00 43.37 359 THR B CA 1
ATOM 5549 C C . THR B 1 380 ? -18.414 1.947 40.721 1.00 41.92 359 THR B C 1
ATOM 5550 O O . THR B 1 380 ? -19.095 2.659 40.028 1.00 44.34 359 THR B O 1
ATOM 5554 N N . GLY B 1 381 ? -17.179 2.272 41.090 1.00 40.89 360 GLY B N 1
ATOM 5555 C CA . GLY B 1 381 ? -16.542 3.512 40.632 1.00 39.78 360 GLY B CA 1
ATOM 5556 C C . GLY B 1 381 ? -16.559 4.703 41.602 1.00 41.12 360 GLY B C 1
ATOM 5557 O O . GLY B 1 381 ? -15.990 5.750 41.307 1.00 40.78 360 GLY B O 1
ATOM 5558 N N . LEU B 1 382 ? -17.188 4.573 42.768 1.00 42.03 361 LEU B N 1
ATOM 5559 C CA . LEU B 1 382 ? -17.185 5.682 43.720 1.00 39.96 361 LEU B CA 1
ATOM 5560 C C . LEU B 1 382 ? -15.908 5.720 44.537 1.00 38.94 361 LEU B C 1
ATOM 5561 O O . LEU B 1 382 ? -15.229 4.708 44.656 1.00 41.14 361 LEU B O 1
ATOM 5566 N N . ASP B 1 383 ? -15.578 6.885 45.086 1.00 37.56 362 ASP B N 1
ATOM 5567 C CA . ASP B 1 383 ? -14.471 7.033 46.034 1.00 38.10 362 ASP B CA 1
ATOM 5568 C C . ASP B 1 383 ? -15.077 7.066 47.435 1.00 38.00 362 ASP B C 1
ATOM 5569 O O . ASP B 1 383 ? -16.046 7.772 47.679 1.00 41.63 362 ASP B O 1
ATOM 5574 N N . VAL B 1 384 ? -14.547 6.277 48.353 1.00 35.89 363 VAL B N 1
ATOM 5575 C CA . VAL B 1 384 ? -15.228 6.060 49.626 1.00 35.33 363 VAL B CA 1
ATOM 5576 C C . VAL B 1 384 ? -14.208 6.029 50.730 1.00 34.68 363 VAL B C 1
ATOM 5577 O O . VAL B 1 384 ? -13.181 5.365 50.576 1.00 34.28 363 VAL B O 1
ATOM 5581 N N . ILE B 1 385 ? -14.485 6.734 51.834 1.00 34.02 364 ILE B N 1
ATOM 5582 C CA . ILE B 1 385 ? -13.730 6.549 53.079 1.00 35.13 364 ILE B CA 1
ATOM 5583 C C . ILE B 1 385 ? -14.624 5.820 54.077 1.00 35.32 364 ILE B C 1
ATOM 5584 O O . ILE B 1 385 ? -15.771 6.206 54.261 1.00 35.79 364 ILE B O 1
ATOM 5589 N N . LEU B 1 386 ? -14.087 4.780 54.705 1.00 35.19 365 LEU B N 1
ATOM 5590 C CA . LEU B 1 386 ? -14.809 4.003 55.706 1.00 36.79 365 LEU B CA 1
ATOM 5591 C C . LEU B 1 386 ? -14.356 4.542 57.033 1.00 38.45 365 LEU B C 1
ATOM 5592 O O . LEU B 1 386 ? -13.149 4.614 57.280 1.00 37.78 365 LEU B O 1
ATOM 5597 N N . HIS B 1 387 ? -15.283 4.917 57.898 1.00 40.37 366 HIS B N 1
ATOM 5598 C CA . HIS B 1 387 ? -14.846 5.431 59.155 1.00 44.46 366 HIS B CA 1
ATOM 5599 C C . HIS B 1 387 ? -14.079 4.401 59.929 1.00 46.53 366 HIS B C 1
ATOM 5600 O O . HIS B 1 387 ? -14.567 3.275 60.133 1.00 47.49 366 HIS B O 1
ATOM 5607 N N . CYS B 1 388 ? -12.871 4.783 60.359 1.00 48.17 367 CYS B N 1
ATOM 5608 C CA . CYS B 1 388 ? -12.050 3.988 61.295 1.00 48.08 367 CYS B CA 1
ATOM 5609 C C . CYS B 1 388 ? -11.549 4.907 62.419 1.00 48.51 367 CYS B C 1
ATOM 5610 O O . CYS B 1 388 ? -11.143 6.062 62.185 1.00 48.21 367 CYS B O 1
ATOM 5613 N N . SER B 1 389 ? -11.611 4.406 63.647 1.00 47.80 368 SER B N 1
ATOM 5614 C CA . SER B 1 389 ? -11.324 5.239 64.814 1.00 47.17 368 SER B CA 1
ATOM 5615 C C . SER B 1 389 ? -9.921 5.054 65.274 1.00 46.00 368 SER B C 1
ATOM 5616 O O . SER B 1 389 ? -9.374 3.973 65.150 1.00 43.17 368 SER B O 1
ATOM 5619 N N . ALA B 1 390 ? -9.349 6.114 65.845 1.00 49.12 369 ALA B N 1
ATOM 5620 C CA . ALA B 1 390 ? -8.006 6.038 66.425 1.00 50.98 369 ALA B CA 1
ATOM 5621 C C . ALA B 1 390 ? -7.868 4.821 67.350 1.00 54.84 369 ALA B C 1
ATOM 5622 O O . ALA B 1 390 ? -6.904 4.049 67.228 1.00 56.25 369 ALA B O 1
ATOM 5624 N N . ASP B 1 391 ? -8.859 4.639 68.225 1.00 60.17 370 ASP B N 1
ATOM 5625 C CA . ASP B 1 391 ? -8.805 3.669 69.338 1.00 67.78 370 ASP B CA 1
ATOM 5626 C C . ASP B 1 391 ? -9.329 2.258 68.986 1.00 71.72 370 ASP B C 1
ATOM 5627 O O . ASP B 1 391 ? -9.304 1.349 69.832 1.00 64.59 370 ASP B O 1
ATOM 5632 N N . GLY B 1 392 ? -9.802 2.087 67.747 1.00 72.14 371 GLY B N 1
ATOM 5633 C CA . GLY B 1 392 ? -10.169 0.775 67.206 1.00 72.43 371 GLY B CA 1
ATOM 5634 C C . GLY B 1 392 ? -11.642 0.435 67.353 1.00 74.89 371 GLY B C 1
ATOM 5635 O O . GLY B 1 392 ? -12.198 -0.292 66.530 1.00 71.98 371 GLY B O 1
ATOM 5636 N N . ALA B 1 393 ? -12.254 0.928 68.432 1.00 80.23 372 ALA B N 1
ATOM 5637 C CA . ALA B 1 393 ? -13.652 0.672 68.760 1.00 77.30 372 ALA B CA 1
ATOM 5638 C C . ALA B 1 393 ? -14.532 1.680 68.034 1.00 77.86 372 ALA B C 1
ATOM 5639 O O . ALA B 1 393 ? -14.064 2.519 67.256 1.00 78.87 372 ALA B O 1
ATOM 5641 N N . GLY B 1 394 ? -15.823 1.616 68.306 1.00 79.71 373 GLY B N 1
ATOM 5642 C CA . GLY B 1 394 ? -16.751 2.591 67.757 1.00 77.49 373 GLY B CA 1
ATOM 5643 C C . GLY B 1 394 ? -16.374 4.028 68.078 1.00 74.16 373 GLY B C 1
ATOM 5644 O O . GLY B 1 394 ? -15.448 4.299 68.857 1.00 70.78 373 GLY B O 1
ATOM 5645 N N . ALA B 1 395 ? -17.068 4.953 67.431 1.00 72.28 374 ALA B N 1
ATOM 5646 C CA . ALA B 1 395 ? -17.083 6.335 67.865 1.00 72.39 374 ALA B CA 1
ATOM 5647 C C . ALA B 1 395 ? -18.513 6.849 67.846 1.00 73.08 374 ALA B C 1
ATOM 5648 O O . ALA B 1 395 ? -19.454 6.168 67.399 1.00 77.13 374 ALA B O 1
ATOM 5650 N N . SER B 1 396 ? -18.677 8.058 68.358 1.00 74.36 375 SER B N 1
ATOM 5651 C CA . SER B 1 396 ? -19.987 8.680 68.441 1.00 73.62 375 SER B CA 1
ATOM 5652 C C . SER B 1 396 ? -20.443 9.065 67.044 1.00 72.75 375 SER B C 1
ATOM 5653 O O . SER B 1 396 ? -19.628 9.393 66.180 1.00 74.05 375 SER B O 1
ATOM 5656 N N . PHE B 1 397 ? -21.745 9.016 66.821 1.00 73.55 376 PHE B N 1
ATOM 5657 C CA . PHE B 1 397 ? -22.332 9.492 65.580 1.00 76.51 376 PHE B CA 1
ATOM 5658 C C . PHE B 1 397 ? -21.870 10.924 65.245 1.00 76.36 376 PHE B C 1
ATOM 5659 O O . PHE B 1 397 ? -21.534 11.224 64.102 1.00 79.63 376 PHE B O 1
ATOM 5667 N N . LYS B 1 398 ? -21.819 11.796 66.243 1.00 78.44 377 LYS B N 1
ATOM 5668 C CA . LYS B 1 398 ? -21.491 13.199 65.997 1.00 79.53 377 LYS B CA 1
ATOM 5669 C C . LYS B 1 398 ? -20.046 13.348 65.526 1.00 79.38 377 LYS B C 1
ATOM 5670 O O . LYS B 1 398 ? -19.779 14.085 64.576 1.00 81.31 377 LYS B O 1
ATOM 5672 N N . SER B 1 399 ? -19.118 12.661 66.190 1.00 75.19 378 SER B N 1
ATOM 5673 C CA . SER B 1 399 ? -17.706 12.727 65.810 1.00 75.30 378 SER B CA 1
ATOM 5674 C C . SER B 1 399 ? -17.490 12.199 64.393 1.00 70.72 378 SER B C 1
ATOM 5675 O O . SER B 1 399 ? -16.746 12.787 63.603 1.00 66.98 378 SER B O 1
ATOM 5678 N N . GLN B 1 400 ? -18.139 11.078 64.085 1.00 67.75 379 GLN B N 1
ATOM 5679 C CA . GLN B 1 400 ? -18.049 10.493 62.747 1.00 64.58 379 GLN B CA 1
ATOM 5680 C C . GLN B 1 400 ? -18.596 11.481 61.739 1.00 63.87 379 GLN B C 1
ATOM 5681 O O . GLN B 1 400 ? -18.014 11.692 60.678 1.00 66.05 379 GLN B O 1
ATOM 5687 N N . MET B 1 401 ? -19.717 12.100 62.071 1.00 60.88 380 MET B N 1
ATOM 5688 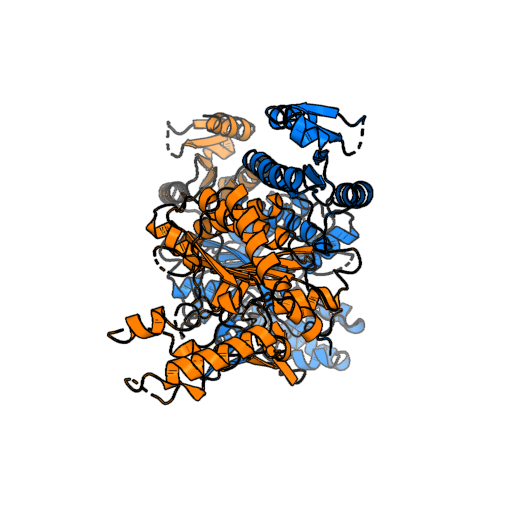C CA . MET B 1 401 ? -20.319 13.030 61.148 1.00 60.46 380 MET B CA 1
ATOM 5689 C C . MET B 1 401 ? -19.439 14.264 60.945 1.00 59.88 380 MET B C 1
ATOM 5690 O O . MET B 1 401 ? -19.433 14.842 59.858 1.00 55.78 380 MET B O 1
ATOM 5695 N N . LYS B 1 402 ? -18.679 14.646 61.975 1.00 62.13 381 LYS B N 1
ATOM 5696 C CA . LYS B 1 402 ? -17.721 15.755 61.857 1.00 63.72 381 LYS B CA 1
ATOM 5697 C C . LYS B 1 402 ? -16.649 15.343 60.856 1.00 63.97 381 LYS B C 1
ATOM 5698 O O . LYS B 1 402 ? -16.306 16.128 59.954 1.00 65.34 381 LYS B O 1
ATOM 5700 N N . ARG B 1 403 ? -16.156 14.105 60.976 1.00 60.61 382 ARG B N 1
ATOM 5701 C CA . ARG B 1 403 ? -15.179 13.583 60.001 1.00 59.93 382 ARG B CA 1
ATOM 5702 C C . ARG B 1 403 ? -15.764 13.520 58.601 1.00 56.72 382 ARG B C 1
ATOM 5703 O O . ARG B 1 403 ? -15.080 13.842 57.624 1.00 56.23 382 ARG B O 1
ATOM 5711 N N . ALA B 1 404 ? -17.024 13.103 58.505 1.00 53.20 383 ALA B N 1
ATOM 5712 C CA . ALA B 1 404 ? -17.695 13.067 57.226 1.00 53.85 383 ALA B CA 1
ATOM 5713 C C . ALA B 1 404 ? -17.653 14.434 56.590 1.00 56.50 383 ALA B C 1
ATOM 5714 O O . ALA B 1 404 ? -17.263 14.555 55.431 1.00 59.33 383 ALA B O 1
ATOM 5716 N N . ASP B 1 405 ? -18.026 15.468 57.346 1.00 62.23 384 ASP B N 1
ATOM 5717 C CA . ASP B 1 405 ? -18.003 16.848 56.826 1.00 65.58 384 ASP B CA 1
ATOM 5718 C C . ASP B 1 405 ? -16.603 17.229 56.340 1.00 65.06 384 ASP B C 1
ATOM 5719 O O . ASP B 1 405 ? -16.416 17.538 55.153 1.00 66.34 384 ASP B O 1
ATOM 5724 N N . ALA B 1 406 ? -15.630 17.194 57.251 1.00 61.83 385 ALA B N 1
ATOM 5725 C CA . ALA B 1 406 ? -14.244 17.552 56.922 1.00 59.62 385 ALA B CA 1
ATOM 5726 C C . ALA B 1 406 ? -13.690 16.802 55.698 1.00 59.79 385 ALA B C 1
ATOM 5727 O O . ALA B 1 406 ? -12.817 17.317 55.005 1.00 60.09 385 ALA B O 1
ATOM 5729 N N . SER B 1 407 ? -14.202 15.606 55.408 1.00 59.61 386 SER B N 1
ATOM 5730 C CA . SER B 1 407 ? -13.665 14.791 54.304 1.00 59.15 386 SER B CA 1
ATOM 5731 C C . SER B 1 407 ? -13.930 15.311 52.880 1.00 58.83 386 SER B C 1
ATOM 5732 O O . SER B 1 407 ? -13.309 14.842 51.905 1.00 63.32 386 SER B O 1
ATOM 5735 N N . GLY B 1 408 ? -14.881 16.223 52.741 1.00 57.78 387 GLY B N 1
ATOM 5736 C CA . GLY B 1 408 ? -15.322 16.640 51.417 1.00 57.14 387 GLY B CA 1
ATOM 5737 C C . GLY B 1 408 ? -16.223 15.634 50.723 1.00 55.58 387 GLY B C 1
ATOM 5738 O O . GLY B 1 408 ? -16.553 15.802 49.550 1.00 57.83 387 GLY B O 1
ATOM 5739 N N . ALA B 1 409 ? -16.660 14.603 51.437 1.00 54.35 388 ALA B N 1
ATOM 5740 C CA . ALA B 1 409 ? -17.557 13.625 50.838 1.00 54.69 388 ALA B CA 1
ATOM 5741 C C . ALA B 1 409 ? -18.841 14.338 50.472 1.00 53.18 388 ALA B C 1
ATOM 5742 O O . ALA B 1 409 ? -19.193 15.315 51.108 1.00 55.82 388 ALA B O 1
ATOM 5744 N N . ALA B 1 410 ? -19.538 13.847 49.457 1.00 53.07 389 ALA B N 1
ATOM 5745 C CA . ALA B 1 410 ? -20.855 14.371 49.096 1.00 54.00 389 ALA B CA 1
ATOM 5746 C C . ALA B 1 410 ? -21.985 13.731 49.917 1.00 54.94 389 ALA B C 1
ATOM 5747 O O . ALA B 1 410 ? -23.014 14.351 50.141 1.00 60.19 389 ALA B O 1
ATOM 5749 N N . PHE B 1 411 ? -21.797 12.498 50.367 1.00 54.41 390 PHE B N 1
ATOM 5750 C CA . PHE B 1 411 ? -22.804 11.817 51.167 1.00 52.29 390 PHE B CA 1
ATOM 5751 C C . PHE B 1 411 ? -22.180 11.112 52.338 1.00 49.11 390 PHE B C 1
ATOM 5752 O O . PHE B 1 411 ? -21.048 10.691 52.273 1.00 50.81 390 PHE B O 1
ATOM 5760 N N . ALA B 1 412 ? -22.929 11.015 53.416 1.00 46.48 391 ALA B N 1
ATOM 5761 C CA . ALA B 1 412 ? -22.630 10.088 54.455 1.00 45.78 391 ALA B CA 1
ATOM 5762 C C . ALA B 1 412 ? -23.598 8.942 54.233 1.00 44.97 391 ALA B C 1
ATOM 5763 O O . ALA B 1 412 ? -24.779 9.152 54.063 1.00 45.12 391 ALA B O 1
ATOM 5765 N N . VAL B 1 413 ? -23.079 7.734 54.185 1.00 44.09 392 VAL B N 1
ATOM 5766 C CA . VAL B 1 413 ? -23.897 6.554 54.166 1.00 45.15 392 VAL B CA 1
ATOM 5767 C C . VAL B 1 413 ? -23.779 5.975 55.568 1.00 47.33 392 VAL B C 1
ATOM 5768 O O . VAL B 1 413 ? -22.673 5.731 56.067 1.00 50.99 392 VAL B O 1
ATOM 5772 N N . ILE B 1 414 ? -24.920 5.777 56.219 1.00 48.38 393 ILE B N 1
ATOM 5773 C CA . ILE B 1 414 ? -24.972 5.522 57.655 1.00 49.65 393 ILE B CA 1
ATOM 5774 C C . ILE B 1 414 ? -25.538 4.137 57.955 1.00 51.28 393 ILE B C 1
ATOM 5775 O O . ILE B 1 414 ? -26.572 3.740 57.411 1.00 51.42 393 ILE B O 1
ATOM 5780 N N . PHE B 1 415 ? -24.864 3.412 58.842 1.00 53.70 394 PHE B N 1
ATOM 5781 C CA . PHE B 1 415 ? -25.366 2.128 59.323 1.00 55.34 394 PHE B CA 1
ATOM 5782 C C . PHE B 1 415 ? -25.399 2.084 60.849 1.00 54.13 394 PHE B C 1
ATOM 5783 O O . PHE B 1 415 ? -24.376 2.193 61.501 1.00 50.82 394 PHE B O 1
ATOM 5791 N N . GLY B 1 416 ? -26.596 1.923 61.397 1.00 57.69 395 GLY B N 1
ATOM 5792 C CA . GLY B 1 416 ? -26.788 1.518 62.789 1.00 59.24 395 GLY B CA 1
ATOM 5793 C C . GLY B 1 416 ? -27.492 0.175 62.825 1.00 60.92 395 GLY B C 1
ATOM 5794 O O . GLY B 1 416 ? -27.610 -0.512 61.801 1.00 58.28 395 GLY B O 1
ATOM 5795 N N . GLU B 1 417 ? -27.988 -0.202 63.999 1.00 70.15 396 GLU B N 1
ATOM 5796 C CA . GLU B 1 417 ? -28.607 -1.520 64.149 1.00 74.30 396 GLU B CA 1
ATOM 5797 C C . GLU B 1 417 ? -29.926 -1.573 63.341 1.00 72.26 396 GLU B C 1
ATOM 5798 O O . GLU B 1 417 ? -30.198 -2.562 62.675 1.00 70.19 396 GLU B O 1
ATOM 5804 N N . ASP B 1 418 ? -30.703 -0.497 63.340 1.00 71.94 397 ASP B N 1
ATOM 5805 C CA . ASP B 1 418 ? -31.948 -0.497 62.566 1.00 77.59 397 ASP B CA 1
ATOM 5806 C C . ASP B 1 418 ? -31.677 -0.807 61.093 1.00 78.15 397 ASP B C 1
ATOM 5807 O O . ASP B 1 418 ? -32.336 -1.666 60.503 1.00 77.42 397 ASP B O 1
ATOM 5812 N N . GLU B 1 419 ? -30.693 -0.112 60.518 1.00 77.27 398 GLU B N 1
ATOM 5813 C CA . GLU B 1 419 ? -30.322 -0.279 59.104 1.00 71.49 398 GLU B CA 1
ATOM 5814 C C . GLU B 1 419 ? -29.929 -1.711 58.762 1.00 70.16 398 GLU B C 1
ATOM 5815 O O . GLU B 1 419 ? -30.351 -2.270 57.751 1.00 71.55 398 GLU B O 1
ATOM 5821 N N . VAL B 1 420 ? -29.132 -2.309 59.625 1.00 68.09 399 VAL B N 1
ATOM 5822 C CA . VAL B 1 420 ? -28.726 -3.687 59.435 1.00 67.26 399 VAL B CA 1
ATOM 5823 C C . VAL B 1 420 ? -29.905 -4.642 59.451 1.00 66.75 399 VAL B C 1
ATOM 5824 O O . VAL B 1 420 ? -30.039 -5.486 58.567 1.00 66.70 399 VAL B O 1
ATOM 5828 N N . THR B 1 421 ? -30.751 -4.499 60.465 1.00 68.50 400 THR B N 1
ATOM 5829 C CA . THR B 1 421 ? -31.945 -5.319 60.598 1.00 70.67 400 THR B CA 1
ATOM 5830 C C . THR B 1 421 ? -32.851 -5.138 59.380 1.00 70.18 400 THR B C 1
ATOM 5831 O O . THR B 1 421 ? -33.221 -6.127 58.742 1.00 68.18 400 THR B O 1
ATOM 5835 N N . ASN B 1 422 ? -33.179 -3.882 59.045 1.00 69.57 401 ASN B N 1
ATOM 5836 C CA . ASN B 1 422 ? -34.133 -3.583 57.958 1.00 70.01 401 ASN B CA 1
ATOM 5837 C C . ASN B 1 422 ? -33.586 -3.835 56.569 1.00 68.86 401 ASN B C 1
ATOM 5838 O O . ASN B 1 422 ? -34.352 -3.852 55.600 1.00 68.02 401 ASN B O 1
ATOM 5843 N N . GLY B 1 423 ? -32.267 -4.005 56.468 1.00 66.90 402 GLY B N 1
ATOM 5844 C CA . GLY B 1 423 ? -31.618 -4.216 55.183 1.00 64.48 402 GLY B CA 1
ATOM 5845 C C . GLY B 1 423 ? -31.514 -2.927 54.392 1.00 64.59 402 GLY B C 1
ATOM 5846 O O . GLY B 1 423 ? -31.578 -2.934 53.159 1.00 66.05 402 GLY B O 1
ATOM 5847 N N . THR B 1 424 ? -31.337 -1.815 55.102 1.00 62.96 403 THR B N 1
ATOM 5848 C CA . THR B 1 424 ? -31.286 -0.513 54.471 1.00 60.75 403 THR B CA 1
ATOM 5849 C C . THR B 1 424 ? -29.934 0.161 54.716 1.00 59.73 403 THR B C 1
ATOM 5850 O O . THR B 1 424 ? -29.077 -0.360 55.466 1.00 60.51 403 THR B O 1
ATOM 5854 N N . ALA B 1 425 ? -29.753 1.296 54.041 1.00 55.00 404 ALA B N 1
ATOM 5855 C CA . ALA B 1 425 ? -28.673 2.224 54.297 1.00 52.43 404 ALA B CA 1
ATOM 5856 C C . ALA B 1 425 ? -29.284 3.591 54.411 1.00 53.32 404 ALA B C 1
ATOM 5857 O O . ALA B 1 425 ? -30.172 3.962 53.632 1.00 57.12 404 ALA B O 1
ATOM 5859 N N . SER B 1 426 ? -28.808 4.369 55.358 1.00 53.15 405 SER B N 1
ATOM 5860 C CA . SER B 1 426 ? -29.368 5.677 55.570 1.00 55.76 405 SER B CA 1
ATOM 5861 C C . SER B 1 426 ? -28.415 6.673 54.929 1.00 56.81 405 SER B C 1
ATOM 5862 O O . SER B 1 426 ? -27.259 6.701 55.291 1.00 63.30 405 SER B O 1
ATOM 5865 N N . VAL B 1 427 ? -28.887 7.464 53.965 1.00 54.50 406 VAL B N 1
ATOM 5866 C CA . VAL B 1 427 ? -28.035 8.384 53.211 1.00 52.72 406 VAL B CA 1
ATOM 5867 C C . VAL B 1 427 ? -28.342 9.848 53.564 1.00 55.01 406 VAL B C 1
ATOM 5868 O O . VAL B 1 427 ? -29.487 10.284 53.410 1.00 55.09 406 VAL B O 1
ATOM 5872 N N . LYS B 1 428 ? -27.322 10.593 54.009 1.00 55.83 407 LYS B N 1
ATOM 5873 C CA . LYS B 1 428 ? -27.434 12.041 54.291 1.00 58.56 407 LYS B CA 1
ATOM 5874 C C . LYS B 1 428 ? -26.519 12.866 53.370 1.00 58.93 407 LYS B C 1
ATOM 5875 O O . LYS B 1 428 ? -25.303 12.783 53.482 1.00 58.17 407 LYS B O 1
ATOM 5877 N N . PRO B 1 429 ? -27.097 13.679 52.469 1.00 60.18 408 PRO B N 1
ATOM 5878 C CA . PRO B 1 429 ? -26.290 14.611 51.667 1.00 60.02 408 PRO B CA 1
ATOM 5879 C C . PRO B 1 429 ? -25.477 15.573 52.524 1.00 62.19 408 PRO B C 1
ATOM 5880 O O . PRO B 1 429 ? -25.966 16.042 53.532 1.00 66.76 408 PRO B O 1
ATOM 5884 N N . LEU B 1 430 ? -24.232 15.825 52.127 1.00 64.90 409 LEU B N 1
ATOM 5885 C CA . LEU B 1 430 ? -23.359 16.809 52.759 1.00 64.16 409 LEU B CA 1
ATOM 5886 C C . LEU B 1 430 ? -22.946 17.831 51.688 1.00 62.07 409 LEU B C 1
ATOM 5887 O O . LEU B 1 430 ? -23.031 19.024 51.899 1.00 60.20 409 LEU B O 1
ATOM 5892 N N . SER B 1 440 ? -30.387 18.029 51.671 1.00 95.86 419 SER B N 1
ATOM 5893 C CA . SER B 1 440 ? -31.687 17.509 52.092 1.00 98.62 419 SER B CA 1
ATOM 5894 C C . SER B 1 440 ? -31.626 16.929 53.509 1.00 93.85 419 SER B C 1
ATOM 5895 O O . SER B 1 440 ? -30.761 17.296 54.318 1.00 89.98 419 SER B O 1
ATOM 5897 N N . VAL B 1 441 ? -32.567 16.036 53.805 1.00 91.43 420 VAL B N 1
ATOM 5898 C CA . VAL B 1 441 ? -32.563 15.302 55.052 1.00 90.59 420 VAL B CA 1
ATOM 5899 C C . VAL B 1 441 ? -32.123 13.871 54.768 1.00 87.23 420 VAL B C 1
ATOM 5900 O O . VAL B 1 441 ? -32.055 13.405 53.618 1.00 90.22 420 VAL B O 1
ATOM 5902 N N . GLN B 1 442 ? -31.843 13.193 55.861 1.00 80.99 421 GLN B N 1
ATOM 5903 C CA . GLN B 1 442 ? -31.399 11.816 55.874 1.00 76.71 421 GLN B CA 1
ATOM 5904 C C . GLN B 1 442 ? -32.458 10.879 55.296 1.00 75.43 421 GLN B C 1
ATOM 5905 O O . GLN B 1 442 ? -33.619 10.954 55.689 1.00 75.78 421 GLN B O 1
ATOM 5911 N N . GLN B 1 443 ? -32.065 9.991 54.381 1.00 72.66 422 GLN B N 1
ATOM 5912 C CA . GLN B 1 443 ? -33.036 9.144 53.687 1.00 74.42 422 GLN B CA 1
ATOM 5913 C C . GLN B 1 443 ? -32.712 7.648 53.675 1.00 68.90 422 GLN B C 1
ATOM 5914 O O . GLN B 1 443 ? -31.594 7.246 53.409 1.00 76.52 422 GLN B O 1
ATOM 5920 N N . SER B 1 444 ? -33.711 6.829 53.958 1.00 65.66 423 SER B N 1
ATOM 5921 C CA . SER B 1 444 ? -33.566 5.386 53.955 1.00 66.05 423 SER B CA 1
ATOM 5922 C C . SER B 1 444 ? -33.729 4.780 52.566 1.00 62.07 423 SER B C 1
ATOM 5923 O O . SER B 1 444 ? -34.581 5.185 51.795 1.00 61.22 423 SER B O 1
ATOM 5926 N N . VAL B 1 445 ? -32.876 3.817 52.261 1.00 61.49 424 VAL B N 1
ATOM 5927 C CA . VAL B 1 445 ? -32.791 3.215 50.949 1.00 61.52 424 VAL B CA 1
ATOM 5928 C C . VAL B 1 445 ? -32.473 1.743 51.131 1.00 62.71 424 VAL B C 1
ATOM 5929 O O . VAL B 1 445 ? -31.605 1.402 51.931 1.00 66.03 424 VAL B O 1
ATOM 5933 N N . PRO B 1 446 ? -33.143 0.857 50.387 1.00 62.83 425 PRO B N 1
ATOM 5934 C CA . PRO B 1 446 ? -32.725 -0.552 50.411 1.00 61.85 425 PRO B CA 1
ATOM 5935 C C . PRO B 1 446 ? -31.278 -0.699 49.989 1.00 59.45 425 PRO B C 1
ATOM 5936 O O . PRO B 1 446 ? -30.873 -0.107 49.002 1.00 60.09 425 PRO B O 1
ATOM 5940 N N . VAL B 1 447 ? -30.496 -1.442 50.757 1.00 58.84 426 VAL B N 1
ATOM 5941 C CA . VAL B 1 447 ? -29.054 -1.478 50.537 1.00 58.03 426 VAL B CA 1
ATOM 5942 C C . VAL B 1 447 ? -28.734 -1.923 49.116 1.00 57.59 426 VAL B C 1
ATOM 5943 O O . VAL B 1 447 ? -27.807 -1.423 48.507 1.00 55.22 426 VAL B O 1
ATOM 5947 N N . GLU B 1 448 ? -29.543 -2.830 48.570 1.00 63.86 427 GLU B N 1
ATOM 5948 C CA . GLU B 1 448 ? -29.420 -3.256 47.153 1.00 62.44 427 GLU B CA 1
ATOM 5949 C C . GLU B 1 448 ? -29.655 -2.147 46.105 1.00 60.45 427 GLU B C 1
ATOM 5950 O O . GLU B 1 448 ? -29.434 -2.380 44.920 1.00 59.08 427 GLU B O 1
ATOM 5956 N N . SER B 1 449 ? -30.092 -0.968 46.541 1.00 58.68 428 SER B N 1
ATOM 5957 C CA . SER B 1 449 ? -30.352 0.150 45.648 1.00 60.84 428 SER B CA 1
ATOM 5958 C C . SER B 1 449 ? -29.439 1.340 45.895 1.00 58.62 428 SER B C 1
ATOM 5959 O O . SER B 1 449 ? -29.507 2.334 45.160 1.00 62.80 428 SER B O 1
ATOM 5962 N N . LEU B 1 450 ? -28.569 1.239 46.893 1.00 55.11 429 LEU B N 1
ATOM 5963 C CA . LEU B 1 450 ? -27.726 2.368 47.291 1.00 52.34 429 LEU B CA 1
ATOM 5964 C C . LEU B 1 450 ? -26.907 2.899 46.131 1.00 53.43 429 LEU B C 1
ATOM 5965 O O . LEU B 1 450 ? -26.703 4.119 45.999 1.00 54.50 429 LEU B O 1
ATOM 5970 N N . THR B 1 451 ? -26.464 2.002 45.266 1.00 52.56 430 THR B N 1
ATOM 5971 C CA . THR B 1 451 ? -25.605 2.426 44.170 1.00 52.92 430 THR B CA 1
ATOM 5972 C C . THR B 1 451 ? -26.381 3.299 43.178 1.00 50.81 430 THR B C 1
ATOM 5973 O O . THR B 1 451 ? -25.948 4.420 42.875 1.00 45.14 430 THR B O 1
ATOM 5977 N N . GLU B 1 452 ? -27.527 2.783 42.708 1.00 50.85 431 GLU B N 1
ATOM 5978 C CA . GLU B 1 452 ? -28.419 3.547 41.821 1.00 52.04 431 GLU B CA 1
ATOM 5979 C C . GLU B 1 452 ? -28.818 4.870 42.521 1.00 51.53 431 GLU B C 1
ATOM 5980 O O . GLU B 1 452 ? -28.767 5.949 41.915 1.00 48.68 431 GLU B O 1
ATOM 5982 N N . PHE B 1 453 ? -29.142 4.797 43.814 1.00 50.86 432 PHE B N 1
ATOM 5983 C CA . PHE B 1 453 ? -29.486 6.005 44.544 1.00 53.60 432 PHE B CA 1
ATOM 5984 C C . PHE B 1 453 ? -28.387 7.044 44.463 1.00 54.82 432 PHE B C 1
ATOM 5985 O O . PHE B 1 453 ? -28.665 8.200 44.143 1.00 53.08 432 PHE B O 1
ATOM 5993 N N . LEU B 1 454 ? -27.152 6.649 44.782 1.00 55.17 433 LEU B N 1
ATOM 5994 C CA . LEU B 1 454 ? -26.091 7.631 44.893 1.00 55.26 433 LEU B CA 1
ATOM 5995 C C . LEU B 1 454 ? -25.803 8.191 43.523 1.00 60.97 433 LEU B C 1
ATOM 5996 O O . LEU B 1 454 ? -25.730 9.426 43.356 1.00 61.80 433 LEU B O 1
ATOM 6001 N N . ILE B 1 455 ? -25.670 7.308 42.531 1.00 65.53 434 ILE B N 1
ATOM 6002 C CA . ILE B 1 455 ? -25.355 7.766 41.179 1.00 67.81 434 ILE B CA 1
ATOM 6003 C C . ILE B 1 455 ? -26.374 8.832 40.776 1.00 68.08 434 ILE B C 1
ATOM 6004 O O . ILE B 1 455 ? -26.007 9.961 40.424 1.00 66.19 434 ILE B O 1
ATOM 6009 N N . ASN B 1 456 ? -27.655 8.460 40.836 1.00 68.62 435 ASN B N 1
ATOM 6010 C CA . ASN B 1 456 ? -28.736 9.386 40.542 1.00 68.46 435 ASN B CA 1
ATOM 6011 C C . ASN B 1 456 ? -28.585 10.713 41.242 1.00 68.09 435 ASN B C 1
ATOM 6012 O O . ASN B 1 456 ? -28.710 11.759 40.611 1.00 75.92 435 ASN B O 1
ATOM 6017 N N . ALA B 1 457 ? -28.295 10.666 42.535 1.00 65.69 436 ALA B N 1
ATOM 6018 C CA . ALA B 1 457 ? -28.136 11.884 43.330 1.00 66.54 436 ALA B CA 1
ATOM 6019 C C . ALA B 1 457 ? -26.997 12.772 42.855 1.00 70.62 436 ALA B C 1
ATOM 6020 O O . ALA B 1 457 ? -27.075 13.993 42.993 1.00 76.68 436 ALA B O 1
ATOM 6022 N N . MET B 1 458 ? -25.952 12.176 42.283 1.00 74.00 437 MET B N 1
ATOM 6023 C CA . MET B 1 458 ? -24.800 12.954 41.793 1.00 79.34 437 MET B CA 1
ATOM 6024 C C . MET B 1 458 ? -24.963 13.521 40.370 1.00 85.00 437 MET B C 1
ATOM 6025 O O . MET B 1 458 ? -24.245 14.449 39.990 1.00 78.90 437 MET B O 1
ATOM 6030 N N . VAL B 1 459 ? -25.900 12.970 39.596 1.00 90.03 438 VAL B N 1
ATOM 6031 C CA . VAL B 1 459 ? -26.137 13.437 38.225 1.00 90.58 438 VAL B CA 1
ATOM 6032 C C . VAL B 1 459 ? -26.523 14.925 38.228 1.00 93.95 438 VAL B C 1
ATOM 6033 O O . VAL B 1 459 ? -26.103 15.671 37.342 1.00 98.65 438 VAL B O 1
ATOM 6037 N N . ALA B 1 460 ? -27.311 15.344 39.222 1.00 95.32 439 ALA B N 1
ATOM 6038 C CA . ALA B 1 460 ? -27.425 16.762 39.591 1.00 95.34 439 ALA B CA 1
ATOM 6039 C C . ALA B 1 460 ? -26.225 17.189 40.454 1.00 94.31 439 ALA B C 1
ATOM 6040 O O . ALA B 1 460 ? -25.317 17.902 40.000 1.00 91.01 439 ALA B O 1
#

Secondary structure (DSSP, 8-state):
------TT---B-HHHHHHHHHHHHHHHHHHHHTT-EE-B--SEEEHHHHHHHT-TTSHIIIII--EEE-TTT--EEEE-S-SHHHHHHHHHHTTTTTTS-EEEEEEEEEE-------SEEEEEEEEEET---SHHHHHHHHHHHHHHHHHT---EEEEEEE---HHHHHHHHHHHHHHHHTTGGG--HHHHHHHTT-THHHHT---GGGHHHHHTSPPGGGG--HHHHHHHHHHHHHHHHTT--EEE-TT---S-TT--SEEEEEEE---EEEEEEE-THHHHHTTSS---EEEEEEEHHHHHHHHHHTT--PPPP--SEEEEE-SHHHHHHHHHHHHHHHHTT--EEE---TTSS---HHHHHHHHHHTT-SEEEEE-HHHHHHTEEEEEE----EEEEGGGHHHHHHHHHH-/-------TT---B-HHHHHHHHHHHHHHHHHHHHHT-EE-B--SEEETHHHH--IIIII--EEE-TTT--EEEE-S-SHHHHHHHHHHTTTTTTS-EEEEEEEEEE-----SEEEEEEEEEET---SHHHHHHHHHHHHHHHHHT---EEEEEEE---HHHHHHHHHHHHHHHHT----TTTTT-GGGG--TTHHHHHTSPPGGGG--HHHHHHHHHHHHHHHHTT--EEE-TT---SSTT--SEEEEEEE--EEEEEEE-THHHHHTTS----EEEEEEEHHHHHHHHHHTT--PPPP--SEEEEE-SHHHHHHHHHHHHHHHHTT--EEE---TTSS---HHHHHHHHHHTT-SEEEEE-HHHHHHTEEEEEE----EEEEGGGHHHHHHHHHH-

Solvent-accessible surface area: 34453 Å² total